Protein AF-0000000079477435 (afdb_homodimer)

Solvent-accessible surface area (backbone atoms only — not comparable to full-atom values): 49999 Å² total; per-residue (Å²): 126,81,82,72,67,61,40,99,86,70,21,52,22,46,32,36,27,39,18,38,18,30,22,25,43,20,16,46,52,44,24,30,74,69,68,38,48,30,34,38,27,31,61,64,77,57,44,86,82,62,39,68,71,70,59,37,30,57,43,49,66,42,32,47,49,48,51,49,50,46,32,48,39,13,49,40,51,55,45,55,59,33,29,44,45,43,14,40,45,59,53,86,62,72,48,69,38,54,58,47,28,39,50,39,49,52,51,50,40,50,52,49,26,50,48,53,53,51,50,34,53,76,56,65,35,50,75,40,75,19,42,58,25,44,68,38,84,43,33,34,39,31,32,34,94,87,63,53,72,48,73,52,33,25,64,30,40,35,44,21,62,32,59,44,78,46,69,63,87,82,26,54,42,38,60,78,65,39,42,37,62,70,35,64,75,69,48,81,60,71,56,52,39,31,42,32,33,28,39,36,63,67,23,46,27,51,45,29,26,42,28,44,61,69,30,56,29,36,32,34,18,54,70,69,52,36,79,89,50,36,60,72,58,34,50,48,47,54,51,50,41,41,77,68,60,34,43,74,42,73,36,18,45,73,55,34,41,40,82,42,96,85,66,33,31,43,38,33,31,30,26,76,85,80,62,47,72,49,71,54,76,23,59,33,40,36,46,32,71,48,64,39,33,59,43,79,72,31,37,39,72,60,42,54,42,49,53,52,98,70,41,22,37,48,53,57,86,74,32,34,33,66,24,91,50,34,29,46,46,32,57,24,34,63,96,52,74,72,42,62,51,56,15,24,51,43,21,33,36,47,26,32,40,75,69,68,76,40,84,66,67,78,73,82,70,59,58,37,46,57,43,68,31,88,59,18,39,15,38,28,54,42,31,69,68,56,42,32,72,73,63,33,68,89,37,47,44,46,38,32,28,36,48,72,57,86,65,28,68,55,45,68,48,82,43,88,68,24,36,40,37,36,32,19,32,52,89,58,70,21,27,46,53,12,40,39,35,31,29,83,63,17,48,28,28,40,42,17,40,35,43,15,39,73,71,59,33,27,52,69,53,41,58,65,34,58,41,35,80,84,42,67,44,27,53,70,40,64,59,83,37,34,63,89,72,68,58,78,40,63,59,79,74,61,95,73,128,80,81,71,67,61,41,98,86,70,21,50,20,46,33,36,26,41,18,38,16,29,22,24,42,20,16,47,53,44,24,28,75,69,69,38,48,30,35,37,28,34,61,64,77,57,44,86,83,64,39,68,69,70,57,38,30,56,43,48,65,44,31,46,49,48,52,48,49,47,34,48,39,14,50,41,50,56,45,54,59,32,28,43,44,43,15,40,46,58,54,85,64,74,49,66,39,55,58,48,28,37,51,39,48,52,51,50,38,51,52,50,27,50,49,53,53,50,50,34,53,76,55,64,34,49,75,42,76,19,43,60,26,44,69,37,85,44,32,33,40,30,33,35,95,86,63,53,72,48,74,52,34,27,63,29,39,35,42,22,62,32,60,44,77,45,69,63,88,82,26,54,43,40,61,80,65,38,43,35,62,70,35,64,75,70,48,81,60,72,58,52,39,30,40,33,33,30,40,35,64,67,25,46,28,52,45,29,24,42,27,45,61,68,31,54,29,38,32,33,18,54,68,70,51,36,78,90,52,37,60,70,59,36,50,48,47,54,53,48,40,41,75,68,59,34,42,74,42,72,34,16,46,74,54,34,40,40,80,42,96,87,67,33,31,43,36,31,29,30,28,77,85,80,61,48,73,49,70,54,75,25,59,34,40,36,44,32,72,49,64,41,34,58,44,78,70,31,38,40,71,61,43,53,43,50,53,51,98,71,42,22,37,47,54,55,85,74,33,34,33,68,23,90,50,35,31,49,44,33,56,24,35,63,97,52,74,71,42,62,51,56,16,24,51,43,21,33,37,48,26,33,40,74,68,66,75,39,84,64,63,78,71,83,70,59,59,37,46,58,42,65,31,88,60,19,38,15,38,30,55,43,31,68,69,55,41,32,72,74,63,34,68,89,38,47,46,45,37,32,28,38,49,71,58,86,65,29,68,55,46,68,50,83,43,88,68,24,35,40,37,36,32,21,32,51,89,57,70,22,27,47,53,14,39,39,35,31,29,84,62,17,49,30,29,42,43,18,40,34,42,15,40,73,71,60,36,27,52,70,53,40,59,64,35,57,42,36,80,83,45,66,44,28,52,70,40,61,60,83,37,34,64,88,72,66,58,79,39,63,60,80,71,60,96,76

pLDDT: mean 96.68, std 6.17, range [42.16, 98.94]

InterPro domains:
  IPR001100 Pyridine nucleotide-disulphide oxidoreductase, class I [PIRSF000350] (6-476)
  IPR004099 Pyridine nucleotide-disulphide oxidoreductase, dimerisation domain [PF02852] (367-478)
  IPR006338 Thioredoxin/glutathione reductase selenoprotein [TIGR01438] (11-496)
  IPR012999 Pyridine nucleotide-disulphide oxidoreductase, class I, active site [PS00076] (56-66)
  IPR016156 FAD/NAD-linked reductase, dimerisation domain superfamily [G3DSA:3.30.390.30] (366-496)
  IPR016156 FAD/NAD-linked reductase, dimerisation domain superfamily [SSF55424] (364-495)
  IPR023753 FAD/NAD(P)-binding domain [PF07992] (13-347)
  IPR036188 FAD/NAD(P)-binding domain superfamily [G3DSA:3.50.50.60] (13-356)
  IPR036188 FAD/NAD(P)-binding domain superfamily [G3DSA:3.50.50.60] (175-298)
  IPR036188 FAD/NAD(P)-binding domain superfamily [SSF51905] (12-220)
  IPR036188 FAD/NAD(P)-binding domain superfamily [SSF51905] (12-357)
  IPR046952 Glutathione reductase/thioredoxin reductase-like [PTHR42737] (12-484)

Secondary structure (DSSP, 8-state):
---PPP-TTSSSEEEEEE--SHHHHHHHHHHHHTT--EEEE------TT-----TTHHHHHHSHHHHHHHHHHHHHHHHHHHHHHTTEE--S--EE-HHHHHHHHHHHHHHHHHHHHHHHHHTT-EEE-SEEEEEETTEEEEE-TTS-EEEEEEEEEEE---EEE---SSSTTHHHH-B-TTTGGG-SS---SEEEE-SSHHHHHHHHHHHHTT--EEEEESS-TTTTS-HHHHHHHHHHHHHHT-EEEETEEEEEEEE-TTS-EEEEEEETTT--EEEEEESEEEE-S-EEE--GGG-GGGGT--B-TTSPBP--TTSB-SSTTEEE-GGGBTTS---HHHHHHHHHHHHHHHHTS--PPP--TT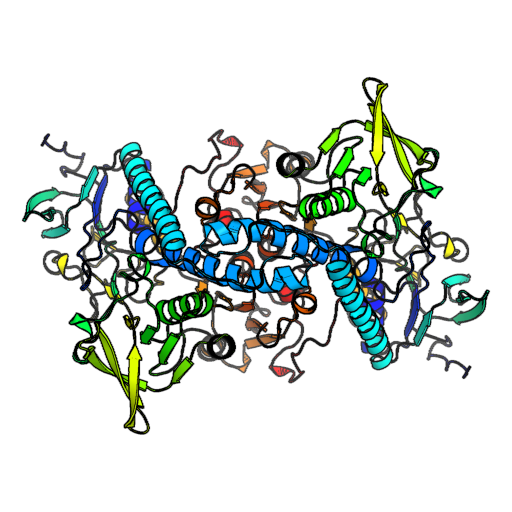--EEE-SSSEEEEEE--HHHHHHHH-GGGEEEEEEE---TTHHHHT---TT-EEEEEEEGGGTTEEEEEEEEETTHHHHHHHHHHHHHHT-BHHHHHHSPP-SS-SGGGGGG---BTTT----S------/---PPP-TTSSSEEEEEE--SHHHHHHHHHHHHTT--EEEE---PPPTT-----TTHHHHHHSHHHHHHHHHHHHHHHHHHHHHHTTEE--S--EE-HHHHHHHHHHHHHHHHHHHHHHHHHTT-EEE-SEEEEEETTEEEEE-TTS-EEEEEEEEEEE---EEE---SSSTTHHHH-B-TTTGGG-SS---SEEEE-SSHHHHHHHHHHHHTT--EEEEESS-TTTTS-HHHHHHHHHHHHHHT-EEEETEEEEEEEE-TTS-EEEEEEETTT--EEEEEESEEEE-S-EEE--GGG-GGGGT--B-TTSPBP--TTSB-SSTTEEE-GGGBTTS---HHHHHHHHHHHHHHHHTS--PPP--TT--EEE-SSSEEEEEE--HHHHHHHH-GGGEEEEEEE---TTHHHHT---TT-EEEEEEEGGGTTEEEEEEEEETTHHHHHHHHHHHHHHT-BHHHHHHSPP-SS-SGGGGGG---BTTT----S------

Foldseek 3Di:
DPDQDADPVGFSWAEEEEAQALLSLLLQLLLLVLPTAYAYEHEFDAALVRFDDAGHPCCLQLRVQLLVLLLVVLLVLLVVLLVVLVPDDDDPDDADDLQVSLVVSNVVSVVVRVVSVVSCVVSVYHYHHWHWADPELFKIWTAHPVGDIDMGGYQFYEYEHAWDADWDPQAPPGSNAAAESSPQSVDNDHQAQEEFEAAAQRRQSVQQSCVSNPHAYEYEAQAAHHPQAQRVLSVLLVVVSVVSHYHYDYNKDWRYWDQDPVRWTWTWMARPPPRDIDIDIGSHYYYHHDIADPQVSHNVVNYPFDAPPRQATEADQLQATPRRRYGYFANRHDPADRDSVQSSVSSSQNSCVSSVNDPDTRDRAFDKDWRSGSWIKIKTAHHPVRCCVVQNPVQKWKFKAQDDAPSCVSSVHDSPSFMWIWMFGNVVQGFTRMIMGIGPPNVVLCPVVSVVSVVGDHLVNLLVDQADPPDSSSVRSVTDDIVVVVDDRYPPDDPD/DPDQDADPVGFSWAEEEEAQALLSLLLQLLLLVLPTQYAYEHEFDAALVRFDDAGHPCCLQLRVQLLVLLLVVLLVLLVVLLVVLVPDDDDPDDADDLQVSLVVSNVVSVVVRVVSVVSCVVSVYHYHHWHWADPEQFKIWTAHPVGDIDMGGYQFYEYEHAWDADFDPQAPPGSNAAAESSPQSNDNDHQAQEEFEAAEQRRQSVQQSCVSNPHAYEYEAQAQHHPQAQRVLSVLLVVVSVVSHYHYDYNKDWRYWDQDPVRWTWTWMARPPPRDIDIDIGSHYYYHHDIADPQVSHNVVNYPFDAPPRQATEADQLQATPRRRYGYFANRHDPADRDSVQSSVSSSQNSCVSSVNDPDTRDRAFDKDWRSGSWIKIKTAHHPVVCCVVQNPVQKWKFKAQDDAPSCVSSVHDSPSFMWIWMFGVVLQGFTRMIMGIGPPNVVLCVVVSVVSVVGDHLVNLLVDQADPPDSSSVRSVTDDIVVVVDDRYPPPPPD

Structure (mmCIF, N/CA/C/O backbone):
data_AF-0000000079477435-model_v1
#
loop_
_entity.id
_entity.type
_entity.pdbx_description
1 polymer 'thioredoxin-disulfide reductase'
#
loop_
_atom_site.group_PDB
_atom_site.id
_atom_site.type_symbol
_atom_site.label_atom_id
_atom_site.label_alt_id
_atom_site.label_comp_id
_atom_site.label_asym_id
_atom_site.label_entity_id
_atom_site.label_seq_id
_atom_site.pdbx_PDB_ins_code
_atom_site.Cartn_x
_atom_site.Cartn_y
_atom_site.Cartn_z
_atom_site.occupancy
_atom_site.B_iso_or_equiv
_atom_site.auth_seq_id
_atom_site.auth_comp_id
_atom_site.auth_asym_id
_atom_site.auth_atom_id
_atom_site.pdbx_PDB_model_num
ATOM 1 N N . MET A 1 1 ? 20.766 38 28.891 1 51.88 1 MET A N 1
ATOM 2 C CA . MET A 1 1 ? 20.984 37.094 27.75 1 51.88 1 MET A CA 1
ATOM 3 C C . MET A 1 1 ? 22.156 37.594 26.906 1 51.88 1 MET A C 1
ATOM 5 O O . MET A 1 1 ? 22.328 38.812 26.719 1 51.88 1 MET A O 1
ATOM 9 N N . ALA A 1 2 ? 23.016 36.656 26.594 1 58.62 2 ALA A N 1
ATOM 10 C CA . ALA A 1 2 ? 24.234 37.031 25.875 1 58.62 2 ALA A CA 1
ATOM 11 C C . ALA A 1 2 ? 23.891 37.75 24.562 1 58.62 2 ALA A C 1
ATOM 13 O O . ALA A 1 2 ? 22.953 37.375 23.875 1 58.62 2 ALA A O 1
ATOM 14 N N . PRO A 1 3 ? 24.438 38.844 24.438 1 71.75 3 PRO A N 1
ATOM 15 C CA . PRO A 1 3 ? 24.25 39.562 23.172 1 71.75 3 PRO A CA 1
ATOM 16 C C . PRO A 1 3 ? 24.406 38.625 21.953 1 71.75 3 PRO A C 1
ATOM 18 O O . PRO A 1 3 ? 25.25 37.719 21.953 1 71.75 3 PRO A O 1
ATOM 21 N N . ILE A 1 4 ? 23.328 38.812 20.922 1 83.75 4 ILE A N 1
ATOM 22 C CA . ILE A 1 4 ? 23.391 38.031 19.703 1 83.75 4 ILE A CA 1
ATOM 23 C C . ILE A 1 4 ? 24.422 38.625 18.75 1 83.75 4 ILE A C 1
ATOM 25 O O . ILE A 1 4 ? 24.344 39.812 18.406 1 83.75 4 ILE A O 1
ATOM 29 N N . GLU A 1 5 ? 25.438 37.875 18.406 1 89.06 5 GLU A N 1
ATOM 30 C CA . GLU A 1 5 ? 26.453 38.312 17.453 1 89.06 5 GLU A CA 1
ATOM 31 C C . GLU A 1 5 ? 25.828 38.656 16.094 1 89.06 5 GLU A C 1
ATOM 33 O O . GLU A 1 5 ? 25.031 37.875 15.57 1 89.06 5 GLU A O 1
ATOM 38 N N . LYS A 1 6 ? 26.219 39.719 15.539 1 93.62 6 LYS A N 1
ATOM 39 C CA . LYS A 1 6 ? 25.625 40.188 14.289 1 93.62 6 LYS A CA 1
ATOM 40 C C . LYS A 1 6 ? 26.188 39.406 13.102 1 93.62 6 LYS A C 1
ATOM 42 O O . LYS A 1 6 ? 27.328 38.938 13.133 1 93.62 6 LYS A O 1
ATOM 47 N N . THR A 1 7 ? 25.328 39.312 12.102 1 96.06 7 THR A N 1
ATOM 48 C CA . THR A 1 7 ? 25.734 38.719 10.844 1 96.06 7 THR A CA 1
ATOM 49 C C . THR A 1 7 ? 26.578 39.688 10.016 1 96.06 7 THR A C 1
ATOM 51 O O . THR A 1 7 ? 26.781 40.812 10.414 1 96.06 7 THR A O 1
ATOM 54 N N . LYS A 1 8 ? 27.062 39.125 8.844 1 91.5 8 LYS A N 1
ATOM 55 C CA . LYS A 1 8 ? 27.859 39.969 7.945 1 91.5 8 LYS A CA 1
ATOM 56 C C . LYS A 1 8 ? 27.062 41.156 7.438 1 91.5 8 LYS A C 1
ATOM 58 O O . LYS A 1 8 ? 27.625 42.219 7.148 1 91.5 8 LYS A O 1
ATOM 63 N N . ASP A 1 9 ? 25.797 41.062 7.418 1 94.31 9 ASP A N 1
ATOM 64 C CA . ASP A 1 9 ? 24.922 42.125 6.898 1 94.31 9 ASP A CA 1
ATOM 65 C C . ASP A 1 9 ? 24.438 43.031 8.016 1 94.31 9 ASP A C 1
ATOM 67 O O . ASP A 1 9 ? 23.625 43.938 7.781 1 94.31 9 ASP A O 1
ATOM 71 N N . GLY A 1 10 ? 24.766 42.781 9.242 1 96.38 10 GLY A N 1
ATOM 72 C CA . GLY A 1 10 ? 24.5 43.688 10.352 1 96.38 10 GLY A CA 1
ATOM 73 C C . GLY A 1 10 ? 23.219 43.344 11.102 1 96.38 10 GLY A C 1
ATOM 74 O O . GLY A 1 10 ? 22.734 44.156 11.891 1 96.38 10 GLY A O 1
ATOM 75 N N . TYR A 1 11 ? 22.688 42.188 10.805 1 98.25 11 TYR A N 1
ATOM 76 C CA . TYR A 1 11 ? 21.469 41.75 11.484 1 98.25 11 TYR A CA 1
ATOM 77 C C . TYR A 1 11 ? 21.797 40.719 12.562 1 98.25 11 TYR A C 1
ATOM 79 O O . TYR A 1 11 ? 22.906 40.188 12.594 1 98.25 11 TYR A O 1
ATOM 87 N N . ASP A 1 12 ? 20.844 40.5 13.5 1 98.31 12 ASP A N 1
ATOM 88 C CA . ASP A 1 12 ? 21 39.438 14.469 1 98.31 12 ASP A CA 1
ATOM 89 C C . ASP A 1 12 ? 21.047 38.062 13.781 1 98.31 12 ASP A C 1
ATOM 91 O O . ASP A 1 12 ? 21.812 37.188 14.188 1 98.31 12 ASP A O 1
ATOM 95 N N . TYR A 1 13 ? 20.234 37.906 12.766 1 98.75 13 TYR A N 1
ATOM 96 C CA . TYR A 1 13 ? 20.141 36.656 12.031 1 98.75 13 TYR A CA 1
ATOM 97 C C . TYR A 1 13 ? 20.125 36.906 10.531 1 98.75 13 TYR A C 1
ATOM 99 O O . TYR A 1 13 ? 19.797 38 10.078 1 98.75 13 TYR A O 1
ATOM 107 N N . ASP A 1 14 ? 20.578 35.875 9.75 1 98.69 14 ASP A N 1
ATOM 108 C CA . ASP A 1 14 ? 20.359 35.875 8.312 1 98.69 14 ASP A CA 1
ATOM 109 C C . ASP A 1 14 ? 18.906 35.562 7.969 1 98.69 14 ASP A C 1
ATOM 111 O O . ASP A 1 14 ? 18.344 36.094 7.012 1 98.69 14 ASP A O 1
ATOM 115 N N . PHE A 1 15 ? 18.328 34.719 8.75 1 98.81 15 PHE A N 1
ATOM 116 C CA . PHE A 1 15 ? 17.031 34.125 8.406 1 98.81 15 PHE A CA 1
ATOM 117 C C . PHE A 1 15 ? 16.234 33.812 9.672 1 98.81 15 PHE A C 1
ATOM 119 O O . PHE A 1 15 ? 16.688 33.062 10.531 1 98.81 15 PHE A O 1
ATOM 126 N N . VAL A 1 16 ? 15.031 34.375 9.852 1 98.88 16 VAL A N 1
ATOM 127 C CA . VAL A 1 16 ? 14.148 34.094 10.977 1 98.88 16 VAL A CA 1
ATOM 128 C C . VAL A 1 16 ? 12.844 33.469 10.469 1 98.88 16 VAL A C 1
ATOM 130 O O . VAL A 1 16 ? 12.18 34.031 9.594 1 98.88 16 VAL A O 1
ATOM 133 N N . VAL A 1 17 ? 12.539 32.312 11 1 98.88 17 VAL A N 1
ATOM 134 C CA . VAL A 1 17 ? 11.297 31.625 10.688 1 98.88 17 VAL A CA 1
ATOM 135 C C . VAL A 1 17 ? 10.273 31.844 11.797 1 98.88 17 VAL A C 1
ATOM 137 O O . VAL A 1 17 ? 10.555 31.594 12.969 1 98.88 17 VAL A O 1
ATOM 140 N N . ILE A 1 18 ? 9.125 32.375 11.438 1 98.75 18 ILE A N 1
ATOM 141 C CA . ILE A 1 18 ? 8.023 32.531 12.383 1 98.75 18 ILE A CA 1
ATOM 142 C C . ILE A 1 18 ? 6.996 31.438 12.18 1 98.75 18 ILE A C 1
ATOM 144 O O . ILE A 1 18 ? 6.199 31.484 11.242 1 98.75 18 ILE A O 1
ATOM 148 N N . GLY A 1 19 ? 6.91 30.562 13.117 1 98.06 19 GLY A N 1
ATOM 149 C CA . GLY A 1 19 ? 6.109 29.344 13.023 1 98.06 19 GLY A CA 1
ATOM 150 C C . GLY A 1 19 ? 6.945 28.078 13.016 1 98.06 19 GLY A C 1
ATOM 151 O O . GLY A 1 19 ? 7.77 27.875 12.117 1 98.06 19 GLY A O 1
ATOM 152 N N . GLY A 1 20 ? 6.734 27.281 13.953 1 97.5 20 GLY A N 1
ATOM 153 C CA . GLY A 1 20 ? 7.508 26.062 14.117 1 97.5 20 GLY A CA 1
ATOM 154 C C . GLY A 1 20 ? 6.777 24.828 13.648 1 97.5 20 GLY A C 1
ATOM 155 O O . GLY A 1 20 ? 6.848 23.781 14.289 1 97.5 20 GLY A O 1
ATOM 156 N N . GLY A 1 21 ? 5.965 24.938 12.578 1 96.81 21 GLY A N 1
ATOM 157 C CA . GLY A 1 21 ? 5.367 23.781 11.93 1 96.81 21 GLY A CA 1
ATOM 158 C C . GLY A 1 21 ? 6.309 23.078 10.977 1 96.81 21 GLY A C 1
ATOM 159 O O . GLY A 1 21 ? 7.488 23.422 10.891 1 96.81 21 GLY A O 1
ATOM 160 N N . SER A 1 22 ? 5.816 22.109 10.211 1 95.75 22 SER A N 1
ATOM 161 C CA . SER A 1 22 ? 6.629 21.25 9.359 1 95.75 22 SER A CA 1
ATOM 162 C C . SER A 1 22 ? 7.398 22.078 8.32 1 95.75 22 SER A C 1
ATOM 164 O O . SER A 1 22 ? 8.586 21.844 8.102 1 95.75 22 SER A O 1
ATOM 166 N N . GLY A 1 23 ? 6.711 22.969 7.645 1 98 23 GLY A N 1
ATOM 167 C CA . GLY A 1 23 ? 7.371 23.781 6.648 1 98 23 GLY A CA 1
ATOM 168 C C . GLY A 1 23 ? 8.438 24.688 7.23 1 98 23 GLY A C 1
ATOM 169 O O . GLY A 1 23 ? 9.539 24.797 6.684 1 98 23 GLY A O 1
ATOM 170 N N . GLY A 1 24 ? 8.086 25.359 8.336 1 98.5 24 GLY A N 1
ATOM 171 C CA . GLY A 1 24 ? 9.039 26.234 8.992 1 98.5 24 GLY A CA 1
ATOM 172 C C . GLY A 1 24 ? 10.281 25.516 9.484 1 98.5 24 GLY A C 1
ATOM 173 O O . GLY A 1 24 ? 11.406 25.969 9.273 1 98.5 24 GLY A O 1
ATOM 174 N N . LEU A 1 25 ? 10.07 24.406 10.102 1 98.19 25 LEU A N 1
ATOM 175 C CA . LEU A 1 25 ? 11.195 23.641 10.633 1 98.19 25 LEU A CA 1
ATOM 176 C C . LEU A 1 25 ? 12.078 23.125 9.508 1 98.19 25 LEU A C 1
ATOM 178 O O . LEU A 1 25 ? 13.305 23.141 9.617 1 98.19 25 LEU A O 1
ATOM 182 N N . ALA A 1 26 ? 11.445 22.625 8.469 1 97.62 26 ALA A N 1
ATOM 183 C CA . ALA A 1 26 ? 12.211 22.156 7.32 1 97.62 26 ALA A CA 1
ATOM 184 C C . ALA A 1 26 ? 13.055 23.266 6.719 1 97.62 26 ALA A C 1
ATOM 186 O O . ALA A 1 26 ? 14.211 23.062 6.363 1 97.62 26 ALA A O 1
ATOM 187 N N . SER A 1 27 ? 12.469 24.422 6.586 1 98.75 27 SER A N 1
ATOM 188 C CA . SER A 1 27 ? 13.164 25.562 6.016 1 98.75 27 SER A CA 1
ATOM 189 C C . SER A 1 27 ? 14.328 26 6.902 1 98.75 27 SER A C 1
ATOM 191 O O . SER A 1 27 ? 15.422 26.281 6.41 1 98.75 27 SER A O 1
ATOM 193 N N . ALA A 1 28 ? 14.078 26.094 8.18 1 98.75 28 ALA A N 1
ATOM 194 C CA . ALA A 1 28 ? 15.102 26.516 9.133 1 98.75 28 ALA A CA 1
ATOM 195 C C . ALA A 1 28 ? 16.297 25.562 9.109 1 98.75 28 ALA A C 1
ATOM 197 O O . ALA A 1 28 ? 17.438 26.016 9.055 1 98.75 28 ALA A O 1
ATOM 198 N N . LYS A 1 29 ? 16.016 24.297 9.156 1 97.88 29 LYS A N 1
ATOM 199 C CA . LYS A 1 29 ? 17.094 23.312 9.164 1 97.88 29 LYS A CA 1
ATOM 200 C C . LYS A 1 29 ? 17.906 23.359 7.875 1 97.88 29 LYS A C 1
ATOM 202 O O . LYS A 1 29 ? 19.125 23.266 7.898 1 97.88 29 LYS A O 1
ATOM 207 N N . GLU A 1 30 ? 17.172 23.469 6.754 1 98.06 30 GLU A N 1
ATOM 208 C CA . GLU A 1 30 ? 17.859 23.578 5.469 1 98.06 30 GLU A CA 1
ATOM 209 C C . GLU A 1 30 ? 18.734 24.828 5.414 1 98.06 30 GLU A C 1
ATOM 211 O O . GLU A 1 30 ? 19.875 24.766 4.957 1 98.06 30 GLU A O 1
ATOM 216 N N . ALA A 1 31 ? 18.234 25.938 5.832 1 98.75 31 ALA A N 1
ATOM 217 C CA . ALA A 1 31 ? 18.969 27.203 5.836 1 98.75 31 ALA A CA 1
ATOM 218 C C . ALA A 1 31 ? 20.219 27.109 6.695 1 98.75 31 ALA A C 1
ATOM 220 O O . ALA A 1 31 ? 21.297 27.547 6.281 1 98.75 31 ALA A O 1
ATOM 221 N N . ALA A 1 32 ? 20.031 26.578 7.875 1 98.62 32 ALA A N 1
ATOM 222 C CA . ALA A 1 32 ? 21.172 26.422 8.773 1 98.62 32 ALA A CA 1
ATOM 223 C C . ALA A 1 32 ? 22.234 25.516 8.156 1 98.62 32 ALA A C 1
ATOM 225 O O . ALA A 1 32 ? 23.422 25.797 8.258 1 98.62 32 ALA A O 1
ATOM 226 N N . ALA A 1 33 ? 21.797 24.453 7.57 1 97.25 33 ALA A N 1
ATOM 227 C CA . ALA A 1 33 ? 22.719 23.516 6.93 1 97.25 33 ALA A CA 1
ATOM 228 C C . ALA A 1 33 ? 23.5 24.203 5.809 1 97.25 33 ALA A C 1
ATOM 230 O O . ALA A 1 33 ? 24.625 23.812 5.492 1 97.25 33 ALA A O 1
ATOM 231 N N . LEU A 1 34 ? 22.938 25.234 5.238 1 98.12 34 LEU A N 1
ATOM 232 C CA . LEU A 1 34 ? 23.562 25.953 4.125 1 98.12 34 LEU A CA 1
ATOM 233 C C . LEU A 1 34 ? 24.344 27.156 4.625 1 98.12 34 LEU A C 1
ATOM 235 O O . LEU A 1 34 ? 24.812 27.984 3.824 1 98.12 34 LEU A O 1
ATOM 239 N N . GLY A 1 35 ? 24.422 27.328 5.934 1 97.81 35 GLY A N 1
ATOM 240 C CA . GLY A 1 35 ? 25.359 28.297 6.504 1 97.81 35 GLY A CA 1
ATOM 241 C C . GLY A 1 35 ? 24.688 29.578 6.945 1 97.81 35 GLY A C 1
ATOM 242 O O . GLY A 1 35 ? 25.359 30.516 7.375 1 97.81 35 GLY A O 1
ATOM 243 N N . LEU A 1 36 ? 23.422 29.656 6.957 1 98.5 36 LEU A N 1
ATOM 244 C CA . LEU A 1 36 ? 22.719 30.859 7.391 1 98.5 36 LEU A CA 1
ATOM 245 C C . LEU A 1 36 ? 22.469 30.828 8.891 1 98.5 36 LEU A C 1
ATOM 247 O O . LEU A 1 36 ? 21.984 29.828 9.43 1 98.5 36 LEU A O 1
ATOM 251 N N . LYS A 1 37 ? 22.812 31.922 9.531 1 98.69 37 LYS A N 1
ATOM 252 C CA . LYS A 1 37 ? 22.438 32.062 10.93 1 98.69 37 LYS A CA 1
ATOM 253 C C . LYS A 1 37 ? 20.922 32.188 11.086 1 98.69 37 LYS A C 1
ATOM 255 O O . LYS A 1 37 ? 20.328 33.156 10.648 1 98.69 37 LYS A O 1
ATOM 260 N N . THR A 1 38 ? 20.297 31.172 11.773 1 98.75 38 THR A N 1
ATOM 261 C CA . THR A 1 38 ? 18.844 31.016 11.672 1 98.75 38 THR A CA 1
ATOM 262 C C . THR A 1 38 ? 18.219 30.969 13.055 1 98.75 38 THR A C 1
ATOM 264 O O . THR A 1 38 ? 18.797 30.422 14 1 98.75 38 THR A O 1
ATOM 267 N N . ALA A 1 39 ? 17.016 31.516 13.195 1 98.75 39 ALA A N 1
ATOM 268 C CA . ALA A 1 39 ? 16.188 31.391 14.398 1 98.75 39 ALA A CA 1
ATOM 269 C C . ALA A 1 39 ? 14.773 30.969 14.047 1 98.75 39 ALA A C 1
ATOM 271 O O . ALA A 1 39 ? 14.289 31.25 12.945 1 98.75 39 ALA A O 1
ATOM 272 N N . VAL A 1 40 ? 14.133 30.297 14.992 1 98.75 40 VAL A N 1
ATOM 273 C CA . VAL A 1 40 ? 12.734 29.891 14.867 1 98.75 40 VAL A CA 1
ATOM 274 C C . VAL A 1 40 ? 11.93 30.438 16.047 1 98.75 40 VAL A C 1
ATOM 276 O O . VAL A 1 40 ? 12.32 30.266 17.203 1 98.75 40 VAL A O 1
ATOM 279 N N . LEU A 1 41 ? 10.891 31.172 15.75 1 98.38 41 LEU A N 1
ATOM 280 C CA . LEU A 1 41 ? 9.891 31.562 16.734 1 98.38 41 LEU A CA 1
ATOM 281 C C . LEU A 1 41 ? 8.672 30.656 16.656 1 98.38 41 LEU A C 1
ATOM 283 O O . LEU A 1 41 ? 8.164 30.375 15.562 1 98.38 41 LEU A O 1
ATOM 287 N N . ASN A 1 42 ? 8.219 30.188 17.734 1 97.31 42 ASN A N 1
ATOM 288 C CA . ASN A 1 42 ? 7.004 29.391 17.766 1 97.31 42 ASN A CA 1
ATOM 289 C C . ASN A 1 42 ? 6.195 29.641 19.031 1 97.31 42 ASN A C 1
ATOM 291 O O . ASN A 1 42 ? 6.723 29.531 20.141 1 97.31 42 ASN A O 1
ATOM 295 N N . TYR A 1 43 ? 5.008 30.047 18.859 1 96 43 TYR A N 1
ATOM 296 C CA . TYR A 1 43 ? 4.055 30.266 19.953 1 96 43 TYR A CA 1
ATOM 297 C C . TYR A 1 43 ? 2.688 29.688 19.594 1 96 43 TYR A C 1
ATOM 299 O O . TYR A 1 43 ? 2.191 29.891 18.484 1 96 43 TYR A O 1
ATOM 307 N N . VAL A 1 44 ? 2.1 28.938 20.531 1 96.44 44 VAL A N 1
ATOM 308 C CA . VAL A 1 44 ? 0.788 28.328 20.312 1 96.44 44 VAL A CA 1
ATOM 309 C C . VAL A 1 44 ? -0.226 28.953 21.266 1 96.44 44 VAL A C 1
ATOM 311 O O . VAL A 1 44 ? -0.159 28.734 22.484 1 96.44 44 VAL A O 1
ATOM 314 N N . THR A 1 45 ? -1.097 29.75 20.641 1 94.38 45 THR A N 1
ATOM 315 C CA . THR A 1 45 ? -2.209 30.25 21.438 1 94.38 45 THR A CA 1
ATOM 316 C C . THR A 1 45 ? -3.146 29.125 21.844 1 94.38 45 THR A C 1
ATOM 318 O O . THR A 1 45 ? -3.533 28.312 21 1 94.38 45 THR A O 1
ATOM 321 N N . PRO A 1 46 ? -3.541 29.016 23.094 1 95.88 46 PRO A N 1
ATOM 322 C CA . PRO A 1 46 ? -4.449 27.938 23.516 1 95.88 46 PRO A CA 1
ATOM 323 C C . PRO A 1 46 ? -5.773 27.969 22.75 1 95.88 46 PRO A C 1
ATOM 325 O O . PRO A 1 46 ? -6.254 29.031 22.359 1 95.88 46 PRO A O 1
ATOM 328 N N . SER A 1 47 ? -6.375 26.75 22.562 1 96.94 47 SER A N 1
ATOM 329 C CA . SER A 1 47 ? -7.727 26.656 22.016 1 96.94 47 SER A CA 1
ATOM 330 C C . SER A 1 47 ? -8.758 27.188 23.016 1 96.94 47 SER A C 1
ATOM 332 O O . SER A 1 47 ? -8.422 27.516 24.141 1 96.94 47 SER A O 1
ATOM 334 N N . THR A 1 48 ? -10.016 27.25 22.547 1 95.44 48 THR A N 1
ATOM 335 C CA . THR A 1 48 ? -11.094 27.672 23.438 1 95.44 48 THR A CA 1
ATOM 336 C C . THR A 1 48 ? -11.258 26.703 24.594 1 95.44 48 THR A C 1
ATOM 338 O O . THR A 1 48 ? -11.82 27.047 25.641 1 95.44 48 THR A O 1
ATOM 341 N N . GLN A 1 49 ? -10.773 25.5 24.453 1 96.31 49 GLN A N 1
ATOM 342 C CA . GLN A 1 49 ? -10.828 24.5 25.516 1 96.31 49 GLN A CA 1
ATOM 343 C C . GLN A 1 49 ? -9.484 24.391 26.219 1 96.31 49 GLN A C 1
ATOM 345 O O . GLN A 1 49 ? -9.242 23.406 26.938 1 96.31 49 GLN A O 1
ATOM 350 N N . ASN A 1 50 ? -8.484 25.281 25.875 1 96.06 50 ASN A N 1
ATOM 351 C CA . ASN A 1 50 ? -7.219 25.469 26.578 1 96.06 50 ASN A CA 1
ATOM 352 C C . ASN A 1 50 ? -6.191 24.422 26.156 1 96.06 50 ASN A C 1
ATOM 354 O O . ASN A 1 50 ? -5.289 24.094 26.938 1 96.06 50 ASN A O 1
ATOM 358 N N . THR A 1 51 ? -6.352 23.859 25 1 97 51 THR A N 1
ATOM 359 C CA . THR A 1 51 ? -5.348 22.938 24.484 1 97 51 THR A CA 1
ATOM 360 C C . THR A 1 51 ? -4.184 23.703 23.859 1 97 51 THR A C 1
ATOM 362 O O . THR A 1 51 ? -4.391 24.656 23.094 1 97 51 THR A O 1
ATOM 365 N N . THR A 1 52 ? -2.904 23.391 24.203 1 96.5 52 THR A N 1
ATOM 366 C CA . THR A 1 52 ? -1.664 23.891 23.625 1 96.5 52 THR A CA 1
ATOM 367 C C . THR A 1 52 ? -0.711 22.734 23.312 1 96.5 52 THR A C 1
ATOM 369 O O . THR A 1 52 ? -0.985 21.578 23.656 1 96.5 52 THR A O 1
ATOM 372 N N . TRP A 1 53 ? 0.313 22.969 22.547 1 96.62 53 TRP A N 1
ATOM 373 C CA . TRP A 1 53 ? 1.233 21.906 22.172 1 96.62 53 TRP A CA 1
ATOM 374 C C . TRP A 1 53 ? 2.613 22.453 21.844 1 96.62 53 TRP A C 1
ATOM 376 O O . TRP A 1 53 ? 2.814 23.672 21.844 1 96.62 53 TRP A O 1
ATOM 386 N N . GLY A 1 54 ? 3.559 21.547 21.547 1 94.94 54 GLY A N 1
ATOM 387 C CA . GLY A 1 54 ? 4.945 21.922 21.312 1 94.94 54 GLY A CA 1
ATOM 388 C C . GLY A 1 54 ? 5.281 22.078 19.844 1 94.94 54 GLY A C 1
ATOM 389 O O . GLY A 1 54 ? 4.398 22.359 19.031 1 94.94 54 GLY A O 1
ATOM 390 N N . LEU A 1 55 ? 6.57 21.969 19.578 1 96.44 55 LEU A N 1
ATOM 391 C CA . LEU A 1 55 ? 7.094 22.141 18.219 1 96.44 55 LEU A CA 1
ATOM 392 C C . LEU A 1 55 ? 6.566 21.047 17.297 1 96.44 55 LEU A C 1
ATOM 394 O O . LEU A 1 55 ? 6.289 19.938 17.734 1 96.44 55 LEU A O 1
ATOM 398 N N . GLY A 1 56 ? 6.453 21.406 16.031 1 96.62 56 GLY A N 1
ATOM 399 C CA . GLY A 1 56 ? 6.059 20.438 15.023 1 96.62 56 GLY A CA 1
ATOM 400 C C . GLY A 1 56 ? 4.781 20.812 14.297 1 96.62 56 GLY A C 1
ATOM 401 O O . GLY A 1 56 ? 4.414 20.172 13.305 1 96.62 56 GLY A O 1
ATOM 402 N N . GLY A 1 57 ? 4.121 21.828 14.82 1 96.88 57 GLY A N 1
ATOM 403 C CA . GLY A 1 57 ? 2.951 22.375 14.141 1 96.88 57 GLY A CA 1
ATOM 404 C C . GLY A 1 57 ? 1.724 21.484 14.281 1 96.88 57 GLY A C 1
ATOM 405 O O . GLY A 1 57 ? 1.677 20.609 15.148 1 96.88 57 GLY A O 1
ATOM 406 N N . THR A 1 58 ? 0.705 21.797 13.469 1 96.88 58 THR A N 1
ATOM 407 C CA . THR A 1 58 ? -0.584 21.109 13.516 1 96.88 58 THR A CA 1
ATOM 408 C C . THR A 1 58 ? -0.42 19.625 13.219 1 96.88 58 THR A C 1
ATOM 410 O O . THR A 1 58 ? -0.934 18.781 13.953 1 96.88 58 THR A O 1
ATOM 413 N N . CYS A 1 59 ? 0.269 19.266 12.258 1 96.81 59 CYS A N 1
ATOM 414 C CA . CYS A 1 59 ? 0.363 17.891 11.766 1 96.81 59 CYS A CA 1
ATOM 415 C C . CYS A 1 59 ? 0.867 16.953 12.859 1 96.81 59 CYS A C 1
ATOM 417 O O . CYS A 1 59 ? 0.291 15.883 13.086 1 96.81 59 CYS A O 1
ATOM 419 N N . VAL A 1 60 ? 1.884 17.328 13.555 1 97.38 60 VAL A N 1
ATOM 420 C CA . VAL A 1 60 ? 2.523 16.484 14.562 1 97.38 60 VAL A CA 1
ATOM 421 C C . VAL A 1 60 ? 1.62 16.375 15.789 1 97.38 60 VAL A C 1
ATOM 423 O O . VAL A 1 60 ? 1.482 15.297 16.359 1 97.38 60 VAL A O 1
ATOM 426 N N . ASN A 1 61 ? 0.975 17.453 16.141 1 98.12 61 ASN A N 1
ATOM 427 C CA . ASN A 1 61 ? 0.42 17.578 17.484 1 98.12 61 ASN A CA 1
ATOM 428 C C . ASN A 1 61 ? -1.084 17.312 17.484 1 98.12 61 ASN A C 1
ATOM 430 O O . ASN A 1 61 ? -1.599 16.672 18.406 1 98.12 61 ASN A O 1
ATOM 434 N N . VAL A 1 62 ? -1.787 17.875 16.5 1 98.06 62 VAL A N 1
ATOM 435 C CA . VAL A 1 62 ? -3.242 17.875 16.594 1 98.06 62 VAL A CA 1
ATOM 436 C C . VAL A 1 62 ? -3.855 17.625 15.219 1 98.06 62 VAL A C 1
ATOM 438 O O . VAL A 1 62 ? -5 18.016 14.969 1 98.06 62 VAL A O 1
ATOM 441 N N . GLY A 1 63 ? -3.09 17.047 14.344 1 97.06 63 GLY A N 1
ATOM 442 C CA . GLY A 1 63 ? -3.539 16.859 12.977 1 97.06 63 GLY A CA 1
ATOM 443 C C . GLY A 1 63 ? -3.217 15.469 12.438 1 97.06 63 GLY A C 1
ATOM 444 O O . GLY A 1 63 ? -3.611 14.461 13.023 1 97.06 63 GLY A O 1
ATOM 445 N N . CYS A 1 64 ? -2.375 15.398 11.453 1 96.94 64 CYS A N 1
ATOM 446 C CA . CYS A 1 64 ? -2.141 14.219 10.625 1 96.94 64 CYS A CA 1
ATOM 447 C C . CYS A 1 64 ? -1.68 13.039 11.461 1 96.94 64 CYS A C 1
ATOM 449 O O . CYS A 1 64 ? -2.201 11.93 11.32 1 96.94 64 CYS A O 1
ATOM 451 N N . ILE A 1 65 ? -0.745 13.203 12.344 1 97.88 65 ILE A N 1
ATOM 452 C CA . ILE A 1 65 ? -0.114 12.094 13.047 1 97.88 65 ILE A CA 1
ATOM 453 C C . ILE A 1 65 ? -1.089 11.508 14.07 1 97.88 65 ILE A C 1
ATOM 455 O O . ILE A 1 65 ? -1.424 10.32 14.008 1 97.88 65 ILE A O 1
ATOM 459 N N . PRO A 1 66 ? -1.594 12.32 15.031 1 98.5 66 PRO A N 1
ATOM 460 C CA . PRO A 1 66 ? -2.553 11.703 15.953 1 98.5 66 PRO A CA 1
ATOM 461 C C . PRO A 1 66 ? -3.797 11.172 15.242 1 98.5 66 PRO A C 1
ATOM 463 O O . PRO A 1 66 ? -4.32 10.117 15.609 1 98.5 66 PRO A O 1
ATOM 466 N N . LYS A 1 67 ? -4.27 11.898 14.305 1 98.12 67 LYS A N 1
ATOM 467 C CA . LYS A 1 67 ? -5.449 11.445 13.57 1 98.12 67 LYS A CA 1
ATOM 468 C C . LYS A 1 67 ? -5.203 10.078 12.93 1 98.12 67 LYS A C 1
ATOM 470 O O . LYS A 1 67 ? -6.074 9.203 12.961 1 98.12 67 LYS A O 1
ATOM 475 N N . LYS A 1 68 ? -4.055 9.906 12.312 1 98.25 68 LYS A N 1
ATOM 476 C CA . LYS A 1 68 ? -3.697 8.625 11.703 1 98.25 68 LYS A CA 1
ATOM 477 C C . LYS A 1 68 ? -3.627 7.52 12.758 1 98.25 68 LYS A C 1
ATOM 479 O O . LYS A 1 68 ? -4.012 6.379 12.492 1 98.25 68 LYS A O 1
ATOM 484 N N . LEU A 1 69 ? -3.078 7.816 13.898 1 98.75 69 LEU A N 1
ATOM 485 C CA . LEU A 1 69 ? -2.936 6.816 14.953 1 98.75 69 LEU A CA 1
ATOM 486 C C . LEU A 1 69 ? -4.297 6.402 15.5 1 98.75 69 LEU A C 1
ATOM 488 O O . LEU A 1 69 ? -4.531 5.223 15.766 1 98.75 69 LEU A O 1
ATOM 492 N N . TYR A 1 70 ? -5.227 7.371 15.641 1 98.81 70 TYR A N 1
ATOM 493 C CA . TYR A 1 70 ? -6.59 7.035 16.047 1 98.81 70 TYR A CA 1
ATOM 494 C C . TYR A 1 70 ? -7.309 6.266 14.938 1 98.81 70 TYR A C 1
ATOM 496 O O . TYR A 1 70 ? -8.086 5.355 15.219 1 98.81 70 TYR A O 1
ATOM 504 N N . HIS A 1 71 ? -7.082 6.688 13.727 1 98.75 71 HIS A N 1
ATOM 505 C CA . HIS A 1 71 ? -7.586 5.934 12.578 1 98.75 71 HIS A CA 1
ATOM 506 C C . HIS A 1 71 ? -7.094 4.492 12.609 1 98.75 71 HIS A C 1
ATOM 508 O O . HIS A 1 71 ? -7.875 3.562 12.398 1 98.75 71 HIS A O 1
ATOM 514 N N . THR A 1 72 ? -5.809 4.281 12.906 1 98.69 72 THR A N 1
ATOM 515 C CA . THR A 1 72 ? -5.215 2.953 13.008 1 98.69 72 THR A CA 1
ATOM 516 C C . THR A 1 72 ? -5.895 2.141 14.109 1 98.69 72 THR A C 1
ATOM 518 O O . THR A 1 72 ? -6.184 0.957 13.922 1 98.69 72 THR A O 1
ATOM 521 N N . ALA A 1 73 ? -6.125 2.785 15.219 1 98.81 73 ALA A N 1
ATOM 522 C CA . ALA A 1 73 ? -6.824 2.113 16.312 1 98.81 73 ALA A CA 1
ATOM 523 C C . ALA A 1 73 ? -8.195 1.615 15.859 1 98.81 73 ALA A C 1
ATOM 525 O O . ALA A 1 73 ? -8.586 0.49 16.172 1 98.81 73 ALA A O 1
ATOM 526 N N . ALA A 1 74 ? -8.883 2.473 15.141 1 98.69 74 ALA A N 1
ATOM 527 C CA . ALA A 1 74 ? -10.211 2.105 14.641 1 98.69 74 ALA A CA 1
ATOM 528 C C . ALA A 1 74 ? -10.125 0.939 13.664 1 98.69 74 ALA A C 1
ATOM 530 O O . ALA A 1 74 ? -10.938 0.012 13.719 1 98.69 74 ALA A O 1
ATOM 531 N N . LEU A 1 75 ? -9.172 0.953 12.805 1 98.44 75 LEU A N 1
ATOM 532 C CA . LEU A 1 75 ? -8.992 -0.126 11.836 1 98.44 75 LEU A CA 1
ATOM 533 C C . LEU A 1 75 ? -8.695 -1.443 12.539 1 98.44 75 LEU A C 1
ATOM 535 O O . LEU A 1 75 ? -9.164 -2.5 12.117 1 98.44 75 LEU A O 1
ATOM 539 N N . LEU A 1 76 ? -7.816 -1.365 13.562 1 98.31 76 LEU A N 1
ATOM 540 C CA . LEU A 1 76 ? -7.496 -2.562 14.328 1 98.31 76 LEU A CA 1
ATOM 541 C C . LEU A 1 76 ? -8.75 -3.176 14.938 1 98.31 76 LEU A C 1
ATOM 543 O O . LEU A 1 76 ? -8.852 -4.398 15.055 1 98.31 76 LEU A O 1
ATOM 547 N N . GLY A 1 77 ? -9.703 -2.301 15.289 1 97.38 77 GLY A N 1
ATOM 548 C CA . GLY A 1 77 ? -10.977 -2.814 15.766 1 97.38 77 GLY A CA 1
ATOM 549 C C . GLY A 1 77 ? -11.688 -3.67 14.734 1 97.38 77 GLY A C 1
ATOM 550 O O . GLY A 1 77 ? -12.211 -4.742 15.062 1 97.38 77 GLY A O 1
ATOM 551 N N . ASP A 1 78 ? -11.734 -3.242 13.516 1 96.12 78 ASP A N 1
ATOM 552 C CA . ASP A 1 78 ? -12.305 -4.016 12.414 1 96.12 78 ASP A CA 1
ATOM 553 C C . ASP A 1 78 ? -11.523 -5.309 12.188 1 96.12 78 ASP A C 1
ATOM 555 O O . ASP A 1 78 ? -12.117 -6.355 11.906 1 96.12 78 ASP A O 1
ATOM 559 N N . GLU A 1 79 ? -10.266 -5.266 12.328 1 96.94 79 GLU A N 1
ATOM 560 C CA . GLU A 1 79 ? -9.398 -6.406 12.055 1 96.94 79 GLU A CA 1
ATOM 561 C C . GLU A 1 79 ? -9.547 -7.484 13.125 1 96.94 79 GLU A C 1
ATOM 563 O O . GLU A 1 79 ? -9.266 -8.656 12.875 1 96.94 79 GLU A O 1
ATOM 568 N N . LEU A 1 80 ? -9.938 -7.07 14.32 1 96.5 80 LEU A N 1
ATOM 569 C CA . LEU A 1 80 ? -10.258 -8.062 15.344 1 96.5 80 LEU A CA 1
ATOM 570 C C . LEU A 1 80 ? -11.391 -8.969 14.891 1 96.5 80 LEU A C 1
ATOM 572 O O . LEU A 1 80 ? -11.375 -10.172 15.148 1 96.5 80 LEU A O 1
ATOM 576 N N . LYS A 1 81 ? -12.344 -8.375 14.203 1 95 81 LYS A N 1
ATOM 577 C CA . LYS A 1 81 ? -13.43 -9.164 13.648 1 95 81 LYS A CA 1
ATOM 578 C C . LYS A 1 81 ? -12.93 -10.094 12.547 1 95 81 LYS A C 1
ATOM 580 O O . LYS A 1 81 ? -13.344 -11.25 12.461 1 95 81 LYS A O 1
ATOM 585 N N . ASP A 1 82 ? -12.102 -9.617 11.703 1 97.19 82 ASP A N 1
ATOM 586 C CA . ASP A 1 82 ? -11.508 -10.43 10.656 1 97.19 82 ASP A CA 1
ATOM 587 C C . ASP A 1 82 ? -10.727 -11.609 11.242 1 97.19 82 ASP A C 1
ATOM 589 O O . ASP A 1 82 ? -10.781 -12.719 10.711 1 97.19 82 ASP A O 1
ATOM 593 N N . ALA A 1 83 ? -9.953 -11.289 12.297 1 97.88 83 ALA A N 1
ATOM 594 C CA . ALA A 1 83 ? -9.078 -12.289 12.914 1 97.88 83 ALA A CA 1
ATOM 595 C C . ALA A 1 83 ? -9.875 -13.523 13.344 1 97.88 83 ALA A C 1
ATOM 597 O O . ALA A 1 83 ? -9.406 -14.648 13.195 1 97.88 83 ALA A O 1
ATOM 598 N N . ARG A 1 84 ? -11.086 -13.32 13.789 1 97 84 ARG A N 1
ATOM 599 C CA . ARG A 1 84 ? -11.922 -14.445 14.203 1 97 84 ARG A CA 1
ATOM 600 C C . ARG A 1 84 ? -12.266 -15.336 13.008 1 97 84 ARG A C 1
ATOM 602 O O . ARG A 1 84 ? -12.219 -16.562 13.109 1 97 84 ARG A O 1
ATOM 609 N N . LYS A 1 85 ? -12.57 -14.711 11.914 1 98 85 LYS A N 1
ATOM 610 C CA . LYS A 1 85 ? -12.914 -15.453 10.703 1 98 85 LYS A CA 1
ATOM 611 C C . LYS A 1 85 ? -11.695 -16.188 10.148 1 98 85 LYS A C 1
ATOM 613 O O . LYS A 1 85 ? -11.836 -17.219 9.477 1 98 85 LYS A O 1
ATOM 618 N N . TYR A 1 86 ? -10.531 -15.742 10.547 1 98.62 86 TYR A N 1
ATOM 619 C CA . TYR A 1 86 ? -9.289 -16.359 10.094 1 98.62 86 TYR A CA 1
ATOM 620 C C . TYR A 1 86 ? -8.766 -17.344 11.117 1 98.62 86 TYR A C 1
ATOM 622 O O . TYR A 1 86 ? -7.621 -17.812 11.023 1 98.62 86 TYR A O 1
ATOM 630 N N . GLY A 1 87 ? -9.484 -17.609 12.094 1 98.38 87 GLY A N 1
ATOM 631 C CA . GLY A 1 87 ? -9.203 -18.75 12.961 1 98.38 87 GLY A CA 1
ATOM 632 C C . GLY A 1 87 ? -8.711 -18.344 14.336 1 98.38 87 GLY A C 1
ATOM 633 O O . GLY A 1 87 ? -8.547 -19.203 15.211 1 98.38 87 GLY A O 1
ATOM 634 N N . TRP A 1 88 ? -8.523 -17.047 14.617 1 97.94 88 TRP A N 1
ATOM 635 C CA . TRP A 1 88 ? -8.086 -16.625 15.945 1 97.94 88 TRP A CA 1
ATOM 636 C C . TRP A 1 88 ? -9.258 -16.625 16.922 1 97.94 88 TRP A C 1
ATOM 638 O O . TRP A 1 88 ? -10.359 -16.203 16.578 1 97.94 88 TRP A O 1
ATOM 648 N N . GLU A 1 89 ? -8.969 -17.109 18.109 1 96.44 89 GLU A N 1
ATOM 649 C CA . GLU A 1 89 ? -10 -17.234 19.141 1 96.44 89 GLU A CA 1
ATOM 650 C C . GLU A 1 89 ? -9.633 -16.438 20.391 1 96.44 89 GLU A C 1
ATOM 652 O O . GLU A 1 89 ? -8.531 -16.594 20.922 1 96.44 89 GLU A O 1
ATOM 657 N N . PHE A 1 90 ? -10.469 -15.578 20.828 1 92.75 90 PHE A N 1
ATOM 658 C CA . PHE A 1 90 ? -10.383 -14.82 22.062 1 92.75 90 PHE A CA 1
ATOM 659 C C . PHE A 1 90 ? -11.773 -14.461 22.578 1 92.75 90 PHE A C 1
ATOM 661 O O . PHE A 1 90 ? -12.773 -14.82 21.969 1 92.75 90 PHE A O 1
ATOM 668 N N . SER A 1 91 ? -11.852 -13.844 23.719 1 88 91 SER A N 1
ATOM 669 C CA . SER A 1 91 ? -13.117 -13.578 24.375 1 88 91 SER A CA 1
ATOM 670 C C . SER A 1 91 ? -14.062 -12.789 23.469 1 88 91 SER A C 1
ATOM 672 O O . SER A 1 91 ? -13.609 -11.984 22.656 1 88 91 SER A O 1
ATOM 674 N N . GLU A 1 92 ? -15.281 -13.016 23.688 1 84.44 92 GLU A N 1
ATOM 675 C CA . GLU A 1 92 ? -16.297 -12.352 22.875 1 84.44 92 GLU A CA 1
ATOM 676 C C . GLU A 1 92 ? -16.438 -10.875 23.266 1 84.44 92 GLU A C 1
ATOM 678 O O . GLU A 1 92 ? -16.766 -10.039 22.422 1 84.44 92 GLU A O 1
ATOM 683 N N . THR A 1 93 ? -16.156 -10.711 24.5 1 87.38 93 THR A N 1
ATOM 684 C CA . THR A 1 93 ? -16.266 -9.336 24.969 1 87.38 93 THR A CA 1
ATOM 685 C C . THR A 1 93 ? -15.078 -8.508 24.5 1 87.38 93 THR A C 1
ATOM 687 O O . THR A 1 93 ? -13.93 -8.836 24.797 1 87.38 93 THR A O 1
ATOM 690 N N . LEU A 1 94 ? -15.367 -7.5 23.656 1 90.94 94 LEU A N 1
ATOM 691 C CA . LEU A 1 94 ? -14.375 -6.562 23.141 1 90.94 94 LEU A CA 1
ATOM 692 C C . LEU A 1 94 ? -14.711 -5.133 23.562 1 90.94 94 LEU A C 1
ATOM 694 O O . LEU A 1 94 ? -15.828 -4.66 23.328 1 90.94 94 LEU A O 1
ATOM 698 N N . THR A 1 95 ? -13.805 -4.523 24.312 1 94.81 95 THR A N 1
ATOM 699 C CA . THR A 1 95 ? -13.984 -3.133 24.703 1 94.81 95 THR A CA 1
ATOM 700 C C . THR A 1 95 ? -12.773 -2.293 24.312 1 94.81 95 THR A C 1
ATOM 702 O O . THR A 1 95 ? -11.719 -2.836 23.984 1 94.81 95 THR A O 1
ATOM 705 N N . HIS A 1 96 ? -12.977 -1.021 24.328 1 97.5 96 HIS A N 1
ATOM 706 C CA . HIS A 1 96 ? -11.875 -0.118 24 1 97.5 96 HIS A CA 1
ATOM 707 C C . HIS A 1 96 ? -11.609 0.861 25.141 1 97.5 96 HIS A C 1
ATOM 709 O O . HIS A 1 96 ? -12.547 1.457 25.688 1 97.5 96 HIS A O 1
ATOM 715 N N . ASN A 1 97 ? -10.375 0.975 25.453 1 98.12 97 ASN A N 1
ATOM 716 C CA . ASN A 1 97 ? -9.922 1.873 26.516 1 98.12 97 ASN A CA 1
ATOM 717 C C . ASN A 1 97 ? -9.32 3.154 25.953 1 98.12 97 ASN A C 1
ATOM 719 O O . ASN A 1 97 ? -8.18 3.156 25.484 1 98.12 97 ASN A O 1
ATOM 723 N N . TRP A 1 98 ? -10.047 4.258 26.094 1 98.38 98 TRP A N 1
ATOM 724 C CA . TRP A 1 98 ? -9.633 5.551 25.562 1 98.38 98 TRP A CA 1
ATOM 725 C C . TRP A 1 98 ? -8.32 6.012 26.203 1 98.38 98 TRP A C 1
ATOM 727 O O . TRP A 1 98 ? -7.445 6.547 25.516 1 98.38 98 TRP A O 1
ATOM 737 N N . ASP A 1 99 ? -8.148 5.828 27.406 1 98.19 99 ASP A N 1
ATOM 738 C CA . ASP A 1 99 ? -6.98 6.316 28.141 1 98.19 99 ASP A CA 1
ATOM 739 C C . ASP A 1 99 ? -5.703 5.645 27.641 1 98.19 99 ASP A C 1
ATOM 741 O O . ASP A 1 99 ? -4.66 6.293 27.516 1 98.19 99 ASP A O 1
ATOM 745 N N . THR A 1 100 ? -5.797 4.34 27.406 1 98.19 100 THR A N 1
ATOM 746 C CA . THR A 1 100 ? -4.645 3.619 26.875 1 98.19 100 THR A CA 1
ATOM 747 C C . THR A 1 100 ? -4.223 4.188 25.516 1 98.19 100 THR A C 1
ATOM 749 O O . THR A 1 100 ? -3.043 4.457 25.297 1 98.19 100 THR A O 1
ATOM 752 N N . LEU A 1 101 ? -5.176 4.383 24.656 1 98.62 101 LEU A N 1
ATOM 753 C CA . LEU A 1 101 ? -4.895 4.93 23.344 1 98.62 101 LEU A CA 1
ATOM 754 C C . LEU A 1 101 ? -4.332 6.344 23.453 1 98.62 101 LEU A C 1
ATOM 756 O O . LEU A 1 101 ? -3.277 6.645 22.875 1 98.62 101 LEU A O 1
ATOM 760 N N . ARG A 1 102 ? -5.023 7.168 24.141 1 98.31 102 ARG A N 1
ATOM 761 C CA . ARG A 1 102 ? -4.652 8.57 24.266 1 98.31 102 ARG A CA 1
ATOM 762 C C . ARG A 1 102 ? -3.256 8.719 24.859 1 98.31 102 ARG A C 1
ATOM 764 O O . ARG A 1 102 ? -2.451 9.516 24.391 1 98.31 102 ARG A O 1
ATOM 771 N N . SER A 1 103 ? -2.938 7.957 25.906 1 98.12 103 SER A N 1
ATOM 772 C CA . SER A 1 103 ? -1.627 8.031 26.547 1 98.12 103 SER A CA 1
ATOM 773 C C . SER A 1 103 ? -0.521 7.605 25.594 1 98.12 103 SER A C 1
ATOM 775 O O . SER A 1 103 ? 0.538 8.234 25.531 1 98.12 103 SER A O 1
ATOM 777 N N . GLY A 1 104 ? -0.805 6.484 24.859 1 98.25 104 GLY A N 1
ATOM 778 C CA . GLY A 1 104 ? 0.167 6.055 23.875 1 98.25 104 GLY A CA 1
ATOM 779 C C . GLY A 1 104 ? 0.443 7.105 22.812 1 98.25 104 GLY A C 1
ATOM 780 O O . GLY A 1 104 ? 1.601 7.375 22.484 1 98.25 104 GLY A O 1
ATOM 781 N N . VAL A 1 105 ? -0.598 7.723 22.344 1 98.38 105 VAL A N 1
ATOM 782 C CA . VAL A 1 105 ? -0.48 8.711 21.281 1 98.38 105 VAL A CA 1
ATOM 783 C C . VAL A 1 105 ? 0.203 9.969 21.812 1 98.38 105 VAL A C 1
ATOM 785 O O . VAL A 1 105 ? 1.112 10.508 21.172 1 98.38 105 VAL A O 1
ATOM 788 N N . THR A 1 106 ? -0.204 10.438 22.953 1 97.69 106 THR A N 1
ATOM 789 C CA . THR A 1 106 ? 0.353 11.656 23.516 1 97.69 106 THR A CA 1
ATOM 790 C C . THR A 1 106 ? 1.831 11.477 23.859 1 97.69 106 THR A C 1
ATOM 792 O O . THR A 1 106 ? 2.631 12.398 23.688 1 97.69 106 THR A O 1
ATOM 795 N N . ASP A 1 107 ? 2.193 10.297 24.359 1 97.81 107 ASP A N 1
ATOM 796 C CA . ASP A 1 107 ? 3.598 10.016 24.641 1 97.81 107 ASP A CA 1
ATOM 797 C C . ASP A 1 107 ? 4.43 10.055 23.359 1 97.81 107 ASP A C 1
ATOM 799 O O . ASP A 1 107 ? 5.543 10.578 23.359 1 97.81 107 ASP A O 1
ATOM 803 N N . TYR A 1 108 ? 3.91 9.484 22.406 1 97.69 108 TYR A N 1
ATOM 804 C CA . TYR A 1 108 ? 4.609 9.5 21.125 1 97.69 108 TYR A CA 1
ATOM 805 C C . TYR A 1 108 ? 4.773 10.93 20.609 1 97.69 108 TYR A C 1
ATOM 807 O O . TYR A 1 108 ? 5.852 11.305 20.156 1 97.69 108 TYR A O 1
ATOM 815 N N . ILE A 1 109 ? 3.744 11.734 20.656 1 97.94 109 ILE A N 1
ATOM 816 C CA . ILE A 1 109 ? 3.783 13.125 20.203 1 97.94 109 ILE A CA 1
ATOM 817 C C . ILE A 1 109 ? 4.836 13.891 21 1 97.94 109 ILE A C 1
ATOM 819 O O . ILE A 1 109 ? 5.621 14.648 20.438 1 97.94 109 ILE A O 1
ATOM 823 N N . LYS A 1 110 ? 4.875 13.68 22.297 1 97.44 110 LYS A N 1
ATOM 824 C CA . LYS A 1 110 ? 5.879 14.328 23.141 1 97.44 110 LYS A CA 1
ATOM 825 C C . LYS A 1 110 ? 7.289 13.961 22.688 1 97.44 110 LYS A C 1
ATOM 827 O O . LYS A 1 110 ? 8.188 14.805 22.688 1 97.44 110 LYS A O 1
ATOM 832 N N . SER A 1 111 ? 7.434 12.703 22.375 1 97.06 111 SER A N 1
ATOM 833 C CA . SER A 1 111 ? 8.734 12.266 21.875 1 97.06 111 SER A CA 1
ATOM 834 C C . SER A 1 111 ? 9.102 12.984 20.594 1 97.06 111 SER A C 1
ATOM 836 O O . SER A 1 111 ? 10.266 13.344 20.375 1 97.06 111 SER A O 1
ATOM 838 N N . LEU A 1 112 ? 8.156 13.227 19.75 1 96.81 112 LEU A N 1
ATOM 839 C CA . LEU A 1 112 ? 8.406 13.938 18.5 1 96.81 112 LEU A CA 1
ATOM 840 C C . LEU A 1 112 ? 8.758 15.398 18.766 1 96.81 112 LEU A C 1
ATOM 842 O O . LEU A 1 112 ? 9.641 15.961 18.109 1 96.81 112 LEU A O 1
ATOM 846 N N . ASN A 1 113 ? 8.008 16 19.672 1 97.25 113 ASN A N 1
ATOM 847 C CA . ASN A 1 113 ? 8.336 17.375 20.078 1 97.25 113 ASN A CA 1
ATOM 848 C C . ASN A 1 113 ? 9.781 17.469 20.562 1 97.25 113 ASN A C 1
ATOM 850 O O . ASN A 1 113 ? 10.492 18.406 20.203 1 97.25 113 ASN A O 1
ATOM 854 N N . TRP A 1 114 ? 10.195 16.516 21.359 1 96.06 114 TRP A N 1
ATOM 855 C CA . TRP A 1 114 ? 11.555 16.469 21.891 1 96.06 114 TRP A CA 1
ATOM 856 C C . TRP A 1 114 ? 12.57 16.328 20.766 1 96.06 114 TRP A C 1
ATOM 858 O O . TRP A 1 114 ? 13.594 17.016 20.75 1 96.06 114 TRP A O 1
ATOM 868 N N . ILE A 1 115 ? 12.281 15.508 19.859 1 95.06 115 ILE A N 1
ATOM 869 C CA . ILE A 1 115 ? 13.188 15.266 18.734 1 95.06 115 ILE A CA 1
ATOM 870 C C . ILE A 1 115 ? 13.352 16.547 17.922 1 95.06 115 ILE A C 1
ATOM 872 O O . ILE A 1 115 ? 14.461 16.859 17.469 1 95.06 115 ILE A O 1
ATOM 876 N N . HIS A 1 116 ? 12.266 17.281 17.672 1 96.12 116 HIS A N 1
ATOM 877 C CA . HIS A 1 116 ? 12.352 18.547 16.953 1 96.12 116 HIS A CA 1
ATOM 878 C C . HIS A 1 116 ? 13.219 19.547 17.719 1 96.12 116 HIS A C 1
ATOM 880 O O . HIS A 1 116 ? 14.031 20.25 17.109 1 96.12 116 HIS A O 1
ATOM 886 N N . ARG A 1 117 ? 13.07 19.594 18.984 1 96.25 117 ARG A N 1
ATOM 887 C CA . ARG A 1 117 ? 13.859 20.5 19.812 1 96.25 117 ARG A CA 1
ATOM 888 C C . ARG A 1 117 ? 15.344 20.156 19.734 1 96.25 117 ARG A C 1
ATOM 890 O O . ARG A 1 117 ? 16.188 21.047 19.594 1 96.25 117 ARG A O 1
ATOM 897 N N . VAL A 1 118 ? 15.641 18.891 19.859 1 95.88 118 VAL A N 1
ATOM 898 C CA . VAL A 1 118 ? 17.016 18.422 19.797 1 95.88 118 VAL A CA 1
ATOM 899 C C . VAL A 1 118 ? 17.609 18.703 18.422 1 95.88 118 VAL A C 1
ATOM 901 O O . VAL A 1 118 ? 18.766 19.094 18.312 1 95.88 118 VAL A O 1
ATOM 904 N N . SER A 1 119 ? 16.812 18.484 17.438 1 95 119 SER A N 1
ATOM 905 C CA . SER A 1 119 ? 17.266 18.703 16.062 1 95 119 SER A CA 1
ATOM 906 C C . SER A 1 119 ? 17.641 20.172 15.844 1 95 119 SER A C 1
ATOM 908 O O . SER A 1 119 ? 18.609 20.469 15.164 1 95 119 SER A O 1
ATOM 910 N N . LEU A 1 120 ? 16.844 21.109 16.344 1 97.06 120 LEU A N 1
ATOM 911 C CA . LEU A 1 120 ? 17.156 22.531 16.234 1 97.06 120 LEU A CA 1
ATOM 912 C C . LEU A 1 120 ? 18.453 22.875 16.953 1 97.06 120 LEU A C 1
ATOM 914 O O . LEU A 1 120 ? 19.281 23.625 16.438 1 97.06 120 LEU A O 1
ATOM 918 N N . ARG A 1 121 ? 18.609 22.266 18.078 1 96.94 121 ARG A N 1
ATOM 919 C CA . ARG A 1 121 ? 19.812 22.484 18.859 1 96.94 121 ARG A CA 1
ATOM 920 C C . ARG A 1 121 ? 21.047 21.984 18.125 1 96.94 121 ARG A C 1
ATOM 922 O O . ARG A 1 121 ? 22.062 22.688 18.031 1 96.94 121 ARG A O 1
ATOM 929 N N . ASN A 1 122 ? 20.906 20.812 17.609 1 95.5 122 ASN A N 1
ATOM 930 C CA . ASN A 1 122 ? 22.031 20.219 16.891 1 95.5 122 ASN A CA 1
ATOM 931 C C . ASN A 1 122 ? 22.375 21.016 15.633 1 95.5 122 ASN A C 1
ATOM 933 O O . ASN A 1 122 ? 23.547 21.078 15.234 1 95.5 122 ASN A O 1
ATOM 937 N N . ALA A 1 123 ? 21.422 21.672 15.086 1 96.69 123 ALA A N 1
ATOM 938 C CA . ALA A 1 123 ? 21.625 22.484 13.883 1 96.69 123 ALA A CA 1
ATOM 939 C C . ALA A 1 123 ? 22.047 23.906 14.227 1 96.69 123 ALA A C 1
ATOM 941 O O . ALA A 1 123 ? 22.219 24.734 13.344 1 96.69 123 ALA A O 1
ATOM 942 N N . LYS A 1 124 ? 22.141 24.203 15.516 1 97.5 124 LYS A N 1
ATOM 943 C CA . LYS A 1 124 ? 22.547 25.531 16.016 1 97.5 124 LYS A CA 1
ATOM 944 C C . LYS A 1 124 ? 21.547 26.594 15.578 1 97.5 124 LYS A C 1
ATOM 946 O O . LYS A 1 124 ? 21.938 27.672 15.117 1 97.5 124 LYS A O 1
ATOM 951 N N . ILE A 1 125 ? 20.328 26.203 15.641 1 98.56 125 ILE A N 1
ATOM 952 C CA . ILE A 1 125 ? 19.234 27.141 15.375 1 98.56 125 ILE A CA 1
ATOM 953 C C . ILE A 1 125 ? 18.688 27.672 16.688 1 98.56 125 ILE A C 1
ATOM 955 O O . ILE A 1 125 ? 18.328 26.891 17.578 1 98.56 125 ILE A O 1
ATOM 959 N N . ASP A 1 126 ? 18.672 28.984 16.844 1 98.19 126 ASP A N 1
ATOM 960 C CA . ASP A 1 126 ? 18.078 29.562 18.047 1 98.19 126 ASP A CA 1
ATOM 961 C C . ASP A 1 126 ? 16.562 29.391 18.047 1 98.19 126 ASP A C 1
ATOM 963 O O . ASP A 1 126 ? 15.891 29.719 17.062 1 98.19 126 ASP A O 1
ATOM 967 N N . TYR A 1 127 ? 16.062 28.844 19.125 1 97.88 127 TYR A N 1
ATOM 968 C CA . TYR A 1 127 ? 14.633 28.625 19.25 1 97.88 127 TYR A CA 1
ATOM 969 C C . TYR A 1 127 ? 14.055 29.531 20.328 1 97.88 127 TYR A C 1
ATOM 971 O O . TYR A 1 127 ? 14.555 29.578 21.453 1 97.88 127 TYR A O 1
ATOM 979 N N . TYR A 1 128 ? 13.039 30.281 19.984 1 97.5 128 TYR A N 1
ATOM 980 C CA . TYR A 1 128 ? 12.32 31.141 20.922 1 97.5 128 TYR A CA 1
ATOM 981 C C . TYR A 1 128 ? 10.852 30.719 21.016 1 97.5 128 TYR A C 1
ATOM 983 O O . TYR A 1 128 ? 10.117 30.812 20.031 1 97.5 128 TYR A O 1
ATOM 991 N N . ASN A 1 129 ? 10.406 30.297 22.172 1 97.19 129 ASN A N 1
ATOM 992 C CA . ASN A 1 129 ? 8.984 30.078 22.422 1 97.19 129 ASN A CA 1
ATOM 993 C C . ASN A 1 129 ? 8.242 31.391 22.656 1 97.19 129 ASN A C 1
ATOM 995 O O . ASN A 1 129 ? 7.754 31.641 23.766 1 97.19 129 ASN A O 1
ATOM 999 N N . MET A 1 130 ? 8.117 32.156 21.625 1 97.56 130 MET A N 1
ATOM 1000 C CA . MET A 1 130 ? 7.57 33.5 21.703 1 97.56 130 MET A CA 1
ATOM 1001 C C . MET A 1 130 ? 6.762 33.844 20.453 1 97.56 130 MET A C 1
ATOM 1003 O O . MET A 1 130 ? 7.004 33.281 19.391 1 97.56 130 MET A O 1
ATOM 1007 N N . GLU A 1 131 ? 5.73 34.656 20.672 1 97.25 131 GLU A N 1
ATOM 1008 C CA . GLU A 1 131 ? 4.922 35.188 19.562 1 97.25 131 GLU A CA 1
ATOM 1009 C C . GLU A 1 131 ? 5.637 36.312 18.844 1 97.25 131 GLU A C 1
ATOM 1011 O O . GLU A 1 131 ? 6.121 37.25 19.484 1 97.25 131 GLU A O 1
ATOM 1016 N N . GLY A 1 132 ? 5.73 36.281 17.531 1 97.62 132 GLY A N 1
ATOM 1017 C CA . GLY A 1 132 ? 6.426 37.281 16.766 1 97.62 132 GLY A CA 1
ATOM 1018 C C . GLY A 1 132 ? 5.488 38.219 16 1 97.62 132 GLY A C 1
ATOM 1019 O O . GLY A 1 132 ? 4.469 37.75 15.477 1 97.62 132 GLY A O 1
ATOM 1020 N N . SER A 1 133 ? 5.781 39.469 15.922 1 98.19 133 SER A N 1
ATOM 1021 C CA . SER A 1 133 ? 5.082 40.469 15.109 1 98.19 133 SER A CA 1
ATOM 1022 C C . SER A 1 133 ? 6.047 41.531 14.562 1 98.19 133 SER A C 1
ATOM 1024 O O . SER A 1 133 ? 7.016 41.875 15.227 1 98.19 133 SER A O 1
ATOM 1026 N N . PHE A 1 134 ? 5.75 42.062 13.398 1 98.69 134 PHE A N 1
ATOM 1027 C CA . PHE A 1 134 ? 6.684 42.969 12.727 1 98.69 134 PHE A CA 1
ATOM 1028 C C . PHE A 1 134 ? 6.594 44.375 13.305 1 98.69 134 PHE A C 1
ATOM 1030 O O . PHE A 1 134 ? 5.504 44.844 13.602 1 98.69 134 PHE A O 1
ATOM 1037 N N . ILE A 1 135 ? 7.777 44.938 13.484 1 98.12 135 ILE A N 1
ATOM 1038 C CA . ILE A 1 135 ? 7.918 46.375 13.75 1 98.12 135 ILE A CA 1
ATOM 1039 C C . ILE A 1 135 ? 8.227 47.094 12.453 1 98.12 135 ILE A C 1
ATOM 1041 O O . ILE A 1 135 ? 7.672 48.188 12.195 1 98.12 135 ILE A O 1
ATOM 1045 N N . ASP A 1 136 ? 9.117 46.625 11.75 1 97.62 136 ASP A N 1
ATOM 1046 C CA . ASP A 1 136 ? 9.484 47.094 10.414 1 97.62 136 ASP A CA 1
ATOM 1047 C C . ASP A 1 136 ? 10 45.938 9.555 1 97.62 136 ASP A C 1
ATOM 1049 O O . ASP A 1 136 ? 9.953 44.781 9.977 1 97.62 136 ASP A O 1
ATOM 1053 N N . VAL A 1 137 ? 10.516 46.188 8.398 1 97.5 137 VAL A N 1
ATOM 1054 C CA . VAL A 1 137 ? 10.766 45.156 7.391 1 97.5 137 VAL A CA 1
ATOM 1055 C C . VAL A 1 137 ? 11.938 44.281 7.824 1 97.5 137 VAL A C 1
ATOM 1057 O O . VAL A 1 137 ? 12.125 43.188 7.297 1 97.5 137 VAL A O 1
ATOM 1060 N N . HIS A 1 138 ? 12.75 44.656 8.82 1 98.5 138 HIS A N 1
ATOM 1061 C CA . HIS A 1 138 ? 13.898 43.875 9.25 1 98.5 138 HIS A CA 1
ATOM 1062 C C . HIS A 1 138 ? 13.859 43.625 10.75 1 98.5 138 HIS A C 1
ATOM 1064 O O . HIS A 1 138 ? 14.836 43.125 11.328 1 98.5 138 HIS A O 1
ATOM 1070 N N . THR A 1 139 ? 12.75 43.969 11.43 1 98.56 139 THR A N 1
ATOM 1071 C CA . THR A 1 139 ? 12.688 43.844 12.883 1 98.56 139 THR A CA 1
ATOM 1072 C C . THR A 1 139 ? 11.383 43.188 13.312 1 98.56 139 THR A C 1
ATOM 1074 O O . THR A 1 139 ? 10.305 43.625 12.891 1 98.56 139 THR A O 1
ATOM 1077 N N . VAL A 1 140 ? 11.5 42.188 14.234 1 98.38 140 VAL A N 1
ATOM 1078 C CA . VAL A 1 140 ? 10.336 41.531 14.82 1 98.38 140 VAL A CA 1
ATOM 1079 C C . VAL A 1 140 ? 10.375 41.688 16.344 1 98.38 140 VAL A C 1
ATOM 1081 O O . VAL A 1 140 ? 11.438 41.562 16.953 1 98.38 140 VAL A O 1
ATOM 1084 N N . LYS A 1 141 ? 9.234 42.062 16.828 1 98.19 141 LYS A N 1
ATOM 1085 C CA . LYS A 1 141 ? 9.023 42 18.281 1 98.19 141 LYS A CA 1
ATOM 1086 C C . LYS A 1 141 ? 8.57 40.625 18.719 1 98.19 141 LYS A C 1
ATOM 1088 O O . LYS A 1 141 ? 7.695 40.031 18.094 1 98.19 141 LYS A O 1
ATOM 1093 N N . MET A 1 142 ? 9.188 40.031 19.75 1 97.88 142 MET A N 1
ATOM 1094 C CA . MET A 1 142 ? 8.828 38.75 20.312 1 97.88 142 MET A CA 1
ATOM 1095 C C . MET A 1 142 ? 8.203 38.906 21.688 1 97.88 142 MET A C 1
ATOM 1097 O O . MET A 1 142 ? 8.664 39.688 22.5 1 97.88 142 MET A O 1
ATOM 1101 N N . LYS A 1 143 ? 7.176 38.25 21.875 1 97 143 LYS A N 1
ATOM 1102 C CA . LYS A 1 143 ? 6.477 38.312 23.156 1 97 143 LYS A CA 1
ATOM 1103 C C . LYS A 1 143 ? 6.262 36.906 23.734 1 97 143 LYS A C 1
ATOM 1105 O O . LYS A 1 143 ? 5.77 36.031 23.047 1 97 143 LYS A O 1
ATOM 1110 N N . SER A 1 144 ? 6.668 36.656 24.969 1 95.12 144 SER A N 1
ATOM 1111 C CA . SER A 1 144 ? 6.453 35.375 25.641 1 95.12 144 SER A CA 1
ATOM 1112 C C . SER A 1 144 ? 5.051 35.281 26.234 1 95.12 144 SER A C 1
ATOM 1114 O O . SER A 1 144 ? 4.336 36.281 26.281 1 95.12 144 SER A O 1
ATOM 1116 N N . ALA A 1 145 ? 4.695 34.062 26.688 1 91.69 145 ALA A N 1
ATOM 1117 C CA . ALA A 1 145 ? 3.402 33.875 27.328 1 91.69 145 ALA A CA 1
ATOM 1118 C C . ALA A 1 145 ? 3.271 34.719 28.594 1 91.69 145 ALA A C 1
ATOM 1120 O O . ALA A 1 145 ? 2.178 35.188 28.922 1 91.69 145 ALA A O 1
ATOM 1121 N N . GLY A 1 146 ? 4.375 35.031 29.25 1 92.56 146 GLY A N 1
ATOM 1122 C CA . GLY A 1 146 ? 4.383 35.812 30.469 1 92.56 146 GLY A CA 1
ATOM 1123 C C . GLY A 1 146 ? 4.41 37.281 30.234 1 92.56 146 GLY A C 1
ATOM 1124 O O . GLY A 1 146 ? 4.363 38.094 31.172 1 92.56 146 GLY A O 1
ATOM 1125 N N . GLY A 1 147 ? 4.547 37.688 29 1 91.88 147 GLY A N 1
ATOM 1126 C CA . GLY A 1 147 ? 4.457 39.094 28.672 1 91.88 147 GLY A CA 1
ATOM 1127 C C . GLY A 1 147 ? 5.809 39.75 28.406 1 91.88 147 GLY A C 1
ATOM 1128 O O . GLY A 1 147 ? 5.883 40.906 28 1 91.88 147 GLY A O 1
ATOM 1129 N N . ALA A 1 148 ? 6.852 38.969 28.594 1 94.12 148 ALA A N 1
ATOM 1130 C CA . ALA A 1 148 ? 8.18 39.531 28.312 1 94.12 148 ALA A CA 1
ATOM 1131 C C . ALA A 1 148 ? 8.352 39.781 26.812 1 94.12 148 ALA A C 1
ATOM 1133 O O . ALA A 1 148 ? 7.906 39 25.984 1 94.12 148 ALA A O 1
ATOM 1134 N N . GLU A 1 149 ? 9 40.906 26.484 1 96.19 149 GLU A N 1
ATOM 1135 C CA . GLU A 1 149 ? 9.188 41.312 25.094 1 96.19 149 GLU A CA 1
ATOM 1136 C C . GLU A 1 149 ? 10.664 41.438 24.734 1 96.19 149 GLU A C 1
ATOM 1138 O O . GLU A 1 149 ? 11.477 41.812 25.594 1 96.19 149 GLU A O 1
ATOM 1143 N N . ARG A 1 150 ? 10.977 41.062 23.547 1 95.44 150 ARG A N 1
ATOM 1144 C CA . ARG A 1 150 ? 12.297 41.188 22.938 1 95.44 150 ARG A CA 1
ATOM 1145 C C . ARG A 1 150 ? 12.188 41.469 21.453 1 95.44 150 ARG A C 1
ATOM 1147 O O . ARG A 1 150 ? 11.125 41.281 20.844 1 95.44 150 ARG A O 1
ATOM 1154 N N . GLN A 1 151 ? 13.266 42.094 20.938 1 97.31 151 GLN A N 1
ATOM 1155 C CA . GLN A 1 151 ? 13.312 42.312 19.5 1 97.31 151 GLN A CA 1
ATOM 1156 C C . GLN A 1 151 ? 14.516 41.625 18.859 1 97.31 151 GLN A C 1
ATOM 1158 O O . GLN A 1 151 ? 15.578 41.531 19.484 1 97.31 151 GLN A O 1
ATOM 1163 N N . ILE A 1 152 ? 14.367 41.219 17.672 1 98.12 152 ILE A N 1
ATOM 1164 C CA . ILE A 1 152 ? 15.484 40.688 16.891 1 98.12 152 ILE A CA 1
ATOM 1165 C C . ILE A 1 152 ? 15.383 41.219 15.453 1 98.12 152 ILE A C 1
ATOM 1167 O O . ILE A 1 152 ? 14.305 41.594 14.992 1 98.12 152 ILE A O 1
ATOM 1171 N N . THR A 1 153 ? 16.531 41.281 14.781 1 98.5 153 THR A N 1
ATOM 1172 C CA . THR A 1 153 ? 16.594 41.719 13.391 1 98.5 153 THR A CA 1
ATOM 1173 C C . THR A 1 153 ? 17.062 40.594 12.484 1 98.5 153 THR A C 1
ATOM 1175 O O . THR A 1 153 ? 17.734 39.656 12.945 1 98.5 153 THR A O 1
ATOM 1178 N N . SER A 1 154 ? 16.594 40.656 11.242 1 98.75 154 SER A N 1
ATOM 1179 C CA . SER A 1 154 ? 17 39.625 10.289 1 98.75 154 SER A CA 1
ATOM 1180 C C . SER A 1 154 ? 17.031 40.156 8.867 1 98.75 154 SER A C 1
ATOM 1182 O O . SER A 1 154 ? 16.344 41.125 8.555 1 98.75 154 SER A O 1
ATOM 1184 N N . LYS A 1 155 ? 17.891 39.531 8.062 1 98.69 155 LYS A N 1
ATOM 1185 C CA . LYS A 1 155 ? 17.938 39.844 6.637 1 98.69 155 LYS A CA 1
ATOM 1186 C C . LYS A 1 155 ? 16.672 39.375 5.93 1 98.69 155 LYS A C 1
ATOM 1188 O O . LYS A 1 155 ? 16.078 40.094 5.137 1 98.69 155 LYS A O 1
ATOM 1193 N N . TRP A 1 156 ? 16.281 38.125 6.133 1 98.81 156 TRP A N 1
ATOM 1194 C CA . TRP A 1 156 ? 15.07 37.531 5.555 1 98.81 156 TRP A CA 1
ATOM 1195 C C . TRP A 1 156 ? 14.156 36.969 6.645 1 98.81 156 TRP A C 1
ATOM 1197 O O . TRP A 1 156 ? 14.625 36.594 7.723 1 98.81 156 TRP A O 1
ATOM 1207 N N . PHE A 1 157 ? 12.836 36.938 6.379 1 98.88 157 PHE A N 1
ATOM 1208 C CA . PHE A 1 157 ? 11.836 36.312 7.238 1 98.88 157 PHE A CA 1
ATOM 1209 C C . PHE A 1 157 ? 11.016 35.281 6.457 1 98.88 157 PHE A C 1
ATOM 1211 O O . PHE A 1 157 ? 10.82 35.438 5.25 1 98.88 157 PHE A O 1
ATOM 1218 N N . LEU A 1 158 ? 10.602 34.25 7.133 1 98.94 158 LEU A N 1
ATOM 1219 C CA . LEU A 1 158 ? 9.633 33.281 6.605 1 98.94 158 LEU A CA 1
ATOM 1220 C C . LEU A 1 158 ? 8.414 33.188 7.516 1 98.94 158 LEU A C 1
ATOM 1222 O O . LEU A 1 158 ? 8.555 32.938 8.719 1 98.94 158 LEU A O 1
ATOM 1226 N N . LEU A 1 159 ? 7.277 33.406 6.918 1 98.88 159 LEU A N 1
ATOM 1227 C CA . LEU A 1 159 ? 6.016 33.219 7.625 1 98.88 159 LEU A CA 1
ATOM 1228 C C . LEU A 1 159 ? 5.496 31.812 7.434 1 98.88 159 LEU A C 1
ATOM 1230 O O . LEU A 1 159 ? 5.215 31.391 6.309 1 98.88 159 LEU A O 1
ATOM 1234 N N . SER A 1 160 ? 5.352 31.016 8.461 1 98.38 160 SER A N 1
ATOM 1235 C CA . SER A 1 160 ? 4.852 29.656 8.477 1 98.38 160 SER A CA 1
ATOM 1236 C C . SER A 1 160 ? 3.975 29.391 9.703 1 98.38 160 SER A C 1
ATOM 1238 O O . SER A 1 160 ? 4.16 28.406 10.406 1 98.38 160 SER A O 1
ATOM 1240 N N . VAL A 1 161 ? 3.004 30.25 9.984 1 98.12 161 VAL A N 1
ATOM 1241 C CA . VAL A 1 161 ? 2.312 30.297 11.266 1 98.12 161 VAL A CA 1
ATOM 1242 C C . VAL A 1 161 ? 1.103 29.375 11.242 1 98.12 161 VAL A C 1
ATOM 1244 O O . VAL A 1 161 ? 0.512 29.078 12.281 1 98.12 161 VAL A O 1
ATOM 1247 N N . GLY A 1 162 ? 0.743 28.844 10.109 1 97.19 162 GLY A N 1
ATOM 1248 C CA . GLY A 1 162 ? -0.345 27.891 10.008 1 97.19 162 GLY A CA 1
ATOM 1249 C C . GLY A 1 162 ? -1.701 28.484 10.328 1 97.19 162 GLY A C 1
ATOM 1250 O O . GLY A 1 162 ? -1.905 29.703 10.18 1 97.19 162 GLY A O 1
ATOM 1251 N N . GLY A 1 163 ? -2.668 27.609 10.586 1 96.75 163 GLY A N 1
ATOM 1252 C CA . GLY A 1 163 ? -4.035 28.031 10.859 1 96.75 163 GLY A CA 1
ATOM 1253 C C . GLY A 1 163 ? -4.613 27.375 12.102 1 96.75 163 GLY A C 1
ATOM 1254 O O . GLY A 1 163 ? -3.977 26.516 12.719 1 96.75 163 GLY A O 1
ATOM 1255 N N . ARG A 1 164 ? -5.75 27.844 12.484 1 97.06 164 ARG A N 1
ATOM 1256 C CA . ARG A 1 164 ? -6.52 27.312 13.602 1 97.06 164 ARG A CA 1
ATOM 1257 C C . ARG A 1 164 ? -7.949 26.984 13.18 1 97.06 164 ARG A C 1
ATOM 1259 O O . ARG A 1 164 ? -8.477 27.594 12.242 1 97.06 164 ARG A O 1
ATOM 1266 N N . PRO A 1 165 ? -8.594 26.016 13.914 1 97.69 165 PRO A N 1
ATOM 1267 C CA . PRO A 1 165 ? -9.984 25.703 13.578 1 97.69 165 PRO A CA 1
ATOM 1268 C C . PRO A 1 165 ? -10.914 26.906 13.742 1 97.69 165 PRO A C 1
ATOM 1270 O O . PRO A 1 165 ? -10.75 27.688 14.672 1 97.69 165 PRO A O 1
ATOM 1273 N N . THR A 1 166 ? -11.836 26.984 12.844 1 97.06 166 THR A N 1
ATOM 1274 C CA . THR A 1 166 ? -12.844 28.031 12.922 1 97.06 166 THR A CA 1
ATOM 1275 C C . THR A 1 166 ? -14.062 27.547 13.703 1 97.06 166 THR A C 1
ATOM 1277 O O . THR A 1 166 ? -14.516 26.406 13.531 1 97.06 166 THR A O 1
ATOM 1280 N N . LEU A 1 167 ? -14.562 28.297 14.641 1 97.69 167 LEU A N 1
ATOM 1281 C CA . LEU A 1 167 ? -15.844 28.094 15.305 1 97.69 167 LEU A CA 1
ATOM 1282 C C . LEU A 1 167 ? -16.859 29.125 14.836 1 97.69 167 LEU A C 1
ATOM 1284 O O . LEU A 1 167 ? -16.531 30.281 14.617 1 97.69 167 LEU A O 1
ATOM 1288 N N . PRO A 1 168 ? -18.078 28.672 14.68 1 97.12 168 PRO A N 1
ATOM 1289 C CA . PRO A 1 168 ? -19.078 29.609 14.188 1 97.12 168 PRO A CA 1
ATOM 1290 C C . PRO A 1 168 ? -19.438 30.688 15.211 1 97.12 168 PRO A C 1
ATOM 1292 O O . PRO A 1 168 ? -19.469 30.406 16.406 1 97.12 168 PRO A O 1
ATOM 1295 N N . ASP A 1 169 ? -19.719 31.859 14.672 1 94.38 169 ASP A N 1
ATOM 1296 C CA . ASP A 1 169 ? -20.094 32.969 15.539 1 94.38 169 ASP A CA 1
ATOM 1297 C C . ASP A 1 169 ? -21.594 33.031 15.742 1 94.38 169 ASP A C 1
ATOM 1299 O O . ASP A 1 169 ? -22.078 33.656 16.672 1 94.38 169 ASP A O 1
ATOM 1303 N N . ASP A 1 170 ? -22.312 32.344 15.008 1 95.69 170 ASP A N 1
ATOM 1304 C CA . ASP A 1 170 ? -23.75 32.531 14.984 1 95.69 170 ASP A CA 1
ATOM 1305 C C . ASP A 1 170 ? -24.469 31.328 15.594 1 95.69 170 ASP A C 1
ATOM 1307 O O . ASP A 1 170 ? -25.672 31.156 15.414 1 95.69 170 ASP A O 1
ATOM 1311 N N . VAL A 1 171 ? -23.812 30.422 16.219 1 98.19 171 VAL A N 1
ATOM 1312 C CA . VAL A 1 171 ? -24.406 29.281 16.922 1 98.19 171 VAL A CA 1
ATOM 1313 C C . VAL A 1 171 ? -24.188 29.438 18.422 1 98.19 171 VAL A C 1
ATOM 1315 O O . VAL A 1 171 ? -23.094 29.156 18.938 1 98.19 171 VAL A O 1
ATOM 1318 N N . PRO A 1 172 ? -25.25 29.812 19.141 1 98.19 172 PRO A N 1
ATOM 1319 C CA . PRO A 1 172 ? -25.094 29.969 20.594 1 98.19 172 PRO A CA 1
ATOM 1320 C C . PRO A 1 172 ? -24.516 28.734 21.266 1 98.19 172 PRO A C 1
ATOM 1322 O O . PRO A 1 172 ? -24.969 27.625 21.016 1 98.19 172 PRO A O 1
ATOM 1325 N N . GLY A 1 173 ? -23.469 28.969 22.047 1 98.06 173 GLY A N 1
ATOM 1326 C CA . GLY A 1 173 ? -22.859 27.906 22.844 1 98.06 173 GLY A CA 1
ATOM 1327 C C . GLY A 1 173 ? -21.703 27.234 22.141 1 98.06 173 GLY A C 1
ATOM 1328 O O . GLY A 1 173 ? -20.906 26.531 22.781 1 98.06 173 GLY A O 1
ATOM 1329 N N . ALA A 1 174 ? -21.547 27.406 20.797 1 97.94 174 ALA A N 1
ATOM 1330 C CA . ALA A 1 174 ? -20.516 26.719 20.031 1 97.94 174 ALA A CA 1
ATOM 1331 C C . ALA A 1 174 ? -19.125 27.078 20.547 1 97.94 174 ALA A C 1
ATOM 1333 O O . ALA A 1 174 ? -18.297 26.203 20.812 1 97.94 174 ALA A O 1
ATOM 1334 N N . LYS A 1 175 ? -18.781 28.328 20.672 1 96.75 175 LYS A N 1
ATOM 1335 C CA . LYS A 1 175 ? -17.469 28.781 21.109 1 96.75 175 LYS A CA 1
ATOM 1336 C C . LYS A 1 175 ? -17.172 28.359 22.547 1 96.75 175 LYS A C 1
ATOM 1338 O O . LYS A 1 175 ? -16.047 28 22.875 1 96.75 175 LYS A O 1
ATOM 1343 N N . GLU A 1 176 ? -18.188 28.359 23.328 1 96.75 176 GLU A N 1
ATOM 1344 C CA . GLU A 1 176 ? -18.031 28.078 24.766 1 96.75 176 GLU A CA 1
ATOM 1345 C C . GLU A 1 176 ? -17.844 26.594 25.016 1 96.75 176 GLU A C 1
ATOM 1347 O O . GLU A 1 176 ? -17.062 26.203 25.891 1 96.75 176 GLU A O 1
ATOM 1352 N N . TYR A 1 177 ? -18.531 25.766 24.203 1 97.56 177 TYR A N 1
ATOM 1353 C CA . TYR A 1 177 ? -18.656 24.391 24.672 1 97.56 177 TYR A CA 1
ATOM 1354 C C . TYR A 1 177 ? -18.047 23.406 23.672 1 97.56 177 TYR A C 1
ATOM 1356 O O . TYR A 1 177 ? -17.719 22.281 24.016 1 97.56 177 TYR A O 1
ATOM 1364 N N . ALA A 1 178 ? -17.938 23.781 22.438 1 98.06 178 ALA A N 1
ATOM 1365 C CA . ALA A 1 178 ? -17.531 22.828 21.406 1 98.06 178 ALA A CA 1
ATOM 1366 C C . ALA A 1 178 ? -16.031 22.594 21.422 1 98.06 178 ALA A C 1
ATOM 1368 O O . ALA A 1 178 ? -15.258 23.484 21.781 1 98.06 178 ALA A O 1
ATOM 1369 N N . ILE A 1 179 ? -15.641 21.406 21.078 1 98.5 179 ILE A N 1
ATOM 1370 C CA . ILE A 1 179 ? -14.234 21.094 20.844 1 98.5 179 ILE A CA 1
ATOM 1371 C C . ILE A 1 179 ? -13.945 21.141 19.344 1 98.5 179 ILE A C 1
ATOM 1373 O O . ILE A 1 179 ? -14.859 21.234 18.531 1 98.5 179 ILE A O 1
ATOM 1377 N N . THR A 1 180 ? -12.648 21.172 18.984 1 98.5 180 THR A N 1
ATOM 1378 C CA . THR A 1 180 ? -12.164 21.094 17.609 1 98.5 180 THR A CA 1
ATOM 1379 C C . THR A 1 180 ? -11.109 20 17.469 1 98.5 180 THR A C 1
ATOM 1381 O O . THR A 1 180 ? -10.852 19.25 18.406 1 98.5 180 THR A O 1
ATOM 1384 N N . SER A 1 181 ? -10.508 19.922 16.266 1 97.62 181 SER A N 1
ATOM 1385 C CA . SER A 1 181 ? -9.414 18.984 16.031 1 97.62 181 SER A CA 1
ATOM 1386 C C . SER A 1 181 ? -8.219 19.297 16.922 1 97.62 181 SER A C 1
ATOM 1388 O O . SER A 1 181 ? -7.395 18.422 17.188 1 97.62 181 SER A O 1
ATOM 1390 N N . ASP A 1 182 ? -8.133 20.484 17.438 1 98.19 182 ASP A N 1
ATOM 1391 C CA . ASP A 1 182 ? -7.039 20.859 18.328 1 98.19 182 ASP A CA 1
ATOM 1392 C C . ASP A 1 182 ? -7.199 20.219 19.703 1 98.19 182 ASP A C 1
ATOM 1394 O O . ASP A 1 182 ? -6.254 20.203 20.5 1 98.19 182 ASP A O 1
ATOM 1398 N N . ASP A 1 183 ? -8.414 19.703 20 1 98.44 183 ASP A N 1
ATOM 1399 C CA . ASP A 1 183 ? -8.719 19.328 21.375 1 98.44 183 ASP A CA 1
ATOM 1400 C C . ASP A 1 183 ? -8.891 17.812 21.5 1 98.44 183 ASP A C 1
ATOM 1402 O O . ASP A 1 183 ? -8.578 17.234 22.547 1 98.44 183 ASP A O 1
ATOM 1406 N N . ILE A 1 184 ? -9.398 17.188 20.5 1 98.56 184 ILE A N 1
ATOM 1407 C CA . ILE A 1 184 ? -10.008 15.867 20.609 1 98.56 184 ILE A CA 1
ATOM 1408 C C . ILE A 1 184 ? -8.961 14.852 21.047 1 98.56 184 ILE A C 1
ATOM 1410 O O . ILE A 1 184 ? -9.242 13.961 21.844 1 98.56 184 ILE A O 1
ATOM 1414 N N . PHE A 1 185 ? -7.742 14.938 20.641 1 97.81 185 PHE A N 1
ATOM 1415 C CA . PHE A 1 185 ? -6.711 13.938 20.891 1 97.81 185 PHE A CA 1
ATOM 1416 C C . PHE A 1 185 ? -6.125 14.094 22.281 1 97.81 185 PHE A C 1
ATOM 1418 O O . PHE A 1 185 ? -5.406 13.219 22.766 1 97.81 185 PHE A O 1
ATOM 1425 N N . HIS A 1 186 ? -6.465 15.211 22.906 1 95.38 186 HIS A N 1
ATOM 1426 C CA . HIS A 1 186 ? -5.918 15.516 24.219 1 95.38 186 HIS A CA 1
ATOM 1427 C C . HIS A 1 186 ? -6.98 15.375 25.297 1 95.38 186 HIS A C 1
ATOM 1429 O O . HIS A 1 186 ? -6.699 15.578 26.484 1 95.38 186 HIS A O 1
ATOM 1435 N N . MET A 1 187 ? -8.133 14.953 24.891 1 97.06 187 MET A N 1
ATOM 1436 C CA . MET A 1 187 ? -9.203 14.82 25.859 1 97.06 187 MET A CA 1
ATOM 1437 C C . MET A 1 187 ? -8.883 13.742 26.891 1 97.06 187 MET A C 1
ATOM 1439 O O . MET A 1 187 ? -8.539 12.617 26.531 1 97.06 187 MET A O 1
ATOM 1443 N N . GLN A 1 188 ? -9.07 14.062 28.109 1 95.25 188 GLN A N 1
ATOM 1444 C CA . GLN A 1 188 ? -8.789 13.117 29.188 1 95.25 188 GLN A CA 1
ATOM 1445 C C . GLN A 1 188 ? -9.836 12.008 29.234 1 95.25 188 GLN A C 1
ATOM 1447 O O . GLN A 1 188 ? -9.508 10.844 29.469 1 95.25 188 GLN A O 1
ATOM 1452 N N . ASN A 1 189 ? -11.07 12.438 29.078 1 95.88 189 ASN A N 1
ATOM 1453 C CA . ASN A 1 189 ? -12.156 11.461 28.984 1 95.88 189 ASN A CA 1
ATOM 1454 C C . ASN A 1 189 ? -12.555 11.195 27.547 1 95.88 189 ASN A C 1
ATOM 1456 O O . ASN A 1 189 ? -12.445 12.086 26.688 1 95.88 189 ASN A O 1
ATOM 1460 N N . ALA A 1 190 ? -13.07 9.953 27.344 1 97.62 190 ALA A N 1
ATOM 1461 C CA . ALA A 1 190 ? -13.547 9.617 26 1 97.62 190 ALA A CA 1
ATOM 1462 C C . ALA A 1 190 ? -14.633 10.594 25.547 1 97.62 190 ALA A C 1
ATOM 1464 O O . ALA A 1 190 ? -15.469 11.016 26.344 1 97.62 190 ALA A O 1
ATOM 1465 N N . PRO A 1 191 ? -14.641 10.914 24.266 1 98 191 PRO A N 1
ATOM 1466 C CA . PRO A 1 191 ? -15.609 11.891 23.75 1 98 191 PRO A CA 1
ATOM 1467 C C . PRO A 1 191 ? -17.047 11.406 23.859 1 98 191 PRO A C 1
ATOM 1469 O O . PRO A 1 191 ? -17.984 12.219 23.859 1 98 191 PRO A O 1
ATOM 1472 N N . GLY A 1 192 ? -17.266 10.016 23.953 1 98.38 192 GLY A N 1
ATOM 1473 C CA . GLY A 1 192 ? -18.609 9.477 24.047 1 98.38 192 GLY A CA 1
ATOM 1474 C C . GLY A 1 192 ? -19.438 9.734 22.812 1 98.38 192 GLY A C 1
ATOM 1475 O O . GLY A 1 192 ? -18.922 9.711 21.688 1 98.38 192 GLY A O 1
ATOM 1476 N N . LYS A 1 193 ? -20.828 9.789 23.031 1 98.81 193 LYS A N 1
ATOM 1477 C CA . LYS A 1 193 ? -21.703 10.18 21.938 1 98.81 193 LYS A CA 1
ATOM 1478 C C . LYS A 1 193 ? -21.359 11.57 21.406 1 98.81 193 LYS A C 1
ATOM 1480 O O . LYS A 1 193 ? -21.453 12.555 22.156 1 98.81 193 LYS A O 1
ATOM 1485 N N . THR A 1 194 ? -20.953 11.68 20.094 1 98.94 194 THR A N 1
ATOM 1486 C CA . THR A 1 194 ? -20.359 12.914 19.594 1 98.94 194 THR A CA 1
ATOM 1487 C C . THR A 1 194 ? -21.141 13.438 18.391 1 98.94 194 THR A C 1
ATOM 1489 O O . THR A 1 194 ? -21.484 12.672 17.484 1 98.94 194 THR A O 1
ATOM 1492 N N . PHE A 1 195 ? -21.438 14.711 18.375 1 98.94 195 PHE A N 1
ATOM 1493 C CA . PHE A 1 195 ? -22.016 15.43 17.25 1 98.94 195 PHE A CA 1
ATOM 1494 C C . PHE A 1 195 ? -20.922 16.188 16.484 1 98.94 195 PHE A C 1
ATOM 1496 O O . PHE A 1 195 ? -20.312 17.109 17.016 1 98.94 195 PHE A O 1
ATOM 1503 N N . VAL A 1 196 ? -20.656 15.773 15.273 1 98.94 196 VAL A N 1
ATOM 1504 C CA . VAL A 1 196 ? -19.609 16.359 14.445 1 98.94 196 VAL A CA 1
ATOM 1505 C C . VAL A 1 196 ? -20.219 17.281 13.398 1 98.94 196 VAL A C 1
ATOM 1507 O O . VAL A 1 196 ? -21.156 16.891 12.695 1 98.94 196 VAL A O 1
ATOM 1510 N N . VAL A 1 197 ? -19.703 18.469 13.281 1 98.88 197 VAL A N 1
ATOM 1511 C CA . VAL A 1 197 ? -20.188 19.438 12.297 1 98.88 197 VAL A CA 1
ATOM 1512 C C . VAL A 1 197 ? -19.125 19.656 11.219 1 98.88 197 VAL A C 1
ATOM 1514 O O . VAL A 1 197 ? -18.016 20.078 11.523 1 98.88 197 VAL A O 1
ATOM 1517 N N . GLY A 1 198 ? -19.469 19.391 9.984 1 98.5 198 GLY A N 1
ATOM 1518 C CA . GLY A 1 198 ? -18.562 19.578 8.859 1 98.5 198 GLY A CA 1
ATOM 1519 C C . GLY A 1 198 ? -18.625 18.438 7.852 1 98.5 198 GLY A C 1
ATOM 1520 O O . GLY A 1 198 ? -19.234 17.406 8.117 1 98.5 198 GLY A O 1
ATOM 1521 N N . GLY A 1 199 ? -18.031 18.625 6.691 1 98 199 GLY A N 1
ATOM 1522 C CA . GLY A 1 199 ? -18.141 17.625 5.645 1 98 199 GLY A CA 1
ATOM 1523 C C . GLY A 1 199 ? -16.828 17.391 4.922 1 98 199 GLY A C 1
ATOM 1524 O O . GLY A 1 199 ? -16.766 16.625 3.951 1 98 199 GLY A O 1
ATOM 1525 N N . SER A 1 200 ? -15.719 17.984 5.426 1 96.88 200 SER A N 1
ATOM 1526 C CA . SER A 1 200 ? -14.414 17.828 4.797 1 96.88 200 SER A CA 1
ATOM 1527 C C . SER A 1 200 ? -13.539 16.844 5.582 1 96.88 200 SER A C 1
ATOM 1529 O O . SER A 1 200 ? -14.039 16.078 6.395 1 96.88 200 SER A O 1
ATOM 1531 N N . TYR A 1 201 ? -12.188 16.766 5.34 1 94.44 201 TYR A N 1
ATOM 1532 C CA . TYR A 1 201 ? -11.242 15.766 5.828 1 94.44 201 TYR A CA 1
ATOM 1533 C C . TYR A 1 201 ? -11.359 15.602 7.34 1 94.44 201 TYR A C 1
ATOM 1535 O O . TYR A 1 201 ? -11.555 14.492 7.836 1 94.44 201 TYR A O 1
ATOM 1543 N N . VAL A 1 202 ? -11.266 16.766 7.98 1 97.75 202 VAL A N 1
ATOM 1544 C CA . VAL A 1 202 ? -11.141 16.703 9.43 1 97.75 202 VAL A CA 1
ATOM 1545 C C . VAL A 1 202 ? -12.422 16.141 10.039 1 97.75 202 VAL A C 1
ATOM 1547 O O . VAL A 1 202 ? -12.367 15.258 10.898 1 97.75 202 VAL A O 1
ATOM 1550 N N . ALA A 1 203 ? -13.562 16.547 9.523 1 98.75 203 ALA A N 1
ATOM 1551 C CA . ALA A 1 203 ? -14.852 16.109 10.055 1 98.75 203 ALA A CA 1
ATOM 1552 C C . ALA A 1 203 ? -15.055 14.609 9.812 1 98.75 203 ALA A C 1
ATOM 1554 O O . ALA A 1 203 ? -15.375 13.867 10.742 1 98.75 203 ALA A O 1
ATOM 1555 N N . LEU A 1 204 ? -14.844 14.172 8.609 1 98.88 204 LEU A N 1
ATOM 1556 C CA . LEU A 1 204 ? -15.164 12.797 8.242 1 98.88 204 LEU A CA 1
ATOM 1557 C C . LEU A 1 204 ? -14.164 11.82 8.859 1 98.88 204 LEU A C 1
ATOM 1559 O O . LEU A 1 204 ? -14.531 10.711 9.25 1 98.88 204 LEU A O 1
ATOM 1563 N N . GLU A 1 205 ? -12.891 12.219 8.891 1 98.81 205 GLU A N 1
ATOM 1564 C CA . GLU A 1 205 ? -11.883 11.359 9.516 1 98.81 205 GLU A CA 1
ATOM 1565 C C . GLU A 1 205 ? -12.141 11.195 11.008 1 98.81 205 GLU A C 1
ATOM 1567 O O . GLU A 1 205 ? -12.055 10.086 11.539 1 98.81 205 GLU A O 1
ATOM 1572 N N . CYS A 1 206 ? -12.461 12.312 11.68 1 98.88 206 CYS A N 1
ATOM 1573 C CA . CYS A 1 206 ? -12.758 12.242 13.102 1 98.88 206 CYS A CA 1
ATOM 1574 C C . CYS A 1 206 ? -14.008 11.406 13.359 1 98.88 206 CYS A C 1
ATOM 1576 O O . CYS A 1 206 ? -14.016 10.547 14.242 1 98.88 206 CYS A O 1
ATOM 1578 N N . ALA A 1 207 ? -15.047 11.672 12.555 1 98.94 207 ALA A N 1
ATOM 1579 C CA . ALA A 1 207 ? -16.266 10.883 12.695 1 98.94 207 ALA A CA 1
ATOM 1580 C C . ALA A 1 207 ? -16 9.398 12.461 1 98.94 207 ALA A C 1
ATOM 1582 O O . ALA A 1 207 ? -16.531 8.547 13.172 1 98.94 207 ALA A O 1
ATOM 1583 N N . GLY A 1 208 ? -15.172 9.141 11.508 1 98.81 208 GLY A N 1
ATOM 1584 C CA . GLY A 1 208 ? -14.852 7.766 11.156 1 98.81 208 GLY A CA 1
ATOM 1585 C C . GLY A 1 208 ? -14.18 7.004 12.281 1 98.81 208 GLY A C 1
ATOM 1586 O O . GLY A 1 208 ? -14.602 5.902 12.633 1 98.81 208 GLY A O 1
ATOM 1587 N N . PHE A 1 209 ? -13.055 7.578 12.844 1 98.75 209 PHE A N 1
ATOM 1588 C CA . PHE A 1 209 ? -12.352 6.809 13.859 1 98.75 209 PHE A CA 1
ATOM 1589 C C . PHE A 1 209 ? -13.164 6.738 15.148 1 98.75 209 PHE A C 1
ATOM 1591 O O . PHE A 1 209 ? -13.078 5.758 15.891 1 98.75 209 PHE A O 1
ATOM 1598 N N . LEU A 1 210 ? -14.031 7.797 15.445 1 98.88 210 LEU A N 1
ATOM 1599 C CA . LEU A 1 210 ? -14.891 7.719 16.625 1 98.88 210 LEU A CA 1
ATOM 1600 C C . LEU A 1 210 ? -15.875 6.562 16.5 1 98.88 210 LEU A C 1
ATOM 1602 O O . LEU A 1 210 ? -16.031 5.77 17.438 1 98.88 210 LEU A O 1
ATOM 1606 N N . THR A 1 211 ? -16.531 6.469 15.336 1 98.81 211 THR A N 1
ATOM 1607 C CA . THR A 1 211 ? -17.438 5.359 15.094 1 98.81 211 THR A CA 1
ATOM 1608 C C . THR A 1 211 ? -16.719 4.023 15.188 1 98.81 211 THR A C 1
ATOM 1610 O O . THR A 1 211 ? -17.219 3.076 15.797 1 98.81 211 THR A O 1
ATOM 1613 N N . GLY A 1 212 ? -15.531 3.982 14.609 1 98.25 212 GLY A N 1
ATOM 1614 C CA . GLY A 1 212 ? -14.742 2.758 14.602 1 98.25 212 GLY A CA 1
ATOM 1615 C C . GLY A 1 212 ? -14.312 2.318 15.984 1 98.25 212 GLY A C 1
ATOM 1616 O O . GLY A 1 212 ? -14.102 1.128 16.234 1 98.25 212 GLY A O 1
ATOM 1617 N N . LEU A 1 213 ? -14.18 3.281 16.891 1 98.44 213 LEU A N 1
ATOM 1618 C CA . LEU A 1 213 ? -13.781 2.979 18.25 1 98.44 213 LEU A CA 1
ATOM 1619 C C . LEU A 1 213 ? -14.984 2.609 19.109 1 98.44 213 LEU A C 1
ATOM 1621 O O . LEU A 1 213 ? -14.844 2.287 20.297 1 98.44 213 LEU A O 1
ATOM 1625 N N . GLY A 1 214 ? -16.188 2.723 18.547 1 97.31 214 GLY A N 1
ATOM 1626 C CA . GLY A 1 214 ? -17.375 2.223 19.219 1 97.31 214 GLY A CA 1
ATOM 1627 C C . GLY A 1 214 ? -18.266 3.328 19.75 1 97.31 214 GLY A C 1
ATOM 1628 O O . GLY A 1 214 ? -19.266 3.057 20.422 1 97.31 214 GLY A O 1
ATOM 1629 N N . TYR A 1 215 ? -18 4.555 19.469 1 98.5 215 TYR A N 1
ATOM 1630 C CA . TYR A 1 215 ? -18.812 5.66 19.969 1 98.5 215 TYR A CA 1
ATOM 1631 C C . TYR A 1 215 ? -19.938 5.992 19 1 98.5 215 TYR A C 1
ATOM 1633 O O . TYR A 1 215 ? -19.75 5.949 17.781 1 98.5 215 TYR A O 1
ATOM 1641 N N . GLU A 1 216 ? -21.094 6.297 19.516 1 98.75 216 GLU A N 1
ATOM 1642 C CA . GLU A 1 216 ? -22.156 6.84 18.688 1 98.75 216 GLU A CA 1
ATOM 1643 C C . GLU A 1 216 ? -21.766 8.195 18.109 1 98.75 216 GLU A C 1
ATOM 1645 O O . GLU A 1 216 ? -21.391 9.109 18.844 1 98.75 216 GLU A O 1
ATOM 1650 N N . THR A 1 217 ? -21.812 8.312 16.797 1 98.94 217 THR A N 1
ATOM 1651 C CA . THR A 1 217 ? -21.328 9.523 16.141 1 98.94 217 THR A CA 1
ATOM 1652 C C . THR A 1 217 ? -22.328 10 15.086 1 98.94 217 THR A C 1
ATOM 1654 O O . THR A 1 217 ? -22.797 9.211 14.266 1 98.94 217 THR A O 1
ATOM 1657 N N . GLN A 1 218 ? -22.688 11.242 15.117 1 98.94 218 GLN A N 1
ATOM 1658 C CA . GLN A 1 218 ? -23.547 11.875 14.125 1 98.94 218 GLN A CA 1
ATOM 1659 C C . GLN A 1 218 ? -22.828 13.039 13.445 1 98.94 218 GLN A C 1
ATOM 1661 O O . GLN A 1 218 ? -22.109 13.797 14.094 1 98.94 218 GLN A O 1
ATOM 1666 N N . VAL A 1 219 ? -23 13.117 12.141 1 98.94 219 VAL A N 1
ATOM 1667 C CA . VAL A 1 219 ? -22.344 14.172 11.375 1 98.94 219 VAL A CA 1
ATOM 1668 C C . VAL A 1 219 ? -23.406 15.117 10.797 1 98.94 219 VAL A C 1
ATOM 1670 O O . VAL A 1 219 ? -24.359 14.68 10.141 1 98.94 219 VAL A O 1
ATOM 1673 N N . CYS A 1 220 ? -23.266 16.328 11.086 1 98.81 220 CYS A N 1
ATOM 1674 C CA . CYS A 1 220 ? -24.078 17.391 10.484 1 98.81 220 CYS A CA 1
ATOM 1675 C C . CYS A 1 220 ? -23.391 17.953 9.242 1 98.81 220 CYS A C 1
ATOM 1677 O O . CYS A 1 220 ? -22.391 18.656 9.352 1 98.81 220 CYS A O 1
ATOM 1679 N N . LEU A 1 221 ? -23.938 17.656 8.117 1 98.12 221 LEU A N 1
ATOM 1680 C CA . LEU A 1 221 ? -23.375 18 6.816 1 98.12 221 LEU A CA 1
ATOM 1681 C C . LEU A 1 221 ? -24.25 19.031 6.105 1 98.12 221 LEU A C 1
ATOM 1683 O O . LEU A 1 221 ? -25.375 18.734 5.715 1 98.12 221 LEU A O 1
ATOM 1687 N N . ARG A 1 222 ? -23.703 20.172 5.973 1 96.94 222 ARG A N 1
ATOM 1688 C CA . ARG A 1 222 ? -24.5 21.281 5.434 1 96.94 222 ARG A CA 1
ATOM 1689 C C . ARG A 1 222 ? -24.781 21.078 3.947 1 96.94 222 ARG A C 1
ATOM 1691 O O . ARG A 1 222 ? -25.891 21.328 3.479 1 96.94 222 ARG A O 1
ATOM 1698 N N . SER A 1 223 ? -23.75 20.688 3.193 1 95.56 223 SER A N 1
ATOM 1699 C CA . SER A 1 223 ? -23.875 20.578 1.742 1 95.56 223 SER A CA 1
ATOM 1700 C C . SER A 1 223 ? -23.25 19.281 1.239 1 95.56 223 SER A C 1
ATOM 1702 O O . SER A 1 223 ? -23.688 18.188 1.614 1 95.56 223 SER A O 1
ATOM 1704 N N . ILE A 1 224 ? -22.281 19.359 0.367 1 96.31 224 ILE A N 1
ATOM 1705 C CA . ILE A 1 224 ? -21.703 18.156 -0.212 1 96.31 224 ILE A CA 1
ATOM 1706 C C . ILE A 1 224 ? -20.453 17.75 0.571 1 96.31 224 ILE A C 1
ATOM 1708 O O . ILE A 1 224 ? -19.734 18.609 1.095 1 96.31 224 ILE A O 1
ATOM 1712 N N . PRO A 1 225 ? -20.234 16.453 0.703 1 98.31 225 PRO A N 1
ATOM 1713 C CA . PRO A 1 225 ? -19.016 16 1.366 1 98.31 225 PRO A CA 1
ATOM 1714 C C . PRO A 1 225 ? -17.766 16.203 0.504 1 98.31 225 PRO A C 1
ATOM 1716 O O . PRO A 1 225 ? -17.828 16.047 -0.719 1 98.31 225 PRO A O 1
ATOM 1719 N N . LEU A 1 226 ? -16.641 16.531 1.146 1 98.12 226 LEU A N 1
ATOM 1720 C CA . LEU A 1 226 ? -15.336 16.609 0.492 1 98.12 226 LEU A CA 1
ATOM 1721 C C . LEU A 1 226 ? -15.398 17.5 -0.741 1 98.12 226 LEU A C 1
ATOM 1723 O O . LEU A 1 226 ? -15.016 17.078 -1.836 1 98.12 226 LEU A O 1
ATOM 1727 N N . ARG A 1 227 ? -15.812 18.688 -0.525 1 95.88 227 ARG A N 1
ATOM 1728 C CA . ARG A 1 227 ? -15.812 19.672 -1.602 1 95.88 227 ARG A CA 1
ATOM 1729 C C . ARG A 1 227 ? -14.453 19.75 -2.283 1 95.88 227 ARG A C 1
ATOM 1731 O O . ARG A 1 227 ? -13.422 19.797 -1.612 1 95.88 227 ARG A O 1
ATOM 1738 N N . GLY A 1 228 ? -14.398 19.703 -3.594 1 94.56 228 GLY A N 1
ATOM 1739 C CA . GLY A 1 228 ? -13.164 19.766 -4.355 1 94.56 228 GLY A CA 1
ATOM 1740 C C . GLY A 1 228 ? -12.656 18.406 -4.793 1 94.56 228 GLY A C 1
ATOM 1741 O O . GLY A 1 228 ? -11.758 18.312 -5.629 1 94.56 228 GLY A O 1
ATOM 1742 N N . PHE A 1 229 ? -13.203 17.359 -4.219 1 98.06 229 PHE A N 1
ATOM 1743 C CA . PHE A 1 229 ? -12.852 16 -4.609 1 98.06 229 PHE A CA 1
ATOM 1744 C C . PHE A 1 229 ? -13.82 15.469 -5.664 1 98.06 229 PHE A C 1
ATOM 1746 O O . PHE A 1 229 ? -14.836 16.109 -5.957 1 98.06 229 PHE A O 1
ATOM 1753 N N . ASP A 1 230 ? -13.438 14.336 -6.289 1 98.75 230 ASP A N 1
ATOM 1754 C CA . ASP A 1 230 ? -14.383 13.641 -7.16 1 98.75 230 ASP A CA 1
ATOM 1755 C C . ASP A 1 230 ? -15.664 13.281 -6.406 1 98.75 230 ASP A C 1
ATOM 1757 O O . ASP A 1 230 ? -15.617 12.555 -5.41 1 98.75 230 ASP A O 1
ATOM 1761 N N . GLN A 1 231 ? -16.766 13.758 -6.934 1 98.5 231 GLN A N 1
ATOM 1762 C CA . GLN A 1 231 ? -17.984 13.703 -6.133 1 98.5 231 GLN A CA 1
ATOM 1763 C C . GLN A 1 231 ? -18.578 12.305 -6.117 1 98.5 231 GLN A C 1
ATOM 1765 O O . GLN A 1 231 ? -19.281 11.922 -5.172 1 98.5 231 GLN A O 1
ATOM 1770 N N . GLN A 1 232 ? -18.344 11.492 -7.148 1 98.56 232 GLN A N 1
ATOM 1771 C CA . GLN A 1 232 ? -18.734 10.086 -7.066 1 98.56 232 GLN A CA 1
ATOM 1772 C C . GLN A 1 232 ? -18.016 9.375 -5.934 1 98.56 232 GLN A C 1
ATOM 1774 O O . GLN A 1 232 ? -18.625 8.656 -5.145 1 98.56 232 GLN A O 1
ATOM 1779 N N . MET A 1 233 ? -16.719 9.648 -5.84 1 98.75 233 MET A N 1
ATOM 1780 C CA . MET A 1 233 ? -15.898 9.031 -4.805 1 98.75 233 MET A CA 1
ATOM 1781 C C . MET A 1 233 ? -16.312 9.523 -3.42 1 98.75 233 MET A C 1
ATOM 1783 O O . MET A 1 233 ? -16.438 8.734 -2.484 1 98.75 233 MET A O 1
ATOM 1787 N N . ALA A 1 234 ? -16.516 10.836 -3.324 1 98.75 234 ALA A N 1
ATOM 1788 C CA . ALA A 1 234 ? -16.922 11.43 -2.055 1 98.75 234 ALA A CA 1
ATOM 1789 C C . ALA A 1 234 ? -18.234 10.82 -1.567 1 98.75 234 ALA A C 1
ATOM 1791 O O . ALA A 1 234 ? -18.391 10.523 -0.38 1 98.75 234 ALA A O 1
ATOM 1792 N N . GLY A 1 235 ? -19.156 10.688 -2.471 1 98.56 235 GLY A N 1
ATOM 1793 C CA . GLY A 1 235 ? -20.422 10.055 -2.135 1 98.56 235 GLY A CA 1
ATOM 1794 C C . GLY A 1 235 ? -20.266 8.633 -1.633 1 98.56 235 GLY A C 1
ATOM 1795 O O . GLY A 1 235 ? -20.922 8.234 -0.673 1 98.56 235 GLY A O 1
ATOM 1796 N N . MET A 1 236 ? -19.406 7.855 -2.238 1 98.62 236 MET A N 1
ATOM 1797 C CA . MET A 1 236 ? -19.172 6.469 -1.842 1 98.62 236 MET A CA 1
ATOM 1798 C C . MET A 1 236 ? -18.547 6.398 -0.457 1 98.62 236 MET A C 1
ATOM 1800 O O . MET A 1 236 ? -18.828 5.48 0.313 1 98.62 236 MET A O 1
ATOM 1804 N N . VAL A 1 237 ? -17.656 7.367 -0.123 1 98.75 237 VAL A N 1
ATOM 1805 C CA . VAL A 1 237 ? -17.047 7.43 1.201 1 98.75 237 VAL A CA 1
ATOM 1806 C C . VAL A 1 237 ? -18.141 7.598 2.262 1 98.75 237 VAL A C 1
ATOM 1808 O O . VAL A 1 237 ? -18.156 6.863 3.254 1 98.75 237 VAL A O 1
ATOM 1811 N N . VAL A 1 238 ? -19.031 8.547 2.037 1 98.75 238 VAL A N 1
ATOM 1812 C CA . VAL A 1 238 ? -20.094 8.844 2.998 1 98.75 238 VAL A CA 1
ATOM 1813 C C . VAL A 1 238 ? -21.031 7.648 3.117 1 98.75 238 VAL A C 1
ATOM 1815 O O . VAL A 1 238 ? -21.453 7.281 4.219 1 98.75 238 VAL A O 1
ATOM 1818 N N . ASP A 1 239 ? -21.344 7.012 1.974 1 98.56 239 ASP A N 1
ATOM 1819 C CA . ASP A 1 239 ? -22.203 5.82 1.979 1 98.56 239 ASP A CA 1
ATOM 1820 C C . ASP A 1 239 ? -21.578 4.711 2.83 1 98.56 239 ASP A C 1
ATOM 1822 O O . ASP A 1 239 ? -22.281 4.062 3.611 1 98.56 239 ASP A O 1
ATOM 1826 N N . TYR A 1 240 ? -20.344 4.488 2.666 1 98.62 240 TYR A N 1
ATOM 1827 C CA . TYR A 1 240 ? -19.656 3.469 3.445 1 98.62 240 TYR A CA 1
ATOM 1828 C C . TYR A 1 240 ? -19.688 3.807 4.93 1 98.62 240 TYR A C 1
ATOM 1830 O O . TYR A 1 240 ? -19.875 2.924 5.77 1 98.62 240 TYR A O 1
ATOM 1838 N N . MET A 1 241 ? -19.422 5.094 5.27 1 98.81 241 MET A N 1
ATOM 1839 C CA . MET A 1 241 ? -19.422 5.516 6.668 1 98.81 241 MET A CA 1
ATOM 1840 C C . MET A 1 241 ? -20.781 5.285 7.316 1 98.81 241 MET A C 1
ATOM 1842 O O . MET A 1 241 ? -20.859 4.883 8.477 1 98.81 241 MET A O 1
ATOM 1846 N N . GLU A 1 242 ? -21.812 5.516 6.551 1 98.62 242 GLU A N 1
ATOM 1847 C CA . GLU A 1 242 ? -23.156 5.254 7.07 1 98.62 242 GLU A CA 1
ATOM 1848 C C . GLU A 1 242 ? -23.359 3.77 7.359 1 98.62 242 GLU A C 1
ATOM 1850 O O . GLU A 1 242 ? -23.859 3.4 8.422 1 98.62 242 GLU A O 1
ATOM 1855 N N . LYS A 1 243 ? -22.922 2.965 6.457 1 98 243 LYS A N 1
ATOM 1856 C CA . LYS A 1 243 ? -23.031 1.52 6.637 1 98 243 LYS A CA 1
ATOM 1857 C C . LYS A 1 243 ? -22.172 1.043 7.797 1 98 243 LYS A C 1
ATOM 1859 O O . LYS A 1 243 ? -22.5 0.064 8.469 1 98 243 LYS A O 1
ATOM 1864 N N . HIS A 1 244 ? -21.109 1.802 8 1 97.69 244 HIS A N 1
ATOM 1865 C CA . HIS A 1 244 ? -20.156 1.464 9.047 1 97.69 244 HIS A CA 1
ATOM 1866 C C . HIS A 1 244 ? -20.656 1.929 10.414 1 97.69 244 HIS A C 1
ATOM 1868 O O . HIS A 1 244 ? -20.062 1.591 11.445 1 97.69 244 HIS A O 1
ATOM 1874 N N . GLY A 1 245 ? -21.703 2.801 10.43 1 98.56 245 GLY A N 1
ATOM 1875 C CA . GLY A 1 245 ? -22.328 3.072 11.703 1 98.56 245 GLY A CA 1
ATOM 1876 C C . GLY A 1 245 ? -22.453 4.555 12.008 1 98.56 245 GLY A C 1
ATOM 1877 O O . GLY A 1 245 ? -23.078 4.941 13 1 98.56 245 GLY A O 1
ATOM 1878 N N . THR A 1 246 ? -21.891 5.441 11.211 1 98.88 246 THR A N 1
ATOM 1879 C CA . THR A 1 246 ? -21.984 6.883 11.414 1 98.88 246 THR A CA 1
ATOM 1880 C C . THR A 1 246 ? -23.328 7.406 10.898 1 98.88 246 THR A C 1
ATOM 1882 O O . THR A 1 246 ? -23.75 7.074 9.789 1 98.88 246 THR A O 1
ATOM 1885 N N . LYS A 1 247 ? -24 8.188 11.656 1 98.88 247 LYS A N 1
ATOM 1886 C CA . LYS A 1 247 ? -25.266 8.789 11.227 1 98.88 247 LYS A CA 1
ATOM 1887 C C . LYS A 1 247 ? -25.031 10.164 10.609 1 98.88 247 LYS A C 1
ATOM 1889 O O . LYS A 1 247 ? -24.297 10.984 11.164 1 98.88 247 LYS A O 1
ATOM 1894 N N . PHE A 1 248 ? -25.688 10.453 9.477 1 98.81 248 PHE A N 1
ATOM 1895 C CA . PHE A 1 248 ? -25.516 11.734 8.797 1 98.81 248 PHE A CA 1
ATOM 1896 C C . PHE A 1 248 ? -26.812 12.523 8.773 1 98.81 248 PHE A C 1
ATOM 1898 O O . PHE A 1 248 ? -27.875 11.977 8.477 1 98.81 248 PHE A O 1
ATOM 1905 N N . HIS A 1 249 ? -26.781 13.75 9.172 1 98.62 249 HIS A N 1
ATOM 1906 C CA . HIS A 1 249 ? -27.812 14.75 8.914 1 98.62 249 HIS A CA 1
ATOM 1907 C C . HIS A 1 249 ? -27.438 15.641 7.734 1 98.62 249 HIS A C 1
ATOM 1909 O O . HIS A 1 249 ? -26.781 16.672 7.91 1 98.62 249 HIS A O 1
ATOM 1915 N N . ARG A 1 250 ? -27.922 15.305 6.582 1 97.69 250 ARG A N 1
ATOM 1916 C CA . ARG A 1 250 ? -27.562 16 5.352 1 97.69 250 ARG A CA 1
ATOM 1917 C C . ARG A 1 250 ? -28.391 17.266 5.164 1 97.69 250 ARG A C 1
ATOM 1919 O O . ARG A 1 250 ? -29.578 17.281 5.477 1 97.69 250 ARG A O 1
ATOM 1926 N N . GLY A 1 251 ? -27.75 18.281 4.672 1 98 251 GLY A N 1
ATOM 1927 C CA . GLY A 1 251 ? -28.422 19.547 4.422 1 98 251 GLY A CA 1
ATOM 1928 C C . GLY A 1 251 ? -28.812 20.266 5.695 1 98 251 GLY A C 1
ATOM 1929 O O . GLY A 1 251 ? -29.812 20.984 5.73 1 98 251 GLY A O 1
ATOM 1930 N N . CYS A 1 252 ? -28.078 20 6.738 1 98.5 252 CYS A N 1
ATOM 1931 C CA . CYS A 1 252 ? -28.438 20.578 8.031 1 98.5 252 CYS A CA 1
ATOM 1932 C C . CYS A 1 252 ? -27.328 21.453 8.57 1 98.5 252 CYS A C 1
ATOM 1934 O O . CYS A 1 252 ? -26.156 21.297 8.195 1 98.5 252 CYS A O 1
ATOM 1936 N N . VAL A 1 253 ? -27.641 22.391 9.445 1 98.44 253 VAL A N 1
ATOM 1937 C CA . VAL A 1 253 ? -26.703 23.25 10.156 1 98.44 253 VAL A CA 1
ATOM 1938 C C . VAL A 1 253 ? -27.062 23.297 11.641 1 98.44 253 VAL A C 1
ATOM 1940 O O . VAL A 1 253 ? -28.234 23.281 12 1 98.44 253 VAL A O 1
ATOM 1943 N N . PRO A 1 254 ? -26.094 23.281 12.516 1 98.56 254 PRO A N 1
ATOM 1944 C CA . PRO A 1 254 ? -26.406 23.438 13.938 1 98.56 254 PRO A CA 1
ATOM 1945 C C . PRO A 1 254 ? -26.969 24.828 14.273 1 98.56 254 PRO A C 1
ATOM 1947 O O . PRO A 1 254 ? -26.547 25.828 13.672 1 98.56 254 PRO A O 1
ATOM 1950 N N . THR A 1 255 ? -27.844 24.875 15.305 1 98.38 255 THR A N 1
ATOM 1951 C CA . THR A 1 255 ? -28.438 26.156 15.641 1 98.38 255 THR A CA 1
ATOM 1952 C C . THR A 1 255 ? -28.25 26.469 17.125 1 98.38 255 THR A C 1
ATOM 1954 O O . THR A 1 255 ? -28.406 27.625 17.547 1 98.38 255 THR A O 1
ATOM 1957 N N . LEU A 1 256 ? -27.906 25.422 17.859 1 98.38 256 LEU A N 1
ATOM 1958 C CA . LEU A 1 256 ? -27.781 25.641 19.297 1 98.38 256 LEU A CA 1
ATOM 1959 C C . LEU A 1 256 ? -26.969 24.531 19.953 1 98.38 256 LEU A C 1
ATOM 1961 O O . LEU A 1 256 ? -27.125 23.344 19.609 1 98.38 256 LEU A O 1
ATOM 1965 N N . VAL A 1 257 ? -26.094 24.891 20.828 1 98.69 257 VAL A N 1
ATOM 1966 C CA . VAL A 1 257 ? -25.438 23.984 21.766 1 98.69 257 VAL A CA 1
ATOM 1967 C C . VAL A 1 257 ? -25.672 24.484 23.203 1 98.69 257 VAL A C 1
ATOM 1969 O O . VAL A 1 257 ? -25.266 25.578 23.562 1 98.69 257 VAL A O 1
ATOM 1972 N N . GLU A 1 258 ? -26.312 23.672 23.969 1 98.44 258 GLU A N 1
ATOM 1973 C CA . GLU A 1 258 ? -26.625 24.062 25.344 1 98.44 258 GLU A CA 1
ATOM 1974 C C . GLU A 1 258 ? -26.125 23.016 26.344 1 98.44 258 GLU A C 1
ATOM 1976 O O . GLU A 1 258 ? -26.438 21.828 26.203 1 98.44 258 GLU A O 1
ATOM 1981 N N . LYS A 1 259 ? -25.422 23.5 27.328 1 98.25 259 LYS A N 1
ATOM 1982 C CA . LYS A 1 259 ? -24.969 22.594 28.375 1 98.25 259 LYS A CA 1
ATOM 1983 C C . LYS A 1 259 ? -26.109 22.25 29.328 1 98.25 259 LYS A C 1
ATOM 1985 O O . LYS A 1 259 ? -26.797 23.141 29.828 1 98.25 259 LYS A O 1
ATOM 1990 N N . GLN A 1 260 ? -26.234 21.016 29.547 1 98.12 260 GLN A N 1
ATOM 1991 C CA . GLN A 1 260 ? -27.266 20.531 30.438 1 98.12 260 GLN A CA 1
ATOM 1992 C C . GLN A 1 260 ? -26.734 20.359 31.859 1 98.12 260 GLN A C 1
ATOM 1994 O O . GLN A 1 260 ? -25.516 20.328 32.062 1 98.12 260 GLN A O 1
ATOM 1999 N N . PRO A 1 261 ? -27.625 20.141 32.875 1 97.44 261 PRO A N 1
ATOM 2000 C CA . PRO A 1 261 ? -27.188 19.984 34.25 1 97.44 261 PRO A CA 1
ATOM 2001 C C . PRO A 1 261 ? -26.297 18.766 34.469 1 97.44 261 PRO A C 1
ATOM 2003 O O . PRO A 1 261 ? -25.422 18.766 35.344 1 97.44 261 PRO A O 1
ATOM 2006 N N . ASP A 1 262 ? -26.438 17.828 33.688 1 96.81 262 ASP A N 1
ATOM 2007 C CA . ASP A 1 262 ? -25.688 16.594 33.844 1 96.81 262 ASP A CA 1
ATOM 2008 C C . ASP A 1 262 ? -24.344 16.656 33.125 1 96.81 262 ASP A C 1
ATOM 2010 O O . ASP A 1 262 ? -23.594 15.688 33.094 1 96.81 262 ASP A O 1
ATOM 2014 N N . GLY A 1 263 ? -24.094 17.719 32.469 1 96.06 263 GLY A N 1
ATOM 2015 C CA . GLY A 1 263 ? -22.812 17.906 31.844 1 96.06 263 GLY A CA 1
ATOM 2016 C C . GLY A 1 263 ? -22.828 17.625 30.359 1 96.06 263 GLY A C 1
ATOM 2017 O O . GLY A 1 263 ? -21.875 17.953 29.641 1 96.06 263 GLY A O 1
ATOM 2018 N N . LYS A 1 264 ? -23.953 17.047 29.906 1 98.31 264 LYS A N 1
ATOM 2019 C CA . LYS A 1 264 ? -24.094 16.75 28.484 1 98.31 264 LYS A CA 1
ATOM 2020 C C . LYS A 1 264 ? -24.562 17.984 27.703 1 98.31 264 LYS A C 1
ATOM 2022 O O . LYS A 1 264 ? -24.828 19.031 28.312 1 98.31 264 LYS A O 1
ATOM 2027 N N . PHE A 1 265 ? -24.594 17.859 26.391 1 98.81 265 PHE A N 1
ATOM 2028 C CA . PHE A 1 265 ? -24.938 19.016 25.562 1 98.81 265 PHE A CA 1
ATOM 2029 C C . PHE A 1 265 ? -26.203 18.734 24.75 1 98.81 265 PHE A C 1
ATOM 2031 O O . PHE A 1 265 ? -26.234 17.781 23.969 1 98.81 265 PHE A O 1
ATOM 2038 N N . HIS A 1 266 ? -27.188 19.516 24.984 1 98.75 266 HIS A N 1
ATOM 2039 C CA . HIS A 1 266 ? -28.344 19.547 24.078 1 98.75 266 HIS A CA 1
ATOM 2040 C C . HIS A 1 266 ? -28.016 20.297 22.797 1 98.75 266 HIS A C 1
ATOM 2042 O O . HIS A 1 266 ? -27.641 21.469 22.828 1 98.75 266 HIS A O 1
ATOM 2048 N N . VAL A 1 267 ? -28.094 19.625 21.594 1 98.88 267 VAL A N 1
ATOM 2049 C CA . VAL A 1 267 ? -27.75 20.219 20.312 1 98.88 267 VAL A CA 1
ATOM 2050 C C . VAL A 1 267 ? -29 20.281 19.422 1 98.88 267 VAL A C 1
ATOM 2052 O O . VAL A 1 267 ? -29.719 19.297 19.281 1 98.88 267 VAL A O 1
ATOM 2055 N N . GLU A 1 268 ? -29.234 21.438 18.859 1 98.75 268 GLU A N 1
ATOM 2056 C CA . GLU A 1 268 ? -30.281 21.594 17.859 1 98.75 268 GLU A CA 1
ATOM 2057 C C . GLU A 1 268 ? -29.688 21.891 16.484 1 98.75 268 GLU A C 1
ATOM 2059 O O . GLU A 1 268 ? -28.656 22.562 16.375 1 98.75 268 GLU A O 1
ATOM 2064 N N . TRP A 1 269 ? -30.297 21.312 15.461 1 98.69 269 TRP A N 1
ATOM 2065 C CA . TRP A 1 269 ? -29.922 21.609 14.086 1 98.69 269 TRP A CA 1
ATOM 2066 C C . TRP A 1 269 ? -31.156 21.766 13.203 1 98.69 269 TRP A C 1
ATOM 2068 O O . TRP A 1 269 ? -32.25 21.406 13.602 1 98.69 269 TRP A O 1
ATOM 2078 N N . LYS A 1 270 ? -30.969 22.375 12.109 1 98.25 270 LYS A N 1
ATOM 2079 C CA . LYS A 1 270 ? -32.094 22.625 11.195 1 98.25 270 LYS A CA 1
ATOM 2080 C C . LYS A 1 270 ? -31.703 22.281 9.758 1 98.25 270 LYS A C 1
ATOM 2082 O O . LYS A 1 270 ? -30.594 22.547 9.32 1 98.25 270 LYS A O 1
ATOM 2087 N N . ASN A 1 271 ? -32.625 21.641 9.055 1 98.12 271 ASN A N 1
ATOM 2088 C CA . ASN A 1 271 ? -32.438 21.422 7.625 1 98.12 271 ASN A CA 1
ATOM 2089 C C . ASN A 1 271 ? -32.594 22.719 6.836 1 98.12 271 ASN A C 1
ATOM 2091 O O . ASN A 1 271 ? -33.594 23.422 6.984 1 98.12 271 ASN A O 1
ATOM 2095 N N . THR A 1 272 ? -31.672 23 6.02 1 96.75 272 THR A N 1
ATOM 2096 C CA . THR A 1 272 ? -31.625 24.312 5.371 1 96.75 272 THR A CA 1
ATOM 2097 C C . THR A 1 272 ? -32.688 24.406 4.273 1 96.75 272 THR A C 1
ATOM 2099 O O . THR A 1 272 ? -33.062 25.5 3.875 1 96.75 272 THR A O 1
ATOM 2102 N N . ALA A 1 273 ? -33.156 23.281 3.777 1 96.19 273 ALA A N 1
ATOM 2103 C CA . ALA A 1 273 ? -34.156 23.266 2.725 1 96.19 273 ALA A CA 1
ATOM 2104 C C . ALA A 1 273 ? -35.562 23.234 3.316 1 96.19 273 ALA A C 1
ATOM 2106 O O . ALA A 1 273 ? -36.438 23.984 2.904 1 96.19 273 ALA A O 1
ATOM 2107 N N . SER A 1 274 ? -35.875 22.406 4.324 1 96.5 274 SER A N 1
ATOM 2108 C CA . SER A 1 274 ? -37.219 22.172 4.84 1 96.5 274 SER A CA 1
ATOM 2109 C C . SER A 1 274 ? -37.438 22.953 6.133 1 96.5 274 SER A C 1
ATOM 2111 O O . SER A 1 274 ? -38.594 23.094 6.574 1 96.5 274 SER A O 1
ATOM 2113 N N . ASP A 1 275 ? -36.438 23.344 6.785 1 95.88 275 ASP A N 1
ATOM 2114 C CA . ASP A 1 275 ? -36.469 24.062 8.055 1 95.88 275 ASP A CA 1
ATOM 2115 C C . ASP A 1 275 ? -36.875 23.125 9.195 1 95.88 275 ASP A C 1
ATOM 2117 O O . ASP A 1 275 ? -37.156 23.594 10.305 1 95.88 275 ASP A O 1
ATOM 2121 N N . GLU A 1 276 ? -36.875 21.938 8.867 1 97.5 276 GLU A N 1
ATOM 2122 C CA . GLU A 1 276 ? -37.125 20.969 9.922 1 97.5 276 GLU A CA 1
ATOM 2123 C C . GLU A 1 276 ? -36.031 21 10.992 1 97.5 276 GLU A C 1
ATOM 2125 O O . GLU A 1 276 ? -34.844 21.094 10.672 1 97.5 276 GLU A O 1
ATOM 2130 N N . VAL A 1 277 ? -36.531 20.953 12.25 1 98 277 VAL A N 1
ATOM 2131 C CA . VAL A 1 277 ? -35.594 21.047 13.367 1 98 277 VAL A CA 1
ATOM 2132 C C . VAL A 1 277 ? -35.406 19.672 14.008 1 98 277 VAL A C 1
ATOM 2134 O O . VAL A 1 277 ? -36.375 18.922 14.18 1 98 277 VAL A O 1
ATOM 2137 N N . GLY A 1 278 ? -34.156 19.312 14.195 1 98.25 278 GLY A N 1
ATOM 2138 C CA . GLY A 1 278 ? -33.781 18.156 14.977 1 98.25 278 GLY A CA 1
ATOM 2139 C C . GLY A 1 278 ? -33 18.484 16.219 1 98.25 278 GLY A C 1
ATOM 2140 O O . GLY A 1 278 ? -32.469 19.594 16.344 1 98.25 278 GLY A O 1
ATOM 2141 N N . SER A 1 279 ? -33 17.578 17.203 1 98.62 279 SER A N 1
ATOM 2142 C CA . SER A 1 279 ? -32.188 17.766 18.406 1 98.62 279 SER A CA 1
ATOM 2143 C C . SER A 1 279 ? -31.844 16.422 19.047 1 98.62 279 SER A C 1
ATOM 2145 O O . SER A 1 279 ? -32.5 15.414 18.797 1 98.62 279 SER A O 1
ATOM 2147 N N . ASP A 1 280 ? -30.859 16.391 19.766 1 98.69 280 ASP A N 1
ATOM 2148 C CA . ASP A 1 280 ? -30.438 15.242 20.562 1 98.69 280 ASP A CA 1
ATOM 2149 C C . ASP A 1 280 ? -29.422 15.672 21.625 1 98.69 280 ASP A C 1
ATOM 2151 O O . ASP A 1 280 ? -29.078 16.844 21.734 1 98.69 280 ASP A O 1
ATOM 2155 N N . THR A 1 281 ? -29.078 14.836 22.562 1 98.75 281 THR A N 1
ATOM 2156 C CA . THR A 1 281 ? -28.109 15.094 23.625 1 98.75 281 THR A CA 1
ATOM 2157 C C . THR A 1 281 ? -26.812 14.336 23.375 1 98.75 281 THR A C 1
ATOM 2159 O O . THR A 1 281 ? -26.828 13.164 23.016 1 98.75 281 THR A O 1
ATOM 2162 N N . PHE A 1 282 ? -25.734 15.031 23.547 1 98.88 282 PHE A N 1
ATOM 2163 C CA . PHE A 1 282 ? -24.42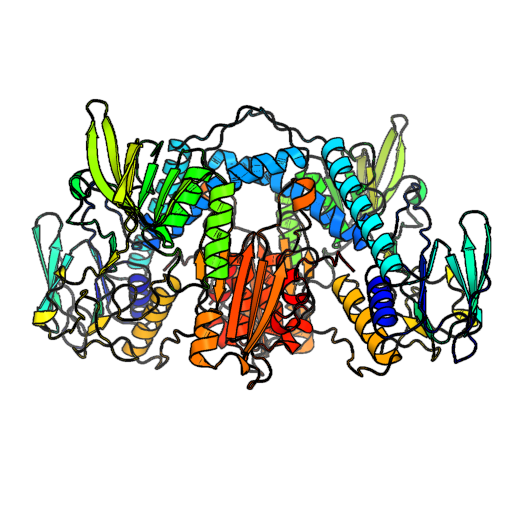2 14.469 23.219 1 98.88 282 PHE A CA 1
ATOM 2164 C C . PHE A 1 282 ? -23.438 14.672 24.375 1 98.88 282 PHE A C 1
ATOM 2166 O O . PHE A 1 282 ? -23.656 15.531 25.234 1 98.88 282 PHE A O 1
ATOM 2173 N N . ASP A 1 283 ? -22.406 13.828 24.438 1 98.75 283 ASP A N 1
ATOM 2174 C CA . ASP A 1 283 ? -21.312 14 25.375 1 98.75 283 ASP A CA 1
ATOM 2175 C C . ASP A 1 283 ? -20.312 15.055 24.891 1 98.75 283 ASP A C 1
ATOM 2177 O O . ASP A 1 283 ? -19.688 15.734 25.703 1 98.75 283 ASP A O 1
ATOM 2181 N N . SER A 1 284 ? -20.141 15.203 23.594 1 98.69 284 SER A N 1
ATOM 2182 C CA . SER A 1 284 ? -19.234 16.188 23.016 1 98.69 284 SER A CA 1
ATOM 2183 C C . SER A 1 284 ? -19.781 16.703 21.672 1 98.69 284 SER A C 1
ATOM 2185 O O . SER A 1 284 ? -20.578 16.031 21.031 1 98.69 284 SER A O 1
ATOM 2187 N N . VAL A 1 285 ? -19.422 17.922 21.297 1 98.88 285 VAL A N 1
ATOM 2188 C CA . VAL A 1 285 ? -19.719 18.547 20.016 1 98.88 285 VAL A CA 1
ATOM 2189 C C . VAL A 1 285 ? -18.422 19 19.359 1 98.88 285 VAL A C 1
ATOM 2191 O O . VAL A 1 285 ? -17.672 19.797 19.922 1 98.88 285 VAL A O 1
ATOM 2194 N N . LEU A 1 286 ? -18.109 18.453 18.203 1 98.88 286 LEU A N 1
ATOM 2195 C CA . LEU A 1 286 ? -16.875 18.75 17.469 1 98.88 286 LEU A CA 1
ATOM 2196 C C . LEU A 1 286 ? -17.141 19.578 16.219 1 98.88 286 LEU A C 1
ATOM 2198 O O . LEU A 1 286 ? -17.844 19.125 15.32 1 98.88 286 LEU A O 1
ATOM 2202 N N . PHE A 1 287 ? -16.641 20.766 16.172 1 98.81 287 PHE A N 1
ATOM 2203 C CA . PHE A 1 287 ? -16.75 21.594 14.984 1 98.81 287 PHE A CA 1
ATOM 2204 C C . PHE A 1 287 ? -15.508 21.438 14.109 1 98.81 287 PHE A C 1
ATOM 2206 O O . PHE A 1 287 ? -14.383 21.688 14.562 1 98.81 287 PHE A O 1
ATOM 2213 N N . ALA A 1 288 ? -15.672 21.016 12.945 1 98.31 288 ALA A N 1
ATOM 2214 C CA . ALA A 1 288 ? -14.648 20.875 11.906 1 98.31 288 ALA A CA 1
ATOM 2215 C C . ALA A 1 288 ? -15.109 21.516 10.602 1 98.31 288 ALA A C 1
ATOM 2217 O O . ALA A 1 288 ? -15.234 20.844 9.578 1 98.31 288 ALA A O 1
ATOM 2218 N N . ILE A 1 289 ? -15.266 22.797 10.602 1 97.56 289 ILE A N 1
ATOM 2219 C CA . ILE A 1 289 ? -15.883 23.5 9.477 1 97.56 289 ILE A CA 1
ATOM 2220 C C . ILE A 1 289 ? -14.836 24.344 8.758 1 97.56 289 ILE A C 1
ATOM 2222 O O . ILE A 1 289 ? -15.188 25.312 8.07 1 97.56 289 ILE A O 1
ATOM 2226 N N . GLY A 1 290 ? -13.602 24.062 8.992 1 95.81 290 GLY A N 1
ATOM 2227 C CA . GLY A 1 290 ? -12.523 24.781 8.344 1 95.81 290 GLY A CA 1
ATOM 2228 C C . GLY A 1 290 ? -11.547 25.406 9.32 1 95.81 290 GLY A C 1
ATOM 2229 O O . GLY A 1 290 ? -11.789 25.422 10.523 1 95.81 290 GLY A O 1
ATOM 2230 N N . ARG A 1 291 ? -10.43 25.891 8.797 1 96.56 291 ARG A N 1
ATOM 2231 C CA . ARG A 1 291 ? -9.391 26.594 9.555 1 96.56 291 ARG A CA 1
ATOM 2232 C C . ARG A 1 291 ? -9.109 27.969 8.969 1 96.56 291 ARG A C 1
ATOM 2234 O O . ARG A 1 291 ? -9.336 28.203 7.781 1 96.56 291 ARG A O 1
ATOM 2241 N N . HIS A 1 292 ? -8.758 28.891 9.781 1 96.62 292 HIS A N 1
ATOM 2242 C CA . HIS A 1 292 ? -8.375 30.219 9.305 1 96.62 292 HIS A CA 1
ATOM 2243 C C . HIS A 1 292 ? -6.898 30.484 9.562 1 96.62 292 HIS A C 1
ATOM 2245 O O . HIS A 1 292 ? -6.328 29.984 10.531 1 96.62 292 HIS A O 1
ATOM 2251 N N . ALA A 1 293 ? -6.281 31.281 8.695 1 97.62 293 ALA A N 1
ATOM 2252 C CA . ALA A 1 293 ? -4.863 31.609 8.797 1 97.62 293 ALA A CA 1
ATOM 2253 C C . ALA A 1 293 ? -4.59 32.469 10.023 1 97.62 293 ALA A C 1
ATOM 2255 O O . ALA A 1 293 ? -5.367 33.375 10.336 1 97.62 293 ALA A O 1
ATOM 2256 N N . LEU A 1 294 ? -3.506 32.25 10.711 1 96.69 294 LEU A N 1
ATOM 2257 C CA . LEU A 1 294 ? -3.137 33 11.891 1 96.69 294 LEU A CA 1
ATOM 2258 C C . LEU A 1 294 ? -2.203 34.156 11.531 1 96.69 294 LEU A C 1
ATOM 2260 O O . LEU A 1 294 ? -1.126 34.281 12.109 1 96.69 294 LEU A O 1
ATOM 2264 N N . THR A 1 295 ? -2.645 35 10.648 1 97.75 295 THR A N 1
ATOM 2265 C CA . THR A 1 295 ? -1.754 36.031 10.141 1 97.75 295 THR A CA 1
ATOM 2266 C C . THR A 1 295 ? -2.039 37.375 10.82 1 97.75 295 THR A C 1
ATOM 2268 O O . THR A 1 295 ? -1.209 38.281 10.781 1 97.75 295 THR A O 1
ATOM 2271 N N . LYS A 1 296 ? -3.123 37.531 11.516 1 94.94 296 LYS A N 1
ATOM 2272 C CA . LYS A 1 296 ? -3.521 38.812 12.102 1 94.94 296 LYS A CA 1
ATOM 2273 C C . LYS A 1 296 ? -2.533 39.25 13.18 1 94.94 296 LYS A C 1
ATOM 2275 O O . LYS A 1 296 ? -2.293 40.438 13.352 1 94.94 296 LYS A O 1
ATOM 2280 N N . VAL A 1 297 ? -1.985 38.344 13.82 1 94.69 297 VAL A N 1
ATOM 2281 C CA . VAL A 1 297 ? -1.136 38.656 14.969 1 94.69 297 VAL A CA 1
ATOM 2282 C C . VAL A 1 297 ? 0.24 39.125 14.484 1 94.69 297 VAL A C 1
ATOM 2284 O O . VAL A 1 297 ? 1.017 39.688 15.258 1 94.69 297 VAL A O 1
ATOM 2287 N N . LEU A 1 298 ? 0.574 39.062 13.195 1 98.25 298 LEU A N 1
ATOM 2288 C CA . LEU A 1 298 ? 1.923 39.25 12.672 1 98.25 298 LEU A CA 1
ATOM 2289 C C . LEU A 1 298 ? 2.184 40.719 12.375 1 98.25 298 LEU A C 1
ATOM 2291 O O . LEU A 1 298 ? 3.332 41.125 12.18 1 98.25 298 LEU A O 1
ATOM 2295 N N . ASN A 1 299 ? 1.163 41.594 12.414 1 98.06 299 ASN A N 1
ATOM 2296 C CA . ASN A 1 299 ? 1.279 43.031 12.062 1 98.06 299 ASN A CA 1
ATOM 2297 C C . ASN A 1 299 ? 1.872 43.188 10.664 1 98.06 299 ASN A C 1
ATOM 2299 O O . ASN A 1 299 ? 2.85 43.938 10.492 1 98.06 299 ASN A O 1
ATOM 2303 N N . LEU A 1 300 ? 1.242 42.5 9.719 1 98.62 300 LEU A N 1
ATOM 2304 C CA . LEU A 1 300 ? 1.769 42.438 8.359 1 98.62 300 LEU A CA 1
ATOM 2305 C C . LEU A 1 300 ? 1.63 43.781 7.672 1 98.62 300 LEU A C 1
ATOM 2307 O O . LEU A 1 300 ? 2.418 44.125 6.785 1 98.62 300 LEU A O 1
ATOM 2311 N N . GLU A 1 301 ? 0.682 44.562 8.062 1 96.88 301 GLU A N 1
ATOM 2312 C CA . GLU A 1 301 ? 0.47 45.875 7.48 1 96.88 301 GLU A CA 1
ATOM 2313 C C . GLU A 1 301 ? 1.687 46.781 7.691 1 96.88 301 GLU A C 1
ATOM 2315 O O . GLU A 1 301 ? 2.01 47.625 6.84 1 96.88 301 GLU A O 1
ATOM 2320 N N . ALA A 1 302 ? 2.324 46.594 8.734 1 97.12 302 ALA A N 1
ATOM 2321 C CA . ALA A 1 302 ? 3.477 47.406 9.094 1 97.12 302 ALA A CA 1
ATOM 2322 C C . ALA A 1 302 ? 4.621 47.219 8.102 1 97.12 302 ALA A C 1
ATOM 2324 O O . ALA A 1 302 ? 5.531 48.062 8.031 1 97.12 302 ALA A O 1
ATOM 2325 N N . VAL A 1 303 ? 4.559 46.156 7.398 1 98.25 303 VAL A N 1
ATOM 2326 C CA . VAL A 1 303 ? 5.711 45.875 6.555 1 98.25 303 VAL A CA 1
ATOM 2327 C C . VAL A 1 303 ? 5.262 45.688 5.109 1 98.25 303 VAL A C 1
ATOM 2329 O O . VAL A 1 303 ? 6.02 45.188 4.273 1 98.25 303 VAL A O 1
ATOM 2332 N N . GLY A 1 304 ? 3.998 45.938 4.809 1 97.81 304 GLY A N 1
ATOM 2333 C CA . GLY A 1 304 ? 3.51 45.969 3.439 1 97.81 304 GLY A CA 1
ATOM 2334 C C . GLY A 1 304 ? 3.225 44.594 2.875 1 97.81 304 GLY A C 1
ATOM 2335 O O . GLY A 1 304 ? 3.221 44.406 1.656 1 97.81 304 GLY A O 1
ATOM 2336 N N . VAL A 1 305 ? 3.035 43.594 3.697 1 98.69 305 VAL A N 1
ATOM 2337 C CA . VAL A 1 305 ? 2.65 42.25 3.238 1 98.69 305 VAL A CA 1
ATOM 2338 C C . VAL A 1 305 ? 1.141 42.188 3.02 1 98.69 305 VAL A C 1
ATOM 2340 O O . VAL A 1 305 ? 0.363 42.469 3.936 1 98.69 305 VAL A O 1
ATOM 2343 N N . LYS A 1 306 ? 0.741 41.812 1.839 1 98.5 306 LYS A N 1
ATOM 2344 C CA . LYS A 1 306 ? -0.676 41.812 1.487 1 98.5 306 LYS A CA 1
ATOM 2345 C C . LYS A 1 306 ? -1.292 40.438 1.749 1 98.5 306 LYS A C 1
ATOM 2347 O O . LYS A 1 306 ? -0.647 39.406 1.53 1 98.5 306 LYS A O 1
ATOM 2352 N N . THR A 1 307 ? -2.506 40.406 2.209 1 98.38 307 THR A N 1
ATOM 2353 C CA . THR A 1 307 ? -3.316 39.219 2.418 1 98.38 307 THR A CA 1
ATOM 2354 C C . THR A 1 307 ? -4.645 39.312 1.678 1 98.38 307 THR A C 1
ATOM 2356 O O . THR A 1 307 ? -5.039 40.406 1.255 1 98.38 307 THR A O 1
ATOM 2359 N N . ASP A 1 308 ? -5.277 38.219 1.441 1 97.69 308 ASP A N 1
ATOM 2360 C CA . ASP A 1 308 ? -6.633 38.281 0.909 1 97.69 308 ASP A CA 1
ATOM 2361 C C . ASP A 1 308 ? -7.648 38.531 2.016 1 97.69 308 ASP A C 1
ATOM 2363 O O . ASP A 1 308 ? -7.273 38.906 3.139 1 97.69 308 ASP A O 1
ATOM 2367 N N . SER A 1 309 ? -8.938 38.469 1.703 1 95.69 309 SER A N 1
ATOM 2368 C CA . SER A 1 309 ? -10.008 38.812 2.637 1 95.69 309 SER A CA 1
ATOM 2369 C C . SER A 1 309 ? -10.07 37.812 3.789 1 95.69 309 SER A C 1
ATOM 2371 O O . SER A 1 309 ? -10.648 38.125 4.84 1 95.69 309 SER A O 1
ATOM 2373 N N . LYS A 1 310 ? -9.492 36.656 3.609 1 94.94 310 LYS A N 1
ATOM 2374 C CA . LYS A 1 310 ? -9.523 35.625 4.641 1 94.94 310 LYS A CA 1
ATOM 2375 C C . LYS A 1 310 ? -8.234 35.625 5.457 1 94.94 310 LYS A C 1
ATOM 2377 O O . LYS A 1 310 ? -8.055 34.781 6.328 1 94.94 310 LYS A O 1
ATOM 2382 N N . GLY A 1 311 ? -7.355 36.5 5.145 1 96.69 311 GLY A N 1
ATOM 2383 C CA . GLY A 1 311 ? -6.117 36.625 5.898 1 96.69 311 GLY A CA 1
ATOM 2384 C C . GLY A 1 311 ? -4.992 35.781 5.332 1 96.69 311 GLY A C 1
ATOM 2385 O O . GLY A 1 311 ? -3.914 35.688 5.926 1 96.69 311 GLY A O 1
ATOM 2386 N N . LYS A 1 312 ? -5.172 35.188 4.211 1 98.38 312 LYS A N 1
ATOM 2387 C CA . LYS A 1 312 ? -4.121 34.375 3.586 1 98.38 312 LYS A CA 1
ATOM 2388 C C . LYS A 1 312 ? -3.133 35.25 2.83 1 98.38 312 LYS A C 1
ATOM 2390 O O . LYS A 1 312 ? -3.525 36.25 2.199 1 98.38 312 LYS A O 1
ATOM 2395 N N . VAL A 1 313 ? -1.952 34.938 2.834 1 98.75 313 VAL A N 1
ATOM 2396 C CA . VAL A 1 313 ? -0.872 35.75 2.318 1 98.75 313 VAL A CA 1
ATOM 2397 C C . VAL A 1 313 ? -0.783 35.625 0.801 1 98.75 313 VAL A C 1
ATOM 2399 O O . VAL A 1 313 ? -0.817 34.5 0.278 1 98.75 313 VAL A O 1
ATOM 2402 N N . ILE A 1 314 ? -0.714 36.688 0.07 1 98.5 314 ILE A N 1
ATOM 2403 C CA . ILE A 1 314 ? -0.519 36.719 -1.376 1 98.5 314 ILE A CA 1
ATOM 2404 C C . ILE A 1 314 ? 0.972 36.625 -1.695 1 98.5 314 ILE A C 1
ATOM 2406 O O . ILE A 1 314 ? 1.77 37.406 -1.181 1 98.5 314 ILE A O 1
ATOM 2410 N N . THR A 1 315 ? 1.351 35.719 -2.477 1 98.38 315 THR A N 1
ATOM 2411 C CA . THR A 1 315 ? 2.75 35.531 -2.846 1 98.38 315 THR A CA 1
ATOM 2412 C C . THR A 1 315 ? 2.895 35.375 -4.355 1 98.38 315 THR A C 1
ATOM 2414 O O . THR A 1 315 ? 1.902 35.188 -5.066 1 98.38 315 THR A O 1
ATOM 2417 N N . ASP A 1 316 ? 4.098 35.562 -4.852 1 97.75 316 ASP A N 1
ATOM 2418 C CA . ASP A 1 316 ? 4.41 35.219 -6.238 1 97.75 316 ASP A CA 1
ATOM 2419 C C . ASP A 1 316 ? 4.766 33.75 -6.379 1 97.75 316 ASP A C 1
ATOM 2421 O O . ASP A 1 316 ? 4.41 32.938 -5.523 1 97.75 316 ASP A O 1
ATOM 2425 N N . ASP A 1 317 ? 5.406 33.312 -7.496 1 96.19 317 ASP A N 1
ATOM 2426 C CA . ASP A 1 317 ? 5.664 31.891 -7.785 1 96.19 317 ASP A CA 1
ATOM 2427 C C . ASP A 1 317 ? 6.914 31.391 -7.062 1 96.19 317 ASP A C 1
ATOM 2429 O O . ASP A 1 317 ? 7.328 30.25 -7.234 1 96.19 317 ASP A O 1
ATOM 2433 N N . GLU A 1 318 ? 7.52 32.25 -6.25 1 97.69 318 GLU A N 1
ATOM 2434 C CA . GLU A 1 318 ? 8.656 31.859 -5.422 1 97.69 318 GLU A CA 1
ATOM 2435 C C . GLU A 1 318 ? 8.32 31.969 -3.936 1 97.69 318 GLU A C 1
ATOM 2437 O O . GLU A 1 318 ? 9.219 32.031 -3.09 1 97.69 318 GLU A O 1
ATOM 2442 N N . GLU A 1 319 ? 7.07 32.062 -3.605 1 98.5 319 GLU A N 1
ATOM 2443 C CA . GLU A 1 319 ? 6.543 32.156 -2.248 1 98.5 319 GLU A CA 1
ATOM 2444 C C . GLU A 1 319 ? 7.02 33.438 -1.573 1 98.5 319 GLU A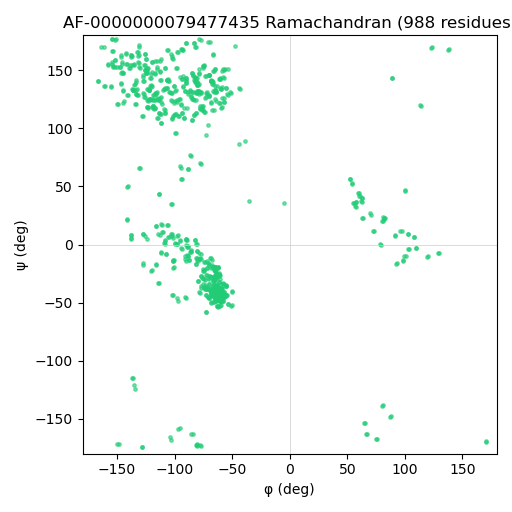 C 1
ATOM 2446 O O . GLU A 1 319 ? 7.117 33.5 -0.346 1 98.5 319 GLU A O 1
ATOM 2451 N N . ARG A 1 320 ? 7.383 34.406 -2.404 1 98.62 320 ARG A N 1
ATOM 2452 C CA . ARG A 1 320 ? 7.75 35.75 -1.908 1 98.62 320 ARG A CA 1
ATOM 2453 C C . ARG A 1 320 ? 6.52 36.625 -1.755 1 98.62 320 ARG A C 1
ATOM 2455 O O . ARG A 1 320 ? 5.68 36.688 -2.654 1 98.62 320 ARG A O 1
ATOM 2462 N N . THR A 1 321 ? 6.438 37.281 -0.589 1 98.69 321 THR A N 1
ATOM 2463 C CA . THR A 1 321 ? 5.312 38.188 -0.349 1 98.69 321 THR A CA 1
ATOM 2464 C C . THR A 1 321 ? 5.512 39.5 -1.082 1 98.69 321 THR A C 1
ATOM 2466 O O . THR A 1 321 ? 6.434 39.625 -1.892 1 98.69 321 THR A O 1
ATOM 2469 N N . THR A 1 322 ? 4.605 40.438 -0.802 1 98.25 322 THR A N 1
ATOM 2470 C CA . THR A 1 322 ? 4.727 41.781 -1.406 1 98.25 322 THR A CA 1
ATOM 2471 C C . THR A 1 322 ? 5.879 42.531 -0.776 1 98.25 322 THR A C 1
ATOM 2473 O O . THR A 1 322 ? 6.32 43.562 -1.319 1 98.25 322 THR A O 1
ATOM 2476 N N . ALA A 1 323 ? 6.32 42.156 0.374 1 98 323 ALA A N 1
ATOM 2477 C CA . ALA A 1 323 ? 7.586 42.625 0.92 1 98 323 ALA A CA 1
ATOM 2478 C C . ALA A 1 323 ? 8.758 41.781 0.44 1 98 323 ALA A C 1
ATOM 2480 O O . ALA A 1 323 ? 8.758 40.562 0.613 1 98 323 ALA A O 1
ATOM 2481 N N . SER A 1 324 ? 9.805 42.344 -0.106 1 97.19 324 SER A N 1
ATOM 2482 C CA . SER A 1 324 ? 10.844 41.656 -0.872 1 97.19 324 SER A CA 1
ATOM 2483 C C . SER A 1 324 ? 11.641 40.688 0.009 1 97.19 324 SER A C 1
ATOM 2485 O O . SER A 1 324 ? 12.188 39.719 -0.475 1 97.19 324 SER A O 1
ATOM 2487 N N . ASN A 1 325 ? 11.766 41 1.26 1 98.38 325 ASN A N 1
ATOM 2488 C CA . ASN A 1 325 ? 12.602 40.156 2.111 1 98.38 325 ASN A CA 1
ATOM 2489 C C . ASN A 1 325 ? 11.758 39.219 2.988 1 98.38 325 ASN A C 1
ATOM 2491 O O . ASN A 1 325 ? 12.273 38.625 3.93 1 98.38 325 ASN A O 1
ATOM 2495 N N . ILE A 1 326 ? 10.453 39.125 2.768 1 98.88 326 ILE A N 1
ATOM 2496 C CA . ILE A 1 326 ? 9.562 38.281 3.572 1 98.88 326 ILE A CA 1
ATOM 2497 C C . ILE A 1 326 ? 8.898 37.25 2.689 1 98.88 326 ILE A C 1
ATOM 2499 O O . ILE A 1 326 ? 8.289 37.562 1.669 1 98.88 326 ILE A O 1
ATOM 2503 N N . TYR A 1 327 ? 9.039 35.969 3.053 1 98.88 327 TYR A N 1
ATOM 2504 C CA . TYR A 1 327 ? 8.469 34.812 2.367 1 98.88 327 TYR A CA 1
ATOM 2505 C C . TYR A 1 327 ? 7.395 34.125 3.217 1 98.88 327 TYR A C 1
ATOM 2507 O O . TYR A 1 327 ? 7.285 34.406 4.414 1 98.88 327 TYR A O 1
ATOM 2515 N N . ALA A 1 328 ? 6.512 33.375 2.58 1 98.88 328 ALA A N 1
ATOM 2516 C CA . ALA A 1 328 ? 5.461 32.625 3.281 1 98.88 328 ALA A CA 1
ATOM 2517 C C . ALA A 1 328 ? 5.234 31.266 2.656 1 98.88 328 ALA A C 1
ATOM 2519 O O . ALA A 1 328 ? 5.531 31.062 1.478 1 98.88 328 ALA A O 1
ATOM 2520 N N . LEU A 1 329 ? 4.707 30.344 3.469 1 98.5 329 LEU A N 1
ATOM 2521 C CA . LEU A 1 329 ? 4.43 29.016 2.918 1 98.5 329 LEU A CA 1
ATOM 2522 C C . LEU A 1 329 ? 3.314 28.328 3.697 1 98.5 329 LEU A C 1
ATOM 2524 O O . LEU A 1 329 ? 2.924 28.797 4.773 1 98.5 329 LEU A O 1
ATOM 2528 N N . GLY A 1 330 ? 2.799 27.234 3.113 1 97.5 330 GLY A N 1
ATOM 2529 C CA . GLY A 1 330 ? 1.896 26.328 3.809 1 97.5 330 GLY A CA 1
ATOM 2530 C C . GLY A 1 330 ? 0.466 26.844 3.852 1 97.5 330 GLY A C 1
ATOM 2531 O O . GLY A 1 330 ? -0.034 27.391 2.867 1 97.5 330 GLY A O 1
ATOM 2532 N N . ASP A 1 331 ? -0.132 26.656 4.988 1 97.38 331 ASP A N 1
ATOM 2533 C CA . ASP A 1 331 ? -1.577 26.797 5.141 1 97.38 331 ASP A CA 1
ATOM 2534 C C . ASP A 1 331 ? -2.014 28.25 4.977 1 97.38 331 ASP A C 1
ATOM 2536 O O . ASP A 1 331 ? -3.201 28.531 4.805 1 97.38 331 ASP A O 1
ATOM 2540 N N . ILE A 1 332 ? -1.115 29.188 4.961 1 98.38 332 ILE A N 1
ATOM 2541 C CA . ILE A 1 332 ? -1.507 30.578 4.969 1 98.38 332 ILE A CA 1
ATOM 2542 C C . ILE A 1 332 ? -1.442 31.141 3.551 1 98.38 332 ILE A C 1
ATOM 2544 O O . ILE A 1 332 ? -1.71 32.344 3.334 1 98.38 332 ILE A O 1
ATOM 2548 N N . LEU A 1 333 ? -1.092 30.328 2.611 1 98.31 333 LEU A N 1
ATOM 2549 C CA . LEU A 1 333 ? -0.99 30.812 1.24 1 98.31 333 LEU A CA 1
ATOM 2550 C C . LEU A 1 333 ? -2.346 30.766 0.543 1 98.31 333 LEU A C 1
ATOM 2552 O O . LEU A 1 333 ? -3.15 29.875 0.808 1 98.31 333 LEU A O 1
ATOM 2556 N N . VAL A 1 334 ? -2.51 31.703 -0.323 1 97.38 334 VAL A N 1
ATOM 2557 C CA . VAL A 1 334 ? -3.705 31.734 -1.16 1 97.38 334 VAL A CA 1
ATOM 2558 C C . VAL A 1 334 ? -3.625 30.641 -2.219 1 97.38 334 VAL A C 1
ATOM 2560 O O . VAL A 1 334 ? -2.625 30.531 -2.934 1 97.38 334 VAL A O 1
ATOM 2563 N N . ASP A 1 335 ? -4.59 29.781 -2.355 1 93.25 335 ASP A N 1
ATOM 2564 C CA . ASP A 1 335 ? -4.84 28.844 -3.443 1 93.25 335 ASP A CA 1
ATOM 2565 C C . ASP A 1 335 ? -3.701 27.828 -3.564 1 93.25 335 ASP A C 1
ATOM 2567 O O . ASP A 1 335 ? -3.246 27.531 -4.672 1 93.25 335 ASP A O 1
ATOM 2571 N N . LYS A 1 336 ? -3.131 27.391 -2.438 1 95.69 336 LYS A N 1
ATOM 2572 C CA . LYS A 1 336 ? -2.109 26.359 -2.396 1 95.69 336 LYS A CA 1
ATOM 2573 C C . LYS A 1 336 ? -2.529 25.203 -1.482 1 95.69 336 LYS A C 1
ATOM 2575 O O . LYS A 1 336 ? -3.312 25.406 -0.552 1 95.69 336 LYS A O 1
ATOM 2580 N N . PRO A 1 337 ? -2.029 23.953 -1.827 1 94.81 337 PRO A N 1
ATOM 2581 C CA . PRO A 1 337 ? -2.379 22.812 -0.97 1 94.81 337 PRO A CA 1
ATOM 2582 C C . PRO A 1 337 ? -1.915 23 0.473 1 94.81 337 PRO A C 1
ATOM 2584 O O . PRO A 1 337 ? -0.799 23.469 0.711 1 94.81 337 PRO A O 1
ATOM 2587 N N . GLU A 1 338 ? -2.744 22.734 1.369 1 95.75 338 GLU A N 1
ATOM 2588 C CA . GLU A 1 338 ? -2.441 22.797 2.797 1 95.75 338 GLU A CA 1
ATOM 2589 C C . GLU A 1 338 ? -2.033 21.422 3.336 1 95.75 338 GLU A C 1
ATOM 2591 O O . GLU A 1 338 ? -2.754 20.828 4.137 1 95.75 338 GLU A O 1
ATOM 2596 N N . LEU A 1 339 ? -0.872 20.906 2.902 1 96.5 339 LEU A N 1
ATOM 2597 C CA . LEU A 1 339 ? -0.349 19.578 3.225 1 96.5 339 LEU A CA 1
ATOM 2598 C C . LEU A 1 339 ? 1.073 19.672 3.766 1 96.5 339 LEU A C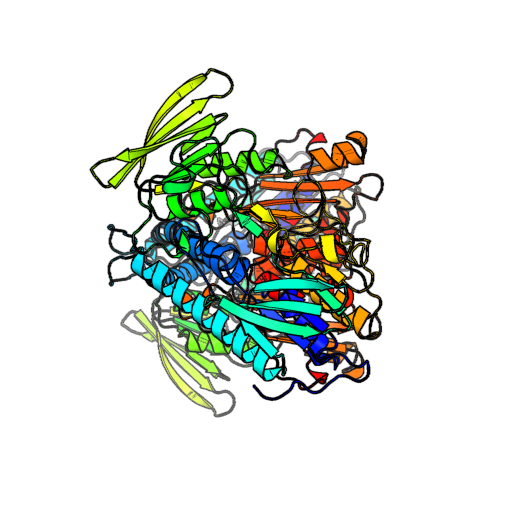 1
ATOM 2600 O O . LEU A 1 339 ? 1.891 20.438 3.244 1 96.5 339 LEU A O 1
ATOM 2604 N N . THR A 1 340 ? 1.367 18.875 4.746 1 96.38 340 THR A N 1
ATOM 2605 C CA . THR A 1 340 ? 2.643 18.875 5.457 1 96.38 340 THR A CA 1
ATOM 2606 C C . THR A 1 340 ? 3.799 18.641 4.488 1 96.38 340 THR A C 1
ATOM 2608 O O . THR A 1 340 ? 4.773 19.391 4.488 1 96.38 340 THR A O 1
ATOM 2611 N N . PRO A 1 341 ? 3.705 17.625 3.625 1 97 341 PRO A N 1
ATOM 2612 C CA . PRO A 1 341 ? 4.852 17.391 2.744 1 97 341 PRO A CA 1
ATOM 2613 C C . PRO A 1 341 ? 5.062 18.516 1.743 1 97 341 PRO A C 1
ATOM 2615 O O . PRO A 1 341 ? 6.199 18.812 1.359 1 97 341 PRO A O 1
ATOM 2618 N N . VAL A 1 342 ? 4.004 19.156 1.33 1 97.81 342 VAL A N 1
ATOM 2619 C CA . VAL A 1 342 ? 4.109 20.328 0.454 1 97.81 342 VAL A CA 1
ATOM 2620 C C . VAL A 1 342 ? 4.828 21.453 1.183 1 97.81 342 VAL A C 1
ATOM 2622 O O . VAL A 1 342 ? 5.758 22.062 0.642 1 97.81 342 VAL A O 1
ATOM 2625 N N . ALA A 1 343 ? 4.383 21.703 2.389 1 98.12 343 ALA A N 1
ATOM 2626 C CA . ALA A 1 343 ? 4.984 22.766 3.188 1 98.12 343 ALA A CA 1
ATOM 2627 C C . ALA A 1 343 ? 6.469 22.5 3.428 1 98.12 343 ALA A C 1
ATOM 2629 O O . ALA A 1 343 ? 7.297 23.406 3.293 1 98.12 343 ALA A O 1
ATOM 2630 N N . ALA A 1 344 ? 6.809 21.297 3.789 1 97.5 344 ALA A N 1
ATOM 2631 C CA . ALA A 1 344 ? 8.195 20.938 4.078 1 97.5 344 ALA A CA 1
ATOM 2632 C C . ALA A 1 344 ? 9.078 21.109 2.844 1 97.5 344 ALA A C 1
ATOM 2634 O O . ALA A 1 344 ? 10.164 21.703 2.926 1 97.5 344 ALA A O 1
ATOM 2635 N N . ARG A 1 345 ? 8.625 20.641 1.746 1 97.62 345 ARG A N 1
ATOM 2636 C CA . ARG A 1 345 ? 9.414 20.781 0.526 1 97.62 345 ARG A CA 1
ATOM 2637 C C . ARG A 1 345 ? 9.555 22.25 0.133 1 97.62 345 ARG A C 1
ATOM 2639 O O . ARG A 1 345 ? 10.648 22.703 -0.213 1 97.62 345 ARG A O 1
ATOM 2646 N N . THR A 1 346 ? 8.43 22.953 0.159 1 98.44 346 THR A N 1
ATOM 2647 C CA . THR A 1 346 ? 8.461 24.375 -0.154 1 98.44 346 THR A CA 1
ATOM 2648 C C . THR A 1 346 ? 9.469 25.109 0.736 1 98.44 346 THR A C 1
ATOM 2650 O O . THR A 1 346 ? 10.227 25.953 0.261 1 98.44 346 THR A O 1
ATOM 2653 N N . GLY A 1 347 ? 9.445 24.766 1.997 1 98.62 347 GLY A N 1
ATOM 2654 C CA . GLY A 1 347 ? 10.383 25.375 2.938 1 98.62 347 GLY A CA 1
ATOM 2655 C C . GLY A 1 347 ? 11.836 25.141 2.568 1 98.62 347 GLY A C 1
ATOM 2656 O O . GLY A 1 347 ? 12.648 26.062 2.602 1 98.62 347 GLY A O 1
ATOM 2657 N N . ARG A 1 348 ? 12.172 23.938 2.209 1 98.06 348 ARG A N 1
ATOM 2658 C CA . ARG A 1 348 ? 13.539 23.625 1.806 1 98.06 348 ARG A CA 1
ATOM 2659 C C . ARG A 1 348 ? 13.93 24.391 0.55 1 98.06 348 ARG A C 1
ATOM 2661 O O . ARG A 1 348 ? 15.047 24.906 0.457 1 98.06 348 ARG A O 1
ATOM 2668 N N . LEU A 1 349 ? 13.047 24.453 -0.382 1 98.44 349 LEU A N 1
ATOM 2669 C CA . LEU A 1 349 ? 13.336 25.125 -1.643 1 98.44 349 LEU A CA 1
ATOM 2670 C C . LEU A 1 349 ? 13.562 26.625 -1.422 1 98.44 349 LEU A C 1
ATOM 2672 O O . LEU A 1 349 ? 14.445 27.219 -2.037 1 98.44 349 LEU A O 1
ATOM 2676 N N . ILE A 1 350 ? 12.766 27.234 -0.558 1 98.75 350 ILE A N 1
ATOM 2677 C CA . ILE A 1 350 ? 12.945 28.641 -0.231 1 98.75 350 ILE A CA 1
ATOM 2678 C C . ILE A 1 350 ? 14.336 28.859 0.361 1 98.75 350 ILE A C 1
ATOM 2680 O O . ILE A 1 350 ? 15.062 29.766 -0.063 1 98.75 350 ILE A O 1
ATOM 2684 N N . ALA A 1 351 ? 14.711 28.031 1.311 1 98.75 351 ALA A N 1
ATOM 2685 C CA . ALA A 1 351 ? 16.016 28.156 1.958 1 98.75 351 ALA A CA 1
ATOM 2686 C C . ALA A 1 351 ? 17.141 28.047 0.94 1 98.75 351 ALA A C 1
ATOM 2688 O O . ALA A 1 351 ? 18.125 28.797 0.993 1 98.75 351 ALA A O 1
ATOM 2689 N N . ARG A 1 352 ? 17.031 27.125 0.045 1 98.56 352 ARG A N 1
ATOM 2690 C CA . ARG A 1 352 ? 18.047 26.922 -0.97 1 98.56 352 ARG A CA 1
ATOM 2691 C C . ARG A 1 352 ? 18.172 28.141 -1.884 1 98.56 352 ARG A C 1
ATOM 2693 O O . ARG A 1 352 ? 19.266 28.531 -2.275 1 98.56 352 ARG A O 1
ATOM 2700 N N . ARG A 1 353 ? 17.062 28.688 -2.271 1 98.62 353 ARG A N 1
ATOM 2701 C CA . ARG A 1 353 ? 17.078 29.875 -3.105 1 98.62 353 ARG A CA 1
ATOM 2702 C C . ARG A 1 353 ? 17.703 31.062 -2.363 1 98.62 353 ARG A C 1
ATOM 2704 O O . ARG A 1 353 ? 18.5 31.797 -2.932 1 98.62 353 ARG A O 1
ATOM 2711 N N . LEU A 1 354 ? 17.391 31.234 -1.098 1 98.38 354 LEU A N 1
ATOM 2712 C CA . LEU A 1 354 ? 17.922 32.344 -0.3 1 98.38 354 LEU A CA 1
ATOM 2713 C C . LEU A 1 354 ? 19.422 32.188 -0.108 1 98.38 354 LEU A C 1
ATOM 2715 O O . LEU A 1 354 ? 20.156 33.188 -0.085 1 98.38 354 LEU A O 1
ATOM 2719 N N . ALA A 1 355 ? 19.859 30.953 0.022 1 98.25 355 ALA A N 1
ATOM 2720 C CA . ALA A 1 355 ? 21.281 30.688 0.203 1 98.25 355 ALA A CA 1
ATOM 2721 C C . ALA A 1 355 ? 22.031 30.766 -1.123 1 98.25 355 ALA A C 1
ATOM 2723 O O . ALA A 1 355 ? 23.266 30.75 -1.149 1 98.25 355 ALA A O 1
ATOM 2724 N N . GLY A 1 356 ? 21.328 30.797 -2.232 1 98 356 GLY A N 1
ATOM 2725 C CA . GLY A 1 356 ? 21.938 30.938 -3.547 1 98 356 GLY A CA 1
ATOM 2726 C C . GLY A 1 356 ? 22.469 29.625 -4.102 1 98 356 GLY A C 1
ATOM 2727 O O . GLY A 1 356 ? 23.328 29.625 -4.984 1 98 356 GLY A O 1
ATOM 2728 N N . THR A 1 357 ? 21.906 28.516 -3.576 1 97.69 357 THR A N 1
ATOM 2729 C CA . THR A 1 357 ? 22.438 27.219 -3.992 1 97.69 357 THR A CA 1
ATOM 2730 C C . THR A 1 357 ? 21.531 26.562 -5.031 1 97.69 357 THR A C 1
ATOM 2732 O O . THR A 1 357 ? 21.922 25.609 -5.703 1 97.69 357 THR A O 1
ATOM 2735 N N . SER A 1 358 ? 20.375 27.047 -5.172 1 97.25 358 SER A N 1
ATOM 2736 C CA . SER A 1 358 ? 19.406 26.516 -6.125 1 97.25 358 SER A CA 1
ATOM 2737 C C . SER A 1 358 ? 18.406 27.578 -6.57 1 97.25 358 SER A C 1
ATOM 2739 O O . SER A 1 358 ? 18.203 28.578 -5.875 1 97.25 358 SER A O 1
ATOM 2741 N N . THR A 1 359 ? 17.859 27.422 -7.738 1 97.94 359 THR A N 1
ATOM 2742 C CA . THR A 1 359 ? 16.797 28.297 -8.219 1 97.94 359 THR A CA 1
ATOM 2743 C C . THR A 1 359 ? 15.492 27.516 -8.367 1 97.94 359 THR A C 1
ATOM 2745 O O . THR A 1 359 ? 14.5 28.047 -8.883 1 97.94 359 THR A O 1
ATOM 2748 N N . GLU A 1 360 ? 15.492 26.281 -7.871 1 97 360 GLU A N 1
ATOM 2749 C CA . GLU A 1 360 ? 14.352 25.391 -8.055 1 97 360 GLU A CA 1
ATOM 2750 C C . GLU A 1 360 ? 13.117 25.938 -7.34 1 97 360 GLU A C 1
ATOM 2752 O O . GLU A 1 360 ? 13.203 26.406 -6.207 1 97 360 GLU A O 1
ATOM 2757 N N . LYS A 1 361 ? 11.945 25.953 -8.047 1 97.75 361 LYS A N 1
ATOM 2758 C CA . LYS A 1 361 ? 10.664 26.375 -7.488 1 97.75 361 LYS A CA 1
ATOM 2759 C C . LYS A 1 361 ? 9.797 25.172 -7.148 1 97.75 361 LYS A C 1
ATOM 2761 O O . LYS A 1 361 ? 10.039 24.062 -7.629 1 97.75 361 LYS A O 1
ATOM 2766 N N . MET A 1 362 ? 8.828 25.359 -6.305 1 97.56 362 MET A N 1
ATOM 2767 C CA . MET A 1 362 ? 7.891 24.297 -5.941 1 97.56 362 MET A CA 1
ATOM 2768 C C . MET A 1 362 ? 6.922 24.016 -7.086 1 97.56 362 MET A C 1
ATOM 2770 O O . MET A 1 362 ? 6.398 24.938 -7.707 1 97.56 362 MET A O 1
ATOM 2774 N N . ASN A 1 363 ? 6.789 22.734 -7.426 1 96.19 363 ASN A N 1
ATOM 2775 C CA . ASN A 1 363 ? 5.758 22.266 -8.344 1 96.19 363 ASN A CA 1
ATOM 2776 C C . ASN A 1 363 ? 4.535 21.75 -7.598 1 96.19 363 ASN A C 1
ATOM 2778 O O . ASN A 1 363 ? 4.582 20.672 -7 1 96.19 363 ASN A O 1
ATOM 2782 N N . TYR A 1 364 ? 3.439 22.484 -7.691 1 96.56 364 TYR A N 1
ATOM 2783 C CA . TYR A 1 364 ? 2.246 22.141 -6.918 1 96.56 364 TYR A CA 1
ATOM 2784 C C . TYR A 1 364 ? 1.345 21.188 -7.695 1 96.56 364 TYR A C 1
ATOM 2786 O O . TYR A 1 364 ? 0.27 20.812 -7.219 1 96.56 364 TYR A O 1
ATOM 2794 N N . ASP A 1 365 ? 1.801 20.75 -8.883 1 94.56 365 ASP A N 1
ATOM 2795 C CA . ASP A 1 365 ? 0.978 19.875 -9.703 1 94.56 365 ASP A CA 1
ATOM 2796 C C . ASP A 1 365 ? 1.066 18.422 -9.227 1 94.56 365 ASP A C 1
ATOM 2798 O O . ASP A 1 365 ? 2.127 17.969 -8.789 1 94.56 365 ASP A O 1
ATOM 2802 N N . LEU A 1 366 ? -0.065 17.719 -9.312 1 97.19 366 LEU A N 1
ATOM 2803 C CA . LEU A 1 366 ? -0.149 16.281 -9.094 1 97.19 366 LEU A CA 1
ATOM 2804 C C . LEU A 1 366 ? 0.32 15.914 -7.688 1 97.19 366 LEU A C 1
ATOM 2806 O O . LEU A 1 366 ? 1.15 15.023 -7.52 1 97.19 366 LEU A O 1
ATOM 2810 N N . VAL A 1 367 ? -0.13 16.688 -6.75 1 98 367 VAL A N 1
ATOM 2811 C CA . VAL A 1 367 ? 0.04 16.359 -5.34 1 98 367 VAL A CA 1
ATOM 2812 C C . VAL A 1 367 ? -1.058 15.391 -4.895 1 98 367 VAL A C 1
ATOM 2814 O O . VAL A 1 367 ? -2.236 15.758 -4.867 1 98 367 VAL A O 1
ATOM 2817 N N . ALA A 1 368 ? -0.632 14.133 -4.598 1 98.31 368 ALA A N 1
ATOM 2818 C CA . ALA A 1 368 ? -1.597 13.125 -4.172 1 98.31 368 ALA A CA 1
ATOM 2819 C C . ALA A 1 368 ? -2.041 13.367 -2.732 1 98.31 368 ALA A C 1
ATOM 2821 O O . ALA A 1 368 ? -1.307 13.961 -1.94 1 98.31 368 ALA A O 1
ATOM 2822 N N . THR A 1 369 ? -3.227 12.922 -2.41 1 97.44 369 THR A N 1
ATOM 2823 C CA . THR A 1 369 ? -3.742 13.039 -1.05 1 97.44 369 THR A CA 1
ATOM 2824 C C . THR A 1 369 ? -4.629 11.844 -0.705 1 97.44 369 THR A C 1
ATOM 2826 O O . THR A 1 369 ? -4.98 11.055 -1.581 1 97.44 369 THR A O 1
ATOM 2829 N N . THR A 1 370 ? -4.848 11.633 0.569 1 98.62 370 THR A N 1
ATOM 2830 C CA . THR A 1 370 ? -5.691 10.547 1.057 1 98.62 370 THR A CA 1
ATOM 2831 C C . THR A 1 370 ? -6.621 11.039 2.164 1 98.62 370 THR A C 1
ATOM 2833 O O . THR A 1 370 ? -6.207 11.82 3.025 1 98.62 370 THR A O 1
ATOM 2836 N N . VAL A 1 371 ? -7.883 10.711 2.115 1 98.62 371 VAL A N 1
ATOM 2837 C CA . VAL A 1 371 ? -8.852 10.875 3.197 1 98.62 371 VAL A CA 1
ATOM 2838 C C . VAL A 1 371 ? -8.93 9.586 4.02 1 98.62 371 VAL A C 1
ATOM 2840 O O . VAL A 1 371 ? -9.391 8.555 3.525 1 98.62 371 VAL A O 1
ATOM 2843 N N . PHE A 1 372 ? -8.492 9.633 5.273 1 98.62 372 PHE A N 1
ATOM 2844 C CA . PHE A 1 372 ? -8.383 8.453 6.121 1 98.62 372 PHE A CA 1
ATOM 2845 C C . PHE A 1 372 ? -9.688 8.195 6.867 1 98.62 372 PHE A C 1
ATOM 2847 O O . PHE A 1 372 ? -9.727 8.273 8.094 1 98.62 372 PHE A O 1
ATOM 2854 N N . THR A 1 373 ? -10.734 7.883 6.141 1 98.69 373 THR A N 1
ATOM 2855 C CA . THR A 1 373 ? -11.992 7.395 6.68 1 98.69 373 THR A CA 1
ATOM 2856 C C . THR A 1 373 ? -11.984 5.871 6.773 1 98.69 373 THR A C 1
ATOM 2858 O O . THR A 1 373 ? -11.031 5.223 6.344 1 98.69 373 THR A O 1
ATOM 2861 N N . PRO A 1 374 ? -13.055 5.266 7.395 1 98.12 374 PRO A N 1
ATOM 2862 C CA . PRO A 1 374 ? -13.031 3.811 7.574 1 98.12 374 PRO A CA 1
ATOM 2863 C C . PRO A 1 374 ? -12.711 3.062 6.285 1 98.12 374 PRO A C 1
ATOM 2865 O O . PRO A 1 374 ? -12.031 2.031 6.316 1 98.12 374 PRO A O 1
ATOM 2868 N N . ILE A 1 375 ? -13.234 3.473 5.23 1 98.25 375 ILE A N 1
ATOM 2869 C CA . ILE A 1 375 ? -12.672 3.127 3.93 1 98.25 375 ILE A CA 1
ATOM 2870 C C . ILE A 1 375 ? -11.875 4.309 3.383 1 98.25 375 ILE A C 1
ATOM 2872 O O . ILE A 1 375 ? -12.375 5.434 3.328 1 98.25 375 ILE A O 1
ATOM 2876 N N . GLU A 1 376 ? -10.609 4.105 3.07 1 98.75 376 GLU A N 1
ATOM 2877 C CA . GLU A 1 376 ? -9.742 5.207 2.68 1 98.75 376 GLU A CA 1
ATOM 2878 C C . GLU A 1 376 ? -9.953 5.59 1.219 1 98.75 376 GLU A C 1
ATOM 2880 O O . GLU A 1 376 ? -10.211 4.73 0.377 1 98.75 376 GLU A O 1
ATOM 2885 N N . TYR A 1 377 ? -9.945 6.824 0.938 1 98.88 377 TYR A N 1
ATOM 2886 C CA . TYR A 1 377 ? -10.023 7.375 -0.411 1 98.88 377 TYR A CA 1
ATOM 2887 C C . TYR A 1 377 ? -8.766 8.148 -0.76 1 98.88 377 TYR A C 1
ATOM 2889 O O . TYR A 1 377 ? -8.406 9.102 -0.065 1 98.88 377 TYR A O 1
ATOM 2897 N N . ALA A 1 378 ? -7.996 7.715 -1.785 1 98.94 378 ALA A N 1
ATOM 2898 C CA . ALA A 1 378 ? -6.809 8.414 -2.266 1 98.94 378 ALA A CA 1
ATOM 2899 C C . ALA A 1 378 ? -6.988 8.875 -3.711 1 98.94 378 ALA A C 1
ATOM 2901 O O . ALA A 1 378 ? -7.648 8.195 -4.504 1 98.94 378 ALA A O 1
ATOM 2902 N N . CYS A 1 379 ? -6.387 10.008 -4.023 1 98.75 379 CYS A N 1
ATOM 2903 C CA . CYS A 1 379 ? -6.492 10.5 -5.391 1 98.75 379 CYS A CA 1
ATOM 2904 C C . CYS A 1 379 ? -5.27 11.336 -5.762 1 98.75 379 CYS A C 1
ATOM 2906 O O . CYS A 1 379 ? -4.527 11.781 -4.887 1 98.75 379 CYS A O 1
ATOM 2908 N N . CYS A 1 380 ? -5.02 11.469 -6.961 1 98.81 380 CYS A N 1
ATOM 2909 C CA . CYS A 1 380 ? -3.996 12.312 -7.57 1 98.81 380 CYS A CA 1
ATOM 2910 C C . CYS A 1 380 ? -4.48 12.883 -8.898 1 98.81 380 CYS A C 1
ATOM 2912 O O . CYS A 1 380 ? -5.004 12.156 -9.742 1 98.81 380 CYS A O 1
ATOM 2914 N N . GLY A 1 381 ? -4.301 14.203 -9.086 1 98.56 381 GLY A N 1
ATOM 2915 C CA . GLY A 1 381 ? -4.738 14.852 -10.312 1 98.56 381 GLY A CA 1
ATOM 2916 C C . GLY A 1 381 ? -6.18 15.32 -10.266 1 98.56 381 GLY A C 1
ATOM 2917 O O . GLY A 1 381 ? -6.664 15.734 -9.211 1 98.56 381 GLY A O 1
ATOM 2918 N N . LEU A 1 382 ? -6.859 15.305 -11.398 1 98.62 382 LEU A N 1
ATOM 2919 C CA . LEU A 1 382 ? -8.156 15.953 -11.539 1 98.62 382 LEU A CA 1
ATOM 2920 C C . LEU A 1 382 ? -9.289 15 -11.188 1 98.62 382 LEU A C 1
ATOM 2922 O O . LEU A 1 382 ? -9.203 13.797 -11.461 1 98.62 382 LEU A O 1
ATOM 2926 N N . SER A 1 383 ? -10.32 15.539 -10.562 1 98.62 383 SER A N 1
ATOM 2927 C CA . SER A 1 383 ? -11.594 14.836 -10.516 1 98.62 383 SER A CA 1
ATOM 2928 C C . SER A 1 383 ? -12.219 14.727 -11.898 1 98.62 383 SER A C 1
ATOM 2930 O O . SER A 1 383 ? -11.789 15.406 -12.836 1 98.62 383 SER A O 1
ATOM 2932 N N . GLU A 1 384 ? -13.195 13.797 -11.961 1 98.69 384 GLU A N 1
ATOM 2933 C CA . GLU A 1 384 ? -13.875 13.68 -13.25 1 98.69 384 GLU A CA 1
ATOM 2934 C C . GLU A 1 384 ? -14.531 15 -13.648 1 98.69 384 GLU A C 1
ATOM 2936 O O . GLU A 1 384 ? -14.43 15.43 -14.797 1 98.69 384 GLU A O 1
ATOM 2941 N N . GLU A 1 385 ? -15.188 15.758 -12.711 1 98.5 385 GLU A N 1
ATOM 2942 C CA . GLU A 1 385 ? -15.844 17.031 -12.969 1 98.5 385 GLU A CA 1
ATOM 2943 C C . GLU A 1 385 ? -14.836 18.078 -13.438 1 98.5 385 GLU A C 1
ATOM 2945 O O . GLU A 1 385 ? -15.086 18.812 -14.406 1 98.5 385 GLU A O 1
ATOM 2950 N N . ASP A 1 386 ? -13.711 18.156 -12.789 1 98.38 386 ASP A N 1
ATOM 2951 C CA . ASP A 1 386 ? -12.695 19.141 -13.141 1 98.38 386 ASP A CA 1
ATOM 2952 C C . ASP A 1 386 ? -12.078 18.844 -14.5 1 98.38 386 ASP A C 1
ATOM 2954 O O . ASP A 1 386 ? -11.719 19.75 -15.25 1 98.38 386 ASP A O 1
ATOM 2958 N N . ALA A 1 387 ? -11.875 17.531 -14.781 1 98.69 387 ALA A N 1
ATOM 2959 C CA . ALA A 1 387 ? -11.344 17.141 -16.078 1 98.69 387 ALA A CA 1
ATOM 2960 C C . ALA A 1 387 ? -12.289 17.531 -17.203 1 98.69 387 ALA A C 1
ATOM 2962 O O . ALA A 1 387 ? -11.859 18.031 -18.25 1 98.69 387 ALA A O 1
ATOM 2963 N N . ILE A 1 388 ? -13.594 17.281 -17 1 98.38 388 ILE A N 1
ATOM 2964 C CA . ILE A 1 388 ? -14.602 17.656 -17.984 1 98.38 388 ILE A CA 1
ATOM 2965 C C . ILE A 1 388 ? -14.586 19.172 -18.188 1 98.38 388 ILE A C 1
ATOM 2967 O O . ILE A 1 388 ? -14.633 19.656 -19.312 1 98.38 388 ILE A O 1
ATOM 2971 N N . LYS A 1 389 ? -14.555 19.938 -17.125 1 98.44 389 LYS A N 1
ATOM 2972 C CA . LYS A 1 389 ? -14.547 21.391 -17.188 1 98.44 389 LYS A CA 1
ATOM 2973 C C . LYS A 1 389 ? -13.32 21.906 -17.938 1 98.44 389 LYS A C 1
ATOM 2975 O O . LYS A 1 389 ? -13.43 22.828 -18.75 1 98.44 389 LYS A O 1
ATOM 2980 N N . LYS A 1 390 ? -12.203 21.312 -17.672 1 98.12 390 LYS A N 1
ATOM 2981 C CA . LYS A 1 390 ? -10.938 21.797 -18.219 1 98.12 390 LYS A CA 1
ATOM 2982 C C . LYS A 1 390 ? -10.758 21.375 -19.672 1 98.12 390 LYS A C 1
ATOM 2984 O O . LYS A 1 390 ? -10.258 22.156 -20.484 1 98.12 390 LYS A O 1
ATOM 2989 N N . TYR A 1 391 ? -11.125 20.125 -20.016 1 98.19 391 TYR A N 1
ATOM 2990 C CA . TYR A 1 391 ? -10.742 19.578 -21.312 1 98.19 391 TYR A CA 1
ATOM 2991 C C . TYR A 1 391 ? -11.977 19.297 -22.172 1 98.19 391 TYR A C 1
ATOM 2993 O O . TYR A 1 391 ? -11.859 19.109 -23.391 1 98.19 391 TYR A O 1
ATOM 3001 N N . GLY A 1 392 ? -13.156 19.234 -21.609 1 98.25 392 GLY A N 1
ATOM 3002 C CA . GLY A 1 392 ? -14.359 18.828 -22.312 1 98.25 392 GLY A CA 1
ATOM 3003 C C . GLY A 1 392 ? -14.602 17.328 -22.266 1 98.25 392 GLY A C 1
ATOM 3004 O O . GLY A 1 392 ? -13.664 16.547 -22.344 1 98.25 392 GLY A O 1
ATOM 3005 N N . GLN A 1 393 ? -15.859 16.938 -22.172 1 97.44 393 GLN A N 1
ATOM 3006 C CA . GLN A 1 393 ? -16.281 15.555 -22.016 1 97.44 393 GLN A CA 1
ATOM 3007 C C . GLN A 1 393 ? -15.719 14.688 -23.141 1 97.44 393 GLN A C 1
ATOM 3009 O O . GLN A 1 393 ? -15.328 13.539 -22.906 1 97.44 393 GLN A O 1
ATOM 3014 N N . ASP A 1 394 ? -15.609 15.18 -24.344 1 97.75 394 ASP A N 1
ATOM 3015 C CA . ASP A 1 394 ? -15.219 14.398 -25.516 1 97.75 394 ASP A CA 1
ATOM 3016 C C . ASP A 1 394 ? -13.719 14.156 -25.547 1 97.75 394 ASP A C 1
ATOM 3018 O O . ASP A 1 394 ? -13.234 13.312 -26.297 1 97.75 394 ASP A O 1
ATOM 3022 N N . ASN A 1 395 ? -13.055 14.875 -24.688 1 98.31 395 ASN A N 1
ATOM 3023 C CA . ASN A 1 395 ? -11.594 14.805 -24.75 1 98.31 395 ASN A CA 1
ATOM 3024 C C . ASN A 1 395 ? -11.031 13.977 -23.594 1 98.31 395 ASN A C 1
ATOM 3026 O O . ASN A 1 395 ? -9.82 13.906 -23.406 1 98.31 395 ASN A O 1
ATOM 3030 N N . ILE A 1 396 ? -11.906 13.344 -22.797 1 98.56 396 ILE A N 1
ATOM 3031 C CA . ILE A 1 396 ? -11.406 12.492 -21.719 1 98.56 396 ILE A CA 1
ATOM 3032 C C . ILE A 1 396 ? -12.016 11.094 -21.844 1 98.56 396 ILE A C 1
ATOM 3034 O O . ILE A 1 396 ? -13.078 10.922 -22.453 1 98.56 396 ILE A O 1
ATOM 3038 N N . GLU A 1 397 ? -11.312 10.086 -21.422 1 98.62 397 GLU A N 1
ATOM 3039 C CA . GLU A 1 397 ? -11.781 8.719 -21.234 1 98.62 397 GLU A CA 1
ATOM 3040 C C . GLU A 1 397 ? -11.672 8.289 -19.781 1 98.62 397 GLU A C 1
ATOM 3042 O O . GLU A 1 397 ? -10.641 8.508 -19.141 1 98.62 397 GLU A O 1
ATOM 3047 N N . VAL A 1 398 ? -12.758 7.766 -19.219 1 98.81 398 VAL A N 1
ATOM 3048 C CA . VAL A 1 398 ? -12.773 7.348 -17.812 1 98.81 398 VAL A CA 1
ATOM 3049 C C . VAL A 1 398 ? -12.789 5.824 -17.734 1 98.81 398 VAL A C 1
ATOM 3051 O O . VAL A 1 398 ? -13.742 5.18 -18.172 1 98.81 398 VAL A O 1
ATOM 3054 N N . TRP A 1 399 ? -11.719 5.258 -17.234 1 98.44 399 TRP A N 1
ATOM 3055 C CA . TRP A 1 399 ? -11.68 3.844 -16.891 1 98.44 399 TRP A CA 1
ATOM 3056 C C . TRP A 1 399 ? -12.117 3.629 -15.438 1 98.44 399 TRP A C 1
ATOM 3058 O O . TRP A 1 399 ? -11.773 4.422 -14.555 1 98.44 399 TRP A O 1
ATOM 3068 N N . HIS A 1 400 ? -12.891 2.611 -15.188 1 98.31 400 HIS A N 1
ATOM 3069 C CA . HIS A 1 400 ? -13.383 2.404 -13.828 1 98.31 400 HIS A CA 1
ATOM 3070 C C . HIS A 1 400 ? -13.789 0.952 -13.602 1 98.31 400 HIS A C 1
ATOM 3072 O O . HIS A 1 400 ? -14.023 0.214 -14.562 1 98.31 400 HIS A O 1
ATOM 3078 N N . SER A 1 401 ? -13.75 0.518 -12.383 1 97.56 401 SER A N 1
ATOM 3079 C CA . SER A 1 401 ? -14.141 -0.839 -12.023 1 97.56 401 SER A CA 1
ATOM 3080 C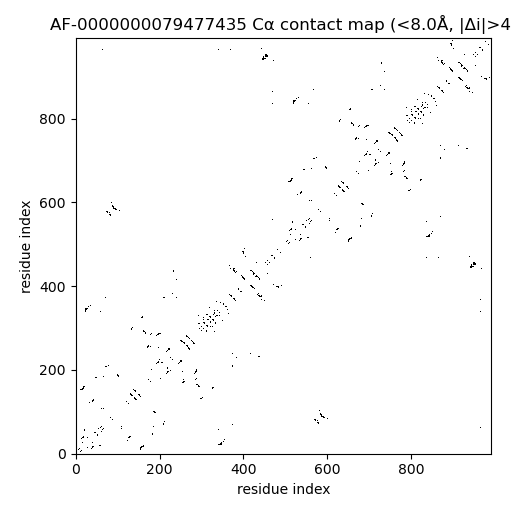 C . SER A 1 401 ? -14.32 -0.979 -10.516 1 97.56 401 SER A C 1
ATOM 3082 O O . SER A 1 401 ? -13.602 -0.344 -9.734 1 97.56 401 SER A O 1
ATOM 3084 N N . PHE A 1 402 ? -15.352 -1.746 -10.109 1 97.56 402 PHE A N 1
ATOM 3085 C CA . PHE A 1 402 ? -15.328 -2.332 -8.773 1 97.56 402 PHE A CA 1
ATOM 3086 C C . PHE A 1 402 ? -14.352 -3.502 -8.719 1 97.56 402 PHE A C 1
ATOM 3088 O O . PHE A 1 402 ? -13.977 -4.055 -9.75 1 97.56 402 PHE A O 1
ATOM 3095 N N . TYR A 1 403 ? -13.805 -3.818 -7.605 1 96.75 403 TYR A N 1
ATOM 3096 C CA . TYR A 1 403 ? -12.891 -4.945 -7.445 1 96.75 403 TYR A CA 1
ATOM 3097 C C . TYR A 1 403 ? -13.117 -5.645 -6.113 1 96.75 403 TYR A C 1
ATOM 3099 O O . TYR A 1 403 ? -13.859 -5.148 -5.262 1 96.75 403 TYR A O 1
ATOM 3107 N N . LYS A 1 404 ? -12.602 -6.836 -5.973 1 95.69 404 LYS A N 1
ATOM 3108 C CA . LYS A 1 404 ? -12.75 -7.637 -4.762 1 95.69 404 LYS A CA 1
ATOM 3109 C C . LYS A 1 404 ? -11.398 -8.117 -4.242 1 95.69 404 LYS A C 1
ATOM 3111 O O . LYS A 1 404 ? -10.773 -8.992 -4.84 1 95.69 404 LYS A O 1
ATOM 3116 N N . PRO A 1 405 ? -10.969 -7.547 -3.064 1 96.25 405 PRO A N 1
ATOM 3117 C CA . PRO A 1 405 ? -9.75 -8.094 -2.465 1 96.25 405 PRO A CA 1
ATOM 3118 C C . PRO A 1 405 ? -9.875 -9.57 -2.111 1 96.25 405 PRO A C 1
ATOM 3120 O O . PRO A 1 405 ? -10.922 -10.008 -1.628 1 96.25 405 PRO A O 1
ATOM 3123 N N . HIS A 1 406 ? -8.789 -10.328 -2.314 1 95.56 406 HIS A N 1
ATOM 3124 C CA . HIS A 1 406 ? -8.797 -11.766 -2.074 1 95.56 406 HIS A CA 1
ATOM 3125 C C . HIS A 1 406 ? -9.008 -12.078 -0.597 1 95.56 406 HIS A C 1
ATOM 3127 O O . HIS A 1 406 ? -9.414 -13.188 -0.244 1 95.56 406 HIS A O 1
ATOM 3133 N N . THR A 1 407 ? -8.766 -11.125 0.288 1 96.19 407 THR A N 1
ATOM 3134 C CA . THR A 1 407 ? -8.852 -11.359 1.726 1 96.19 407 THR A CA 1
ATOM 3135 C C . THR A 1 407 ? -10.273 -11.133 2.232 1 96.19 407 THR A C 1
ATOM 3137 O O . THR A 1 407 ? -10.602 -11.492 3.363 1 96.19 407 THR A O 1
ATOM 3140 N N . PHE A 1 408 ? -11.156 -10.523 1.447 1 96.81 408 PHE A N 1
ATOM 3141 C CA . PHE A 1 408 ? -12.469 -10.07 1.908 1 96.81 408 PHE A CA 1
ATOM 3142 C C . PHE A 1 408 ? -13.414 -11.25 2.084 1 96.81 408 PHE A C 1
ATOM 3144 O O . PHE A 1 408 ? -14.219 -11.273 3.023 1 96.81 408 PHE A O 1
ATOM 3151 N N . PRO A 1 409 ? -13.328 -12.273 1.183 1 96.75 409 PRO A N 1
ATOM 3152 C CA . PRO A 1 409 ? -14.312 -13.352 1.291 1 96.75 409 PRO A CA 1
ATOM 3153 C C . PRO A 1 409 ? -14.242 -14.086 2.629 1 96.75 409 PRO A C 1
ATOM 3155 O O . PRO A 1 409 ? -15.281 -14.336 3.252 1 96.75 409 PRO A O 1
ATOM 3158 N N . ILE A 1 410 ? -13.039 -14.375 3.104 1 97.56 410 ILE A N 1
ATOM 3159 C CA . ILE A 1 410 ? -12.898 -15.086 4.367 1 97.56 410 ILE A CA 1
ATOM 3160 C C . ILE A 1 410 ? -13.398 -14.211 5.516 1 97.56 410 ILE A C 1
ATOM 3162 O O . ILE A 1 410 ? -14.086 -14.695 6.414 1 97.56 410 ILE A O 1
ATOM 3166 N N . ALA A 1 411 ? -13.125 -12.922 5.426 1 97.31 411 ALA A N 1
ATOM 3167 C CA . ALA A 1 411 ? -13.508 -11.961 6.457 1 97.31 411 ALA A CA 1
ATOM 3168 C C . ALA A 1 411 ? -14.977 -11.562 6.32 1 97.31 411 ALA A C 1
ATOM 3170 O O . ALA A 1 411 ? -15.508 -10.828 7.156 1 97.31 411 ALA A O 1
ATOM 3171 N N . GLU A 1 412 ? -15.68 -12.031 5.242 1 96.5 412 GLU A N 1
ATOM 3172 C CA . GLU A 1 412 ? -17.062 -11.695 4.934 1 96.5 412 GLU A CA 1
ATOM 3173 C C . GLU A 1 412 ? -17.25 -10.18 4.836 1 96.5 412 GLU A C 1
ATOM 3175 O O . GLU A 1 412 ? -18.234 -9.641 5.352 1 96.5 412 GLU A O 1
ATOM 3180 N N . ARG A 1 413 ? -16.297 -9.531 4.344 1 95.88 413 ARG A N 1
ATOM 3181 C CA . ARG A 1 413 ? -16.375 -8.094 4.082 1 95.88 413 ARG A CA 1
ATOM 3182 C C . ARG A 1 413 ? -17.031 -7.824 2.727 1 95.88 413 ARG A C 1
ATOM 3184 O O . ARG A 1 413 ? -16.812 -8.578 1.774 1 95.88 413 ARG A O 1
ATOM 3191 N N . SER A 1 414 ? -17.766 -6.766 2.678 1 94.94 414 SER A N 1
ATOM 3192 C CA . SER A 1 414 ? -18.359 -6.344 1.413 1 94.94 414 SER A CA 1
ATOM 3193 C C . SER A 1 414 ? -17.359 -5.574 0.561 1 94.94 414 SER A C 1
ATOM 3195 O O . SER A 1 414 ? -16.578 -4.762 1.08 1 94.94 414 SER A O 1
ATOM 3197 N N . ASN A 1 415 ? -17.375 -5.844 -0.699 1 94.94 415 ASN A N 1
ATOM 3198 C CA . ASN A 1 415 ? -16.516 -5.105 -1.615 1 94.94 415 ASN A CA 1
ATOM 3199 C C . ASN A 1 415 ? -17.312 -4.105 -2.451 1 94.94 415 ASN A C 1
ATOM 3201 O O . ASN A 1 415 ? -16.828 -3.635 -3.484 1 94.94 415 ASN A O 1
ATOM 3205 N N . GLU A 1 416 ? -18.5 -3.789 -2.055 1 95.5 416 GLU A N 1
ATOM 3206 C CA . GLU A 1 416 ? -19.391 -2.945 -2.842 1 95.5 416 GLU A CA 1
ATOM 3207 C C . GLU A 1 416 ? -18.859 -1.521 -2.951 1 95.5 416 GLU A C 1
ATOM 3209 O O . GLU A 1 416 ? -19.25 -0.771 -3.846 1 95.5 416 GLU A O 1
ATOM 3214 N N . HIS A 1 417 ? -17.969 -1.151 -2.053 1 96.19 417 HIS A N 1
ATOM 3215 C CA . HIS A 1 417 ? -17.422 0.2 -2.092 1 96.19 417 HIS A CA 1
ATOM 3216 C C . HIS A 1 417 ? -15.961 0.194 -2.547 1 96.19 417 HIS A C 1
ATOM 3218 O O . HIS A 1 417 ? -15.305 1.234 -2.539 1 96.19 417 HIS A O 1
ATOM 3224 N N . CYS A 1 418 ? -15.398 -0.996 -2.859 1 98 418 CYS A N 1
ATOM 3225 C CA . CYS A 1 418 ? -14.078 -1.048 -3.467 1 98 418 CYS A CA 1
ATOM 3226 C C . CYS A 1 418 ? -14.133 -0.622 -4.93 1 98 418 CYS A C 1
ATOM 3228 O O . CYS A 1 418 ? -14.695 -1.328 -5.766 1 98 418 CYS A O 1
ATOM 3230 N N . TYR A 1 419 ? -13.484 0.542 -5.234 1 98.5 419 TYR A N 1
ATOM 3231 C CA . TYR A 1 419 ? -13.711 1.147 -6.543 1 98.5 419 TYR A CA 1
ATOM 3232 C C . TYR A 1 419 ? -12.453 1.853 -7.043 1 98.5 419 TYR A C 1
ATOM 3234 O O . TYR A 1 419 ? -11.719 2.453 -6.254 1 98.5 419 TYR A O 1
ATOM 3242 N N . ILE A 1 420 ? -12.195 1.692 -8.305 1 98.69 420 ILE A N 1
ATOM 3243 C CA . ILE A 1 420 ? -11.07 2.33 -8.992 1 98.69 420 ILE A CA 1
ATOM 3244 C C . ILE A 1 420 ? -11.594 3.191 -10.141 1 98.69 420 ILE A C 1
ATOM 3246 O O . ILE A 1 420 ? -12.5 2.783 -10.867 1 98.69 420 ILE A O 1
ATOM 3250 N N . LYS A 1 421 ? -11.062 4.387 -10.281 1 98.5 421 LYS A N 1
ATOM 3251 C CA . LYS A 1 421 ? -11.352 5.285 -11.398 1 98.5 421 LYS A CA 1
ATOM 3252 C C . LYS A 1 421 ? -10.094 6.023 -11.844 1 98.5 421 LYS A C 1
ATOM 3254 O O . LYS A 1 421 ? -9.352 6.562 -11.023 1 98.5 421 LYS A O 1
ATOM 3259 N N . TYR A 1 422 ? -9.734 6.047 -13.031 1 98.12 422 TYR A N 1
ATOM 3260 C CA . TYR A 1 422 ? -8.727 6.984 -13.508 1 98.12 422 TYR A CA 1
ATOM 3261 C C . TYR A 1 422 ? -9.109 7.559 -14.867 1 98.12 422 TYR A C 1
ATOM 3263 O O . TYR A 1 422 ? -9.914 6.969 -15.594 1 98.12 422 TYR A O 1
ATOM 3271 N N . ILE A 1 423 ? -8.672 8.742 -15.156 1 98.88 423 ILE A N 1
ATOM 3272 C CA . ILE A 1 423 ? -9.094 9.602 -16.266 1 98.88 423 ILE A CA 1
ATOM 3273 C C . ILE A 1 423 ? -7.934 9.797 -17.234 1 98.88 423 ILE A C 1
ATOM 3275 O O . ILE A 1 423 ? -6.852 10.234 -16.828 1 98.88 423 ILE A O 1
ATOM 3279 N N . GLY A 1 424 ? -8.156 9.484 -18.5 1 98.75 424 GLY A N 1
ATOM 3280 C CA . GLY A 1 424 ? -7.168 9.711 -19.547 1 98.75 424 GLY A CA 1
ATOM 3281 C C . GLY A 1 424 ? -7.5 10.898 -20.438 1 98.75 424 GLY A C 1
ATOM 3282 O O . GLY A 1 424 ? -8.672 11.164 -20.703 1 98.75 424 GLY A O 1
ATOM 3283 N N . ASN A 1 425 ? -6.488 11.695 -20.828 1 98.75 425 ASN A N 1
ATOM 3284 C CA . ASN A 1 425 ? -6.621 12.734 -21.844 1 98.75 425 ASN A CA 1
ATOM 3285 C C . ASN A 1 425 ? -6.449 12.164 -23.25 1 98.75 425 ASN A C 1
ATOM 3287 O O . ASN A 1 425 ? -5.328 11.875 -23.672 1 98.75 425 ASN A O 1
ATOM 3291 N N . ILE A 1 426 ? -7.48 12.055 -24 1 98.38 426 ILE A N 1
ATOM 3292 C CA . ILE A 1 426 ? -7.508 11.391 -25.297 1 98.38 426 ILE A CA 1
ATOM 3293 C C . ILE A 1 426 ? -6.5 12.047 -26.234 1 98.38 426 ILE A C 1
ATOM 3295 O O . ILE A 1 426 ? -5.773 11.359 -26.953 1 98.38 426 ILE A O 1
ATOM 3299 N N . LYS A 1 427 ? -6.402 13.328 -26.25 1 98.06 427 LYS A N 1
ATOM 3300 C CA . LYS A 1 427 ? -5.559 14.086 -27.172 1 98.06 427 LYS A CA 1
ATOM 3301 C C . LYS A 1 427 ? -4.078 13.898 -26.844 1 98.06 427 LYS A C 1
ATOM 3303 O O . LYS A 1 427 ? -3.211 14.195 -27.672 1 98.06 427 LYS A O 1
ATOM 3308 N N . GLU A 1 428 ? -3.822 13.438 -25.656 1 97.94 428 GLU A N 1
ATOM 3309 C CA . GLU A 1 428 ? -2.445 13.195 -25.25 1 97.94 428 GLU A CA 1
ATOM 3310 C C . GLU A 1 428 ? -2.189 11.703 -25.047 1 97.94 428 GLU A C 1
ATOM 3312 O O . GLU A 1 428 ? -1.62 11.297 -24.031 1 97.94 428 GLU A O 1
ATOM 3317 N N . ASN A 1 429 ? -2.678 10.906 -25.938 1 97.75 429 ASN A N 1
ATOM 3318 C CA . ASN A 1 429 ? -2.475 9.461 -25.938 1 97.75 429 ASN A CA 1
ATOM 3319 C C . ASN A 1 429 ? -2.959 8.82 -24.641 1 97.75 429 ASN A C 1
ATOM 3321 O O . ASN A 1 429 ? -2.291 7.949 -24.078 1 97.75 429 ASN A O 1
ATOM 3325 N N . ASN A 1 430 ? -3.986 9.391 -24.078 1 98.31 430 ASN A N 1
ATOM 3326 C CA . ASN A 1 430 ? -4.582 8.922 -22.828 1 98.31 430 ASN A CA 1
ATOM 3327 C C . ASN A 1 430 ? -3.588 8.969 -21.672 1 98.31 430 ASN A C 1
ATOM 3329 O O . ASN A 1 430 ? -3.445 7.996 -20.922 1 98.31 430 ASN A O 1
ATOM 3333 N N . LYS A 1 431 ? -2.84 10.062 -21.656 1 98.69 431 LYS A N 1
ATOM 3334 C CA . LYS A 1 431 ? -2.098 10.367 -20.438 1 98.69 431 LYS A CA 1
ATOM 3335 C C . LYS A 1 431 ? -3.029 10.43 -19.234 1 98.69 431 LYS A C 1
ATOM 3337 O O . LYS A 1 431 ? -4.117 11.008 -19.312 1 98.69 431 LYS A O 1
ATOM 3342 N N . ILE A 1 432 ? -2.637 9.812 -18.141 1 98.88 432 ILE A N 1
ATOM 3343 C CA . ILE A 1 432 ? -3.504 9.781 -16.969 1 98.88 432 ILE A CA 1
ATOM 3344 C C . ILE A 1 432 ? -3.432 11.117 -16.234 1 98.88 432 ILE A C 1
ATOM 3346 O O . ILE A 1 432 ? -2.379 11.492 -15.711 1 98.88 432 ILE A O 1
ATOM 3350 N N . ILE A 1 433 ? -4.57 11.812 -16.172 1 98.81 433 ILE A N 1
ATOM 3351 C CA . ILE A 1 433 ? -4.582 13.164 -15.625 1 98.81 433 ILE A CA 1
ATOM 3352 C C . ILE A 1 433 ? -5.355 13.172 -14.305 1 98.81 433 ILE A C 1
ATOM 3354 O O . ILE A 1 433 ? -5.414 14.195 -13.625 1 98.81 433 ILE A O 1
ATOM 3358 N N . GLY A 1 434 ? -5.957 12.141 -13.93 1 98.88 434 GLY A N 1
ATOM 3359 C CA . GLY A 1 434 ? -6.629 11.922 -12.656 1 98.88 434 GLY A CA 1
ATOM 3360 C C . GLY A 1 434 ? -6.73 10.461 -12.273 1 98.88 434 GLY A C 1
ATOM 3361 O O . GLY A 1 434 ? -6.98 9.609 -13.133 1 98.88 434 GLY A O 1
ATOM 3362 N N . MET A 1 435 ? -6.473 10.125 -11.07 1 98.88 435 MET A N 1
ATOM 3363 C CA . MET A 1 435 ? -6.609 8.766 -10.539 1 98.88 435 MET A CA 1
ATOM 3364 C C . MET A 1 435 ? -7.277 8.781 -9.172 1 98.88 435 MET A C 1
ATOM 3366 O O . MET A 1 435 ? -6.969 9.633 -8.336 1 98.88 435 MET A O 1
ATOM 3370 N N . HIS A 1 436 ? -8.242 7.922 -8.984 1 98.94 436 HIS A N 1
ATOM 3371 C CA . HIS A 1 436 ? -9.031 7.809 -7.766 1 98.94 436 HIS A CA 1
ATOM 3372 C C . HIS A 1 436 ? -9.141 6.355 -7.312 1 98.94 436 HIS A C 1
ATOM 3374 O O . HIS A 1 436 ? -9.422 5.469 -8.117 1 98.94 436 HIS A O 1
ATOM 3380 N N . PHE A 1 437 ? -8.836 6.137 -6.105 1 98.88 437 PHE A N 1
ATOM 3381 C CA . PHE A 1 437 ? -8.828 4.789 -5.547 1 98.88 437 PHE A CA 1
ATOM 3382 C C . PHE A 1 437 ? -9.531 4.758 -4.195 1 98.88 437 PHE A C 1
ATOM 3384 O O . PHE A 1 437 ? -9.156 5.488 -3.279 1 98.88 437 PHE A O 1
ATOM 3391 N N . LEU A 1 438 ? -10.594 3.953 -4.039 1 98.81 438 LEU A N 1
ATOM 3392 C CA . LEU A 1 438 ? -11.328 3.738 -2.799 1 98.81 438 LEU A CA 1
ATOM 3393 C C . LEU A 1 438 ? -11.148 2.307 -2.301 1 98.81 438 LEU A C 1
ATOM 3395 O O . LEU A 1 438 ? -11.539 1.355 -2.982 1 98.81 438 LEU A O 1
ATOM 3399 N N . GLY A 1 439 ? -10.484 2.141 -1.187 1 98.06 439 GLY A N 1
ATOM 3400 C CA . GLY A 1 439 ? -10.234 0.803 -0.67 1 98.06 439 GLY A CA 1
ATOM 3401 C C . GLY A 1 439 ? -9.266 0.785 0.494 1 98.06 439 GLY A C 1
ATOM 3402 O O . GLY A 1 439 ? -8.953 1.831 1.067 1 98.06 439 GLY A O 1
ATOM 3403 N N . GLN A 1 440 ? -8.82 -0.382 0.885 1 96.25 440 GLN A N 1
ATOM 3404 C CA . GLN A 1 440 ? -7.848 -0.559 1.956 1 96.25 440 GLN A CA 1
ATOM 3405 C C . GLN A 1 440 ? -6.484 0 1.558 1 96.25 440 GLN A C 1
ATOM 3407 O O . GLN A 1 440 ? -6.07 -0.13 0.404 1 96.25 440 GLN A O 1
ATOM 3412 N N . MET A 1 441 ? -5.828 0.672 2.479 1 97.44 441 MET A N 1
ATOM 3413 C CA . MET A 1 441 ? -4.465 1.17 2.324 1 97.44 441 MET A CA 1
ATOM 3414 C C . MET A 1 441 ? -4.355 2.09 1.113 1 97.44 441 MET A C 1
ATOM 3416 O O . MET A 1 441 ? -3.404 1.992 0.337 1 97.44 441 MET A O 1
ATOM 3420 N N . ALA A 1 442 ? -5.422 2.861 0.905 1 98.69 442 ALA A N 1
ATOM 3421 C CA . ALA A 1 442 ? -5.488 3.666 -0.312 1 98.69 442 ALA A CA 1
ATOM 3422 C C . ALA A 1 442 ? -4.281 4.598 -0.421 1 98.69 442 ALA A C 1
ATOM 3424 O O . ALA A 1 442 ? -3.74 4.797 -1.511 1 98.69 442 ALA A O 1
ATOM 3425 N N . GLY A 1 443 ? -3.867 5.203 0.718 1 98.5 443 GLY A N 1
ATOM 3426 C CA . GLY A 1 443 ? -2.721 6.098 0.688 1 98.5 443 GLY A CA 1
ATOM 3427 C C . GLY A 1 443 ? -1.432 5.398 0.295 1 98.5 443 GLY A C 1
ATOM 3428 O O . GLY A 1 443 ? -0.633 5.945 -0.469 1 98.5 443 GLY A O 1
ATOM 3429 N N . GLU A 1 444 ? -1.188 4.172 0.793 1 98.62 444 GLU A N 1
ATOM 3430 C CA . GLU A 1 444 ? -0.008 3.381 0.463 1 98.62 444 GLU A CA 1
ATOM 3431 C C . GLU A 1 444 ? 0.013 3.016 -1.019 1 98.62 444 GLU A C 1
ATOM 3433 O O . GLU A 1 444 ? 1.059 3.094 -1.668 1 98.62 444 GLU A O 1
ATOM 3438 N N . VAL A 1 445 ? -1.147 2.648 -1.496 1 98.62 445 VAL A N 1
ATOM 3439 C CA . VAL A 1 445 ? -1.306 2.189 -2.873 1 98.62 445 VAL A CA 1
ATOM 3440 C C . VAL A 1 445 ? -1.075 3.354 -3.834 1 98.62 445 VAL A C 1
ATOM 3442 O O . VAL A 1 445 ? -0.371 3.209 -4.836 1 98.62 445 VAL A O 1
ATOM 3445 N N . MET A 1 446 ? -1.567 4.508 -3.547 1 98.81 446 MET A N 1
ATOM 3446 C CA . MET A 1 446 ? -1.621 5.645 -4.465 1 98.81 446 MET A CA 1
ATOM 3447 C C . MET A 1 446 ? -0.247 6.285 -4.617 1 98.81 446 MET A C 1
ATOM 3449 O O . MET A 1 446 ? 0.066 6.848 -5.668 1 98.81 446 MET A O 1
ATOM 3453 N N . GLN A 1 447 ? 0.595 6.207 -3.59 1 98.81 447 GLN A N 1
ATOM 3454 C CA . GLN A 1 447 ? 1.854 6.945 -3.555 1 98.81 447 GLN A CA 1
ATOM 3455 C C . GLN A 1 447 ? 2.688 6.664 -4.801 1 98.81 447 GLN A C 1
ATOM 3457 O O . GLN A 1 447 ? 3.148 7.598 -5.465 1 98.81 447 GLN A O 1
ATOM 3462 N N . GLY A 1 448 ? 2.885 5.34 -5.117 1 98.69 448 GLY A N 1
ATOM 3463 C CA . GLY A 1 448 ? 3.682 4.984 -6.281 1 98.69 448 GLY A CA 1
ATOM 3464 C C . GLY A 1 448 ? 3.039 5.398 -7.594 1 98.69 448 GLY A C 1
ATOM 3465 O O . GLY A 1 448 ? 3.732 5.785 -8.539 1 98.69 448 GLY A O 1
ATOM 3466 N N . PHE A 1 449 ? 1.748 5.336 -7.676 1 98.81 449 PHE A N 1
ATOM 3467 C CA . PHE A 1 449 ? 1.045 5.727 -8.891 1 98.81 449 PHE A CA 1
ATOM 3468 C C . PHE A 1 449 ? 1.119 7.234 -9.094 1 98.81 449 PHE A C 1
ATOM 3470 O O . PHE A 1 449 ? 1.166 7.711 -10.234 1 98.81 449 PHE A O 1
ATOM 3477 N N . ALA A 1 450 ? 1.116 7.996 -7.969 1 98.75 450 ALA A N 1
ATOM 3478 C CA . ALA A 1 450 ? 1.332 9.438 -8.078 1 98.75 450 ALA A CA 1
ATOM 3479 C C . ALA A 1 450 ? 2.686 9.742 -8.711 1 98.75 450 ALA A C 1
ATOM 3481 O O . ALA A 1 450 ? 2.799 10.656 -9.531 1 98.75 450 ALA A O 1
ATOM 3482 N N . ALA A 1 451 ? 3.705 9 -8.336 1 98.69 451 ALA A N 1
ATOM 3483 C CA . ALA A 1 451 ? 5.016 9.141 -8.961 1 98.69 451 ALA A CA 1
ATOM 3484 C C . ALA A 1 451 ? 4.949 8.844 -10.461 1 98.69 451 ALA A C 1
ATOM 3486 O O . ALA A 1 451 ? 5.547 9.555 -11.266 1 98.69 451 ALA A O 1
ATOM 3487 N N . ALA A 1 452 ? 4.234 7.77 -10.797 1 98.75 452 ALA A N 1
ATOM 3488 C CA . ALA A 1 452 ? 4.074 7.402 -12.195 1 98.75 452 ALA A CA 1
ATOM 3489 C C . ALA A 1 452 ? 3.389 8.523 -12.977 1 98.75 452 ALA A C 1
ATOM 3491 O O . ALA A 1 452 ? 3.771 8.82 -14.117 1 98.75 452 ALA A O 1
ATOM 3492 N N . MET A 1 453 ? 2.381 9.133 -12.398 1 98.5 453 MET A N 1
ATOM 3493 C CA . MET A 1 453 ? 1.67 10.234 -13.039 1 98.5 453 MET A CA 1
ATOM 3494 C C . MET A 1 453 ? 2.59 11.438 -13.234 1 98.5 453 MET A C 1
ATOM 3496 O O . MET A 1 453 ? 2.516 12.117 -14.25 1 98.5 453 MET A O 1
ATOM 3500 N N . LYS A 1 454 ? 3.424 11.672 -12.242 1 96.44 454 LYS A N 1
ATOM 3501 C CA . LYS A 1 454 ? 4.375 12.773 -12.336 1 96.44 454 LYS A CA 1
ATOM 3502 C C . LYS A 1 454 ? 5.297 12.602 -13.539 1 96.44 454 LYS A C 1
ATOM 3504 O O . LYS A 1 454 ? 5.691 13.586 -14.164 1 96.44 454 LYS A O 1
ATOM 3509 N N . VAL A 1 455 ? 5.633 11.359 -13.883 1 97 455 VAL A N 1
ATOM 3510 C CA . VAL A 1 455 ? 6.516 11.062 -15.008 1 97 455 VAL A CA 1
ATOM 3511 C C . VAL A 1 455 ? 5.719 11.094 -16.312 1 97 455 VAL A C 1
ATOM 3513 O O . VAL A 1 455 ? 6.297 11.227 -17.391 1 97 455 VAL A O 1
ATOM 3516 N N . GLY A 1 456 ? 4.398 11.023 -16.25 1 98.06 456 GLY A N 1
ATOM 3517 C CA . GLY A 1 456 ? 3.541 11.109 -17.422 1 98.06 456 GLY A CA 1
ATOM 3518 C C . GLY A 1 456 ? 3.062 9.758 -17.906 1 98.06 456 GLY A C 1
ATOM 3519 O O . GLY A 1 456 ? 3.076 9.484 -19.109 1 98.06 456 GLY A O 1
ATOM 3520 N N . ILE A 1 457 ? 2.578 8.891 -17.078 1 98.69 457 ILE A N 1
ATOM 3521 C CA . ILE A 1 457 ? 2.152 7.543 -17.438 1 98.69 457 ILE A CA 1
ATOM 3522 C C . ILE A 1 457 ? 0.9 7.609 -18.312 1 98.69 457 ILE A C 1
ATOM 3524 O O . ILE A 1 457 ? 0.018 8.438 -18.078 1 98.69 457 ILE A O 1
ATOM 3528 N N . THR A 1 458 ? 0.817 6.762 -19.297 1 98.56 458 THR A N 1
ATOM 3529 C CA . THR A 1 458 ? -0.339 6.648 -20.172 1 98.56 458 THR A CA 1
ATOM 3530 C C . THR A 1 458 ? -1.138 5.387 -19.859 1 98.56 458 THR A C 1
ATOM 3532 O O . THR A 1 458 ? -0.672 4.523 -19.109 1 98.56 458 THR A O 1
ATOM 3535 N N . ARG A 1 459 ? -2.367 5.363 -20.453 1 98 459 ARG A N 1
ATOM 3536 C CA . ARG A 1 459 ? -3.203 4.18 -20.297 1 98 459 ARG A CA 1
ATOM 3537 C C . ARG A 1 459 ? -2.49 2.932 -20.797 1 98 459 ARG A C 1
ATOM 3539 O O . ARG A 1 459 ? -2.566 1.872 -20.172 1 98 459 ARG A O 1
ATOM 3546 N N . ALA A 1 460 ? -1.844 2.951 -21.938 1 96.75 460 ALA A N 1
ATOM 3547 C CA . ALA A 1 460 ? -1.129 1.812 -22.5 1 96.75 460 ALA A CA 1
ATOM 3548 C C . ALA A 1 460 ? -0.042 1.314 -21.562 1 96.75 460 ALA A C 1
ATOM 3550 O O . ALA A 1 460 ? 0.168 0.106 -21.422 1 96.75 460 ALA A O 1
ATOM 3551 N N . GLN A 1 461 ? 0.628 2.238 -20.891 1 97.31 461 GLN A N 1
ATOM 3552 C CA . GLN A 1 461 ? 1.696 1.88 -19.969 1 97.31 461 GLN A CA 1
ATOM 3553 C C . GLN A 1 461 ? 1.133 1.256 -18.688 1 97.31 461 GLN A C 1
ATOM 3555 O O . GLN A 1 461 ? 1.751 0.367 -18.109 1 97.31 461 GLN A O 1
ATOM 3560 N N . ILE A 1 462 ? -0.02 1.726 -18.203 1 97.81 462 ILE A N 1
ATOM 3561 C CA . ILE A 1 462 ? -0.686 1.072 -17.094 1 97.81 462 ILE A CA 1
ATOM 3562 C C . ILE A 1 462 ? -0.992 -0.381 -17.453 1 97.81 462 ILE A C 1
ATOM 3564 O O . ILE A 1 462 ? -0.73 -1.29 -16.656 1 97.81 462 ILE A O 1
ATOM 3568 N N . GLU A 1 463 ? -1.505 -0.586 -18.609 1 94.56 463 GLU A N 1
ATOM 3569 C CA . GLU A 1 463 ? -1.863 -1.931 -19.047 1 94.56 463 GLU A CA 1
ATOM 3570 C C . GLU A 1 463 ? -0.631 -2.824 -19.156 1 94.56 463 GLU A C 1
ATOM 3572 O O . GLU A 1 463 ? -0.706 -4.027 -18.906 1 94.56 463 GLU A O 1
ATOM 3577 N N . GLU A 1 464 ? 0.451 -2.252 -19.562 1 96.25 464 GLU A N 1
ATOM 3578 C CA . GLU A 1 464 ? 1.689 -3.004 -19.734 1 96.25 464 GLU A CA 1
ATOM 3579 C C . GLU A 1 464 ? 2.328 -3.34 -18.391 1 96.25 464 GLU A C 1
ATOM 3581 O O . GLU A 1 464 ? 3.168 -4.238 -18.312 1 96.25 464 GLU A O 1
ATOM 3586 N N . THR A 1 465 ? 1.999 -2.561 -17.375 1 97.62 465 THR A N 1
ATOM 3587 C CA . THR A 1 465 ? 2.537 -2.816 -16.047 1 97.62 465 THR A CA 1
ATOM 3588 C C . THR A 1 465 ? 1.966 -4.109 -15.469 1 97.62 465 THR A C 1
ATOM 3590 O O . THR A 1 465 ? 0.747 -4.262 -15.359 1 97.62 465 THR A O 1
ATOM 3593 N N . ILE A 1 466 ? 2.869 -5.078 -15.109 1 98 466 ILE A N 1
ATOM 3594 C CA . ILE A 1 466 ? 2.449 -6.367 -14.57 1 98 466 ILE A CA 1
ATOM 3595 C C . ILE A 1 466 ? 2.094 -6.215 -13.094 1 98 466 ILE A C 1
ATOM 3597 O O . ILE A 1 466 ? 2.82 -5.562 -12.336 1 98 466 ILE A O 1
ATOM 3601 N N . GLY A 1 467 ? 0.962 -6.727 -12.68 1 97.88 467 GLY A N 1
ATOM 3602 C CA . GLY A 1 467 ? 0.528 -6.652 -11.289 1 97.88 467 GLY A CA 1
ATOM 3603 C C . GLY A 1 467 ? 1.357 -7.516 -10.359 1 97.88 467 GLY A C 1
ATOM 3604 O O . GLY A 1 467 ? 1.847 -8.578 -10.758 1 97.88 467 GLY A O 1
ATOM 3605 N N . ILE A 1 468 ? 1.56 -7.074 -9.125 1 98.38 468 ILE A N 1
ATOM 3606 C CA . ILE A 1 468 ? 2.037 -7.938 -8.055 1 98.38 468 ILE A CA 1
ATOM 3607 C C . ILE A 1 468 ? 0.867 -8.727 -7.469 1 98.38 468 ILE A C 1
ATOM 3609 O O . ILE A 1 468 ? -0.036 -8.148 -6.859 1 98.38 468 ILE A O 1
ATOM 3613 N N . HIS A 1 469 ? 0.881 -10.031 -7.664 1 97.62 469 HIS A N 1
ATOM 3614 C CA . HIS A 1 469 ? -0.238 -10.875 -7.262 1 97.62 469 HIS A CA 1
ATOM 3615 C C . HIS A 1 469 ? 0.123 -11.734 -6.051 1 97.62 469 HIS A C 1
ATOM 3617 O O . HIS A 1 469 ? 1.21 -12.312 -6 1 97.62 469 HIS A O 1
ATOM 3623 N N . PRO A 1 470 ? -0.716 -11.828 -5.047 1 96.94 470 PRO A N 1
ATOM 3624 C CA . PRO A 1 470 ? -1.982 -11.102 -4.945 1 96.94 470 PRO A CA 1
ATOM 3625 C C . PRO A 1 470 ? -1.862 -9.82 -4.121 1 96.94 470 PRO A C 1
ATOM 3627 O O . PRO A 1 470 ? -1.359 -9.852 -2.994 1 96.94 470 PRO A O 1
ATOM 3630 N N . THR A 1 471 ? -2.229 -8.727 -4.641 1 97.88 471 THR A N 1
ATOM 3631 C CA . THR A 1 471 ? -2.354 -7.469 -3.914 1 97.88 471 THR A CA 1
ATOM 3632 C C . THR A 1 471 ? -3.619 -6.727 -4.332 1 97.88 471 THR A C 1
ATOM 3634 O O . THR A 1 471 ? -4.215 -7.039 -5.363 1 97.88 471 THR A O 1
ATOM 3637 N N . VAL A 1 472 ? -4.023 -5.793 -3.547 1 97.62 472 VAL A N 1
ATOM 3638 C CA . VAL A 1 472 ? -5.113 -4.891 -3.893 1 97.62 472 VAL A CA 1
ATOM 3639 C C . VAL A 1 472 ? -4.668 -3.938 -5 1 97.62 472 VAL A C 1
ATOM 3641 O O . VAL A 1 472 ? -5.43 -3.652 -5.926 1 97.62 472 VAL A O 1
ATOM 3644 N N . ALA A 1 473 ? -3.457 -3.516 -4.926 1 98.38 473 ALA A N 1
ATOM 3645 C CA . ALA A 1 473 ? -2.9 -2.525 -5.844 1 98.38 473 ALA A CA 1
ATOM 3646 C C . ALA A 1 473 ? -2.863 -3.061 -7.273 1 98.38 473 ALA A C 1
ATOM 3648 O O . ALA A 1 473 ? -2.939 -2.291 -8.234 1 98.38 473 ALA A O 1
ATOM 3649 N N . GLU A 1 474 ? -2.779 -4.402 -7.434 1 97.81 474 GLU A N 1
ATOM 3650 C CA . GLU A 1 474 ? -2.703 -4.973 -8.773 1 97.81 474 GLU A CA 1
ATOM 3651 C C . GLU A 1 474 ? -3.988 -4.715 -9.562 1 97.81 474 GLU A C 1
ATOM 3653 O O . GLU A 1 474 ? -3.982 -4.727 -10.789 1 97.81 474 GLU A O 1
ATOM 3658 N N . GLU A 1 475 ? -5.102 -4.473 -8.867 1 97.31 475 GLU A N 1
ATOM 3659 C CA . GLU A 1 475 ? -6.391 -4.25 -9.516 1 97.31 475 GLU A CA 1
ATOM 3660 C C . GLU A 1 475 ? -6.371 -2.979 -10.359 1 97.31 475 GLU A C 1
ATOM 3662 O O . GLU A 1 475 ? -7.121 -2.861 -11.328 1 97.31 475 GLU A O 1
ATOM 3667 N N . ILE A 1 476 ? -5.52 -2.043 -9.992 1 98 476 ILE A N 1
ATOM 3668 C CA . ILE A 1 476 ? -5.438 -0.773 -10.703 1 98 476 ILE A CA 1
ATOM 3669 C C . ILE A 1 476 ? -4.941 -1.011 -12.125 1 98 476 ILE A C 1
ATOM 3671 O O . ILE A 1 476 ? -5.426 -0.383 -13.07 1 98 476 ILE A O 1
ATOM 3675 N N . VAL A 1 477 ? -4.012 -1.955 -12.328 1 97.75 477 VAL A N 1
ATOM 3676 C CA . VAL A 1 477 ? -3.428 -2.143 -13.648 1 97.75 477 VAL A CA 1
ATOM 3677 C C . VAL A 1 477 ? -4.254 -3.152 -14.438 1 97.75 477 VAL A C 1
ATOM 3679 O O . VAL A 1 477 ? -3.918 -3.482 -15.578 1 97.75 477 VAL A O 1
ATOM 3682 N N . LYS A 1 478 ? -5.398 -3.607 -13.844 1 95.75 478 LYS A N 1
ATOM 3683 C CA . LYS A 1 478 ? -6.215 -4.625 -14.5 1 95.75 478 LYS A CA 1
ATOM 3684 C C . LYS A 1 478 ? -7.508 -4.023 -15.047 1 95.75 478 LYS A C 1
ATOM 3686 O O . LYS A 1 478 ? -8.258 -4.695 -15.758 1 95.75 478 LYS A O 1
ATOM 3691 N N . VAL A 1 479 ? -7.789 -2.748 -14.727 1 96.5 479 VAL A N 1
ATOM 3692 C CA . VAL A 1 479 ? -9.039 -2.119 -15.141 1 96.5 479 VAL A CA 1
ATOM 3693 C C . VAL A 1 479 ? -9.094 -2.041 -16.672 1 96.5 479 VAL A C 1
ATOM 3695 O O . VAL A 1 479 ? -8.164 -1.553 -17.297 1 96.5 479 VAL A O 1
ATOM 3698 N N . ASP A 1 480 ? -10.25 -2.49 -17.234 1 92.69 480 ASP A N 1
ATOM 3699 C CA . ASP A 1 480 ? -10.328 -2.494 -18.688 1 92.69 480 ASP A CA 1
ATOM 3700 C C . ASP A 1 480 ? -11.688 -1.993 -19.156 1 92.69 480 ASP A C 1
ATOM 3702 O O . ASP A 1 480 ? -11.992 -2.027 -20.359 1 92.69 480 ASP A O 1
ATOM 3706 N N . VAL A 1 481 ? -12.578 -1.521 -18.266 1 96.12 481 VAL A N 1
ATOM 3707 C CA . VAL A 1 481 ? -13.906 -1.017 -18.594 1 96.12 481 VAL A CA 1
ATOM 3708 C C . VAL A 1 481 ? -13.891 0.51 -18.609 1 96.12 481 VAL A C 1
ATOM 3710 O O . VAL A 1 481 ? -13.297 1.134 -17.719 1 96.12 481 VAL A O 1
ATOM 3713 N N . THR A 1 482 ? -14.5 1.121 -19.578 1 97.44 482 THR A N 1
ATOM 3714 C CA . THR A 1 482 ? -14.648 2.572 -19.609 1 97.44 482 THR A CA 1
ATOM 3715 C C . THR A 1 482 ? -16.094 2.971 -19.344 1 97.44 482 THR A C 1
ATOM 3717 O O . THR A 1 482 ? -17.016 2.203 -19.609 1 97.44 482 THR A O 1
ATOM 3720 N N . LYS A 1 483 ? -16.312 4.102 -18.812 1 96.94 483 LYS A N 1
ATOM 3721 C CA . LYS A 1 483 ? -17.672 4.605 -18.609 1 96.94 483 LYS A CA 1
ATOM 3722 C C . LYS A 1 483 ? -18.406 4.758 -19.938 1 96.94 483 LYS A C 1
ATOM 3724 O O . LYS A 1 483 ? -19.594 4.438 -20.031 1 96.94 483 LYS A O 1
ATOM 3729 N N . ARG A 1 484 ? -17.734 5.211 -20.984 1 96.44 484 ARG A N 1
ATOM 3730 C CA . ARG A 1 484 ? -18.328 5.457 -22.281 1 96.44 484 ARG A CA 1
ATOM 3731 C C . ARG A 1 484 ? -18.828 4.16 -22.906 1 96.44 484 ARG A C 1
ATOM 3733 O O . ARG A 1 484 ? -19.781 4.176 -23.703 1 96.44 484 ARG A O 1
ATOM 3740 N N . SER A 1 485 ? -18.219 3.029 -22.594 1 94.5 485 SER A N 1
ATOM 3741 C CA . SER A 1 485 ? -18.609 1.749 -23.172 1 94.5 485 SER A CA 1
ATOM 3742 C C . SER A 1 485 ? -19.984 1.317 -22.688 1 94.5 485 SER A C 1
ATOM 3744 O O . SER A 1 485 ? -20.656 0.506 -23.328 1 94.5 485 SER A O 1
ATOM 3746 N N . GLY A 1 486 ? -20.391 1.753 -21.453 1 94.19 486 GLY A N 1
ATOM 3747 C CA . GLY A 1 486 ? -21.656 1.354 -20.859 1 94.19 486 GLY A CA 1
ATOM 3748 C C . GLY A 1 486 ? -21.625 -0.04 -20.266 1 94.19 486 GLY A C 1
ATOM 3749 O O . GLY A 1 486 ? -22.609 -0.502 -19.703 1 94.19 486 GLY A O 1
ATOM 3750 N N . ILE A 1 487 ? -20.438 -0.694 -20.375 1 93.12 487 ILE A N 1
ATOM 3751 C CA . ILE A 1 487 ? -20.281 -2.031 -19.812 1 93.12 487 ILE A CA 1
ATOM 3752 C C . ILE A 1 487 ? -20.344 -1.958 -18.281 1 93.12 487 ILE A C 1
ATOM 3754 O O . ILE A 1 487 ? -19.797 -1.027 -17.688 1 93.12 487 ILE A O 1
ATOM 3758 N N . ASP A 1 488 ? -21 -2.941 -17.641 1 93.19 488 ASP A N 1
ATOM 3759 C CA . ASP A 1 488 ? -21.078 -3.018 -16.188 1 93.19 488 ASP A CA 1
ATOM 3760 C C . ASP A 1 488 ? -19.688 -3.148 -15.562 1 93.19 488 ASP A C 1
ATOM 3762 O O . ASP A 1 488 ? -18.953 -4.094 -15.859 1 93.19 488 ASP A O 1
ATOM 3766 N N . PRO A 1 489 ? -19.344 -2.229 -14.703 1 94.25 489 PRO A N 1
ATOM 3767 C CA . PRO A 1 489 ? -17.984 -2.217 -14.164 1 94.25 489 PRO A CA 1
ATOM 3768 C C . PRO A 1 489 ? -17.797 -3.205 -13.016 1 94.25 489 PRO A C 1
ATOM 3770 O O . PRO A 1 489 ? -16.719 -3.268 -12.422 1 94.25 489 PRO A O 1
ATOM 3773 N N . THR A 1 490 ? -18.844 -3.934 -12.656 1 88 490 THR A N 1
ATOM 3774 C CA . THR A 1 490 ? -18.703 -4.891 -11.562 1 88 490 THR A CA 1
ATOM 3775 C C . THR A 1 490 ? -17.844 -6.078 -11.984 1 88 490 THR A C 1
ATOM 3777 O O . THR A 1 490 ? -17.984 -6.586 -13.102 1 88 490 THR A O 1
ATOM 3780 N N . CYS A 1 491 ? -16.688 -6.051 -11.562 1 63.72 491 CYS A N 1
ATOM 3781 C CA . CYS A 1 491 ? -15.656 -7.02 -11.922 1 63.72 491 CYS A CA 1
ATOM 3782 C C . CYS A 1 491 ? -16.203 -8.438 -11.898 1 63.72 491 CYS A C 1
ATOM 3784 O O . CYS A 1 491 ? -16.672 -8.914 -10.859 1 63.72 491 CYS A O 1
ATOM 3786 N N . ALA A 1 492 ? -16.781 -8.875 -13 1 53.62 492 ALA A N 1
ATOM 3787 C CA . ALA A 1 492 ? -17.062 -10.312 -13.016 1 53.62 492 ALA A CA 1
ATOM 3788 C C . ALA A 1 492 ? -15.766 -11.125 -13.062 1 53.62 492 ALA A C 1
ATOM 3790 O O . ALA A 1 492 ? -15.797 -12.352 -13.016 1 53.62 492 ALA A O 1
ATOM 3791 N N . LYS A 1 493 ? -14.492 -10.484 -13.477 1 53.72 493 LYS A N 1
ATOM 3792 C CA . LYS A 1 493 ? -13.367 -11.281 -13.961 1 53.72 493 LYS A CA 1
ATOM 3793 C C . LYS A 1 493 ? -12.508 -11.781 -12.805 1 53.72 493 LYS A C 1
ATOM 3795 O O . LYS A 1 493 ? -11.984 -10.992 -12.023 1 53.72 493 LYS A O 1
ATOM 3800 N N . CYS A 1 494 ? -13.016 -12.797 -12.125 1 46.72 494 CYS A N 1
ATOM 3801 C CA . CYS A 1 494 ? -12.078 -13.43 -11.203 1 46.72 494 CYS A CA 1
ATOM 3802 C C . CYS A 1 494 ? -10.797 -13.836 -11.93 1 46.72 494 CYS A C 1
ATOM 3804 O O . CYS A 1 494 ? -10.844 -14.273 -13.078 1 46.72 494 CYS A O 1
ATOM 3806 N N . CYS A 1 495 ? -9.406 -13.914 -11.234 1 46.97 495 CYS A N 1
ATOM 3807 C CA . CYS A 1 495 ? -8 -14.281 -11.328 1 46.97 495 CYS A CA 1
ATOM 3808 C C . CYS A 1 495 ? -7.703 -14.977 -12.656 1 46.97 495 CYS A C 1
ATOM 3810 O O . CYS A 1 495 ? -7.531 -16.188 -12.695 1 46.97 495 CYS A O 1
ATOM 3812 N N . GLY A 1 496 ? -8.258 -14.664 -13.727 1 42.56 496 GLY A N 1
ATOM 3813 C CA . GLY A 1 496 ? -7.926 -15.266 -15.008 1 42.56 496 GLY A CA 1
ATOM 3814 C C . GLY A 1 496 ? -8.719 -14.695 -16.156 1 42.56 496 GLY A C 1
ATOM 3815 O O . GLY A 1 496 ? -9.82 -14.164 -15.969 1 42.56 496 GLY A O 1
ATOM 3816 N N . MET B 1 1 ? -21.203 -38.844 -27.484 1 51.94 1 MET B N 1
ATOM 3817 C CA . MET B 1 1 ? -20.953 -37.406 -27.453 1 51.94 1 MET B CA 1
ATOM 3818 C C . MET B 1 1 ? -21.156 -36.781 -28.844 1 51.94 1 MET B C 1
ATOM 3820 O O . MET B 1 1 ? -20.812 -37.406 -29.859 1 51.94 1 MET B O 1
ATOM 3824 N N . ALA B 1 2 ? -21.859 -35.688 -28.844 1 58.28 2 ALA B N 1
ATOM 3825 C CA . ALA B 1 2 ? -22.219 -35.094 -30.109 1 58.28 2 ALA B CA 1
ATOM 3826 C C . ALA B 1 2 ? -20.969 -34.75 -30.922 1 58.28 2 ALA B C 1
ATOM 3828 O O . ALA B 1 2 ? -19.969 -34.281 -30.359 1 58.28 2 ALA B O 1
ATOM 3829 N N . PRO B 1 3 ? -20.953 -35.219 -32.062 1 71.56 3 PRO B N 1
ATOM 3830 C CA . PRO B 1 3 ? -19.828 -34.844 -32.938 1 71.56 3 PRO B CA 1
ATOM 3831 C C . PRO B 1 3 ? -19.484 -33.375 -32.875 1 71.56 3 PRO B C 1
ATOM 3833 O O . PRO B 1 3 ? -20.391 -32.531 -32.75 1 71.56 3 PRO B O 1
ATOM 3836 N N . ILE B 1 4 ? -18.031 -33.094 -32.75 1 83.75 4 ILE B N 1
ATOM 3837 C CA . ILE B 1 4 ? -17.562 -31.719 -32.719 1 83.75 4 ILE B CA 1
ATOM 3838 C C . ILE B 1 4 ? -17.594 -31.141 -34.125 1 83.75 4 ILE B C 1
ATOM 3840 O O . ILE B 1 4 ? -16.969 -31.688 -35.062 1 83.75 4 ILE B O 1
ATOM 3844 N N . GLU B 1 5 ? -18.375 -30.125 -34.344 1 88.69 5 GLU B N 1
ATOM 3845 C CA . GLU B 1 5 ? -18.422 -29.469 -35.656 1 88.69 5 GLU B CA 1
ATOM 3846 C C . GLU B 1 5 ? -17.062 -28.906 -36.031 1 88.69 5 GLU B C 1
ATOM 3848 O O . GLU B 1 5 ? -16.391 -28.266 -35.219 1 88.69 5 GLU B O 1
ATOM 3853 N N . LYS B 1 6 ? -16.688 -29.141 -37.25 1 93.94 6 LYS B N 1
ATOM 3854 C CA . LYS B 1 6 ? -15.359 -28.734 -37.719 1 93.94 6 LYS B CA 1
ATOM 3855 C C . LYS B 1 6 ? -15.289 -27.234 -37.969 1 93.94 6 LYS B C 1
ATOM 3857 O O . LYS B 1 6 ? -16.297 -26.625 -38.344 1 93.94 6 LYS B O 1
ATOM 3862 N N . THR B 1 7 ? -14.086 -26.734 -37.812 1 95.88 7 THR B N 1
ATOM 3863 C CA . THR B 1 7 ? -13.812 -25.344 -38.125 1 95.88 7 THR B CA 1
ATOM 3864 C C . THR B 1 7 ? -13.641 -25.141 -39.625 1 95.88 7 THR B C 1
ATOM 3866 O O . THR B 1 7 ? -13.695 -26.094 -40.375 1 95.88 7 THR B O 1
ATOM 3869 N N . LYS B 1 8 ? -13.453 -23.859 -39.969 1 94.06 8 LYS B N 1
ATOM 3870 C CA . LYS B 1 8 ? -13.25 -23.531 -41.375 1 94.06 8 LYS B CA 1
ATOM 3871 C C . LYS B 1 8 ? -11.992 -24.203 -41.906 1 94.06 8 LYS B C 1
ATOM 3873 O O . LYS B 1 8 ? -11.922 -24.531 -43.094 1 94.06 8 LYS B O 1
ATOM 3878 N N . ASP B 1 9 ? -11.07 -24.484 -41.125 1 94.81 9 ASP B N 1
ATOM 3879 C CA . ASP B 1 9 ? -9.797 -25.062 -41.562 1 94.81 9 ASP B CA 1
ATOM 3880 C C . ASP B 1 9 ? -9.836 -26.594 -41.469 1 94.81 9 ASP B C 1
ATOM 3882 O O . ASP B 1 9 ? -8.828 -27.25 -41.688 1 94.81 9 ASP B O 1
ATOM 3886 N N . GLY B 1 10 ? -10.906 -27.203 -40.969 1 96.38 10 GLY B N 1
ATOM 3887 C CA . GLY B 1 10 ? -11.102 -28.641 -41 1 96.38 10 GLY B CA 1
ATOM 3888 C C . GLY B 1 10 ? -10.711 -29.328 -39.688 1 96.38 10 GLY B C 1
ATOM 3889 O O . GLY B 1 10 ? -10.578 -30.547 -39.656 1 96.38 10 GLY B O 1
ATOM 3890 N N . TYR B 1 11 ? -10.5 -28.5 -38.688 1 98.25 11 TYR B N 1
ATOM 3891 C CA . TYR B 1 11 ? -10.141 -29.047 -37.406 1 98.25 11 TYR B CA 1
ATOM 3892 C C . TYR B 1 11 ? -11.336 -29.031 -36.469 1 98.25 11 TYR B C 1
ATOM 3894 O O . TYR B 1 11 ? -12.344 -28.375 -36.719 1 98.25 11 TYR B O 1
ATOM 3902 N N . ASP B 1 12 ? -11.242 -29.828 -35.344 1 98.31 12 ASP B N 1
ATOM 3903 C CA . ASP B 1 12 ? -12.266 -29.766 -34.312 1 98.31 12 ASP B CA 1
ATOM 3904 C C . ASP B 1 12 ? -12.297 -28.375 -33.656 1 98.31 12 ASP B C 1
ATOM 3906 O O . ASP B 1 12 ? -13.375 -27.859 -33.344 1 98.31 12 ASP B O 1
ATOM 3910 N N . TYR B 1 13 ? -11.133 -27.812 -33.469 1 98.75 13 TYR B N 1
ATOM 3911 C CA . TYR B 1 13 ? -10.992 -26.5 -32.812 1 98.75 13 TYR B CA 1
ATOM 3912 C C . TYR B 1 13 ? -10 -25.625 -33.594 1 98.75 13 TYR B C 1
ATOM 3914 O O . TYR B 1 13 ? -9.156 -26.141 -34.312 1 98.75 13 TYR B O 1
ATOM 3922 N N . ASP B 1 14 ? -10.172 -24.297 -33.438 1 98.69 14 ASP B N 1
ATOM 3923 C CA . ASP B 1 14 ? -9.141 -23.359 -33.875 1 98.69 14 ASP B CA 1
ATOM 3924 C C . ASP B 1 14 ? -7.961 -23.344 -32.906 1 98.69 14 ASP B C 1
ATOM 3926 O O . ASP B 1 14 ? -6.809 -23.203 -33.344 1 98.69 14 ASP B O 1
ATOM 3930 N N . PHE B 1 15 ? -8.242 -23.516 -31.672 1 98.81 15 PHE B N 1
ATOM 3931 C CA . PHE B 1 15 ? -7.262 -23.281 -30.609 1 98.81 15 PHE B CA 1
ATOM 3932 C C . PHE B 1 15 ? -7.523 -24.188 -29.422 1 98.81 15 PHE B C 1
ATOM 3934 O O . PHE B 1 15 ? -8.609 -24.156 -28.844 1 98.81 15 PHE B O 1
ATOM 3941 N N . VAL B 1 16 ? -6.57 -25.047 -29.016 1 98.88 16 VAL B N 1
ATOM 3942 C CA . VAL B 1 16 ? -6.676 -25.906 -27.844 1 98.88 16 VAL B CA 1
ATOM 3943 C C . VAL B 1 16 ? -5.594 -25.547 -26.844 1 98.88 16 VAL B C 1
ATOM 3945 O O . VAL B 1 16 ? -4.41 -25.5 -27.172 1 98.88 16 VAL B O 1
ATOM 3948 N N . VAL B 1 17 ? -6.035 -25.25 -25.641 1 98.88 17 VAL B N 1
ATOM 3949 C CA . VAL B 1 17 ? -5.145 -24.938 -24.531 1 98.88 17 VAL B CA 1
ATOM 3950 C C . VAL B 1 17 ? -4.984 -26.156 -23.625 1 98.88 17 VAL B C 1
ATOM 3952 O O . VAL B 1 17 ? -5.973 -26.719 -23.156 1 98.88 17 VAL B O 1
ATOM 3955 N N . ILE B 1 18 ? -3.76 -26.609 -23.438 1 98.75 18 ILE B N 1
ATOM 3956 C CA . ILE B 1 18 ? -3.469 -27.703 -22.516 1 98.75 18 ILE B CA 1
ATOM 3957 C C . ILE B 1 18 ? -2.918 -27.125 -21.203 1 98.75 18 ILE B C 1
ATOM 3959 O O . ILE B 1 18 ? -1.748 -26.75 -21.125 1 98.75 18 ILE B O 1
ATOM 3963 N N . GLY B 1 19 ? -3.684 -27.25 -20.188 1 98.06 19 GLY B N 1
ATOM 3964 C CA . GLY B 1 19 ? -3.4 -26.625 -18.906 1 98.06 19 GLY B CA 1
ATOM 3965 C C . GLY B 1 19 ? -4.398 -25.547 -18.531 1 98.06 19 GLY B C 1
ATOM 3966 O O . GLY B 1 19 ? -4.543 -24.547 -19.25 1 98.06 19 GLY B O 1
ATOM 3967 N N . GLY B 1 20 ? -5.039 -25.719 -17.469 1 97.5 20 GLY B N 1
ATOM 3968 C CA . GLY B 1 20 ? -6.078 -24.812 -17.031 1 97.5 20 GLY B CA 1
ATOM 3969 C C . GLY B 1 20 ? -5.625 -23.891 -15.906 1 97.5 20 GLY B C 1
ATOM 3970 O O . GLY B 1 20 ? -6.375 -23.625 -14.969 1 97.5 20 GLY B O 1
ATOM 3971 N N . GLY B 1 21 ? -4.34 -23.469 -15.914 1 96.81 21 GLY B N 1
ATOM 3972 C CA . GLY B 1 21 ? -3.852 -22.438 -15.016 1 96.81 21 GLY B CA 1
ATOM 3973 C C . GLY B 1 21 ? -4.184 -21.031 -15.477 1 96.81 21 GLY B C 1
ATOM 3974 O O . GLY B 1 21 ? -4.902 -20.844 -16.453 1 96.81 21 GLY B O 1
ATOM 3975 N N . SER B 1 22 ? -3.646 -20.031 -14.812 1 95.81 22 SER B N 1
ATOM 3976 C CA . SER B 1 22 ? -3.992 -18.625 -15.047 1 95.81 22 SER B CA 1
ATOM 3977 C C . SER B 1 22 ? -3.689 -18.219 -16.484 1 95.81 22 SER B C 1
ATOM 3979 O O . SER B 1 22 ? -4.504 -17.547 -17.125 1 95.81 22 SER B O 1
ATOM 3981 N N . GLY B 1 23 ? -2.512 -18.531 -16.953 1 98 23 GLY B N 1
ATOM 3982 C CA . GLY B 1 23 ? -2.148 -18.188 -18.328 1 98 23 GLY B CA 1
ATOM 3983 C C . GLY B 1 23 ? -3.021 -18.859 -19.359 1 98 23 GLY B C 1
ATOM 3984 O O . GLY B 1 23 ? -3.469 -18.219 -20.312 1 98 23 GLY B O 1
ATOM 3985 N N . GLY B 1 24 ? -3.23 -20.172 -19.172 1 98.56 24 GLY B N 1
ATOM 3986 C CA . GLY B 1 24 ? -4.074 -20.922 -20.094 1 98.56 24 GLY B CA 1
ATOM 3987 C C . GLY B 1 24 ? -5.5 -20.406 -20.141 1 98.56 24 GLY B C 1
ATOM 3988 O O . GLY B 1 24 ? -6.066 -20.234 -21.234 1 98.56 24 GLY B O 1
ATOM 3989 N N . LEU B 1 25 ? -6.051 -20.172 -19.016 1 98.19 25 LEU B N 1
ATOM 3990 C CA . LEU B 1 25 ? -7.43 -19.703 -18.953 1 98.19 25 LEU B CA 1
ATOM 3991 C C . LEU B 1 25 ? -7.559 -18.312 -19.562 1 98.19 25 LEU B C 1
ATOM 3993 O O . LEU B 1 25 ? -8.523 -18.031 -20.281 1 98.19 25 LEU B O 1
ATOM 3997 N N . ALA B 1 26 ? -6.613 -17.453 -19.25 1 97.62 26 ALA B N 1
ATOM 3998 C CA . ALA B 1 26 ? -6.629 -16.125 -19.844 1 97.62 26 ALA B CA 1
ATOM 3999 C C . ALA B 1 26 ? -6.551 -16.188 -21.359 1 97.62 26 ALA B C 1
ATOM 4001 O O . ALA B 1 26 ? -7.262 -15.453 -22.047 1 97.62 26 ALA B O 1
ATOM 4002 N N . SER B 1 27 ? -5.691 -17.031 -21.859 1 98.69 27 SER B N 1
ATOM 4003 C CA . SER B 1 27 ? -5.523 -17.172 -23.297 1 98.69 27 SER B CA 1
ATOM 4004 C C . SER B 1 27 ? -6.785 -17.719 -23.953 1 98.69 27 SER B C 1
ATOM 4006 O O . SER B 1 27 ? -7.223 -17.234 -25 1 98.69 27 SER B O 1
ATOM 4008 N N . ALA B 1 28 ? -7.344 -18.734 -23.375 1 98.75 28 ALA B N 1
ATOM 4009 C CA . ALA B 1 28 ? -8.547 -19.375 -23.906 1 98.75 28 ALA B CA 1
ATOM 4010 C C . ALA B 1 28 ? -9.703 -18.375 -23.984 1 98.75 28 ALA B C 1
ATOM 4012 O O . ALA B 1 28 ? -10.391 -18.297 -25 1 98.75 28 ALA B O 1
ATOM 4013 N N . LYS B 1 29 ? -9.906 -17.672 -22.906 1 97.88 29 LYS B N 1
ATOM 4014 C CA . LYS B 1 29 ? -11.008 -16.703 -22.875 1 97.88 29 LYS B CA 1
ATOM 4015 C C . LYS B 1 29 ? -10.805 -15.602 -23.906 1 97.88 29 LYS B C 1
ATOM 4017 O O . LYS B 1 29 ? -11.758 -15.195 -24.562 1 97.88 29 LYS B O 1
ATOM 4022 N N . GLU B 1 30 ? -9.562 -15.109 -23.969 1 98.06 30 GLU B N 1
ATOM 4023 C CA . GLU B 1 30 ? -9.266 -14.086 -24.969 1 98.06 30 GLU B CA 1
ATOM 4024 C C . GLU B 1 30 ? -9.508 -14.602 -26.375 1 98.06 30 GLU B C 1
ATOM 4026 O O . GLU B 1 30 ? -10.094 -13.906 -27.203 1 98.06 30 GLU B O 1
ATOM 4031 N N . ALA B 1 31 ? -9.055 -15.766 -26.688 1 98.69 31 ALA B N 1
ATOM 4032 C CA . ALA B 1 31 ? -9.219 -16.375 -28 1 98.69 31 ALA B CA 1
ATOM 4033 C C . ALA B 1 31 ? -10.688 -16.547 -28.359 1 98.69 31 ALA B C 1
ATOM 4035 O O . ALA B 1 31 ? -11.109 -16.219 -29.469 1 98.69 31 ALA B O 1
ATOM 4036 N N . ALA B 1 32 ? -11.422 -17.078 -27.406 1 98.56 32 ALA B N 1
ATOM 4037 C CA . ALA B 1 32 ? -12.859 -17.25 -27.625 1 98.56 32 ALA B CA 1
ATOM 4038 C C . ALA B 1 32 ? -13.547 -15.914 -27.891 1 98.56 32 ALA B C 1
ATOM 4040 O O . ALA B 1 32 ? -14.398 -15.812 -28.781 1 98.56 32 ALA B O 1
ATOM 4041 N N . ALA B 1 33 ? -13.188 -14.938 -27.125 1 97.19 33 ALA B N 1
ATOM 4042 C CA . ALA B 1 33 ? -13.766 -13.609 -27.281 1 97.19 33 ALA B CA 1
ATOM 4043 C C . ALA B 1 33 ? -13.461 -13.039 -28.672 1 97.19 33 ALA B C 1
ATOM 4045 O O . ALA B 1 33 ? -14.219 -12.227 -29.188 1 97.19 33 ALA B O 1
ATOM 4046 N N . LEU B 1 34 ? -12.391 -13.5 -29.281 1 98.06 34 LEU B N 1
ATOM 4047 C CA . LEU B 1 34 ? -11.961 -13.008 -30.578 1 98.06 34 LEU B CA 1
ATOM 4048 C C . LEU B 1 34 ? -12.484 -13.898 -31.703 1 98.06 34 LEU B C 1
ATOM 4050 O O . LEU B 1 34 ? -12.094 -13.742 -32.875 1 98.06 34 LEU B O 1
ATOM 4054 N N . GLY B 1 35 ? -13.273 -14.906 -31.344 1 97.75 35 GLY B N 1
ATOM 4055 C CA . GLY B 1 35 ? -14.008 -15.656 -32.344 1 97.75 35 GLY B CA 1
ATOM 4056 C C . GLY B 1 35 ? -13.391 -17 -32.656 1 97.75 35 GLY B C 1
ATOM 4057 O O . GLY B 1 35 ? -13.867 -17.719 -33.562 1 97.75 35 GLY B O 1
ATOM 4058 N N . LEU B 1 36 ? -12.445 -17.438 -31.953 1 98.44 36 LEU B N 1
ATOM 4059 C CA . LEU B 1 36 ? -11.82 -18.734 -32.188 1 98.44 36 LEU B CA 1
ATOM 4060 C C . LEU B 1 36 ? -12.547 -19.844 -31.422 1 98.44 36 LEU B C 1
ATOM 4062 O O . LEU B 1 36 ? -12.812 -19.703 -30.234 1 98.44 36 LEU B O 1
ATOM 4066 N N . LYS B 1 37 ? -12.875 -20.891 -32.156 1 98.69 37 LYS B N 1
ATOM 4067 C CA . LYS B 1 37 ? -13.398 -22.062 -31.469 1 98.69 37 LYS B CA 1
ATOM 4068 C C . LYS B 1 37 ? -12.336 -22.703 -30.578 1 98.69 37 LYS B C 1
ATOM 4070 O O . LYS B 1 37 ? -11.344 -23.234 -31.062 1 98.69 37 LYS B O 1
ATOM 4075 N N . THR B 1 38 ? -12.586 -22.703 -29.234 1 98.69 38 THR B N 1
ATOM 4076 C CA . THR B 1 38 ? -11.508 -22.969 -28.281 1 98.69 38 THR B CA 1
ATOM 4077 C C . THR B 1 38 ? -11.883 -24.078 -27.312 1 98.69 38 THR B C 1
ATOM 4079 O O . THR B 1 38 ? -13.047 -24.203 -26.938 1 98.69 38 THR B O 1
ATOM 4082 N N . ALA B 1 39 ? -10.906 -24.906 -26.922 1 98.75 39 ALA B N 1
ATOM 4083 C CA . ALA B 1 39 ? -11.055 -25.906 -25.859 1 98.75 39 ALA B CA 1
ATOM 4084 C C . ALA B 1 39 ? -9.922 -25.812 -24.844 1 98.75 39 ALA B C 1
ATOM 4086 O O . ALA B 1 39 ? -8.812 -25.375 -25.188 1 98.75 39 ALA B O 1
ATOM 4087 N N . VAL B 1 40 ? -10.227 -26.203 -23.625 1 98.75 40 VAL B N 1
ATOM 4088 C CA . VAL B 1 40 ? -9.242 -26.281 -22.547 1 98.75 40 VAL B CA 1
ATOM 4089 C C . VAL B 1 40 ? -9.195 -27.688 -21.984 1 98.75 40 VAL B C 1
ATOM 4091 O O . VAL B 1 40 ? -10.227 -28.266 -21.641 1 98.75 40 VAL B O 1
ATOM 4094 N N . LEU B 1 41 ? -8.016 -28.281 -21.969 1 98.38 41 LEU B N 1
ATOM 4095 C CA . LEU B 1 41 ? -7.754 -29.531 -21.25 1 98.38 41 LEU B CA 1
ATOM 4096 C C . LEU B 1 41 ? -7.074 -29.25 -19.922 1 98.38 41 LEU B C 1
ATOM 4098 O O . LEU B 1 41 ? -6.125 -28.453 -19.844 1 98.38 41 LEU B O 1
ATOM 4102 N N . ASN B 1 42 ? -7.527 -29.812 -18.906 1 97.25 42 ASN B N 1
ATOM 4103 C CA . ASN B 1 42 ? -6.887 -29.672 -17.594 1 97.25 42 ASN B CA 1
ATOM 4104 C C . ASN B 1 42 ? -6.98 -30.969 -16.797 1 97.25 42 ASN B C 1
ATOM 4106 O O . ASN B 1 42 ? -8.07 -31.5 -16.594 1 97.25 42 ASN B O 1
ATOM 4110 N N . TYR B 1 43 ? -5.883 -31.469 -16.406 1 96 43 TYR B N 1
ATOM 4111 C CA . TYR B 1 43 ? -5.77 -32.656 -15.547 1 96 43 TYR B CA 1
ATOM 4112 C C . TYR B 1 43 ? -4.719 -32.438 -14.461 1 96 43 TYR B C 1
ATOM 4114 O O . TYR B 1 43 ? -3.627 -31.922 -14.742 1 96 43 TYR B O 1
ATOM 4122 N N . VAL B 1 44 ? -5.074 -32.781 -13.227 1 96.44 44 VAL B N 1
ATOM 4123 C CA . VAL B 1 44 ? -4.152 -32.625 -12.102 1 96.44 44 VAL B CA 1
ATOM 4124 C C . VAL B 1 44 ? -3.807 -34 -11.539 1 96.44 44 VAL B C 1
ATOM 4126 O O . VAL B 1 44 ? -4.656 -34.656 -10.945 1 96.44 44 VAL B O 1
ATOM 4129 N N . THR B 1 45 ? -2.545 -34.375 -11.812 1 94.5 45 THR B N 1
ATOM 4130 C CA . THR B 1 45 ? -2.061 -35.562 -11.156 1 94.5 45 THR B CA 1
ATOM 4131 C C . THR B 1 45 ? -1.946 -35.375 -9.648 1 94.5 45 THR B C 1
ATOM 4133 O O . THR B 1 45 ? -1.391 -34.375 -9.195 1 94.5 45 THR B O 1
ATOM 4136 N N . PRO B 1 46 ? -2.453 -36.281 -8.844 1 96 46 PRO B N 1
ATOM 4137 C CA . PRO B 1 46 ? -2.352 -36.125 -7.387 1 96 46 PRO B CA 1
ATOM 4138 C C . PRO B 1 46 ? -0.908 -36 -6.906 1 96 46 PRO B C 1
ATOM 4140 O O . PRO B 1 46 ? -0.002 -36.594 -7.512 1 96 46 PRO B O 1
ATOM 4143 N N . SER B 1 47 ? -0.704 -35.281 -5.781 1 97 47 SER B N 1
ATOM 4144 C CA . SER B 1 47 ? 0.596 -35.219 -5.117 1 97 47 SER B CA 1
ATOM 4145 C C . SER B 1 47 ? 0.915 -36.562 -4.457 1 97 47 SER B C 1
ATOM 4147 O O . SER B 1 47 ? 0.079 -37.469 -4.441 1 97 47 SER B O 1
ATOM 4149 N N . THR B 1 48 ? 2.15 -36.656 -3.926 1 95.5 48 THR B N 1
ATOM 4150 C CA . THR B 1 48 ? 2.537 -37.875 -3.219 1 95.5 48 THR B CA 1
ATOM 4151 C C . THR B 1 48 ? 1.664 -38.094 -1.985 1 95.5 48 THR B C 1
ATOM 4153 O O . THR B 1 48 ? 1.565 -39.219 -1.472 1 95.5 48 THR B O 1
ATOM 4156 N N . GLN B 1 49 ? 1.027 -37.062 -1.509 1 96.31 49 GLN B N 1
ATOM 4157 C CA . GLN B 1 49 ? 0.127 -37.156 -0.365 1 96.31 49 GLN B CA 1
ATOM 4158 C C . GLN B 1 49 ? -1.332 -37.156 -0.812 1 96.31 49 GLN B C 1
ATOM 4160 O O . GLN B 1 49 ? -2.236 -36.938 -0.004 1 96.31 49 GLN B O 1
ATOM 4165 N N . ASN B 1 50 ? -1.602 -37.219 -2.166 1 96.06 50 ASN B N 1
ATOM 4166 C CA . ASN B 1 50 ? -2.9 -37.438 -2.787 1 96.06 50 ASN B CA 1
ATOM 4167 C C . ASN B 1 50 ? -3.727 -36.156 -2.852 1 96.06 50 ASN B C 1
ATOM 4169 O O . ASN B 1 50 ? -4.957 -36.219 -2.877 1 96.06 50 ASN B O 1
ATOM 4173 N N . THR B 1 51 ? -3.082 -35.062 -2.82 1 97.06 51 THR B N 1
ATOM 4174 C CA . THR B 1 51 ? -3.779 -33.781 -3.004 1 97.06 51 THR B CA 1
ATOM 4175 C C . THR B 1 51 ? -4.035 -33.531 -4.484 1 97.06 51 THR B C 1
ATOM 4177 O O . THR B 1 51 ? -3.135 -33.688 -5.312 1 97.06 51 THR B O 1
ATOM 4180 N N . THR B 1 52 ? -5.273 -33.156 -4.902 1 96.5 52 THR B N 1
ATOM 4181 C CA . THR B 1 52 ? -5.688 -32.719 -6.23 1 96.5 52 THR B CA 1
ATOM 4182 C C . THR B 1 52 ? -6.547 -31.453 -6.137 1 96.5 52 THR B C 1
ATOM 4184 O O . THR B 1 52 ? -6.898 -31.016 -5.039 1 96.5 52 THR B O 1
ATOM 4187 N N . TRP B 1 53 ? -6.766 -30.781 -7.219 1 96.62 53 TRP B N 1
ATOM 4188 C CA . TRP B 1 53 ? -7.539 -29.547 -7.18 1 96.62 53 TRP B CA 1
ATOM 4189 C C . TRP B 1 53 ? -8.188 -29.266 -8.531 1 96.62 53 TRP B C 1
ATOM 4191 O O . TRP B 1 53 ? -7.984 -30.016 -9.492 1 96.62 53 TRP B O 1
ATOM 4201 N N . GLY B 1 54 ? -8.984 -28.188 -8.586 1 94.94 54 GLY B N 1
ATOM 4202 C CA . GLY B 1 54 ? -9.758 -27.844 -9.773 1 94.94 54 GLY B CA 1
ATOM 4203 C C . GLY B 1 54 ? -9.07 -26.844 -10.664 1 94.94 54 GLY B C 1
ATOM 4204 O O . GLY B 1 54 ? -7.84 -26.719 -10.648 1 94.94 54 GLY B O 1
ATOM 4205 N N . LEU B 1 55 ? -9.891 -26.172 -11.477 1 96.5 55 LEU B N 1
ATOM 4206 C CA . LEU B 1 55 ? -9.414 -25.188 -12.438 1 96.5 55 LEU B CA 1
ATOM 4207 C C . LEU B 1 55 ? -8.797 -24 -11.727 1 96.5 55 LEU B C 1
ATOM 4209 O O . LEU B 1 55 ? -9.188 -23.656 -10.609 1 96.5 55 LEU B O 1
ATOM 4213 N N . GLY B 1 56 ? -7.852 -23.375 -12.406 1 96.75 56 GLY B N 1
ATOM 4214 C CA . GLY B 1 56 ? -7.242 -22.172 -11.891 1 96.75 56 GLY B CA 1
ATOM 4215 C C . GLY B 1 56 ? -5.746 -22.297 -11.672 1 96.75 56 GLY B C 1
ATOM 4216 O O . GLY B 1 56 ? -5.062 -21.297 -11.422 1 96.75 56 GLY B O 1
ATOM 4217 N N . GLY B 1 57 ? -5.262 -23.531 -11.766 1 96.88 57 GLY B N 1
ATOM 4218 C CA . GLY B 1 57 ? -3.83 -23.766 -11.703 1 96.88 57 GLY B CA 1
ATOM 4219 C C . GLY B 1 57 ? -3.27 -23.656 -10.297 1 96.88 57 GLY B C 1
ATOM 4220 O O . GLY B 1 57 ? -4.02 -23.703 -9.32 1 96.88 57 GLY B O 1
ATOM 4221 N N . THR B 1 58 ? -1.936 -23.594 -10.203 1 96.88 58 THR B N 1
ATOM 4222 C CA . THR B 1 58 ? -1.215 -23.562 -8.938 1 96.88 58 THR B CA 1
ATOM 4223 C C . THR B 1 58 ? -1.6 -22.328 -8.125 1 96.88 58 THR B C 1
ATOM 4225 O O . THR B 1 58 ? -1.924 -22.438 -6.938 1 96.88 58 THR B O 1
ATOM 4228 N N . CYS B 1 59 ? -1.646 -21.234 -8.68 1 96.88 59 CYS B N 1
ATOM 4229 C CA . CYS B 1 59 ? -1.829 -19.969 -7.973 1 96.88 59 CYS B CA 1
ATOM 4230 C C . CYS B 1 59 ? -3.143 -19.953 -7.199 1 96.88 59 CYS B C 1
ATOM 4232 O O . CYS B 1 59 ? -3.174 -19.594 -6.023 1 96.88 59 CYS B O 1
ATOM 4234 N N . VAL B 1 60 ? -4.199 -20.375 -7.801 1 97.44 60 VAL B N 1
ATOM 4235 C CA . VAL B 1 60 ? -5.531 -20.328 -7.207 1 97.44 60 VAL B CA 1
ATOM 4236 C C . VAL B 1 60 ? -5.641 -21.375 -6.102 1 97.44 60 VAL B C 1
ATOM 4238 O O . VAL B 1 60 ? -6.215 -21.125 -5.043 1 97.44 60 VAL B O 1
ATOM 4241 N N . ASN B 1 61 ? -5.043 -22.516 -6.32 1 98.12 61 ASN B N 1
ATOM 4242 C CA . ASN B 1 61 ? -5.406 -23.703 -5.543 1 98.12 61 ASN B CA 1
ATOM 4243 C C . ASN B 1 61 ? -4.375 -24 -4.457 1 98.12 61 ASN B C 1
ATOM 4245 O O . ASN B 1 61 ? -4.738 -24.359 -3.334 1 98.12 61 ASN B O 1
ATOM 4249 N N . VAL B 1 62 ? -3.094 -23.891 -4.809 1 98.06 62 VAL B N 1
ATOM 4250 C CA . VAL B 1 62 ? -2.08 -24.391 -3.889 1 98.06 62 VAL B CA 1
ATOM 4251 C C . VAL B 1 62 ? -0.869 -23.453 -3.895 1 98.06 62 VAL B C 1
ATOM 4253 O O . VAL B 1 62 ? 0.248 -23.875 -3.584 1 98.06 62 VAL B O 1
ATOM 4256 N N . GLY B 1 63 ? -1.076 -22.234 -4.293 1 97 63 GLY B N 1
ATOM 4257 C CA . GLY B 1 63 ? 0.02 -21.281 -4.426 1 97 63 GLY B CA 1
ATOM 4258 C C . GLY B 1 63 ? -0.309 -19.906 -3.881 1 97 63 GLY B C 1
ATOM 4259 O O . GLY B 1 63 ? -0.672 -19.766 -2.711 1 97 63 GLY B O 1
ATOM 4260 N N . CYS B 1 64 ? -0.36 -18.922 -4.73 1 96.94 64 CYS B N 1
ATOM 4261 C CA . CYS B 1 64 ? -0.385 -17.5 -4.387 1 96.94 64 CYS B CA 1
ATOM 4262 C C . CYS B 1 64 ? -1.589 -17.172 -3.514 1 96.94 64 CYS B C 1
ATOM 4264 O O . CYS B 1 64 ? -1.451 -16.5 -2.488 1 96.94 64 CYS B O 1
ATOM 4266 N N . ILE B 1 65 ? -2.764 -17.609 -3.84 1 97.88 65 ILE B N 1
ATOM 4267 C CA . ILE B 1 65 ? -3.986 -17.188 -3.174 1 97.88 65 ILE B CA 1
ATOM 4268 C C . ILE B 1 65 ? -4.059 -17.812 -1.777 1 97.88 65 ILE B C 1
ATOM 4270 O O . ILE B 1 65 ? -4.129 -17.094 -0.778 1 97.88 65 ILE B O 1
ATOM 4274 N N . PRO B 1 66 ? -4.023 -19.156 -1.654 1 98.5 66 PRO B N 1
ATOM 4275 C CA . PRO B 1 66 ? -4.055 -19.688 -0.287 1 98.5 66 PRO B CA 1
ATOM 4276 C C . PRO B 1 66 ? -2.865 -19.219 0.55 1 98.5 66 PRO B C 1
ATOM 4278 O O . PRO B 1 66 ? -3.016 -18.938 1.743 1 98.5 66 PRO B O 1
ATOM 4281 N N . LYS B 1 67 ? -1.729 -19.172 -0.031 1 98.12 67 LYS B N 1
ATOM 4282 C CA . LYS B 1 67 ? -0.554 -18.719 0.708 1 98.12 67 LYS B CA 1
ATOM 4283 C C . LYS B 1 67 ? -0.755 -17.312 1.251 1 98.12 67 LYS B C 1
ATOM 4285 O O . LYS B 1 67 ? -0.396 -17.031 2.395 1 98.12 67 LYS B O 1
ATOM 4290 N N . LYS B 1 68 ? -1.289 -16.422 0.43 1 98.31 68 LYS B N 1
ATOM 4291 C CA . LYS B 1 68 ? -1.574 -15.055 0.862 1 98.31 68 LYS B CA 1
ATOM 4292 C C . LYS B 1 68 ? -2.59 -15.039 2.002 1 98.31 68 LYS B C 1
ATOM 4294 O O . LYS B 1 68 ? -2.49 -14.219 2.918 1 98.31 68 LYS B O 1
ATOM 4299 N N . LEU B 1 69 ? -3.594 -15.867 1.919 1 98.75 69 LEU B N 1
ATOM 4300 C CA . LEU B 1 69 ? -4.637 -15.906 2.939 1 98.75 69 LEU B CA 1
ATOM 4301 C C . LEU B 1 69 ? -4.082 -16.422 4.266 1 98.75 69 LEU B C 1
ATOM 4303 O O . LEU B 1 69 ? -4.422 -15.898 5.328 1 98.75 69 LEU B O 1
ATOM 4307 N N . TYR B 1 70 ? -3.186 -17.422 4.211 1 98.81 70 TYR B N 1
ATOM 4308 C CA . TYR B 1 70 ? -2.523 -17.891 5.426 1 98.81 70 TYR B CA 1
ATOM 4309 C C . TYR B 1 70 ? -1.558 -16.844 5.957 1 98.81 70 TYR B C 1
ATOM 4311 O O . TYR B 1 70 ? -1.422 -16.672 7.172 1 98.81 70 TYR B O 1
ATOM 4319 N N . HIS B 1 71 ? -0.87 -16.203 5.043 1 98.75 71 HIS B N 1
ATOM 4320 C CA . HIS B 1 71 ? -0.033 -15.07 5.418 1 98.75 71 HIS B CA 1
ATOM 4321 C C . HIS B 1 71 ? -0.846 -14 6.133 1 98.75 71 HIS B C 1
ATOM 4323 O O . HIS B 1 71 ? -0.419 -13.477 7.164 1 98.75 71 HIS B O 1
ATOM 4329 N N . THR B 1 72 ? -2.043 -13.68 5.625 1 98.69 72 THR B N 1
ATOM 4330 C CA . THR B 1 72 ? -2.941 -12.703 6.227 1 98.69 72 THR B CA 1
ATOM 4331 C C . THR B 1 72 ? -3.344 -13.133 7.637 1 98.69 72 THR B C 1
ATOM 4333 O O . THR B 1 72 ? -3.373 -12.32 8.555 1 98.69 72 THR B O 1
ATOM 4336 N N . ALA B 1 73 ? -3.639 -14.391 7.77 1 98.81 73 ALA B N 1
ATOM 4337 C CA . ALA B 1 73 ? -3.982 -14.922 9.086 1 98.81 73 ALA B CA 1
ATOM 4338 C C . ALA B 1 73 ? -2.846 -14.695 10.078 1 98.81 73 ALA B C 1
ATOM 4340 O O . ALA B 1 73 ? -3.084 -14.289 11.219 1 98.81 73 ALA B O 1
ATOM 4341 N N . ALA B 1 74 ? -1.651 -14.961 9.609 1 98.75 74 ALA B N 1
ATOM 4342 C CA . ALA B 1 74 ? -0.482 -14.773 10.469 1 98.75 74 ALA B CA 1
ATOM 4343 C C . ALA B 1 74 ? -0.306 -13.305 10.836 1 98.75 74 ALA B C 1
ATOM 4345 O O . ALA B 1 74 ? -0.018 -12.984 11.992 1 98.75 74 ALA B O 1
ATOM 4346 N N . LEU B 1 75 ? -0.486 -12.43 9.922 1 98.44 75 LEU B N 1
ATOM 4347 C CA . LEU B 1 75 ? -0.362 -11 10.172 1 98.44 75 LEU B CA 1
ATOM 4348 C C . LEU B 1 75 ? -1.404 -10.531 11.188 1 98.44 75 LEU B C 1
ATOM 4350 O O . LEU B 1 75 ? -1.114 -9.695 12.039 1 98.44 75 LEU B O 1
ATOM 4354 N N . LEU B 1 76 ? -2.637 -11.031 11.016 1 98.31 76 LEU B N 1
ATOM 4355 C CA . LEU B 1 76 ? -3.699 -10.688 11.953 1 98.31 76 LEU B CA 1
ATOM 4356 C C . LEU B 1 76 ? -3.314 -11.078 13.383 1 98.31 76 LEU B C 1
ATOM 4358 O O . LEU B 1 76 ? -3.682 -10.391 14.336 1 98.31 76 LEU B O 1
ATOM 4362 N N . GLY B 1 77 ? -2.566 -12.18 13.484 1 97.38 77 GLY B N 1
ATOM 4363 C CA . GLY B 1 77 ? -2.059 -12.547 14.797 1 97.38 77 GLY B CA 1
ATOM 4364 C C . GLY B 1 77 ? -1.167 -11.484 15.414 1 97.38 77 GLY B C 1
ATOM 4365 O O . GLY B 1 77 ? -1.301 -11.164 16.594 1 97.38 77 GLY B O 1
ATOM 4366 N N . ASP B 1 78 ? -0.277 -10.93 14.648 1 96.19 78 ASP B N 1
ATOM 4367 C CA . ASP B 1 78 ? 0.576 -9.836 15.086 1 96.19 78 ASP B CA 1
ATOM 4368 C C . ASP B 1 78 ? -0.253 -8.594 15.43 1 96.19 78 ASP B C 1
ATOM 4370 O O . ASP B 1 78 ? 0.041 -7.891 16.391 1 96.19 78 ASP B O 1
ATOM 4374 N N . GLU B 1 79 ? -1.256 -8.352 14.688 1 97 79 GLU B N 1
ATOM 4375 C CA . GLU B 1 79 ? -2.074 -7.152 14.844 1 97 79 GLU B CA 1
ATOM 4376 C C . GLU B 1 79 ? -2.934 -7.23 16.094 1 97 79 GLU B C 1
ATOM 4378 O O . GLU B 1 79 ? -3.34 -6.199 16.641 1 97 79 GLU B O 1
ATOM 4383 N N . LEU B 1 80 ? -3.244 -8.445 16.531 1 96.56 80 LEU B N 1
ATOM 4384 C CA . LEU B 1 80 ? -3.922 -8.602 17.812 1 96.56 80 LEU B CA 1
ATOM 4385 C C . LEU B 1 80 ? -3.076 -8.031 18.953 1 96.56 80 LEU B C 1
ATOM 4387 O O . LEU B 1 80 ? -3.607 -7.414 19.875 1 96.56 80 LEU B O 1
ATOM 4391 N N . LYS B 1 81 ? -1.788 -8.234 18.828 1 95 81 LYS B N 1
ATOM 4392 C CA . LYS B 1 81 ? -0.882 -7.66 19.828 1 95 81 LYS B CA 1
ATOM 4393 C C . LYS B 1 81 ? -0.862 -6.137 19.734 1 95 81 LYS B C 1
ATOM 4395 O O . LYS B 1 81 ? -0.859 -5.445 20.75 1 95 81 LYS B O 1
ATOM 4400 N N . ASP B 1 82 ? -0.829 -5.621 18.562 1 97.19 82 ASP B N 1
ATOM 4401 C CA . ASP B 1 82 ? -0.875 -4.176 18.344 1 97.19 82 ASP B CA 1
ATOM 4402 C C . ASP B 1 82 ? -2.158 -3.578 18.922 1 97.19 82 ASP B C 1
ATOM 4404 O O . ASP B 1 82 ? -2.133 -2.496 19.516 1 97.19 82 ASP B O 1
ATOM 4408 N N . ALA B 1 83 ? -3.271 -4.281 18.656 1 97.88 83 ALA B N 1
ATOM 4409 C CA . ALA B 1 83 ? -4.586 -3.791 19.078 1 97.88 83 ALA B CA 1
ATOM 4410 C C . ALA B 1 83 ? -4.625 -3.518 20.578 1 97.88 83 ALA B C 1
ATOM 4412 O O . ALA B 1 83 ? -5.223 -2.533 21.016 1 97.88 83 ALA B O 1
ATOM 4413 N N . ARG B 1 84 ? -3.951 -4.316 21.328 1 97 84 ARG B N 1
ATOM 4414 C CA . ARG B 1 84 ? -3.912 -4.117 22.781 1 97 84 ARG B CA 1
ATOM 4415 C C . ARG B 1 84 ? -3.205 -2.812 23.125 1 97 84 ARG B C 1
ATOM 4417 O O . ARG B 1 84 ? -3.672 -2.061 23.984 1 97 84 ARG B O 1
ATOM 4424 N N . LYS B 1 85 ? -2.133 -2.561 22.469 1 98 85 LYS B N 1
ATOM 4425 C CA . LYS B 1 85 ? -1.368 -1.337 22.688 1 98 85 LYS B CA 1
ATOM 4426 C C . LYS B 1 85 ? -2.156 -0.105 22.266 1 98 85 LYS B C 1
ATOM 4428 O O . LYS B 1 85 ? -1.95 0.989 22.781 1 98 85 LYS B O 1
ATOM 4433 N N . TYR B 1 86 ? -3.119 -0.325 21.406 1 98.56 86 TYR B N 1
ATOM 4434 C CA . TYR B 1 86 ? -3.945 0.767 20.906 1 98.56 86 TYR B CA 1
ATOM 4435 C C . TYR B 1 86 ? -5.254 0.864 21.672 1 98.56 86 TYR B C 1
ATOM 4437 O O . TYR B 1 86 ? -6.176 1.574 21.266 1 98.56 86 TYR B O 1
ATOM 4445 N N . GLY B 1 87 ? -5.387 0.146 22.688 1 98.38 87 GLY B N 1
ATOM 4446 C CA . GLY B 1 87 ? -6.457 0.383 23.641 1 98.38 87 GLY B CA 1
ATOM 4447 C C . GLY B 1 87 ? -7.531 -0.688 23.609 1 98.38 87 GLY B C 1
ATOM 4448 O O . GLY B 1 87 ? -8.438 -0.684 24.438 1 98.38 87 GLY B O 1
ATOM 4449 N N . TRP B 1 88 ? -7.449 -1.682 22.719 1 97.94 88 TRP B N 1
ATOM 4450 C CA . TRP B 1 88 ? -8.445 -2.748 22.688 1 97.94 88 TRP B CA 1
ATOM 4451 C C . TRP B 1 88 ? -8.172 -3.781 23.781 1 97.94 88 TRP B C 1
ATOM 4453 O O . TRP B 1 88 ? -7.02 -4.152 24.016 1 97.94 88 TRP B O 1
ATOM 4463 N N . GLU B 1 89 ? -9.242 -4.18 24.406 1 96.44 89 GLU B N 1
ATOM 4464 C CA . GLU B 1 89 ? -9.133 -5.117 25.516 1 96.44 89 GLU B CA 1
ATOM 4465 C C . GLU B 1 89 ? -9.922 -6.395 25.25 1 96.44 89 GLU B C 1
ATOM 4467 O O . GLU B 1 89 ? -11.109 -6.34 24.906 1 96.44 89 GLU B O 1
ATOM 4472 N N . PHE B 1 90 ? -9.305 -7.508 25.328 1 92.69 90 PHE B N 1
ATOM 4473 C CA . PHE B 1 90 ? -9.891 -8.844 25.25 1 92.69 90 PHE B CA 1
ATOM 4474 C C . PHE B 1 90 ? -9.062 -9.844 26.047 1 92.69 90 PHE B C 1
ATOM 4476 O O . PHE B 1 90 ? -8.047 -9.484 26.641 1 92.69 90 PHE B O 1
ATOM 4483 N N . SER B 1 91 ? -9.5 -11.062 26.109 1 87.94 91 SER B N 1
ATOM 4484 C CA . SER B 1 91 ? -8.875 -12.078 26.953 1 87.94 91 SER B CA 1
ATOM 4485 C C . SER B 1 91 ? -7.398 -12.25 26.609 1 87.94 91 SER B C 1
ATOM 4487 O O . SER B 1 91 ? -7.008 -12.086 25.453 1 87.94 91 SER B O 1
ATOM 4489 N N . GLU B 1 92 ? -6.68 -12.609 27.578 1 84.5 92 GLU B N 1
ATOM 4490 C CA . GLU B 1 92 ? -5.242 -12.797 27.391 1 84.5 92 GLU B CA 1
ATOM 4491 C C . GLU B 1 92 ? -4.949 -14.07 26.609 1 84.5 92 GLU B C 1
ATOM 4493 O O . GLU B 1 92 ? -3.945 -14.148 25.891 1 84.5 92 GLU B O 1
ATOM 4498 N N . THR B 1 93 ? -5.852 -14.953 26.828 1 87.38 93 THR B N 1
ATOM 4499 C CA . THR B 1 93 ? -5.648 -16.219 26.125 1 87.38 93 THR B CA 1
ATOM 4500 C C . THR B 1 93 ? -5.996 -16.078 24.656 1 87.38 93 THR B C 1
ATOM 4502 O O . THR B 1 93 ? -7.121 -15.719 24.297 1 87.38 93 THR B O 1
ATOM 4505 N N . LEU B 1 94 ? -4.973 -16.25 23.797 1 90.94 94 LEU B N 1
ATOM 4506 C CA . LEU B 1 94 ? -5.109 -16.203 22.344 1 90.94 94 LEU B CA 1
ATOM 4507 C C . LEU B 1 94 ? -4.684 -17.531 21.719 1 90.94 94 LEU B C 1
ATOM 4509 O O . LEU B 1 94 ? -3.578 -18.016 21.969 1 90.94 94 LEU B O 1
ATOM 4513 N N . THR B 1 95 ? -5.629 -18.188 21.047 1 94.88 95 THR B N 1
ATOM 4514 C CA . THR B 1 95 ? -5.316 -19.422 20.359 1 94.88 95 THR B CA 1
ATOM 4515 C C . THR B 1 95 ? -5.73 -19.344 18.891 1 94.88 95 THR B C 1
ATOM 4517 O O . THR B 1 95 ? -6.473 -18.438 18.5 1 94.88 95 THR B O 1
ATOM 4520 N N . HIS B 1 96 ? -5.211 -20.25 18.125 1 97.5 96 HIS B N 1
ATOM 4521 C CA . HIS B 1 96 ? -5.559 -20.297 16.703 1 97.5 96 HIS B CA 1
ATOM 4522 C C . HIS B 1 96 ? -6.145 -21.641 16.328 1 97.5 96 HIS B C 1
ATOM 4524 O O . HIS B 1 96 ? -5.602 -22.688 16.688 1 97.5 96 HIS B O 1
ATOM 4530 N N . ASN B 1 97 ? -7.223 -21.578 15.625 1 98.19 97 ASN B N 1
ATOM 4531 C CA . ASN B 1 97 ? -7.922 -22.766 15.148 1 98.19 97 ASN B CA 1
ATOM 4532 C C . ASN B 1 97 ? -7.641 -23.016 13.672 1 98.19 97 ASN B C 1
ATOM 4534 O O . ASN B 1 97 ? -8.211 -22.359 12.805 1 98.19 97 ASN B O 1
ATOM 4538 N N . TRP B 1 98 ? -6.871 -24.062 13.398 1 98.38 98 TRP B N 1
ATOM 4539 C CA . TRP B 1 98 ? -6.465 -24.422 12.047 1 98.38 98 TRP B CA 1
ATOM 4540 C C . TRP B 1 98 ? -7.676 -24.781 11.188 1 98.38 98 TRP B C 1
ATOM 4542 O O . TRP B 1 98 ? -7.754 -24.391 10.023 1 98.38 98 TRP B O 1
ATOM 4552 N N . ASP B 1 99 ? -8.586 -25.438 11.688 1 98.19 99 ASP B N 1
ATOM 4553 C CA . ASP B 1 99 ? -9.742 -25.922 10.93 1 98.19 99 ASP B CA 1
ATOM 4554 C C . ASP B 1 99 ? -10.586 -24.75 10.43 1 98.19 99 ASP B C 1
ATOM 4556 O O . ASP B 1 99 ? -11.086 -24.781 9.297 1 98.19 99 ASP B O 1
ATOM 4560 N N . THR B 1 100 ? -10.773 -23.766 11.297 1 98.25 100 THR B N 1
ATOM 4561 C CA . THR B 1 100 ? -11.523 -22.578 10.891 1 98.25 100 THR B CA 1
ATOM 4562 C C . THR B 1 100 ? -10.844 -21.891 9.711 1 98.25 100 THR B C 1
ATOM 4564 O O . THR B 1 100 ? -11.5 -21.547 8.719 1 98.25 100 THR B O 1
ATOM 4567 N N . LEU B 1 101 ? -9.57 -21.703 9.805 1 98.62 101 LEU B N 1
ATOM 4568 C CA . LEU B 1 101 ? -8.812 -21.062 8.734 1 98.62 101 LEU B CA 1
ATOM 4569 C C . LEU B 1 101 ? -8.867 -21.891 7.461 1 98.62 101 LEU B C 1
ATOM 4571 O O . LEU B 1 101 ? -9.219 -21.391 6.391 1 98.62 101 LEU B O 1
ATOM 4575 N N . ARG B 1 102 ? -8.523 -23.125 7.582 1 98.38 102 ARG B N 1
ATOM 4576 C CA . ARG B 1 102 ? -8.453 -24.031 6.438 1 98.38 102 ARG B CA 1
ATOM 4577 C C . ARG B 1 102 ? -9.805 -24.109 5.727 1 98.38 102 ARG B C 1
ATOM 4579 O O . ARG B 1 102 ? -9.867 -24.062 4.496 1 98.38 102 ARG B O 1
ATOM 4586 N N . SER B 1 103 ? -10.898 -24.25 6.477 1 98.12 103 SER B N 1
ATOM 4587 C CA . SER B 1 103 ? -12.227 -24.344 5.887 1 98.12 103 SER B CA 1
ATOM 4588 C C . SER B 1 103 ? -12.594 -23.078 5.137 1 98.12 103 SER B C 1
ATOM 4590 O O . SER B 1 103 ? -13.156 -23.125 4.043 1 98.12 103 SER B O 1
ATOM 4592 N N . GLY B 1 104 ? -12.281 -21.922 5.793 1 98.25 104 GLY B N 1
ATOM 4593 C CA . GLY B 1 104 ? -12.531 -20.656 5.113 1 98.25 104 GLY B CA 1
ATOM 4594 C C . GLY B 1 104 ? -11.773 -20.531 3.801 1 98.25 104 GLY B C 1
ATOM 4595 O O . GLY B 1 104 ? -12.352 -20.125 2.785 1 98.25 104 GLY B O 1
ATOM 4596 N N . VAL B 1 105 ? -10.539 -20.922 3.82 1 98.38 105 VAL B N 1
ATOM 4597 C CA . VAL B 1 105 ? -9.688 -20.797 2.643 1 98.38 105 VAL B CA 1
ATOM 4598 C C . VAL B 1 105 ? -10.141 -21.797 1.571 1 98.38 105 VAL B C 1
ATOM 4600 O O . VAL B 1 105 ? -10.273 -21.422 0.399 1 98.38 105 VAL B O 1
ATOM 4603 N N . THR B 1 106 ? -10.375 -23 1.937 1 97.75 106 THR B N 1
ATOM 4604 C CA . THR B 1 106 ? -10.773 -24.031 0.98 1 97.75 106 THR B CA 1
ATOM 4605 C C . THR B 1 106 ? -12.117 -23.703 0.348 1 97.75 106 THR B C 1
ATOM 4607 O O . THR B 1 106 ? -12.328 -23.938 -0.842 1 97.75 106 THR B O 1
ATOM 4610 N N . ASP B 1 107 ? -13.047 -23.172 1.146 1 97.88 107 ASP B N 1
ATOM 4611 C CA . ASP B 1 107 ? -14.336 -22.766 0.606 1 97.88 107 ASP B CA 1
ATOM 4612 C C . ASP B 1 107 ? -14.164 -21.641 -0.429 1 97.88 107 ASP B C 1
ATOM 4614 O O . ASP B 1 107 ? -14.828 -21.656 -1.471 1 97.88 107 ASP B O 1
ATOM 4618 N N . TYR B 1 108 ? -13.375 -20.75 -0.098 1 97.75 108 TYR B N 1
ATOM 4619 C CA . TYR B 1 108 ? -13.117 -19.672 -1.04 1 97.75 108 TYR B CA 1
ATOM 4620 C C . TYR B 1 108 ? -12.508 -20.203 -2.33 1 97.75 108 TYR B C 1
ATOM 4622 O O . TYR B 1 108 ? -12.914 -19.812 -3.426 1 97.75 108 TYR B O 1
ATOM 4630 N N . ILE B 1 109 ? -11.531 -21.062 -2.252 1 97.94 109 ILE B N 1
ATOM 4631 C CA . ILE B 1 109 ? -10.875 -21.656 -3.414 1 97.94 109 ILE B CA 1
ATOM 4632 C C . ILE B 1 109 ? -11.906 -22.406 -4.266 1 97.94 109 ILE B C 1
ATOM 4634 O O . ILE B 1 109 ? -11.914 -22.266 -5.492 1 97.94 109 ILE B O 1
ATOM 4638 N N . LYS B 1 110 ? -12.773 -23.156 -3.637 1 97.5 110 LYS B N 1
ATOM 4639 C CA . LYS B 1 110 ? -13.828 -23.859 -4.359 1 97.5 110 LYS B CA 1
ATOM 4640 C C . LYS B 1 110 ? -14.711 -22.875 -5.133 1 97.5 110 LYS B C 1
ATOM 4642 O O . LYS B 1 110 ? -15.125 -23.172 -6.258 1 97.5 110 LYS B O 1
ATOM 4647 N N . SER B 1 111 ? -15.008 -21.797 -4.469 1 97.12 111 SER B N 1
ATOM 4648 C CA . SER B 1 111 ? -15.797 -20.781 -5.148 1 97.12 111 SER B CA 1
ATOM 4649 C C . SER B 1 111 ? -15.078 -20.25 -6.379 1 97.12 111 SER B C 1
ATOM 4651 O O . SER B 1 111 ? -15.703 -19.984 -7.41 1 97.12 111 SER B O 1
ATOM 4653 N N . LEU B 1 112 ? -13.789 -20.109 -6.312 1 96.88 112 LEU B N 1
ATOM 4654 C CA . LEU B 1 112 ? -13.008 -19.641 -7.449 1 96.88 112 LEU B CA 1
ATOM 4655 C C . LEU B 1 112 ? -13 -20.672 -8.562 1 96.88 112 LEU B C 1
ATOM 4657 O O . LEU B 1 112 ? -13.078 -20.328 -9.742 1 96.88 112 LEU B O 1
ATOM 4661 N N . ASN B 1 113 ? -12.812 -21.922 -8.164 1 97.25 113 ASN B N 1
ATOM 4662 C CA . ASN B 1 113 ? -12.883 -23 -9.156 1 97.25 113 ASN B CA 1
ATOM 4663 C C . ASN B 1 113 ? -14.211 -22.969 -9.906 1 97.25 113 ASN B C 1
ATOM 4665 O O . ASN B 1 113 ? -14.242 -23.125 -11.133 1 97.25 113 ASN B O 1
ATOM 4669 N N . TRP B 1 114 ? -15.289 -22.766 -9.18 1 96.06 114 TRP B N 1
ATOM 4670 C CA . TRP B 1 114 ? -16.625 -22.703 -9.758 1 96.06 114 TRP B CA 1
ATOM 4671 C C . TRP B 1 114 ? -16.734 -21.531 -10.727 1 96.06 114 TRP B C 1
ATOM 4673 O O . TRP B 1 114 ? -17.297 -21.672 -11.82 1 96.06 114 TRP B O 1
ATOM 4683 N N . ILE B 1 115 ? -16.219 -20.438 -10.336 1 95.12 115 ILE B N 1
ATOM 4684 C CA . ILE B 1 115 ? -16.297 -19.234 -11.156 1 95.12 115 ILE B CA 1
ATOM 4685 C C . ILE B 1 115 ? -15.547 -19.453 -12.469 1 95.12 115 ILE B C 1
ATOM 4687 O O . ILE B 1 115 ? -15.992 -19.016 -13.531 1 95.12 115 ILE B O 1
ATOM 4691 N N . HIS B 1 116 ? -14.367 -20.094 -12.422 1 96.12 116 HIS B N 1
ATOM 4692 C CA . HIS B 1 116 ? -13.625 -20.406 -13.633 1 96.12 116 HIS B CA 1
ATOM 4693 C C . HIS B 1 116 ? -14.422 -21.328 -14.547 1 96.12 116 HIS B C 1
ATOM 4695 O O . HIS B 1 116 ? -14.445 -21.125 -15.766 1 96.12 116 HIS B O 1
ATOM 4701 N N . ARG B 1 117 ? -15.07 -22.297 -13.977 1 96.25 117 ARG B N 1
ATOM 4702 C CA . ARG B 1 117 ? -15.875 -23.219 -14.766 1 96.25 117 ARG B CA 1
ATOM 4703 C C . ARG B 1 117 ? -17.031 -22.5 -15.445 1 96.25 117 ARG B C 1
ATOM 4705 O O . ARG B 1 117 ? -17.297 -22.734 -16.625 1 96.25 117 ARG B O 1
ATOM 4712 N N . VAL B 1 118 ? -17.703 -21.656 -14.703 1 95.88 118 VAL B N 1
ATOM 4713 C CA . VAL B 1 118 ? -18.828 -20.891 -15.227 1 95.88 118 VAL B CA 1
ATOM 4714 C C . VAL B 1 118 ? -18.344 -19.953 -16.328 1 95.88 118 VAL B C 1
ATOM 4716 O O . VAL B 1 118 ? -19.016 -19.781 -17.359 1 95.88 118 VAL B O 1
ATOM 4719 N N . SER B 1 119 ? -17.234 -19.359 -16.094 1 95.06 119 SER B N 1
ATOM 4720 C CA . SER B 1 119 ? -16.672 -18.422 -17.062 1 95.06 119 SER B CA 1
ATOM 4721 C C . SER B 1 119 ? -16.375 -19.125 -18.391 1 95.06 119 SER B C 1
ATOM 4723 O O . SER B 1 119 ? -16.594 -18.562 -19.469 1 95.06 119 SER B O 1
ATOM 4725 N N . LEU B 1 120 ? -15.805 -20.328 -18.359 1 97.06 120 LEU B N 1
ATOM 4726 C CA . LEU B 1 120 ? -15.539 -21.094 -19.578 1 97.06 120 LEU B CA 1
ATOM 4727 C C . LEU B 1 120 ? -16.844 -21.422 -20.312 1 97.06 120 LEU B C 1
ATOM 4729 O O . LEU B 1 120 ? -16.906 -21.297 -21.531 1 97.06 120 LEU B O 1
ATOM 4733 N N . ARG B 1 121 ? -17.812 -21.75 -19.547 1 96.94 121 ARG B N 1
ATOM 4734 C CA . ARG B 1 121 ? -19.109 -22.078 -20.125 1 96.94 121 ARG B CA 1
ATOM 4735 C C . ARG B 1 121 ? -19.734 -20.859 -20.812 1 96.94 121 ARG B C 1
ATOM 4737 O O . ARG B 1 121 ? -20.203 -20.969 -21.938 1 96.94 121 ARG B O 1
ATOM 4744 N N . ASN B 1 122 ? -19.672 -19.781 -20.109 1 95.5 122 ASN B N 1
ATOM 4745 C CA . ASN B 1 122 ? -20.234 -18.547 -20.656 1 95.5 122 ASN B CA 1
ATOM 4746 C C . ASN B 1 122 ? -19.5 -18.109 -21.906 1 95.5 122 ASN B C 1
ATOM 4748 O O . ASN B 1 122 ? -20.094 -17.516 -22.812 1 95.5 122 ASN B O 1
ATOM 4752 N N . ALA B 1 123 ? -18.266 -18.453 -22.016 1 96.69 123 ALA B N 1
ATOM 4753 C CA . ALA B 1 123 ? -17.438 -18.078 -23.156 1 96.69 123 ALA B CA 1
ATOM 4754 C C . ALA B 1 123 ? -17.531 -19.125 -24.266 1 96.69 123 ALA B C 1
ATOM 4756 O O . ALA B 1 123 ? -16.875 -19 -25.312 1 96.69 123 ALA B O 1
ATOM 4757 N N . LYS B 1 124 ? -18.281 -20.188 -24.031 1 97.5 124 LYS B N 1
ATOM 4758 C CA . LYS B 1 124 ? -18.484 -21.266 -24.984 1 97.5 124 LYS B CA 1
ATOM 4759 C C . LYS B 1 124 ? -17.156 -21.969 -25.297 1 97.5 124 LYS B C 1
ATOM 4761 O O . LYS B 1 124 ? -16.844 -22.219 -26.469 1 97.5 124 LYS B O 1
ATOM 4766 N N . ILE B 1 125 ? -16.422 -22.125 -24.281 1 98.56 125 ILE B N 1
ATOM 4767 C CA . ILE B 1 125 ? -15.172 -22.875 -24.359 1 98.56 125 ILE B CA 1
ATOM 4768 C C . ILE B 1 125 ? -15.391 -24.297 -23.875 1 98.56 125 ILE B C 1
ATOM 4770 O O . ILE B 1 125 ? -15.898 -24.516 -22.766 1 98.56 125 ILE B O 1
ATOM 4774 N N . ASP B 1 126 ? -15.086 -25.281 -24.719 1 98.19 126 ASP B N 1
ATOM 4775 C CA . ASP B 1 126 ? -15.203 -26.672 -24.281 1 98.19 126 ASP B CA 1
ATOM 4776 C C . ASP B 1 126 ? -14.125 -27 -23.25 1 98.19 126 ASP B C 1
ATOM 4778 O O . ASP B 1 126 ? -12.945 -26.734 -23.453 1 98.19 126 ASP B O 1
ATOM 4782 N N . TYR B 1 127 ? -14.57 -27.547 -22.156 1 97.88 127 TYR B N 1
ATOM 4783 C CA . TYR B 1 127 ? -13.656 -27.922 -21.094 1 97.88 127 TYR B CA 1
ATOM 4784 C C . TYR B 1 127 ? -13.609 -29.453 -20.938 1 97.88 127 TYR B C 1
ATOM 4786 O O . TYR B 1 127 ? -14.648 -30.094 -20.828 1 97.88 127 TYR B O 1
ATOM 4794 N N . TYR B 1 128 ? -12.422 -30 -21 1 97.5 128 TYR B N 1
ATOM 4795 C CA . TYR B 1 128 ? -12.195 -31.422 -20.781 1 97.5 128 TYR B CA 1
ATOM 4796 C C . TYR B 1 128 ? -11.297 -31.656 -19.578 1 97.5 128 TYR B C 1
ATOM 4798 O O . TYR B 1 128 ? -10.133 -31.25 -19.578 1 97.5 128 TYR B O 1
ATOM 4806 N N . ASN B 1 129 ? -11.797 -32.312 -18.547 1 97.19 129 ASN B N 1
ATOM 4807 C CA . ASN B 1 129 ? -10.961 -32.75 -17.438 1 97.19 129 ASN B CA 1
ATOM 4808 C C . ASN B 1 129 ? -10.164 -34 -17.797 1 97.19 129 ASN B C 1
ATOM 4810 O O . ASN B 1 129 ? -10.398 -35.062 -17.25 1 97.19 129 ASN B O 1
ATOM 4814 N N . MET B 1 130 ? -9.219 -33.812 -18.656 1 97.56 130 MET B N 1
ATOM 4815 C CA . MET B 1 130 ? -8.453 -34.938 -19.234 1 97.56 130 MET B CA 1
ATOM 4816 C C . MET B 1 130 ? -7.004 -34.531 -19.469 1 97.56 130 MET B C 1
ATOM 4818 O O . MET B 1 130 ? -6.707 -33.344 -19.641 1 97.56 130 MET B O 1
ATOM 4822 N N . GLU B 1 131 ? -6.125 -35.5 -19.328 1 97.19 131 GLU B N 1
ATOM 4823 C CA . GLU B 1 131 ? -4.711 -35.312 -19.641 1 97.19 131 GLU B CA 1
ATOM 4824 C C . GLU B 1 131 ? -4.461 -35.375 -21.141 1 97.19 131 GLU B C 1
ATOM 4826 O O . GLU B 1 131 ? -4.922 -36.281 -21.828 1 97.19 131 GLU B O 1
ATOM 4831 N N . GLY B 1 132 ? -3.76 -34.375 -21.688 1 97.62 132 GLY B N 1
ATOM 4832 C CA . GLY B 1 132 ? -3.506 -34.312 -23.109 1 97.62 132 GLY B CA 1
ATOM 4833 C C . GLY B 1 132 ? -2.078 -34.656 -23.484 1 97.62 132 GLY B C 1
ATOM 4834 O O . GLY B 1 132 ? -1.14 -34.312 -22.766 1 97.62 132 GLY B O 1
ATOM 4835 N N . SER B 1 133 ? -1.859 -35.344 -24.594 1 98.19 133 SER B N 1
ATOM 4836 C CA . SER B 1 133 ? -0.556 -35.656 -25.172 1 98.19 133 SER B CA 1
ATOM 4837 C C . SER B 1 133 ? -0.624 -35.688 -26.688 1 98.19 133 SER B C 1
ATOM 4839 O O . SER B 1 133 ? -1.635 -36.094 -27.266 1 98.19 133 SER B O 1
ATOM 4841 N N . PHE B 1 134 ? 0.463 -35.312 -27.344 1 98.69 134 PHE B N 1
ATOM 4842 C CA . PHE B 1 134 ? 0.445 -35.156 -28.797 1 98.69 134 PHE B CA 1
ATOM 4843 C C . PHE B 1 134 ? 0.583 -36.5 -29.484 1 98.69 134 PHE B C 1
ATOM 4845 O O . PHE B 1 134 ? 1.361 -37.375 -29.047 1 98.69 134 PHE B O 1
ATOM 4852 N N . ILE B 1 135 ? -0.228 -36.656 -30.531 1 98.12 135 ILE B N 1
ATOM 4853 C CA . ILE B 1 135 ? -0.065 -37.75 -31.484 1 98.12 135 ILE B CA 1
ATOM 4854 C C . ILE B 1 135 ? 0.71 -37.25 -32.719 1 98.12 135 ILE B C 1
ATOM 4856 O O . ILE B 1 135 ? 1.603 -37.938 -33.219 1 98.12 135 ILE B O 1
ATOM 4860 N N . ASP B 1 136 ? 0.334 -36.156 -33.188 1 97.62 136 ASP B N 1
ATOM 4861 C CA . ASP B 1 136 ? 1.001 -35.438 -34.25 1 97.62 136 ASP B CA 1
ATOM 4862 C C . ASP B 1 136 ? 0.791 -33.938 -34.094 1 97.62 136 ASP B C 1
ATOM 4864 O O . ASP B 1 136 ? 0.216 -33.469 -33.125 1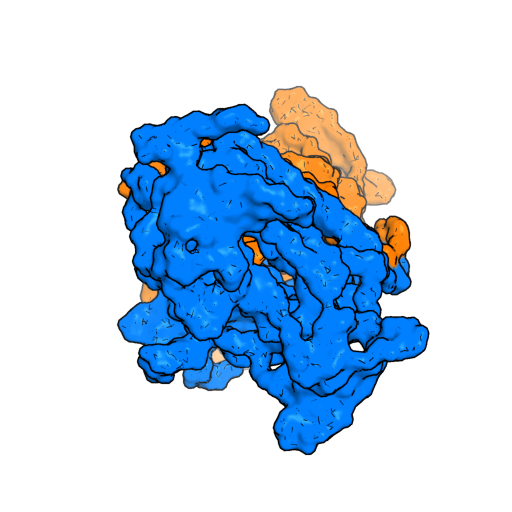 97.62 136 ASP B O 1
ATOM 4868 N N . VAL B 1 137 ? 1.19 -33.156 -35.062 1 97.44 137 VAL B N 1
ATOM 4869 C CA . VAL B 1 137 ? 1.31 -31.703 -34.906 1 97.44 137 VAL B CA 1
ATOM 4870 C C . VAL B 1 137 ? -0.081 -31.062 -34.812 1 97.44 137 VAL B C 1
ATOM 4872 O O . VAL B 1 137 ? -0.23 -29.938 -34.375 1 97.44 137 VAL B O 1
ATOM 4875 N N . HIS B 1 138 ? -1.174 -31.75 -35.188 1 98.5 138 HIS B N 1
ATOM 4876 C CA . HIS B 1 138 ? -2.518 -31.188 -35.156 1 98.5 138 HIS B CA 1
ATOM 4877 C C . HIS B 1 138 ? -3.473 -32.094 -34.375 1 98.5 138 HIS B C 1
ATOM 4879 O O . HIS B 1 138 ? -4.688 -31.875 -34.406 1 98.5 138 HIS B O 1
ATOM 4885 N N . THR B 1 139 ? -2.955 -33.125 -33.688 1 98.56 139 THR B N 1
ATOM 4886 C CA . THR B 1 139 ? -3.822 -34.062 -32.969 1 98.56 139 THR B CA 1
ATOM 4887 C C . THR B 1 139 ? -3.312 -34.312 -31.562 1 98.56 139 THR B C 1
ATOM 4889 O O . THR B 1 139 ? -2.133 -34.625 -31.375 1 98.56 139 THR B O 1
ATOM 4892 N N . VAL B 1 140 ? -4.262 -34.25 -30.578 1 98.38 140 VAL B N 1
ATOM 4893 C CA . VAL B 1 140 ? -3.953 -34.594 -29.188 1 98.38 140 VAL B CA 1
ATOM 4894 C C . VAL B 1 140 ? -4.848 -35.719 -28.703 1 98.38 140 VAL B C 1
ATOM 4896 O O . VAL B 1 140 ? -6.039 -35.75 -29.031 1 98.38 140 VAL B O 1
ATOM 4899 N N . LYS B 1 141 ? -4.184 -36.656 -28.094 1 98.19 141 LYS B N 1
ATOM 4900 C CA . LYS B 1 141 ? -4.91 -37.688 -27.359 1 98.19 141 LYS B CA 1
ATOM 4901 C C . LYS B 1 141 ? -5.258 -37.219 -25.953 1 98.19 141 LYS B C 1
ATOM 4903 O O . LYS B 1 141 ? -4.418 -36.625 -25.266 1 98.19 141 LYS B O 1
ATOM 4908 N N . MET B 1 142 ? -6.512 -37.375 -25.5 1 97.88 142 MET B N 1
ATOM 4909 C CA . MET B 1 142 ? -6.98 -37.031 -24.172 1 97.88 142 MET B CA 1
ATOM 4910 C C . MET B 1 142 ? -7.297 -38.281 -23.344 1 97.88 142 MET B C 1
ATOM 4912 O O . MET B 1 142 ? -7.883 -39.219 -23.859 1 97.88 142 MET B O 1
ATOM 4916 N N . LYS B 1 143 ? -6.844 -38.281 -22.203 1 97 143 LYS B N 1
ATOM 4917 C CA . LYS B 1 143 ? -7.082 -39.406 -21.312 1 97 143 LYS B CA 1
ATOM 4918 C C . LYS B 1 143 ? -7.688 -38.969 -20 1 97 143 LYS B C 1
ATOM 4920 O O . LYS B 1 143 ? -7.176 -38.031 -19.344 1 97 143 LYS B O 1
ATOM 4925 N N . SER B 1 144 ? -8.812 -39.531 -19.562 1 95.19 144 SER B N 1
ATOM 4926 C CA . SER B 1 144 ? -9.438 -39.219 -18.281 1 95.19 144 SER B CA 1
ATOM 4927 C C . SER B 1 144 ? -8.789 -39.969 -17.141 1 95.19 144 SER B C 1
ATOM 4929 O O . SER B 1 144 ? -7.992 -40.875 -17.375 1 95.19 144 SER B O 1
ATOM 4931 N N . ALA B 1 145 ? -9.164 -39.594 -15.914 1 91.69 145 ALA B N 1
ATOM 4932 C CA . ALA B 1 145 ? -8.664 -40.312 -14.734 1 91.69 145 ALA B CA 1
ATOM 4933 C C . ALA B 1 145 ? -9.062 -41.781 -14.75 1 91.69 145 ALA B C 1
ATOM 4935 O O . ALA B 1 145 ? -8.32 -42.625 -14.281 1 91.69 145 ALA B O 1
ATOM 4936 N N . GLY B 1 146 ? -10.195 -42.094 -15.367 1 92.56 146 GLY B N 1
ATOM 4937 C CA . GLY B 1 146 ? -10.703 -43.469 -15.422 1 92.56 146 GLY B CA 1
ATOM 4938 C C . GLY B 1 146 ? -10.125 -44.25 -16.578 1 92.56 146 GLY B C 1
ATOM 4939 O O . GLY B 1 146 ? -10.414 -45.438 -16.719 1 92.56 146 GLY B O 1
ATOM 4940 N N . GLY B 1 147 ? -9.359 -43.625 -17.422 1 91.88 147 GLY B N 1
ATOM 4941 C CA . GLY B 1 147 ? -8.68 -44.344 -18.469 1 91.88 147 GLY B CA 1
ATOM 4942 C C . GLY B 1 147 ? -9.328 -44.188 -19.828 1 91.88 147 GLY B C 1
ATOM 4943 O O . GLY B 1 147 ? -8.789 -44.625 -20.844 1 91.88 147 GLY B O 1
ATOM 4944 N N . ALA B 1 148 ? -10.43 -43.5 -19.859 1 94.12 148 ALA B N 1
ATOM 4945 C CA . ALA B 1 148 ? -11.078 -43.25 -21.156 1 94.12 148 ALA B CA 1
ATOM 4946 C C . ALA B 1 148 ? -10.227 -42.344 -22.031 1 94.12 148 ALA B C 1
ATOM 4948 O O . ALA B 1 148 ? -9.625 -41.375 -21.547 1 94.12 148 ALA B O 1
ATOM 4949 N N . GLU B 1 149 ? -10.172 -42.656 -23.328 1 96.19 149 GLU B N 1
ATOM 4950 C CA . GLU B 1 149 ? -9.352 -41.906 -24.266 1 96.19 149 GLU B CA 1
ATOM 4951 C C . GLU B 1 149 ? -10.195 -41.312 -25.391 1 96.19 149 GLU B C 1
ATOM 4953 O O . GLU B 1 149 ? -11.188 -41.906 -25.812 1 96.19 149 GLU B O 1
ATOM 4958 N N . ARG B 1 150 ? -9.812 -40.125 -25.797 1 95.38 150 ARG B N 1
ATOM 4959 C CA . ARG B 1 150 ? -10.383 -39.406 -26.922 1 95.38 150 ARG B CA 1
ATOM 4960 C C . ARG B 1 150 ? -9.32 -38.594 -27.641 1 95.38 150 ARG B C 1
ATOM 4962 O O . ARG B 1 150 ? -8.227 -38.375 -27.109 1 95.38 150 ARG B O 1
ATOM 4969 N N . GLN B 1 151 ? -9.625 -38.312 -28.922 1 97.31 151 GLN B N 1
ATOM 4970 C CA . GLN B 1 151 ? -8.719 -37.469 -29.688 1 97.31 151 GLN B CA 1
ATOM 4971 C C . GLN B 1 151 ? -9.438 -36.219 -30.188 1 97.31 151 GLN B C 1
ATOM 4973 O O . GLN B 1 151 ? -10.625 -36.25 -30.5 1 97.31 151 GLN B O 1
ATOM 4978 N N . ILE B 1 152 ? -8.742 -35.156 -30.266 1 98.12 152 ILE B N 1
ATOM 4979 C CA . ILE B 1 152 ? -9.242 -33.938 -30.891 1 98.12 152 ILE B CA 1
ATOM 4980 C C . ILE B 1 152 ? -8.156 -33.312 -31.766 1 98.12 152 ILE B C 1
ATOM 4982 O O . ILE B 1 152 ? -6.969 -33.531 -31.547 1 98.12 152 ILE B O 1
ATOM 4986 N N . THR B 1 153 ? -8.578 -32.531 -32.781 1 98.5 153 THR B N 1
ATOM 4987 C CA . THR B 1 153 ? -7.656 -31.844 -33.656 1 98.5 153 THR B CA 1
ATOM 4988 C C . THR B 1 153 ? -7.801 -30.328 -33.5 1 98.5 153 THR B C 1
ATOM 4990 O O . THR B 1 153 ? -8.852 -29.844 -33.094 1 98.5 153 THR B O 1
ATOM 4993 N N . SER B 1 154 ? -6.688 -29.656 -33.781 1 98.75 154 SER B N 1
ATOM 4994 C CA . SER B 1 154 ? -6.73 -28.203 -33.688 1 98.75 154 SER B CA 1
ATOM 4995 C C . SER B 1 154 ? -5.727 -27.547 -34.625 1 98.75 154 SER B C 1
ATOM 4997 O O . SER B 1 154 ? -4.738 -28.188 -35.031 1 98.75 154 SER B O 1
ATOM 4999 N N . LYS B 1 155 ? -6.074 -26.312 -35.031 1 98.69 155 LYS B N 1
ATOM 5000 C CA . LYS B 1 155 ? -5.148 -25.516 -35.844 1 98.69 155 LYS B CA 1
ATOM 5001 C C . LYS B 1 155 ? -3.936 -25.094 -35.031 1 98.69 155 LYS B C 1
ATOM 5003 O O . LYS B 1 155 ? -2.799 -25.188 -35.469 1 98.69 155 LYS B O 1
ATOM 5008 N N . TRP B 1 156 ? -4.145 -24.531 -33.844 1 98.81 156 TRP B N 1
ATOM 5009 C CA . TRP B 1 156 ? -3.076 -24.109 -32.938 1 98.81 156 TRP B CA 1
ATOM 5010 C C . TRP B 1 156 ? -3.221 -24.781 -31.562 1 98.81 156 TRP B C 1
ATOM 5012 O O . TRP B 1 156 ? -4.328 -25.141 -31.156 1 98.81 156 TRP B O 1
ATOM 5022 N N . PHE B 1 157 ? -2.088 -24.969 -30.844 1 98.88 157 PHE B N 1
ATOM 5023 C CA . PHE B 1 157 ? -2.057 -25.438 -29.453 1 98.88 157 PHE B CA 1
ATOM 5024 C C . PHE B 1 157 ? -1.285 -24.484 -28.562 1 98.88 157 PHE B C 1
ATOM 5026 O O . PHE B 1 157 ? -0.366 -23.797 -29.031 1 98.88 157 PHE B O 1
ATOM 5033 N N . LEU B 1 158 ? -1.697 -24.391 -27.312 1 98.94 158 LEU B N 1
ATOM 5034 C CA . LEU B 1 158 ? -0.953 -23.688 -26.281 1 98.94 158 LEU B CA 1
ATOM 5035 C C . LEU B 1 158 ? -0.631 -24.609 -25.109 1 98.94 158 LEU B C 1
ATOM 5037 O O . LEU B 1 158 ? -1.527 -25.25 -24.562 1 98.94 158 LEU B O 1
ATOM 5041 N N . LEU B 1 159 ? 0.645 -24.703 -24.828 1 98.88 159 LEU B N 1
ATOM 5042 C CA . LEU B 1 159 ? 1.096 -25.438 -23.656 1 98.88 159 LEU B CA 1
ATOM 5043 C C . LEU B 1 159 ? 1.169 -24.531 -22.438 1 98.88 159 LEU B C 1
ATOM 5045 O O . LEU B 1 159 ? 1.935 -23.562 -22.422 1 98.88 159 LEU B O 1
ATOM 5049 N N . SER B 1 160 ? 0.421 -24.766 -21.406 1 98.44 160 SER B N 1
ATOM 5050 C CA . SER B 1 160 ? 0.37 -24.031 -20.141 1 98.44 160 SER B CA 1
ATOM 5051 C C . SER B 1 160 ? 0.205 -24.984 -18.953 1 98.44 160 SER B C 1
ATOM 5053 O O . SER B 1 160 ? -0.657 -24.766 -18.109 1 98.44 160 SER B O 1
ATOM 5055 N N . VAL B 1 161 ? 1.017 -26.016 -18.844 1 98.19 161 VAL B N 1
ATOM 5056 C CA . VAL B 1 161 ? 0.769 -27.156 -17.969 1 98.19 161 VAL B CA 1
ATOM 5057 C C . VAL B 1 161 ? 1.404 -26.891 -16.594 1 98.19 161 VAL B C 1
ATOM 5059 O O . VAL B 1 161 ? 1.129 -27.609 -15.633 1 98.19 161 VAL B O 1
ATOM 5062 N N . GLY B 1 162 ? 2.189 -25.875 -16.469 1 97.19 162 GLY B N 1
ATOM 5063 C CA . GLY B 1 162 ? 2.768 -25.5 -15.18 1 97.19 162 GLY B CA 1
ATOM 5064 C C . GLY B 1 162 ? 3.758 -26.516 -14.656 1 97.19 162 GLY B C 1
ATOM 5065 O O . GLY B 1 162 ? 4.375 -27.25 -15.43 1 97.19 162 GLY B O 1
ATOM 5066 N N . GLY B 1 163 ? 4.051 -26.422 -13.359 1 96.81 163 GLY B N 1
ATOM 5067 C CA . GLY B 1 163 ? 5.02 -27.281 -12.703 1 96.81 163 GLY B CA 1
ATOM 5068 C C . GLY B 1 163 ? 4.504 -27.891 -11.414 1 96.81 163 GLY B C 1
ATOM 5069 O O . GLY B 1 163 ? 3.408 -27.562 -10.961 1 96.81 163 GLY B O 1
ATOM 5070 N N . ARG B 1 164 ? 5.258 -28.812 -10.906 1 97.06 164 ARG B N 1
ATOM 5071 C CA . ARG B 1 164 ? 4.996 -29.469 -9.633 1 97.06 164 ARG B CA 1
ATOM 5072 C C . ARG B 1 164 ? 6.207 -29.375 -8.711 1 97.06 164 ARG B C 1
ATOM 5074 O O . ARG B 1 164 ? 7.344 -29.281 -9.18 1 97.06 164 ARG B O 1
ATOM 5081 N N . PRO B 1 165 ? 5.941 -29.438 -7.367 1 97.69 165 PRO B N 1
ATOM 5082 C CA . PRO B 1 165 ? 7.082 -29.422 -6.445 1 97.69 165 PRO B CA 1
ATOM 5083 C C . PRO B 1 165 ? 8.023 -30.609 -6.656 1 97.69 165 PRO B C 1
ATOM 5085 O O . PRO B 1 165 ? 7.578 -31.719 -6.93 1 97.69 165 PRO B O 1
ATOM 5088 N N . THR B 1 166 ? 9.281 -30.312 -6.5 1 97.06 166 THR B N 1
ATOM 5089 C CA . THR B 1 166 ? 10.297 -31.359 -6.582 1 97.06 166 THR B CA 1
ATOM 5090 C C . THR B 1 166 ? 10.57 -31.953 -5.203 1 97.06 166 THR B C 1
ATOM 5092 O O . THR B 1 166 ? 10.672 -31.219 -4.215 1 97.06 166 THR B O 1
ATOM 5095 N N . LEU B 1 167 ? 10.594 -33.219 -5.055 1 97.69 167 LEU B N 1
ATOM 5096 C CA . LEU B 1 167 ? 11.078 -33.938 -3.879 1 97.69 167 LEU B CA 1
ATOM 5097 C C . LEU B 1 167 ? 12.43 -34.594 -4.16 1 97.69 167 LEU B C 1
ATOM 5099 O O . LEU B 1 167 ? 12.656 -35.125 -5.262 1 97.69 167 LEU B O 1
ATOM 5103 N N . PRO B 1 168 ? 13.289 -34.562 -3.174 1 97.12 168 PRO B N 1
ATOM 5104 C CA . PRO B 1 168 ? 14.609 -35.125 -3.422 1 97.12 168 PRO B CA 1
ATOM 5105 C C . PRO B 1 168 ? 14.57 -36.656 -3.555 1 97.12 168 PRO B C 1
ATOM 5107 O O . PRO B 1 168 ? 13.781 -37.312 -2.871 1 97.12 168 PRO B O 1
ATOM 5110 N N . ASP B 1 169 ? 15.445 -37.125 -4.406 1 94.38 169 ASP B N 1
ATOM 5111 C CA . ASP B 1 169 ? 15.531 -38.562 -4.609 1 94.38 169 ASP B CA 1
ATOM 5112 C C . ASP B 1 169 ? 16.531 -39.188 -3.645 1 94.38 169 ASP B C 1
ATOM 5114 O O . ASP B 1 169 ? 16.516 -40.406 -3.428 1 94.38 169 ASP B O 1
ATOM 5118 N N . ASP B 1 170 ? 17.312 -38.469 -3.043 1 95.69 170 ASP B N 1
ATOM 5119 C CA . ASP B 1 170 ? 18.438 -39 -2.303 1 95.69 170 ASP B CA 1
ATOM 5120 C C . ASP B 1 170 ? 18.234 -38.844 -0.797 1 95.69 170 ASP B C 1
ATOM 5122 O O . ASP B 1 170 ? 19.188 -39 -0.02 1 95.69 170 ASP B O 1
ATOM 5126 N N . VAL B 1 171 ? 17.109 -38.5 -0.316 1 98.19 171 VAL B N 1
ATOM 5127 C CA . VAL B 1 171 ? 16.781 -38.406 1.104 1 98.19 171 VAL B CA 1
ATOM 5128 C C . VAL B 1 171 ? 15.766 -39.5 1.465 1 98.19 171 VAL B C 1
ATOM 5130 O O . VAL B 1 171 ? 14.57 -39.344 1.203 1 98.19 171 VAL B O 1
ATOM 5133 N N . PRO B 1 172 ? 16.219 -40.531 2.121 1 98.19 172 PRO B N 1
ATOM 5134 C CA . PRO B 1 172 ? 15.289 -41.625 2.488 1 98.19 172 PRO B CA 1
ATOM 5135 C C . PRO B 1 172 ? 14.078 -41.094 3.262 1 98.19 172 PRO B C 1
ATOM 5137 O O . PRO B 1 172 ? 14.227 -40.312 4.207 1 98.19 172 PRO B O 1
ATOM 5140 N N . GLY B 1 173 ? 12.906 -41.5 2.779 1 98.06 173 GLY B N 1
ATOM 5141 C CA . GLY B 1 173 ? 11.664 -41.156 3.469 1 98.06 173 GLY B CA 1
ATOM 5142 C C . GLY B 1 173 ? 11.023 -39.875 2.957 1 98.06 173 GLY B C 1
ATOM 5143 O O . GLY B 1 173 ? 9.844 -39.625 3.217 1 98.06 173 GLY B O 1
ATOM 5144 N N . ALA B 1 174 ? 11.781 -39 2.211 1 97.94 174 ALA B N 1
ATOM 5145 C CA . ALA B 1 174 ? 11.266 -37.719 1.763 1 97.94 174 ALA B CA 1
ATOM 5146 C C . ALA B 1 174 ? 10.039 -37.906 0.87 1 97.94 174 ALA B C 1
ATOM 5148 O O . ALA B 1 174 ? 9.008 -37.281 1.093 1 97.94 174 ALA B O 1
ATOM 5149 N N . LYS B 1 175 ? 10.078 -38.688 -0.144 1 96.75 175 LYS B N 1
ATOM 5150 C CA . LYS B 1 175 ? 8.984 -38.906 -1.088 1 96.75 175 LYS B CA 1
ATOM 5151 C C . LYS B 1 175 ? 7.777 -39.531 -0.399 1 96.75 175 LYS B C 1
ATOM 5153 O O . LYS B 1 175 ? 6.633 -39.188 -0.703 1 96.75 175 LYS B O 1
ATOM 5158 N N . GLU B 1 176 ? 8.039 -40.375 0.526 1 96.75 176 GLU B N 1
ATOM 5159 C CA . GLU B 1 176 ? 6.988 -41.156 1.191 1 96.75 176 GLU B CA 1
ATOM 5160 C C . GLU B 1 176 ? 6.246 -40.281 2.211 1 96.75 176 GLU B C 1
ATOM 5162 O O . GLU B 1 176 ? 5.027 -40.406 2.357 1 96.75 176 GLU B O 1
ATOM 5167 N N . TYR B 1 177 ? 6.996 -39.406 2.887 1 97.56 177 TYR B N 1
ATOM 5168 C CA . TYR B 1 177 ? 6.395 -38.844 4.098 1 97.56 177 TYR B CA 1
ATOM 5169 C C . TYR B 1 177 ? 6.27 -37.344 4.008 1 97.56 177 TYR B C 1
ATOM 5171 O O . TYR B 1 177 ? 5.473 -36.719 4.73 1 97.56 177 TYR B O 1
ATOM 5179 N N . ALA B 1 178 ? 7.035 -36.688 3.189 1 98.06 178 ALA B N 1
ATOM 5180 C CA . ALA B 1 178 ? 7.086 -35.25 3.195 1 98.06 178 ALA B CA 1
ATOM 5181 C C . ALA B 1 178 ? 5.887 -34.656 2.461 1 98.06 178 ALA B C 1
ATOM 5183 O O . ALA B 1 178 ? 5.367 -35.25 1.52 1 98.06 178 ALA B O 1
ATOM 5184 N N . ILE B 1 179 ? 5.449 -33.531 2.914 1 98.5 179 ILE B N 1
ATOM 5185 C CA . ILE B 1 179 ? 4.461 -32.719 2.189 1 98.5 179 ILE B CA 1
ATOM 5186 C C . ILE B 1 179 ? 5.16 -31.641 1.386 1 98.5 179 ILE B C 1
ATOM 5188 O O . ILE B 1 179 ? 6.359 -31.406 1.553 1 98.5 179 ILE B O 1
ATOM 5192 N N . THR B 1 180 ? 4.422 -31.016 0.448 1 98.5 180 THR B N 1
ATOM 5193 C CA . THR B 1 180 ? 4.875 -29.859 -0.334 1 98.5 180 THR B CA 1
ATOM 5194 C C . THR B 1 180 ? 3.852 -28.734 -0.272 1 98.5 180 THR B C 1
ATOM 5196 O O . THR B 1 180 ? 2.871 -28.812 0.47 1 98.5 180 THR B O 1
ATOM 5199 N N . SER B 1 181 ? 4.113 -27.672 -1.06 1 97.69 181 SER B N 1
ATOM 5200 C CA . SER B 1 181 ? 3.164 -26.562 -1.155 1 97.69 181 SER B CA 1
ATOM 5201 C C . SER B 1 181 ? 1.832 -27.016 -1.735 1 97.69 181 SER B C 1
ATOM 5203 O O . SER B 1 181 ? 0.801 -26.375 -1.526 1 97.69 181 SER B O 1
ATOM 5205 N N . ASP B 1 182 ? 1.812 -28.141 -2.404 1 98.19 182 ASP B N 1
ATOM 5206 C CA . ASP B 1 182 ? 0.581 -28.672 -2.977 1 98.19 182 ASP B CA 1
ATOM 5207 C C . ASP B 1 182 ? -0.323 -29.25 -1.892 1 98.19 182 ASP B C 1
ATOM 5209 O O . ASP B 1 182 ? -1.505 -29.5 -2.131 1 98.19 182 ASP B O 1
ATOM 5213 N N . ASP B 1 183 ? 0.236 -29.469 -0.681 1 98.44 183 ASP B N 1
ATOM 5214 C CA . ASP B 1 183 ? -0.483 -30.266 0.307 1 98.44 183 ASP B CA 1
ATOM 5215 C C . ASP B 1 183 ? -0.881 -29.422 1.514 1 98.44 183 ASP B C 1
ATOM 5217 O O . ASP B 1 183 ? -1.924 -29.656 2.127 1 98.44 183 ASP B O 1
ATOM 5221 N N . ILE B 1 184 ? -0.076 -28.469 1.85 1 98.56 184 ILE B N 1
ATOM 5222 C CA . ILE B 1 184 ? -0.088 -27.859 3.178 1 98.56 184 ILE B CA 1
ATOM 5223 C C . ILE B 1 184 ? -1.432 -27.172 3.42 1 98.56 184 ILE B C 1
ATOM 5225 O O . ILE B 1 184 ? -1.969 -27.219 4.527 1 98.56 184 ILE B O 1
ATOM 5229 N N . PHE B 1 185 ? -2.059 -26.594 2.465 1 97.81 185 PHE B N 1
ATOM 5230 C CA . PHE B 1 185 ? -3.264 -25.781 2.635 1 97.81 185 PHE B CA 1
ATOM 5231 C C . PHE B 1 185 ? -4.496 -26.672 2.738 1 97.81 185 PHE B C 1
ATOM 5233 O O . PHE B 1 185 ? -5.578 -26.203 3.105 1 97.81 185 PHE B O 1
ATOM 5240 N N . HIS B 1 186 ? -4.297 -27.938 2.412 1 95.44 186 HIS B N 1
ATOM 5241 C CA . HIS B 1 186 ? -5.414 -28.875 2.4 1 95.44 186 HIS B CA 1
ATOM 5242 C C . HIS B 1 186 ? -5.324 -29.859 3.566 1 95.44 186 HIS B C 1
ATOM 5244 O O . HIS B 1 186 ? -6.191 -30.719 3.727 1 95.44 186 HIS B O 1
ATOM 5250 N N . MET B 1 187 ? -4.332 -29.641 4.379 1 97.12 187 MET B N 1
ATOM 5251 C CA . MET B 1 187 ? -4.164 -30.562 5.496 1 97.12 187 MET B CA 1
ATOM 5252 C C . MET B 1 187 ? -5.348 -30.484 6.457 1 97.12 187 MET B C 1
ATOM 5254 O O . MET B 1 187 ? -5.715 -29.391 6.895 1 97.12 187 MET B O 1
ATOM 5258 N N . GLN B 1 188 ? -5.848 -31.578 6.828 1 95.44 188 GLN B N 1
ATOM 5259 C CA . GLN B 1 188 ? -6.988 -31.625 7.734 1 95.44 188 GLN B CA 1
ATOM 5260 C C . GLN B 1 188 ? -6.578 -31.25 9.156 1 95.44 188 GLN B C 1
ATOM 5262 O O . GLN B 1 188 ? -7.32 -30.562 9.859 1 95.44 188 GLN B O 1
ATOM 5267 N N . ASN B 1 189 ? -5.445 -31.797 9.547 1 95.94 189 ASN B N 1
ATOM 5268 C CA . ASN B 1 189 ? -4.883 -31.422 10.836 1 95.94 189 ASN B CA 1
ATOM 5269 C C . ASN B 1 189 ? -3.795 -30.359 10.695 1 95.94 189 ASN B C 1
ATOM 5271 O O . ASN B 1 189 ? -3.1 -30.312 9.68 1 95.94 189 ASN B O 1
ATOM 5275 N N . ALA B 1 190 ? -3.676 -29.562 11.797 1 97.69 190 ALA B N 1
ATOM 5276 C CA . ALA B 1 190 ? -2.615 -28.562 11.797 1 97.69 190 ALA B CA 1
ATOM 5277 C C . ALA B 1 190 ? -1.248 -29.203 11.586 1 97.69 190 ALA B C 1
ATOM 5279 O O . ALA B 1 190 ? -0.979 -30.297 12.109 1 97.69 190 ALA B O 1
ATOM 5280 N N . PRO B 1 191 ? -0.369 -28.531 10.859 1 98 191 PRO B N 1
ATOM 5281 C CA . PRO B 1 191 ? 0.946 -29.094 10.562 1 98 191 PRO B CA 1
ATOM 5282 C C . PRO B 1 191 ? 1.801 -29.297 11.812 1 98 191 PRO B C 1
ATOM 5284 O O . PRO B 1 191 ? 2.73 -30.109 11.812 1 98 191 PRO B O 1
ATOM 5287 N N . GLY B 1 192 ? 1.488 -28.5 12.945 1 98.38 192 GLY B N 1
ATOM 5288 C CA . GLY B 1 192 ? 2.271 -28.625 14.164 1 98.38 192 GLY B CA 1
ATOM 5289 C C . GLY B 1 192 ? 3.713 -28.172 13.992 1 98.38 192 GLY B C 1
ATOM 5290 O O . GLY B 1 192 ? 3.994 -27.234 13.25 1 98.38 192 GLY B O 1
ATOM 5291 N N . LYS B 1 193 ? 4.613 -28.781 14.867 1 98.81 193 LYS B N 1
ATOM 5292 C CA . LYS B 1 193 ? 6.043 -28.547 14.695 1 98.81 193 LYS B CA 1
ATOM 5293 C C . LYS B 1 193 ? 6.516 -29 13.32 1 98.81 193 LYS B C 1
ATOM 5295 O O . LYS B 1 193 ? 6.422 -30.172 12.977 1 98.81 193 LYS B O 1
ATOM 5300 N N . THR B 1 194 ? 7.043 -28.031 12.469 1 98.94 194 THR B N 1
ATOM 5301 C CA . THR B 1 194 ? 7.277 -28.312 11.062 1 98.94 194 THR B CA 1
ATOM 5302 C C . THR B 1 194 ? 8.734 -28.062 10.695 1 98.94 194 THR B C 1
ATOM 5304 O O . THR B 1 194 ? 9.312 -27.031 11.078 1 98.94 194 THR B O 1
ATOM 5307 N N . PHE B 1 195 ? 9.344 -28.984 9.984 1 98.94 195 PHE B N 1
ATOM 5308 C CA . PHE B 1 195 ? 10.664 -28.844 9.383 1 98.94 195 PHE B CA 1
ATOM 5309 C C . PHE B 1 195 ? 10.555 -28.484 7.906 1 98.94 195 PHE B C 1
ATOM 5311 O O . PHE B 1 195 ? 10.055 -29.266 7.102 1 98.94 195 PHE B O 1
ATOM 5318 N N . VAL B 1 196 ? 10.953 -27.297 7.551 1 98.94 196 VAL B N 1
ATOM 5319 C CA . VAL B 1 196 ? 10.852 -26.781 6.184 1 98.94 196 VAL B CA 1
ATOM 5320 C C . VAL B 1 196 ? 12.219 -26.859 5.5 1 98.94 196 VAL B C 1
ATOM 5322 O O . VAL B 1 196 ? 13.219 -26.391 6.055 1 98.94 196 VAL B O 1
ATOM 5325 N N . VAL B 1 197 ? 12.258 -27.406 4.32 1 98.88 197 VAL B N 1
ATOM 5326 C CA . VAL B 1 197 ? 13.5 -27.484 3.562 1 98.88 197 VAL B CA 1
ATOM 5327 C C . VAL B 1 197 ? 13.438 -26.578 2.342 1 98.88 197 VAL B C 1
ATOM 5329 O O . VAL B 1 197 ? 12.547 -26.719 1.498 1 98.88 197 VAL B O 1
ATOM 5332 N N . GLY B 1 198 ? 14.352 -25.656 2.227 1 98.5 198 GLY B N 1
ATOM 5333 C CA . GLY B 1 198 ? 14.414 -24.719 1.111 1 98.5 198 GLY B CA 1
ATOM 5334 C C . GLY B 1 198 ? 14.727 -23.297 1.54 1 98.5 198 GLY B C 1
ATOM 5335 O O . GLY B 1 198 ? 14.703 -22.984 2.732 1 98.5 198 GLY B O 1
ATOM 5336 N N . GLY B 1 199 ? 15.055 -22.438 0.602 1 97.94 199 GLY B N 1
ATOM 5337 C CA . GLY B 1 199 ? 15.461 -21.078 0.94 1 97.94 199 GLY B CA 1
ATOM 5338 C C . GLY B 1 199 ? 14.859 -20.031 0.021 1 97.94 199 GLY B C 1
ATOM 5339 O O . GLY B 1 199 ? 15.18 -18.859 0.122 1 97.94 199 GLY B O 1
ATOM 5340 N N . SER B 1 200 ? 13.922 -20.438 -0.86 1 96.94 200 SER B N 1
ATOM 5341 C CA . SER B 1 200 ? 13.281 -19.516 -1.785 1 96.94 200 SER B CA 1
ATOM 5342 C C . SER B 1 200 ? 11.875 -19.156 -1.324 1 96.94 200 SER B C 1
ATOM 5344 O O . SER B 1 200 ? 11.523 -19.359 -0.162 1 96.94 200 SER B O 1
ATOM 5346 N N . TYR B 1 201 ? 11 -18.5 -2.166 1 94.38 201 TYR B N 1
ATOM 5347 C CA . TYR B 1 201 ? 9.711 -17.906 -1.837 1 94.38 201 TYR B CA 1
ATOM 5348 C C . TYR B 1 201 ? 8.828 -18.875 -1.069 1 94.38 201 TYR B C 1
ATOM 5350 O O . TYR B 1 201 ? 8.336 -18.562 0.012 1 94.38 201 TYR B O 1
ATOM 5358 N N . VAL B 1 202 ? 8.719 -20.062 -1.687 1 97.81 202 VAL B N 1
ATOM 5359 C CA . VAL B 1 202 ? 7.73 -20.984 -1.153 1 97.81 202 VAL B CA 1
ATOM 5360 C C . VAL B 1 202 ? 8.141 -21.438 0.251 1 97.81 202 VAL B C 1
ATOM 5362 O O . VAL B 1 202 ? 7.316 -21.438 1.171 1 97.81 202 VAL B O 1
ATOM 5365 N N . ALA B 1 203 ? 9.422 -21.703 0.456 1 98.75 203 ALA B N 1
ATOM 5366 C CA . ALA B 1 203 ? 9.922 -22.156 1.75 1 98.75 203 ALA B CA 1
ATOM 5367 C C . ALA B 1 203 ? 9.773 -21.078 2.812 1 98.75 203 ALA B C 1
ATOM 5369 O O . ALA B 1 203 ? 9.227 -21.328 3.891 1 98.75 203 ALA B O 1
ATOM 5370 N N . LEU B 1 204 ? 10.203 -19.891 2.523 1 98.88 204 LEU B N 1
ATOM 5371 C CA . LEU B 1 204 ? 10.25 -18.828 3.521 1 98.88 204 LEU B CA 1
ATOM 5372 C C . LEU B 1 204 ? 8.852 -18.312 3.834 1 98.88 204 LEU B C 1
ATOM 5374 O O . LEU B 1 204 ? 8.547 -17.969 4.98 1 98.88 204 LEU B O 1
ATOM 5378 N N . GLU B 1 205 ? 8 -18.219 2.805 1 98.81 205 GLU B N 1
ATOM 5379 C CA . GLU B 1 205 ? 6.629 -17.781 3.037 1 98.81 205 GLU B CA 1
ATOM 5380 C C . GLU B 1 205 ? 5.867 -18.781 3.893 1 98.81 205 GLU B C 1
ATOM 5382 O O . GLU B 1 205 ? 5.152 -18.406 4.82 1 98.81 205 GLU B O 1
ATOM 5387 N N . CYS B 1 206 ? 6.039 -20.078 3.58 1 98.88 206 CYS B N 1
ATOM 5388 C CA . CYS B 1 206 ? 5.375 -21.109 4.371 1 98.88 206 CYS B CA 1
ATOM 5389 C C . CYS B 1 206 ? 5.895 -21.109 5.805 1 98.88 206 CYS B C 1
ATOM 5391 O O . CYS B 1 206 ? 5.105 -21.156 6.754 1 98.88 206 CYS B O 1
ATOM 5393 N N . ALA B 1 207 ? 7.234 -21.031 5.938 1 98.94 207 ALA B N 1
ATOM 5394 C CA . ALA B 1 207 ? 7.812 -20.984 7.277 1 98.94 207 ALA B CA 1
ATOM 5395 C C . ALA B 1 207 ? 7.305 -19.766 8.047 1 98.94 207 ALA B C 1
ATOM 5397 O O . ALA B 1 207 ? 7.016 -19.859 9.242 1 98.94 207 ALA B O 1
ATOM 5398 N N . GLY B 1 208 ? 7.188 -18.688 7.352 1 98.81 208 GLY B N 1
ATOM 5399 C CA . GLY B 1 208 ? 6.746 -17.453 7.969 1 98.81 208 GLY B CA 1
ATOM 5400 C C . GLY B 1 208 ? 5.34 -17.531 8.531 1 98.81 208 GLY B C 1
ATOM 5401 O O . GLY B 1 208 ? 5.109 -17.172 9.695 1 98.81 208 GLY B O 1
ATOM 5402 N N . PHE B 1 209 ? 4.348 -17.953 7.684 1 98.75 209 PHE B N 1
ATOM 5403 C CA . PHE B 1 209 ? 2.98 -17.953 8.195 1 98.75 209 PHE B CA 1
ATOM 5404 C C . PHE B 1 209 ? 2.787 -19.031 9.242 1 98.75 209 PHE B C 1
ATOM 5406 O O . PHE B 1 209 ? 1.979 -18.891 10.164 1 98.75 209 PHE B O 1
ATOM 5413 N N . LEU B 1 210 ? 3.568 -20.203 9.148 1 98.88 210 LEU B N 1
ATOM 5414 C CA . LEU B 1 210 ? 3.473 -21.219 10.188 1 98.88 210 LEU B CA 1
ATOM 5415 C C . LEU B 1 210 ? 3.92 -20.672 11.539 1 98.88 210 LEU B C 1
ATOM 5417 O O . LEU B 1 210 ? 3.227 -20.844 12.539 1 98.88 210 LEU B O 1
ATOM 5421 N N . THR B 1 211 ? 5.082 -20 11.539 1 98.81 211 THR B N 1
ATOM 5422 C CA . THR B 1 211 ? 5.57 -19.375 12.766 1 98.81 211 THR B CA 1
ATOM 5423 C C . THR B 1 211 ? 4.57 -18.344 13.281 1 98.81 211 THR B C 1
ATOM 5425 O O . THR B 1 211 ? 4.289 -18.297 14.477 1 98.81 211 THR B O 1
ATOM 5428 N N . GLY B 1 212 ? 4.031 -17.562 12.367 1 98.31 212 GLY B N 1
ATOM 5429 C CA . GLY B 1 212 ? 3.088 -16.531 12.734 1 98.31 212 GLY B CA 1
ATOM 5430 C C . GLY B 1 212 ? 1.8 -17.062 13.328 1 98.31 212 GLY B C 1
ATOM 5431 O O . GLY B 1 212 ? 1.14 -16.391 14.117 1 98.31 212 GLY B O 1
ATOM 5432 N N . LEU B 1 213 ? 1.456 -18.281 12.938 1 98.44 213 LEU B N 1
ATOM 5433 C CA . LEU B 1 213 ? 0.24 -18.922 13.445 1 98.44 213 LEU B CA 1
ATOM 5434 C C . LEU B 1 213 ? 0.505 -19.625 14.766 1 98.44 213 LEU B C 1
ATOM 5436 O O . LEU B 1 213 ? -0.412 -20.188 15.367 1 98.44 213 LEU B O 1
ATOM 5440 N N . GLY B 1 214 ? 1.771 -19.672 15.195 1 97.38 214 GLY B N 1
ATOM 5441 C CA . GLY B 1 214 ? 2.1 -20.156 16.516 1 97.38 214 GLY B CA 1
ATOM 5442 C C . GLY B 1 214 ? 2.768 -21.516 16.5 1 97.38 214 GLY B C 1
ATOM 5443 O O . GLY B 1 214 ? 3.025 -22.094 17.562 1 97.38 214 GLY B O 1
ATOM 5444 N N . TYR B 1 215 ? 3.102 -22.047 15.375 1 98.5 215 TYR B N 1
ATOM 5445 C CA . TYR B 1 215 ? 3.732 -23.359 15.297 1 98.5 215 TYR B CA 1
ATOM 5446 C C . TYR B 1 215 ? 5.25 -23.234 15.367 1 98.5 215 TYR B C 1
ATOM 5448 O O . TYR B 1 215 ? 5.832 -22.312 14.797 1 98.5 215 TYR B O 1
ATOM 5456 N N . GLU B 1 216 ? 5.887 -24.156 16.062 1 98.75 216 GLU B N 1
ATOM 5457 C CA . GLU B 1 216 ? 7.34 -24.234 15.992 1 98.75 216 GLU B CA 1
ATOM 5458 C C . GLU B 1 216 ? 7.801 -24.609 14.586 1 98.75 216 GLU B C 1
ATOM 5460 O O . GLU B 1 216 ? 7.352 -25.609 14.023 1 98.75 216 GLU B O 1
ATOM 5465 N N . THR B 1 217 ? 8.664 -23.797 14.008 1 98.94 217 THR B N 1
ATOM 5466 C CA . THR B 1 217 ? 9.078 -23.984 12.625 1 98.94 217 THR B CA 1
ATOM 5467 C C . THR B 1 217 ? 10.586 -23.875 12.484 1 98.94 217 THR B C 1
ATOM 5469 O O . THR B 1 217 ? 11.195 -22.922 12.992 1 98.94 217 THR B O 1
ATOM 5472 N N . GLN B 1 218 ? 11.203 -24.812 11.859 1 98.94 218 GLN B N 1
ATOM 5473 C CA . GLN B 1 218 ? 12.625 -24.812 11.539 1 98.94 218 GLN B CA 1
ATOM 5474 C C . GLN B 1 218 ? 12.859 -24.891 10.039 1 98.94 218 GLN B C 1
ATOM 5476 O O . GLN B 1 218 ? 12.164 -25.625 9.336 1 98.94 218 GLN B O 1
ATOM 5481 N N . VAL B 1 219 ? 13.789 -24.094 9.57 1 98.94 219 VAL B N 1
ATOM 5482 C CA . VAL B 1 219 ? 14.086 -24.062 8.141 1 98.94 219 VAL B CA 1
ATOM 5483 C C . VAL B 1 219 ? 15.492 -24.594 7.891 1 98.94 219 VAL B C 1
ATOM 5485 O O . VAL B 1 219 ? 16.453 -24.141 8.508 1 98.94 219 VAL B O 1
ATOM 5488 N N . CYS B 1 220 ? 15.586 -25.547 7.086 1 98.81 220 CYS B N 1
ATOM 5489 C CA . CYS B 1 220 ? 16.859 -26.062 6.598 1 98.81 220 CYS B CA 1
ATOM 5490 C C . CYS B 1 220 ? 17.266 -25.359 5.305 1 98.81 220 CYS B C 1
ATOM 5492 O O . CYS B 1 220 ? 16.672 -25.594 4.254 1 98.81 220 CYS B O 1
ATOM 5494 N N . LEU B 1 221 ? 18.266 -24.547 5.402 1 98.12 221 LEU B N 1
ATOM 5495 C CA . LEU B 1 221 ? 18.734 -23.703 4.309 1 98.12 221 LEU B CA 1
ATOM 5496 C C . LEU B 1 221 ? 20.109 -24.156 3.832 1 98.12 221 LEU B C 1
ATOM 5498 O O . LEU B 1 221 ? 21.094 -24.016 4.562 1 98.12 221 LEU B O 1
ATOM 5502 N N . ARG B 1 222 ? 20.141 -24.656 2.66 1 96.88 222 ARG B N 1
ATOM 5503 C CA . ARG B 1 222 ? 21.375 -25.25 2.16 1 96.88 222 ARG B CA 1
ATOM 5504 C C . ARG B 1 222 ? 22.406 -24.172 1.872 1 96.88 222 ARG B C 1
ATOM 5506 O O . ARG B 1 222 ? 23.594 -24.344 2.176 1 96.88 222 ARG B O 1
ATOM 5513 N N . SER B 1 223 ? 22 -23.094 1.225 1 95.56 223 SER B N 1
ATOM 5514 C CA . SER B 1 223 ? 22.906 -22.047 0.793 1 95.56 223 SER B CA 1
ATOM 5515 C C . SER B 1 223 ? 22.359 -20.672 1.116 1 95.56 223 SER B C 1
ATOM 5517 O O . SER B 1 223 ? 22.062 -20.359 2.273 1 95.56 223 SER B O 1
ATOM 5519 N N . ILE B 1 224 ? 22.234 -19.812 0.137 1 96.31 224 ILE B N 1
ATOM 5520 C CA . ILE B 1 224 ? 21.797 -18.453 0.394 1 96.31 224 ILE B CA 1
ATOM 5521 C C . ILE B 1 224 ? 20.281 -18.359 0.231 1 96.31 224 ILE B C 1
ATOM 5523 O O . ILE B 1 224 ? 19.703 -19.062 -0.586 1 96.31 224 ILE B O 1
ATOM 5527 N N . PRO B 1 225 ? 19.656 -17.531 1.05 1 98.31 225 PRO B N 1
ATOM 5528 C CA . PRO B 1 225 ? 18.203 -17.328 0.883 1 98.31 225 PRO B CA 1
ATOM 5529 C C . PRO B 1 225 ? 17.875 -16.484 -0.346 1 98.31 225 PRO B C 1
ATOM 5531 O O . PRO B 1 225 ? 18.609 -15.555 -0.687 1 98.31 225 PRO B O 1
ATOM 5534 N N . LEU B 1 226 ? 16.75 -16.797 -0.997 1 98.12 226 LEU B N 1
ATOM 5535 C CA . LEU B 1 226 ? 16.203 -16 -2.09 1 98.12 226 LEU B CA 1
ATOM 5536 C C . LEU B 1 226 ? 17.266 -15.75 -3.16 1 98.12 226 LEU B C 1
ATOM 5538 O O . LEU B 1 226 ? 17.516 -14.602 -3.531 1 98.12 226 LEU B O 1
ATOM 5542 N N . ARG B 1 227 ? 17.797 -16.812 -3.654 1 95.88 227 ARG B N 1
ATOM 5543 C CA . ARG B 1 227 ? 18.734 -16.719 -4.762 1 95.88 227 ARG B CA 1
ATOM 5544 C C . ARG B 1 227 ? 18.172 -15.875 -5.898 1 95.88 227 ARG B C 1
ATOM 5546 O O . ARG B 1 227 ? 17.016 -16.062 -6.293 1 95.88 227 ARG B O 1
ATOM 5553 N N . GLY B 1 228 ? 18.906 -14.922 -6.41 1 94.56 228 GLY B N 1
ATOM 5554 C CA . GLY B 1 228 ? 18.469 -14.062 -7.504 1 94.56 228 GLY B CA 1
ATOM 5555 C C . GLY B 1 228 ? 17.953 -12.719 -7.035 1 94.56 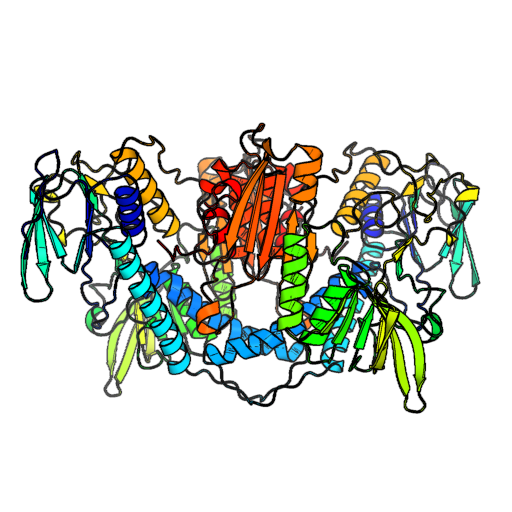228 GLY B C 1
ATOM 5556 O O . GLY B 1 228 ? 17.766 -11.805 -7.84 1 94.56 228 GLY B O 1
ATOM 5557 N N . PHE B 1 229 ? 17.688 -12.594 -5.75 1 98.06 229 PHE B N 1
ATOM 5558 C CA . PHE B 1 229 ? 17.25 -11.328 -5.172 1 98.06 229 PHE B CA 1
ATOM 5559 C C . PHE B 1 229 ? 18.453 -10.539 -4.648 1 98.06 229 PHE B C 1
ATOM 5561 O O . PHE B 1 229 ? 19.562 -11.055 -4.602 1 98.06 229 PHE B O 1
ATOM 5568 N N . ASP B 1 230 ? 18.203 -9.242 -4.332 1 98.75 230 ASP B N 1
ATOM 5569 C CA . ASP B 1 230 ? 19.219 -8.469 -3.625 1 98.75 230 ASP B CA 1
ATOM 5570 C C . ASP B 1 230 ? 19.609 -9.141 -2.309 1 98.75 230 ASP B C 1
ATOM 5572 O O . ASP B 1 230 ? 18.75 -9.344 -1.438 1 98.75 230 ASP B O 1
ATOM 5576 N N . GLN B 1 231 ? 20.875 -9.43 -2.176 1 98.5 231 GLN B N 1
ATOM 5577 C CA . GLN B 1 231 ? 21.281 -10.32 -1.091 1 98.5 231 GLN B CA 1
ATOM 5578 C C . GLN B 1 231 ? 21.297 -9.586 0.246 1 98.5 231 GLN B C 1
ATOM 5580 O O . GLN B 1 231 ? 21.125 -10.203 1.302 1 98.5 231 GLN B O 1
ATOM 5585 N N . GLN B 1 232 ? 21.5 -8.258 0.259 1 98.56 232 GLN B N 1
ATOM 5586 C CA . GLN B 1 232 ? 21.312 -7.508 1.498 1 98.56 232 GLN B CA 1
ATOM 5587 C C . GLN B 1 232 ? 19.875 -7.613 1.993 1 98.56 232 GLN B C 1
ATOM 5589 O O . GLN B 1 232 ? 19.641 -7.867 3.176 1 98.56 232 GLN B O 1
ATOM 5594 N N . MET B 1 233 ? 18.953 -7.477 1.061 1 98.75 233 MET B N 1
ATOM 5595 C CA . MET B 1 233 ? 17.531 -7.547 1.403 1 98.75 233 MET B CA 1
ATOM 5596 C C . MET B 1 233 ? 17.156 -8.953 1.856 1 98.75 233 MET B C 1
ATOM 5598 O O . MET B 1 233 ? 16.438 -9.117 2.848 1 98.75 233 MET B O 1
ATOM 5602 N N . ALA B 1 234 ? 17.641 -9.938 1.113 1 98.75 234 ALA B N 1
ATOM 5603 C CA . ALA B 1 234 ? 17.359 -11.328 1.454 1 98.75 234 ALA B CA 1
ATOM 5604 C C . ALA B 1 234 ? 17.859 -11.664 2.859 1 98.75 234 ALA B C 1
ATOM 5606 O O . ALA B 1 234 ? 17.156 -12.336 3.625 1 98.75 234 ALA B O 1
ATOM 5607 N N . GLY B 1 235 ? 19.031 -11.227 3.152 1 98.56 235 GLY B N 1
ATOM 5608 C CA . GLY B 1 235 ? 19.578 -11.422 4.488 1 98.56 235 GLY B CA 1
ATOM 5609 C C . GLY B 1 235 ? 18.734 -10.789 5.574 1 98.56 235 GLY B C 1
ATOM 5610 O O . GLY B 1 235 ? 18.516 -11.391 6.629 1 98.56 235 GLY B O 1
ATOM 5611 N N . MET B 1 236 ? 18.234 -9.594 5.352 1 98.62 236 MET B N 1
ATOM 5612 C CA . MET B 1 236 ? 17.406 -8.891 6.328 1 98.62 236 MET B CA 1
ATOM 5613 C C . MET B 1 236 ? 16.078 -9.617 6.543 1 98.62 236 MET B C 1
ATOM 5615 O O . MET B 1 236 ? 15.539 -9.625 7.652 1 98.62 236 MET B O 1
ATOM 5619 N N . VAL B 1 237 ? 15.516 -10.219 5.473 1 98.75 237 VAL B N 1
ATOM 5620 C CA . VAL B 1 237 ? 14.281 -10.992 5.582 1 98.75 237 VAL B CA 1
ATOM 5621 C C . VAL B 1 237 ? 14.5 -12.164 6.543 1 98.75 237 VAL B C 1
ATOM 5623 O O . VAL B 1 237 ? 13.695 -12.375 7.457 1 98.75 237 VAL B O 1
ATOM 5626 N N . VAL B 1 238 ? 15.586 -12.906 6.34 1 98.75 238 VAL B N 1
ATOM 5627 C CA . VAL B 1 238 ? 15.875 -14.078 7.152 1 98.75 238 VAL B CA 1
ATOM 5628 C C . VAL B 1 238 ? 16.141 -13.656 8.594 1 98.75 238 VAL B C 1
ATOM 5630 O O . VAL B 1 238 ? 15.672 -14.305 9.531 1 98.75 238 VAL B O 1
ATOM 5633 N N . ASP B 1 239 ? 16.859 -12.531 8.781 1 98.56 239 ASP B N 1
ATOM 5634 C CA . ASP B 1 239 ? 17.125 -12.008 10.117 1 98.56 239 ASP B CA 1
ATOM 5635 C C . ASP B 1 239 ? 15.828 -11.688 10.852 1 98.56 239 ASP B C 1
ATOM 5637 O O . ASP B 1 239 ? 15.68 -12.008 12.031 1 98.56 239 ASP B O 1
ATOM 5641 N N . TYR B 1 240 ? 14.953 -11.062 10.195 1 98.62 240 TYR B N 1
ATOM 5642 C CA . TYR B 1 240 ? 13.664 -10.727 10.789 1 98.62 240 TYR B CA 1
ATOM 5643 C C . TYR B 1 240 ? 12.891 -11.984 11.156 1 98.62 240 TYR B C 1
ATOM 5645 O O . TYR B 1 240 ? 12.266 -12.047 12.219 1 98.62 240 TYR B O 1
ATOM 5653 N N . MET B 1 241 ? 12.883 -12.984 10.25 1 98.75 241 MET B N 1
ATOM 5654 C CA . MET B 1 241 ? 12.164 -14.227 10.508 1 98.75 241 MET B CA 1
ATOM 5655 C C . MET B 1 241 ? 12.711 -14.93 11.742 1 98.75 241 MET B C 1
ATOM 5657 O O . MET B 1 241 ? 11.945 -15.5 12.531 1 98.75 241 MET B O 1
ATOM 5661 N N . GLU B 1 242 ? 14.008 -14.867 11.906 1 98.62 242 GLU B N 1
ATOM 5662 C CA . GLU B 1 242 ? 14.602 -15.453 13.102 1 98.62 242 GLU B CA 1
ATOM 5663 C C . GLU B 1 242 ? 14.125 -14.734 14.367 1 98.62 242 GLU B C 1
ATOM 5665 O O . GLU B 1 242 ? 13.75 -15.383 15.344 1 98.62 242 GLU B O 1
ATOM 5670 N N . LYS B 1 243 ? 14.109 -13.461 14.312 1 97.94 243 LYS B N 1
ATOM 5671 C CA . LYS B 1 243 ? 13.648 -12.664 15.445 1 97.94 243 LYS B CA 1
ATOM 5672 C C . LYS B 1 243 ? 12.164 -12.898 15.711 1 97.94 243 LYS B C 1
ATOM 5674 O O . LYS B 1 243 ? 11.711 -12.82 16.844 1 97.94 243 LYS B O 1
ATOM 5679 N N . HIS B 1 244 ? 11.484 -13.211 14.625 1 97.69 244 HIS B N 1
ATOM 5680 C CA . HIS B 1 244 ? 10.047 -13.43 14.695 1 97.69 244 HIS B CA 1
ATOM 5681 C C . HIS B 1 244 ? 9.727 -14.828 15.219 1 97.69 244 HIS B C 1
ATOM 5683 O O . HIS B 1 244 ? 8.57 -15.133 15.508 1 97.69 244 HIS B O 1
ATOM 5689 N N . GLY B 1 245 ? 10.758 -15.727 15.242 1 98.56 245 GLY B N 1
ATOM 5690 C CA . GLY B 1 245 ? 10.539 -16.984 15.945 1 98.56 245 GLY B CA 1
ATOM 5691 C C . GLY B 1 245 ? 10.898 -18.203 15.117 1 98.56 245 GLY B C 1
ATOM 5692 O O . GLY B 1 245 ? 10.875 -19.328 15.617 1 98.56 245 GLY B O 1
ATOM 5693 N N . THR B 1 246 ? 11.227 -18.062 13.836 1 98.88 246 THR B N 1
ATOM 5694 C CA . THR B 1 246 ? 11.609 -19.172 12.977 1 98.88 246 THR B CA 1
ATOM 5695 C C . THR B 1 246 ? 13.062 -19.562 13.227 1 98.88 246 THR B C 1
ATOM 5697 O O . THR B 1 246 ? 13.945 -18.703 13.273 1 98.88 246 THR B O 1
ATOM 5700 N N . LYS B 1 247 ? 13.344 -20.797 13.391 1 98.88 247 LYS B N 1
ATOM 5701 C CA . LYS B 1 247 ? 14.711 -21.281 13.562 1 98.88 247 LYS B CA 1
ATOM 5702 C C . LYS B 1 247 ? 15.32 -21.688 12.227 1 98.88 247 LYS B C 1
ATOM 5704 O O . LYS B 1 247 ? 14.688 -22.391 11.438 1 98.88 247 LYS B O 1
ATOM 5709 N N . PHE B 1 248 ? 16.594 -21.297 11.984 1 98.81 248 PHE B N 1
ATOM 5710 C CA . PHE B 1 248 ? 17.25 -21.609 10.719 1 98.81 248 PHE B CA 1
ATOM 5711 C C . PHE B 1 248 ? 18.453 -22.5 10.945 1 98.81 248 PHE B C 1
ATOM 5713 O O . PHE B 1 248 ? 19.25 -22.25 11.852 1 98.81 248 PHE B O 1
ATOM 5720 N N . HIS B 1 249 ? 18.562 -23.562 10.219 1 98.62 249 HIS B N 1
ATOM 5721 C CA . HIS B 1 249 ? 19.781 -24.359 10.055 1 98.62 249 HIS B CA 1
ATOM 5722 C C . HIS B 1 249 ? 20.484 -24.016 8.742 1 98.62 249 HIS B C 1
ATOM 5724 O O . HIS B 1 249 ? 20.203 -24.609 7.707 1 98.62 249 HIS B O 1
ATOM 5730 N N . ARG B 1 250 ? 21.438 -23.141 8.82 1 97.69 250 ARG B N 1
ATOM 5731 C CA . ARG B 1 250 ? 22.125 -22.625 7.633 1 97.69 250 ARG B CA 1
ATOM 5732 C C . ARG B 1 250 ? 23.219 -23.578 7.188 1 97.69 250 ARG B C 1
ATOM 5734 O O . ARG B 1 250 ? 23.922 -24.172 8.016 1 97.69 250 ARG B O 1
ATOM 5741 N N . GLY B 1 251 ? 23.344 -23.719 5.898 1 98 251 GLY B N 1
ATOM 5742 C CA . GLY B 1 251 ? 24.375 -24.578 5.336 1 98 251 GLY B CA 1
ATOM 5743 C C . GLY B 1 251 ? 24.109 -26.047 5.562 1 98 251 GLY B C 1
ATOM 5744 O O . GLY B 1 251 ? 25.047 -26.844 5.688 1 98 251 GLY B O 1
ATOM 5745 N N . CYS B 1 252 ? 22.875 -26.375 5.719 1 98.5 252 CYS B N 1
ATOM 5746 C CA . CYS B 1 252 ? 22.531 -27.766 6.055 1 98.5 252 CYS B CA 1
ATOM 5747 C C . CYS B 1 252 ? 21.641 -28.375 4.984 1 98.5 252 CYS B C 1
ATOM 5749 O O . CYS B 1 252 ? 20.953 -27.656 4.25 1 98.5 252 CYS B O 1
ATOM 5751 N N . VAL B 1 253 ? 21.625 -29.688 4.871 1 98.44 253 VAL B N 1
ATOM 5752 C CA . VAL B 1 253 ? 20.75 -30.453 3.988 1 98.44 253 VAL B CA 1
ATOM 5753 C C . VAL B 1 253 ? 20.125 -31.625 4.762 1 98.44 253 VAL B C 1
ATOM 5755 O O . VAL B 1 253 ? 20.781 -32.219 5.625 1 98.44 253 VAL B O 1
ATOM 5758 N N . PRO B 1 254 ? 18.891 -31.938 4.527 1 98.56 254 PRO B N 1
ATOM 5759 C CA . PRO B 1 254 ? 18.312 -33.125 5.168 1 98.56 254 PRO B CA 1
ATOM 5760 C C . PRO B 1 254 ? 18.938 -34.438 4.676 1 98.56 254 PRO B C 1
ATOM 5762 O O . PRO B 1 254 ? 19.297 -34.531 3.502 1 98.56 254 PRO B O 1
ATOM 5765 N N . THR B 1 255 ? 18.969 -35.438 5.59 1 98.38 255 THR B N 1
ATOM 5766 C CA . THR B 1 255 ? 19.609 -36.688 5.199 1 98.38 255 THR B CA 1
ATOM 5767 C C . THR B 1 255 ? 18.656 -37.844 5.449 1 98.38 255 THR B C 1
ATOM 5769 O O . THR B 1 255 ? 18.875 -38.938 4.914 1 98.38 255 THR B O 1
ATOM 5772 N N . LEU B 1 256 ? 17.656 -37.594 6.262 1 98.38 256 LEU B N 1
ATOM 5773 C CA . LEU B 1 256 ? 16.766 -38.688 6.609 1 98.38 256 LEU B CA 1
ATOM 5774 C C . LEU B 1 256 ? 15.43 -38.156 7.145 1 98.38 256 LEU B C 1
ATOM 5776 O O . LEU B 1 256 ? 15.398 -37.219 7.922 1 98.38 256 LEU B O 1
ATOM 5780 N N . VAL B 1 257 ? 14.367 -38.75 6.699 1 98.69 257 VAL B N 1
ATOM 5781 C CA . VAL B 1 257 ? 13.047 -38.625 7.301 1 98.69 257 VAL B CA 1
ATOM 5782 C C . VAL B 1 257 ? 12.508 -40 7.668 1 98.69 257 VAL B C 1
ATOM 5784 O O . VAL B 1 257 ? 12.312 -40.844 6.797 1 98.69 257 VAL B O 1
ATOM 5787 N N . GLU B 1 258 ? 12.273 -40.188 8.922 1 98.44 258 GLU B N 1
ATOM 5788 C CA . GLU B 1 258 ? 11.789 -41.5 9.383 1 98.44 258 GLU B CA 1
ATOM 5789 C C . GLU B 1 258 ? 10.516 -41.344 10.211 1 98.44 258 GLU B C 1
ATOM 5791 O O . GLU B 1 258 ? 10.469 -40.562 11.156 1 98.44 258 GLU B O 1
ATOM 5796 N N . LYS B 1 259 ? 9.547 -42.156 9.82 1 98.25 259 LYS B N 1
ATOM 5797 C CA . LYS B 1 259 ? 8.305 -42.125 10.594 1 98.25 259 LYS B CA 1
ATOM 5798 C C . LYS B 1 259 ? 8.469 -42.906 11.898 1 98.25 259 LYS B C 1
ATOM 5800 O O . LYS B 1 259 ? 8.938 -44.062 11.898 1 98.25 259 LYS B O 1
ATOM 5805 N N . GLN B 1 260 ? 8.062 -42.281 12.922 1 98.12 260 GLN B N 1
ATOM 5806 C CA . GLN B 1 260 ? 8.141 -42.906 14.234 1 98.12 260 GLN B CA 1
ATOM 5807 C C . GLN B 1 260 ? 6.828 -43.594 14.586 1 98.12 260 GLN B C 1
ATOM 5809 O O . GLN B 1 260 ? 5.797 -43.344 13.961 1 98.12 260 GLN B O 1
ATOM 5814 N N . PRO B 1 261 ? 6.816 -44.438 15.672 1 97.44 261 PRO B N 1
ATOM 5815 C CA . PRO B 1 261 ? 5.605 -45.156 16.062 1 97.44 261 PRO B CA 1
ATOM 5816 C C . PRO B 1 261 ? 4.465 -44.25 16.469 1 97.44 261 PRO B C 1
ATOM 5818 O O . PRO B 1 261 ? 3.293 -44.562 16.281 1 97.44 261 PRO B O 1
ATOM 5821 N N . ASP B 1 262 ? 4.762 -43.125 16.891 1 96.75 262 ASP B N 1
ATOM 5822 C CA . ASP B 1 262 ? 3.727 -42.219 17.359 1 96.75 262 ASP B CA 1
ATOM 5823 C C . ASP B 1 262 ? 3.199 -41.344 16.203 1 96.75 262 ASP B C 1
ATOM 5825 O O . ASP B 1 262 ? 2.369 -40.469 16.422 1 96.75 262 ASP B O 1
ATOM 5829 N N . GLY B 1 263 ? 3.719 -41.531 15.078 1 96.06 263 GLY B N 1
ATOM 5830 C CA . GLY B 1 263 ? 3.203 -40.812 13.914 1 96.06 263 GLY B CA 1
ATOM 5831 C C . GLY B 1 263 ? 4.023 -39.594 13.539 1 96.06 263 GLY B C 1
ATOM 5832 O O . GLY B 1 263 ? 3.861 -39.062 12.445 1 96.06 263 GLY B O 1
ATOM 5833 N N . LYS B 1 264 ? 4.953 -39.25 14.438 1 98.31 264 LYS B N 1
ATOM 5834 C CA . LYS B 1 264 ? 5.832 -38.125 14.156 1 98.31 264 LYS B CA 1
ATOM 5835 C C . LYS B 1 264 ? 7.012 -38.531 13.289 1 98.31 264 LYS B C 1
ATOM 5837 O O . LYS B 1 264 ? 7.16 -39.719 12.961 1 98.31 264 LYS B O 1
ATOM 5842 N N . PHE B 1 265 ? 7.793 -37.531 12.875 1 98.81 265 PHE B N 1
ATOM 5843 C CA . PHE B 1 265 ? 8.891 -37.812 11.961 1 98.81 265 PHE B CA 1
ATOM 5844 C C . PHE B 1 265 ? 10.227 -37.438 12.586 1 98.81 265 PHE B C 1
ATOM 5846 O O . PHE B 1 265 ? 10.445 -36.281 12.953 1 98.81 265 PHE B O 1
ATOM 5853 N N . HIS B 1 266 ? 11.062 -38.406 12.727 1 98.75 266 HIS B N 1
ATOM 5854 C CA . HIS B 1 266 ? 12.453 -38.156 13.055 1 98.75 266 HIS B CA 1
ATOM 5855 C C . HIS B 1 266 ? 13.219 -37.656 11.828 1 98.75 266 HIS B C 1
ATOM 5857 O O . HIS B 1 266 ? 13.273 -38.344 10.805 1 98.75 266 HIS B O 1
ATOM 5863 N N . VAL B 1 267 ? 13.805 -36.406 11.859 1 98.88 267 VAL B N 1
ATOM 5864 C CA . VAL B 1 267 ? 14.508 -35.812 10.734 1 98.88 267 VAL B CA 1
ATOM 5865 C C . VAL B 1 267 ? 15.984 -35.625 11.094 1 98.88 267 VAL B C 1
ATOM 5867 O O . VAL B 1 267 ? 16.297 -35.094 12.164 1 98.88 267 VAL B O 1
ATOM 5870 N N . GLU B 1 268 ? 16.828 -36.062 10.219 1 98.75 268 GLU B N 1
ATOM 5871 C CA . GLU B 1 268 ? 18.266 -35.781 10.344 1 98.75 268 GLU B CA 1
ATOM 5872 C C . GLU B 1 268 ? 18.734 -34.844 9.242 1 98.75 268 GLU B C 1
ATOM 5874 O O . GLU B 1 268 ? 18.25 -34.906 8.117 1 98.75 268 GLU B O 1
ATOM 5879 N N . TRP B 1 269 ? 19.625 -33.938 9.594 1 98.69 269 TRP B N 1
ATOM 5880 C CA . TRP B 1 269 ? 20.266 -33.062 8.625 1 98.69 269 TRP B CA 1
ATOM 5881 C C . TRP B 1 269 ? 21.75 -32.938 8.906 1 98.69 269 TRP B C 1
ATOM 5883 O O . TRP B 1 269 ? 22.219 -33.312 9.984 1 98.69 269 TRP B O 1
ATOM 5893 N N . LYS B 1 270 ? 22.469 -32.5 7.953 1 98.25 270 LYS B N 1
ATOM 5894 C CA . LYS B 1 270 ? 23.922 -32.375 8.086 1 98.25 270 LYS B CA 1
ATOM 5895 C C . LYS B 1 270 ? 24.406 -31.047 7.535 1 98.25 270 LYS B C 1
ATOM 5897 O O . LYS B 1 270 ? 23.906 -30.578 6.504 1 98.25 270 LYS B O 1
ATOM 5902 N N . ASN B 1 271 ? 25.297 -30.422 8.242 1 98.06 271 ASN B N 1
ATOM 5903 C CA . ASN B 1 271 ? 25.984 -29.234 7.734 1 98.06 271 ASN B CA 1
ATOM 5904 C C . ASN B 1 271 ? 26.953 -29.594 6.613 1 98.06 271 ASN B C 1
ATOM 5906 O O . ASN B 1 271 ? 27.812 -30.469 6.777 1 98.06 271 ASN B O 1
ATOM 5910 N N . THR B 1 272 ? 26.844 -28.938 5.527 1 96.75 272 THR B N 1
ATOM 5911 C CA . THR B 1 272 ? 27.594 -29.328 4.34 1 96.75 272 THR B CA 1
ATOM 5912 C C . THR B 1 272 ? 29.062 -28.953 4.477 1 96.75 272 THR B C 1
ATOM 5914 O O . THR B 1 272 ? 29.922 -29.5 3.781 1 96.75 272 THR B O 1
ATOM 5917 N N . ALA B 1 273 ? 29.375 -28 5.336 1 96.19 273 ALA B N 1
ATOM 5918 C CA . ALA B 1 273 ? 30.75 -27.562 5.535 1 96.19 273 ALA B CA 1
ATOM 5919 C C . ALA B 1 273 ? 31.422 -28.375 6.648 1 96.19 273 ALA B C 1
ATOM 5921 O O . ALA B 1 273 ? 32.531 -28.844 6.48 1 96.19 273 ALA B O 1
ATOM 5922 N N . SER B 1 274 ? 30.797 -28.609 7.801 1 96.5 274 SER B N 1
ATOM 5923 C CA . SER B 1 274 ? 31.406 -29.219 8.977 1 96.5 274 SER B CA 1
ATOM 5924 C C . SER B 1 274 ? 31.031 -30.703 9.094 1 96.5 274 SER B C 1
ATOM 5926 O O . SER B 1 274 ? 31.656 -31.438 9.859 1 96.5 274 SER B O 1
ATOM 5928 N N . ASP B 1 275 ? 30.016 -31.109 8.469 1 95.88 275 ASP B N 1
ATOM 5929 C CA . ASP B 1 275 ? 29.5 -32.469 8.5 1 95.88 275 ASP B CA 1
ATOM 5930 C C . ASP B 1 275 ? 28.828 -32.781 9.844 1 95.88 275 ASP B C 1
ATOM 5932 O O . ASP B 1 275 ? 28.5 -33.938 10.133 1 95.88 275 ASP B O 1
ATOM 5936 N N . GLU B 1 276 ? 28.656 -31.75 10.523 1 97.5 276 GLU B N 1
ATOM 5937 C CA . GLU B 1 276 ? 27.922 -31.922 11.773 1 97.5 276 GLU B CA 1
ATOM 5938 C C . GLU B 1 276 ? 26.484 -32.344 11.516 1 97.5 276 GLU B C 1
ATOM 5940 O O . GLU B 1 276 ? 25.828 -31.844 10.609 1 97.5 276 GLU B O 1
ATOM 5945 N N . VAL B 1 277 ? 26.062 -33.344 12.344 1 98 277 VAL B N 1
ATOM 5946 C CA . VAL B 1 277 ? 24.734 -33.906 12.156 1 98 277 VAL B CA 1
ATOM 5947 C C . VAL B 1 277 ? 23.797 -33.375 13.242 1 98 277 VAL B C 1
ATOM 5949 O O . VAL B 1 277 ? 24.172 -33.312 14.414 1 98 277 VAL B O 1
ATOM 5952 N N . GLY B 1 278 ? 22.656 -32.906 12.812 1 98.25 278 GLY B N 1
ATOM 5953 C CA . GLY B 1 278 ? 21.562 -32.562 13.711 1 98.25 278 GLY B CA 1
ATOM 5954 C C . GLY B 1 278 ? 20.328 -33.406 13.484 1 98.25 278 GLY B C 1
ATOM 5955 O O . GLY B 1 278 ? 20.203 -34.094 12.453 1 98.25 278 GLY B O 1
ATOM 5956 N N . SER B 1 279 ? 19.453 -33.5 14.508 1 98.56 279 SER B N 1
ATOM 5957 C CA . SER B 1 279 ? 18.203 -34.219 14.375 1 98.56 279 SER B CA 1
ATOM 5958 C C . SER B 1 279 ? 17.156 -33.688 15.344 1 98.56 279 SER B C 1
ATOM 5960 O O . SER B 1 279 ? 17.484 -33.031 16.344 1 98.56 279 SER B O 1
ATOM 5962 N N . ASP B 1 280 ? 15.984 -33.844 15.055 1 98.69 280 ASP B N 1
ATOM 5963 C CA . ASP B 1 280 ? 14.836 -33.531 15.898 1 98.69 280 ASP B CA 1
ATOM 5964 C C . ASP B 1 280 ? 13.578 -34.25 15.422 1 98.69 280 ASP B C 1
ATOM 5966 O O . ASP B 1 280 ? 13.617 -35 14.438 1 98.69 280 ASP B O 1
ATOM 5970 N N . THR B 1 281 ? 12.508 -34.25 16.156 1 98.75 281 THR B N 1
ATOM 5971 C CA . THR B 1 281 ? 11.234 -34.875 15.812 1 98.75 281 THR B CA 1
ATOM 5972 C C . THR B 1 281 ? 10.195 -33.812 15.453 1 98.75 281 THR B C 1
ATOM 5974 O O . THR B 1 281 ? 10.078 -32.781 16.141 1 98.75 281 THR B O 1
ATOM 5977 N N . PHE B 1 282 ? 9.5 -34.062 14.398 1 98.88 282 PHE B N 1
ATOM 5978 C CA . PHE B 1 282 ? 8.555 -33.062 13.875 1 98.88 282 PHE B CA 1
ATOM 5979 C C . PHE B 1 282 ? 7.203 -33.719 13.594 1 98.88 282 PHE B C 1
ATOM 5981 O O . PHE B 1 282 ? 7.102 -34.938 13.469 1 98.88 282 PHE B O 1
ATOM 5988 N N . ASP B 1 283 ? 6.152 -32.875 13.578 1 98.75 283 ASP B N 1
ATOM 5989 C CA . ASP B 1 283 ? 4.82 -33.312 13.18 1 98.75 283 ASP B CA 1
ATOM 5990 C C . ASP B 1 283 ? 4.691 -33.375 11.656 1 98.75 283 ASP B C 1
ATOM 5992 O O . ASP B 1 283 ? 3.938 -34.188 11.125 1 98.75 283 ASP B O 1
ATOM 5996 N N . SER B 1 284 ? 5.387 -32.531 10.93 1 98.69 284 SER B N 1
ATOM 5997 C CA . SER B 1 284 ? 5.371 -32.5 9.469 1 98.69 284 SER B CA 1
ATOM 5998 C C . SER B 1 284 ? 6.723 -32.062 8.906 1 98.69 284 SER B C 1
ATOM 6000 O O . SER B 1 284 ? 7.512 -31.422 9.602 1 98.69 284 SER B O 1
ATOM 6002 N N . VAL B 1 285 ? 7.051 -32.5 7.703 1 98.88 285 VAL B N 1
ATOM 6003 C CA . VAL B 1 285 ? 8.234 -32.125 6.934 1 98.88 285 VAL B CA 1
ATOM 6004 C C . VAL B 1 285 ? 7.809 -31.562 5.578 1 98.88 285 VAL B C 1
ATOM 6006 O O . VAL B 1 285 ? 7.16 -32.25 4.789 1 98.88 285 VAL B O 1
ATOM 6009 N N . LEU B 1 286 ? 8.117 -30.312 5.301 1 98.88 286 LEU B N 1
ATOM 6010 C CA . LEU B 1 286 ? 7.727 -29.625 4.074 1 98.88 286 LEU B CA 1
ATOM 6011 C C . LEU B 1 286 ? 8.938 -29.391 3.174 1 98.88 286 LEU B C 1
ATOM 6013 O O . LEU B 1 286 ? 9.867 -28.672 3.553 1 98.88 286 LEU B O 1
ATOM 6017 N N . PHE B 1 287 ? 8.945 -29.984 2.02 1 98.81 287 PHE B N 1
ATOM 6018 C CA . PHE B 1 287 ? 9.992 -29.734 1.035 1 98.81 287 PHE B CA 1
ATOM 6019 C C . PHE B 1 287 ? 9.555 -28.656 0.05 1 98.81 287 PHE B C 1
ATOM 6021 O O . PHE B 1 287 ? 8.523 -28.797 -0.608 1 98.81 287 PHE B O 1
ATOM 6028 N N . ALA B 1 288 ? 10.266 -27.625 -0.024 1 98.31 288 ALA B N 1
ATOM 6029 C CA . ALA B 1 288 ? 10.094 -26.516 -0.957 1 98.31 288 ALA B CA 1
ATOM 6030 C C . ALA B 1 288 ? 11.406 -26.156 -1.639 1 98.31 288 ALA B C 1
ATOM 6032 O O . ALA B 1 288 ? 11.922 -25.047 -1.483 1 98.31 288 ALA B O 1
ATOM 6033 N N . ILE B 1 289 ? 11.906 -27.031 -2.424 1 97.56 289 ILE B N 1
ATOM 6034 C CA . ILE B 1 289 ? 13.25 -26.906 -2.975 1 97.56 289 ILE B CA 1
ATOM 6035 C C . ILE B 1 289 ? 13.172 -26.656 -4.48 1 97.56 289 ILE B C 1
ATOM 6037 O O . ILE B 1 289 ? 14.133 -26.922 -5.211 1 97.56 289 ILE B O 1
ATOM 6041 N N . GLY B 1 290 ? 12.031 -26.25 -4.934 1 95.81 290 GLY B N 1
ATOM 6042 C CA . GLY B 1 290 ? 11.844 -25.953 -6.344 1 95.81 290 GLY B CA 1
ATOM 6043 C C . GLY B 1 290 ? 10.727 -26.75 -6.984 1 95.81 290 GLY B C 1
ATOM 6044 O O . GLY B 1 290 ? 10.18 -27.672 -6.363 1 95.81 290 GLY B O 1
ATOM 6045 N N . ARG B 1 291 ? 10.359 -26.375 -8.203 1 96.56 291 ARG B N 1
ATOM 6046 C CA . ARG B 1 291 ? 9.344 -27.031 -9.008 1 96.56 291 ARG B CA 1
ATOM 6047 C C . ARG B 1 291 ? 9.906 -27.453 -10.359 1 96.56 291 ARG B C 1
ATOM 6049 O O . ARG B 1 291 ? 10.859 -26.859 -10.859 1 96.56 291 ARG B O 1
ATOM 6056 N N . HIS B 1 292 ? 9.43 -28.516 -10.891 1 96.69 292 HIS B N 1
ATOM 6057 C CA . HIS B 1 292 ? 9.828 -28.953 -12.227 1 96.69 292 HIS B CA 1
ATOM 6058 C C . HIS B 1 292 ? 8.656 -28.859 -13.203 1 96.69 292 HIS B C 1
ATOM 6060 O O . HIS B 1 292 ? 7.504 -29.031 -12.812 1 96.69 292 HIS B O 1
ATOM 6066 N N . ALA B 1 293 ? 8.961 -28.594 -14.477 1 97.62 293 ALA B N 1
ATOM 6067 C CA . ALA B 1 293 ? 7.949 -28.453 -15.516 1 97.62 293 ALA B CA 1
ATOM 6068 C C . ALA B 1 293 ? 7.27 -29.797 -15.797 1 97.62 293 ALA B C 1
ATOM 6070 O O . ALA B 1 293 ? 7.926 -30.844 -15.828 1 97.62 293 ALA B O 1
ATOM 6071 N N . LEU B 1 294 ? 5.98 -29.781 -16.016 1 96.69 294 LEU B N 1
ATOM 6072 C CA . LEU B 1 294 ? 5.223 -31 -16.312 1 96.69 294 LEU B CA 1
ATOM 6073 C C . LEU B 1 294 ? 5.102 -31.219 -17.812 1 96.69 294 LEU B C 1
ATOM 6075 O O . LEU B 1 294 ? 4 -31.406 -18.328 1 96.69 294 LEU B O 1
ATOM 6079 N N . THR B 1 295 ? 6.211 -31.281 -18.469 1 97.75 295 THR B N 1
ATOM 6080 C CA . THR B 1 295 ? 6.172 -31.344 -19.922 1 97.75 295 THR B CA 1
ATOM 6081 C C . THR B 1 295 ? 6.367 -32.781 -20.422 1 97.75 295 THR B C 1
ATOM 6083 O O . THR B 1 295 ? 6.047 -33.094 -21.562 1 97.75 295 THR B O 1
ATOM 6086 N N . LYS B 1 296 ? 6.797 -33.688 -19.609 1 95 296 LYS B N 1
ATOM 6087 C CA . LYS B 1 296 ? 7.117 -35.062 -20.016 1 95 296 LYS B CA 1
ATOM 6088 C C . LYS B 1 296 ? 5.871 -35.781 -20.5 1 95 296 LYS B C 1
ATOM 6090 O O . LYS B 1 296 ? 5.945 -36.625 -21.422 1 95 296 LYS B O 1
ATOM 6095 N N . VAL B 1 297 ? 4.805 -35.5 -19.953 1 94.75 297 VAL B N 1
ATOM 6096 C CA . VAL B 1 297 ? 3.574 -36.219 -20.219 1 94.75 297 VAL B CA 1
ATOM 6097 C C . VAL B 1 297 ? 2.986 -35.781 -21.562 1 94.75 297 VAL B C 1
ATOM 6099 O O . VAL B 1 297 ? 2.119 -36.469 -22.125 1 94.75 297 VAL B O 1
ATOM 6102 N N . LEU B 1 298 ? 3.502 -34.75 -22.234 1 98.25 298 LEU B N 1
ATOM 6103 C CA . LEU B 1 298 ? 2.881 -34.125 -23.391 1 98.25 298 LEU B CA 1
ATOM 6104 C C . LEU B 1 298 ? 3.311 -34.812 -24.672 1 98.25 298 LEU B C 1
ATOM 6106 O O . LEU B 1 298 ? 2.705 -34.594 -25.734 1 98.25 298 LEU B O 1
ATOM 6110 N N . ASN B 1 299 ? 4.305 -35.719 -24.656 1 98.06 299 ASN B N 1
ATOM 6111 C CA . ASN B 1 299 ? 4.855 -36.344 -25.844 1 98.06 299 ASN B CA 1
ATOM 6112 C C . ASN B 1 299 ? 5.312 -35.344 -26.875 1 98.06 299 ASN B C 1
ATOM 6114 O O . ASN B 1 299 ? 4.918 -35.406 -28.031 1 98.06 299 ASN B O 1
ATOM 6118 N N . LEU B 1 300 ? 6.145 -34.406 -26.391 1 98.62 300 LEU B N 1
ATOM 6119 C CA . LEU B 1 300 ? 6.559 -33.281 -27.203 1 98.62 300 LEU B CA 1
ATOM 6120 C C . LEU B 1 300 ? 7.477 -33.719 -28.344 1 98.62 300 LEU B C 1
ATOM 6122 O O . LEU B 1 300 ? 7.527 -33.094 -29.391 1 98.62 300 LEU B O 1
ATOM 6126 N N . GLU B 1 301 ? 8.172 -34.781 -28.156 1 96.94 301 GLU B N 1
ATOM 6127 C CA . GLU B 1 301 ? 9.07 -35.312 -29.172 1 96.94 301 GLU B CA 1
ATOM 6128 C C . GLU B 1 301 ? 8.305 -35.688 -30.438 1 96.94 301 GLU B C 1
ATOM 6130 O O . GLU B 1 301 ? 8.828 -35.531 -31.547 1 96.94 301 GLU B O 1
ATOM 6135 N N . ALA B 1 302 ? 7.145 -36.094 -30.281 1 97.19 302 ALA B N 1
ATOM 6136 C CA . ALA B 1 302 ? 6.312 -36.531 -31.391 1 97.19 302 ALA B CA 1
ATOM 6137 C C . ALA B 1 302 ? 6.012 -35.375 -32.344 1 97.19 302 ALA B C 1
ATOM 6139 O O . ALA B 1 302 ? 5.629 -35.594 -33.5 1 97.19 302 ALA B O 1
ATOM 6140 N N . VAL B 1 303 ? 6.172 -34.219 -31.844 1 98.25 303 VAL B N 1
ATOM 6141 C CA . VAL B 1 303 ? 5.742 -33.062 -32.656 1 98.25 303 VAL B CA 1
ATOM 6142 C C . VAL B 1 303 ? 6.891 -32.094 -32.844 1 98.25 303 VAL B C 1
ATOM 6144 O O . VAL B 1 303 ? 6.688 -30.953 -33.281 1 98.25 303 VAL B O 1
ATOM 6147 N N . GLY B 1 304 ? 8.086 -32.438 -32.375 1 97.81 304 GLY B N 1
ATOM 6148 C CA . GLY B 1 304 ? 9.281 -31.641 -32.625 1 97.81 304 GLY B CA 1
ATOM 6149 C C . GLY B 1 304 ? 9.422 -30.438 -31.734 1 97.81 304 GLY B C 1
ATOM 6150 O O . GLY B 1 304 ? 10.086 -29.453 -32.094 1 97.81 304 GLY B O 1
ATOM 6151 N N . VAL B 1 305 ? 8.758 -30.391 -30.594 1 98.69 305 VAL B N 1
ATOM 6152 C CA . VAL B 1 305 ? 8.922 -29.328 -29.625 1 98.69 305 VAL B CA 1
ATOM 6153 C C . VAL B 1 305 ? 10.156 -29.578 -28.766 1 98.69 305 VAL B C 1
ATOM 6155 O O . VAL B 1 305 ? 10.266 -30.641 -28.125 1 98.69 305 VAL B O 1
ATOM 6158 N N . LYS B 1 306 ? 11.047 -28.641 -28.719 1 98.56 306 LYS B N 1
ATOM 6159 C CA . LYS B 1 306 ? 12.305 -28.812 -28 1 98.56 306 LYS B CA 1
ATOM 6160 C C . LYS B 1 306 ? 12.195 -28.281 -26.578 1 98.56 306 LYS B C 1
ATOM 6162 O O . LYS B 1 306 ? 11.547 -27.25 -26.328 1 98.56 306 LYS B O 1
ATOM 6167 N N . THR B 1 307 ? 12.812 -28.953 -25.656 1 98.38 307 THR B N 1
ATOM 6168 C CA . THR B 1 307 ? 12.922 -28.562 -24.25 1 98.38 307 THR B CA 1
ATOM 6169 C C . THR B 1 307 ? 14.391 -28.516 -23.828 1 98.38 307 THR B C 1
ATOM 6171 O O . THR B 1 307 ? 15.258 -29.047 -24.516 1 98.38 307 THR B O 1
ATOM 6174 N N . ASP B 1 308 ? 14.688 -27.828 -22.781 1 97.75 308 ASP B N 1
ATOM 6175 C CA . ASP B 1 308 ? 16.031 -27.906 -22.203 1 97.75 308 ASP B CA 1
ATOM 6176 C C . ASP B 1 308 ? 16.188 -29.156 -21.344 1 97.75 308 ASP B C 1
ATOM 6178 O O . ASP B 1 308 ? 15.336 -30.047 -21.359 1 97.75 308 ASP B O 1
ATOM 6182 N N . SER B 1 309 ? 17.312 -29.281 -20.641 1 95.81 309 SER B N 1
ATOM 6183 C CA . SER B 1 309 ? 17.641 -30.469 -19.859 1 95.81 309 SER B CA 1
ATOM 6184 C C . SER B 1 309 ? 16.688 -30.625 -18.672 1 95.81 309 SER B C 1
ATOM 6186 O O . SER B 1 309 ? 16.578 -31.719 -18.125 1 95.81 309 SER B O 1
ATOM 6188 N N . LYS B 1 310 ? 16.031 -29.578 -18.281 1 95.06 310 LYS B N 1
ATOM 6189 C CA . LYS B 1 310 ? 15.125 -29.625 -17.141 1 95.06 310 LYS B CA 1
ATOM 6190 C C . LYS B 1 310 ? 13.68 -29.797 -17.594 1 95.06 310 LYS B C 1
ATOM 6192 O O . LYS B 1 310 ? 12.758 -29.781 -16.781 1 95.06 310 LYS B O 1
ATOM 6197 N N . GLY B 1 311 ? 13.469 -29.891 -18.875 1 96.75 311 GLY B N 1
ATOM 6198 C CA . GLY B 1 311 ? 12.141 -30.125 -19.406 1 96.75 311 GLY B CA 1
ATOM 6199 C C . GLY B 1 311 ? 11.391 -28.844 -19.719 1 96.75 311 GLY B C 1
ATOM 6200 O O . GLY B 1 311 ? 10.211 -28.875 -20.078 1 96.75 311 GLY B O 1
ATOM 6201 N N . LYS B 1 312 ? 12.016 -27.719 -19.641 1 98.38 312 LYS B N 1
ATOM 6202 C CA . LYS B 1 312 ? 11.375 -26.438 -19.953 1 98.38 312 LYS B CA 1
ATOM 6203 C C . LYS B 1 312 ? 11.367 -26.188 -21.469 1 98.38 312 LYS B C 1
ATOM 6205 O O . LYS B 1 312 ? 12.328 -26.516 -22.156 1 98.38 312 LYS B O 1
ATOM 6210 N N . VAL B 1 313 ? 10.398 -25.625 -21.938 1 98.75 313 VAL B N 1
ATOM 6211 C CA . VAL B 1 313 ? 10.156 -25.484 -23.375 1 98.75 313 VAL B CA 1
ATOM 6212 C C . VAL B 1 313 ? 10.961 -24.312 -23.922 1 98.75 313 VAL B C 1
ATOM 6214 O O . VAL B 1 313 ? 10.969 -23.219 -23.328 1 98.75 313 VAL B O 1
ATOM 6217 N N . ILE B 1 314 ? 11.672 -24.484 -25 1 98.5 314 ILE B N 1
ATOM 6218 C CA . ILE B 1 314 ? 12.406 -23.438 -25.703 1 98.5 314 ILE B CA 1
ATOM 6219 C C . ILE B 1 314 ? 11.469 -22.719 -26.672 1 98.5 314 ILE B C 1
ATOM 6221 O O . ILE B 1 314 ? 10.805 -23.344 -27.484 1 98.5 314 ILE B O 1
ATOM 6225 N N . THR B 1 315 ? 11.375 -21.469 -26.578 1 98.44 315 THR B N 1
ATOM 6226 C CA . THR B 1 315 ? 10.508 -20.672 -27.438 1 98.44 315 THR B CA 1
ATOM 6227 C C . THR B 1 315 ? 11.266 -19.484 -28.016 1 98.44 315 THR B C 1
ATOM 6229 O O . THR B 1 315 ? 12.375 -19.172 -27.578 1 98.44 315 THR B O 1
ATOM 6232 N N . ASP B 1 316 ? 10.719 -18.891 -29.062 1 97.75 316 ASP B N 1
ATOM 6233 C CA . ASP B 1 316 ? 11.227 -17.625 -29.562 1 97.75 316 ASP B CA 1
ATOM 6234 C C . ASP B 1 316 ? 10.602 -16.438 -28.812 1 97.75 316 ASP B C 1
ATOM 6236 O O . ASP B 1 316 ? 10.109 -16.609 -27.688 1 97.75 316 ASP B O 1
ATOM 6240 N N . ASP B 1 317 ? 10.672 -15.195 -29.328 1 96.25 317 ASP B N 1
ATOM 6241 C CA . ASP B 1 317 ? 10.234 -13.992 -28.625 1 96.25 317 ASP B CA 1
ATOM 6242 C C . ASP B 1 317 ? 8.727 -13.797 -28.75 1 96.25 317 ASP B C 1
ATOM 6244 O O . ASP B 1 317 ? 8.188 -12.797 -28.266 1 96.25 317 ASP B O 1
ATOM 6248 N N . GLU B 1 318 ? 8.047 -14.734 -29.375 1 97.75 318 GLU B N 1
ATOM 6249 C CA . GLU B 1 318 ? 6.59 -14.711 -29.469 1 97.75 318 GLU B CA 1
ATOM 6250 C C . GLU B 1 318 ? 5.98 -15.906 -28.75 1 97.75 318 GLU B C 1
ATOM 6252 O O . GLU B 1 318 ? 4.824 -16.266 -28.984 1 97.75 318 GLU B O 1
ATOM 6257 N N . GLU B 1 319 ? 6.727 -16.578 -27.922 1 98.56 319 GLU B N 1
ATOM 6258 C CA . GLU B 1 319 ? 6.332 -17.75 -27.141 1 98.56 319 GLU B CA 1
ATOM 6259 C C . GLU B 1 319 ? 5.961 -18.906 -28.062 1 98.56 319 GLU B C 1
ATOM 6261 O O . GLU B 1 319 ? 5.168 -19.781 -27.672 1 98.56 319 GLU B O 1
ATOM 6266 N N . ARG B 1 320 ? 6.484 -18.859 -29.281 1 98.62 320 ARG B N 1
ATOM 6267 C CA . ARG B 1 320 ? 6.309 -19.969 -30.219 1 98.62 320 ARG B CA 1
ATOM 6268 C C . ARG B 1 320 ? 7.395 -21.031 -30.031 1 98.62 320 ARG B C 1
ATOM 6270 O O . ARG B 1 320 ? 8.578 -20.688 -29.938 1 98.62 320 ARG B O 1
ATOM 6277 N N . THR B 1 321 ? 6.941 -22.281 -29.984 1 98.69 321 THR B N 1
ATOM 6278 C CA . THR B 1 321 ? 7.898 -23.375 -29.828 1 98.69 321 THR B CA 1
ATOM 6279 C C . THR B 1 321 ? 8.594 -23.672 -31.156 1 98.69 321 THR B C 1
ATOM 6281 O O . THR B 1 321 ? 8.438 -22.922 -32.125 1 98.69 321 THR B O 1
ATOM 6284 N N . THR B 1 322 ? 9.375 -24.75 -31.156 1 98.31 322 THR B N 1
ATOM 6285 C CA . THR B 1 322 ? 10.047 -25.172 -32.375 1 98.31 322 THR B CA 1
ATOM 6286 C C . THR B 1 322 ? 9.047 -25.766 -33.375 1 98.31 322 THR B C 1
ATOM 6288 O O . THR B 1 322 ? 9.352 -25.922 -34.562 1 98.31 322 THR B O 1
ATOM 6291 N N . ALA B 1 323 ? 7.906 -26.188 -32.906 1 98.06 323 ALA B N 1
ATOM 6292 C CA . ALA B 1 323 ? 6.785 -26.5 -33.781 1 98.06 323 ALA B CA 1
ATOM 6293 C C . ALA B 1 323 ? 5.953 -25.25 -34.094 1 98.06 323 ALA B C 1
ATOM 6295 O O . ALA B 1 323 ? 5.484 -24.578 -33.156 1 98.06 323 ALA B O 1
ATOM 6296 N N . SER B 1 324 ? 5.68 -24.906 -35.312 1 97.25 324 SER B N 1
ATOM 6297 C CA . SER B 1 324 ? 5.172 -23.625 -35.75 1 97.25 324 SER B CA 1
ATOM 6298 C C . SER B 1 324 ? 3.76 -23.375 -35.25 1 97.25 324 SER B C 1
ATOM 6300 O O . SER B 1 324 ? 3.348 -22.219 -35.062 1 97.25 324 SER B O 1
ATOM 6302 N N . ASN B 1 325 ? 3.004 -24.391 -35.031 1 98.38 325 ASN B N 1
ATOM 6303 C CA . ASN B 1 325 ? 1.62 -24.188 -34.625 1 98.38 325 ASN B CA 1
ATOM 6304 C C . ASN B 1 325 ? 1.437 -24.438 -33.125 1 98.38 325 ASN B C 1
ATOM 6306 O O . ASN B 1 325 ? 0.308 -24.547 -32.625 1 98.38 325 ASN B O 1
ATOM 6310 N N . ILE B 1 326 ? 2.504 -24.609 -32.344 1 98.88 326 ILE B N 1
ATOM 6311 C CA . ILE B 1 326 ? 2.432 -24.891 -30.906 1 98.88 326 ILE B CA 1
ATOM 6312 C C . ILE B 1 326 ? 3.137 -23.781 -30.125 1 98.88 326 ILE B C 1
ATOM 6314 O O . ILE B 1 326 ? 4.301 -23.484 -30.391 1 98.88 326 ILE B O 1
ATOM 6318 N N . TYR B 1 327 ? 2.422 -23.156 -29.188 1 98.88 327 TYR B N 1
ATOM 6319 C CA . TYR B 1 327 ? 2.914 -22.094 -28.312 1 98.88 327 TYR B CA 1
ATOM 6320 C C . TYR B 1 327 ? 2.998 -22.578 -26.875 1 98.88 327 TYR B C 1
ATOM 6322 O O . TYR B 1 327 ? 2.439 -23.625 -26.516 1 98.88 327 TYR B O 1
ATOM 6330 N N . ALA B 1 328 ? 3.811 -21.891 -26.062 1 98.88 328 ALA B N 1
ATOM 6331 C CA . ALA B 1 328 ? 3.953 -22.219 -24.641 1 98.88 328 ALA B CA 1
ATOM 6332 C C . ALA B 1 328 ? 4.082 -20.953 -23.797 1 98.88 328 ALA B C 1
ATOM 6334 O O . ALA B 1 328 ? 4.504 -19.906 -24.297 1 98.88 328 ALA B O 1
ATOM 6335 N N . LEU B 1 329 ? 3.703 -21.062 -22.516 1 98.5 329 LEU B N 1
ATOM 6336 C CA . LEU B 1 329 ? 3.842 -19.906 -21.641 1 98.5 329 LEU B CA 1
ATOM 6337 C C . LEU B 1 329 ? 3.99 -20.328 -20.188 1 98.5 329 LEU B C 1
ATOM 6339 O O . LEU B 1 329 ? 3.777 -21.5 -19.844 1 98.5 329 LEU B O 1
ATOM 6343 N N . GLY B 1 330 ? 4.398 -19.375 -19.344 1 97.5 330 GLY B N 1
ATOM 6344 C CA . GLY B 1 330 ? 4.375 -19.531 -17.906 1 97.5 330 GLY B CA 1
ATOM 6345 C C . GLY B 1 330 ? 5.562 -20.312 -17.375 1 97.5 330 GLY B C 1
ATOM 6346 O O . GLY B 1 330 ? 6.688 -20.141 -17.844 1 97.5 330 GLY B O 1
ATOM 6347 N N . ASP B 1 331 ? 5.262 -21.172 -16.453 1 97.44 331 ASP B N 1
ATOM 6348 C CA . ASP B 1 331 ? 6.281 -21.797 -15.609 1 97.44 331 ASP B CA 1
ATOM 6349 C C . ASP B 1 331 ? 7.137 -22.766 -16.422 1 97.44 331 ASP B C 1
ATOM 6351 O O . ASP B 1 331 ? 8.203 -23.188 -15.969 1 97.44 331 ASP B O 1
ATOM 6355 N N . ILE B 1 332 ? 6.77 -23.094 -17.609 1 98.44 332 ILE B N 1
ATOM 6356 C CA . ILE B 1 332 ? 7.473 -24.141 -18.359 1 98.44 332 ILE B CA 1
ATOM 6357 C C . ILE B 1 332 ? 8.453 -23.5 -19.344 1 98.44 332 ILE B C 1
ATOM 6359 O O . ILE B 1 332 ? 9.133 -24.203 -20.078 1 98.44 332 ILE B O 1
ATOM 6363 N N . LEU B 1 333 ? 8.508 -22.203 -19.359 1 98.38 333 LEU B N 1
ATOM 6364 C CA . LEU B 1 333 ? 9.398 -21.547 -20.297 1 98.38 333 LEU B CA 1
ATOM 6365 C C . LEU B 1 333 ? 10.812 -21.438 -19.734 1 98.38 333 LEU B C 1
ATOM 6367 O O . LEU B 1 333 ? 10.984 -21.281 -18.516 1 98.38 333 LEU B O 1
ATOM 6371 N N . VAL B 1 334 ? 11.734 -21.5 -20.609 1 97.44 334 VAL B N 1
ATOM 6372 C CA . VAL B 1 334 ? 13.141 -21.312 -20.25 1 97.44 334 VAL B CA 1
ATOM 6373 C C . VAL B 1 334 ? 13.391 -19.828 -19.953 1 97.44 334 VAL B C 1
ATOM 6375 O O . VAL B 1 334 ? 13.039 -18.953 -20.766 1 97.44 334 VAL B O 1
ATOM 6378 N N . ASP B 1 335 ? 13.93 -19.469 -18.844 1 93.5 335 ASP B N 1
ATOM 6379 C CA . ASP B 1 335 ? 14.484 -18.172 -18.469 1 93.5 335 ASP B CA 1
ATOM 6380 C C . ASP B 1 335 ? 13.414 -17.078 -18.5 1 93.5 335 ASP B C 1
ATOM 6382 O O . ASP B 1 335 ? 13.648 -15.984 -19 1 93.5 335 ASP B O 1
ATOM 6386 N N . LYS B 1 336 ? 12.18 -17.406 -18.078 1 95.81 336 LYS B N 1
ATOM 6387 C CA . LYS B 1 336 ? 11.094 -16.438 -17.953 1 95.81 336 LYS B CA 1
ATOM 6388 C C . LYS B 1 336 ? 10.508 -16.453 -16.547 1 95.81 336 LYS B C 1
ATOM 6390 O O . LYS B 1 336 ? 10.586 -17.469 -15.852 1 95.81 336 LYS B O 1
ATOM 6395 N N . PRO B 1 337 ? 9.969 -15.242 -16.109 1 94.94 337 PRO B N 1
ATOM 6396 C CA . PRO B 1 337 ? 9.375 -15.195 -14.781 1 94.94 337 PRO B CA 1
ATOM 6397 C C . PRO B 1 337 ? 8.219 -16.172 -14.617 1 94.94 337 PRO B C 1
ATOM 6399 O O . PRO B 1 337 ? 7.391 -16.312 -15.523 1 94.94 337 PRO B O 1
ATOM 6402 N N . GLU B 1 338 ? 8.203 -16.875 -13.57 1 95.81 338 GLU B N 1
ATOM 6403 C CA . GLU B 1 338 ? 7.141 -17.812 -13.234 1 95.81 338 GLU B CA 1
ATOM 6404 C C . GLU B 1 338 ? 6.098 -17.172 -12.328 1 95.81 338 GLU B C 1
ATOM 6406 O O . GLU B 1 338 ? 5.965 -17.547 -11.164 1 95.81 338 GLU B O 1
ATOM 6411 N N . LEU B 1 339 ? 5.348 -16.172 -12.828 1 96.56 339 LEU B N 1
ATOM 6412 C CA . LEU B 1 339 ? 4.371 -15.375 -12.102 1 96.56 339 LEU B CA 1
ATOM 6413 C C . LEU B 1 339 ? 3.023 -15.383 -12.812 1 96.56 339 LEU B C 1
ATOM 6415 O O . LEU B 1 339 ? 2.963 -15.289 -14.039 1 96.56 339 LEU B O 1
ATOM 6419 N N . THR B 1 340 ? 1.969 -15.445 -12.039 1 96.5 340 THR B N 1
ATOM 6420 C CA . THR B 1 340 ? 0.599 -15.555 -12.531 1 96.5 340 THR B CA 1
ATOM 6421 C C . THR B 1 340 ? 0.259 -14.383 -13.453 1 96.5 340 THR B C 1
ATOM 6423 O O . THR B 1 340 ? -0.238 -14.586 -14.562 1 96.5 340 THR B O 1
ATOM 6426 N N . PRO B 1 341 ? 0.543 -13.141 -13.031 1 97.06 341 PRO B N 1
ATOM 6427 C CA . PRO B 1 341 ? 0.158 -12.039 -13.906 1 97.06 341 PRO B CA 1
ATOM 6428 C C . PRO B 1 341 ? 0.945 -12.023 -15.219 1 97.06 341 PRO B C 1
ATOM 6430 O O . PRO B 1 341 ? 0.422 -11.602 -16.25 1 97.06 341 PRO B O 1
ATOM 6433 N N . VAL B 1 342 ? 2.178 -12.477 -15.18 1 97.81 342 VAL B N 1
ATOM 6434 C CA . VAL B 1 342 ? 2.973 -12.602 -16.406 1 97.81 342 VAL B CA 1
ATOM 6435 C C . VAL B 1 342 ? 2.338 -13.625 -17.328 1 97.81 342 VAL B C 1
ATOM 6437 O O . VAL B 1 342 ? 2.156 -13.367 -18.531 1 97.81 342 VAL B O 1
ATOM 6440 N N . ALA B 1 343 ? 2.012 -14.758 -16.766 1 98.19 343 ALA B N 1
ATOM 6441 C CA . ALA B 1 343 ? 1.405 -15.828 -17.547 1 98.19 343 ALA B CA 1
ATOM 6442 C C . ALA B 1 343 ? 0.084 -15.375 -18.156 1 98.19 343 ALA B C 1
ATOM 6444 O O . ALA B 1 343 ? -0.176 -15.625 -19.344 1 98.19 343 ALA B O 1
ATOM 6445 N N . ALA B 1 344 ? -0.756 -14.742 -17.391 1 97.5 344 ALA B N 1
ATOM 6446 C CA . ALA B 1 344 ? -2.062 -14.289 -17.859 1 97.5 344 ALA B CA 1
ATOM 6447 C C . ALA B 1 344 ? -1.919 -13.281 -19 1 97.5 344 ALA B C 1
ATOM 6449 O O . ALA B 1 344 ? -2.592 -13.398 -20.031 1 97.5 344 ALA B O 1
ATOM 6450 N N . ARG B 1 345 ? -1.068 -12.336 -18.828 1 97.69 345 ARG B N 1
ATOM 6451 C CA . ARG B 1 345 ? -0.875 -11.352 -19.875 1 97.69 345 ARG B CA 1
ATOM 6452 C C . ARG B 1 345 ? -0.304 -11.992 -21.141 1 97.69 345 ARG B C 1
ATOM 6454 O O . ARG B 1 345 ? -0.768 -11.719 -22.25 1 97.69 345 ARG B O 1
ATOM 6461 N N . THR B 1 346 ? 0.726 -12.812 -20.938 1 98.44 346 THR B N 1
ATOM 6462 C CA . THR B 1 346 ? 1.316 -13.516 -22.078 1 98.44 346 THR B CA 1
ATOM 6463 C C . THR B 1 346 ? 0.255 -14.312 -22.828 1 98.44 346 THR B C 1
ATOM 6465 O O . THR B 1 346 ? 0.23 -14.305 -24.062 1 98.44 346 THR B O 1
ATOM 6468 N N . GLY B 1 347 ? -0.591 -14.977 -22.094 1 98.62 347 GLY B N 1
ATOM 6469 C CA . GLY B 1 347 ? -1.669 -15.742 -22.703 1 98.62 347 GLY B CA 1
ATOM 6470 C C . GLY B 1 347 ? -2.592 -14.898 -23.562 1 98.62 347 GLY B C 1
ATOM 6471 O O . GLY B 1 347 ? -2.938 -15.281 -24.688 1 98.62 347 GLY B O 1
ATOM 6472 N N . ARG B 1 348 ? -2.982 -13.758 -23.078 1 98.06 348 ARG B N 1
ATOM 6473 C CA . ARG B 1 348 ? -3.846 -12.867 -23.828 1 98.06 348 ARG B CA 1
ATOM 6474 C C . ARG B 1 348 ? -3.15 -12.375 -25.094 1 98.06 348 ARG B C 1
ATOM 6476 O O . ARG B 1 348 ? -3.762 -12.32 -26.172 1 98.06 348 ARG B O 1
ATOM 6483 N N . LEU B 1 349 ? -1.91 -12.031 -24.984 1 98.44 349 LEU B N 1
ATOM 6484 C CA . LEU B 1 349 ? -1.164 -11.516 -26.125 1 98.44 349 LEU B CA 1
ATOM 6485 C C . LEU B 1 349 ? -1.018 -12.578 -27.203 1 98.44 349 LEU B C 1
ATOM 6487 O O . LEU B 1 349 ? -1.126 -12.273 -28.391 1 98.44 349 LEU B O 1
ATOM 6491 N N . ILE B 1 350 ? -0.761 -13.82 -26.812 1 98.75 350 ILE B N 1
ATOM 6492 C CA . ILE B 1 350 ? -0.67 -14.914 -27.766 1 98.75 350 ILE B CA 1
ATOM 6493 C C . ILE B 1 350 ? -1.991 -15.055 -28.516 1 98.75 350 ILE B C 1
ATOM 6495 O O . ILE B 1 350 ? -2.006 -15.125 -29.75 1 98.75 350 ILE B O 1
ATOM 6499 N N . ALA B 1 351 ? -3.094 -15.062 -27.812 1 98.75 351 ALA B N 1
ATOM 6500 C CA . ALA B 1 351 ? -4.41 -15.203 -28.422 1 98.75 351 ALA B CA 1
ATOM 6501 C C . ALA B 1 351 ? -4.668 -14.078 -29.422 1 98.75 351 ALA B C 1
ATOM 6503 O O . ALA B 1 351 ? -5.195 -14.32 -30.516 1 98.75 351 ALA B O 1
ATOM 6504 N N . ARG B 1 352 ? -4.316 -12.891 -29.062 1 98.56 352 ARG B N 1
ATOM 6505 C CA . ARG B 1 352 ? -4.527 -11.742 -29.938 1 98.56 352 ARG B CA 1
ATOM 6506 C C . ARG B 1 352 ? -3.697 -11.875 -31.219 1 98.56 352 ARG B C 1
ATOM 6508 O O . ARG B 1 352 ? -4.164 -11.531 -32.312 1 98.56 352 ARG B O 1
ATOM 6515 N N . ARG B 1 353 ? -2.484 -12.297 -31.094 1 98.56 353 ARG B N 1
ATOM 6516 C CA . ARG B 1 353 ? -1.637 -12.5 -32.25 1 98.56 353 ARG B CA 1
ATOM 6517 C C . ARG B 1 353 ? -2.195 -13.602 -33.156 1 98.56 353 ARG B C 1
ATOM 6519 O O . ARG B 1 353 ? -2.225 -13.453 -34.375 1 98.56 353 ARG B O 1
ATOM 6526 N N . LEU B 1 354 ? -2.67 -14.695 -32.594 1 98.38 354 LEU B N 1
ATOM 6527 C CA . LEU B 1 354 ? -3.217 -15.805 -33.344 1 98.38 354 LEU B CA 1
ATOM 6528 C C . LEU B 1 354 ? -4.492 -15.391 -34.094 1 98.38 354 LEU B C 1
ATOM 6530 O O . LEU B 1 354 ? -4.746 -15.844 -35.219 1 98.38 354 LEU B O 1
ATOM 6534 N N . ALA B 1 355 ? -5.258 -14.539 -33.438 1 98.19 355 ALA B N 1
ATOM 6535 C CA . ALA B 1 355 ? -6.504 -14.062 -34.031 1 98.19 355 ALA B CA 1
ATOM 6536 C C . ALA B 1 355 ? -6.234 -12.977 -35.062 1 98.19 355 ALA B C 1
ATOM 6538 O O . ALA B 1 355 ? -7.141 -12.57 -35.812 1 98.19 355 ALA B O 1
ATOM 6539 N N . GLY B 1 356 ? -5.035 -12.43 -35.125 1 98 356 GLY B N 1
ATOM 6540 C CA . GLY B 1 356 ? -4.656 -11.43 -36.094 1 98 356 GLY B CA 1
ATOM 6541 C C . GLY B 1 356 ? -5.094 -10.023 -35.719 1 98 356 GLY B C 1
ATOM 6542 O O . GLY B 1 356 ? -5.203 -9.148 -36.562 1 98 356 GLY B O 1
ATOM 6543 N N . THR B 1 357 ? -5.336 -9.828 -34.406 1 97.69 357 THR B N 1
ATOM 6544 C CA . THR B 1 357 ? -5.867 -8.531 -34 1 97.69 357 THR B CA 1
ATOM 6545 C C . THR B 1 357 ? -4.762 -7.66 -33.406 1 97.69 357 THR B C 1
ATOM 6547 O O . THR B 1 357 ? -4.934 -6.449 -33.25 1 97.69 357 THR B O 1
ATOM 6550 N N . SER B 1 358 ? -3.676 -8.227 -33.094 1 97.19 358 SER B N 1
ATOM 6551 C CA . SER B 1 358 ? -2.551 -7.5 -32.5 1 97.19 358 SER B CA 1
ATOM 6552 C C . SER B 1 358 ? -1.228 -8.188 -32.812 1 97.19 358 SER B C 1
ATOM 6554 O O . SER B 1 358 ? -1.199 -9.391 -33.094 1 97.19 358 SER B O 1
ATOM 6556 N N . THR B 1 359 ? -0.157 -7.445 -32.844 1 97.94 359 THR B N 1
ATOM 6557 C CA . THR B 1 359 ? 1.183 -8 -33 1 97.94 359 THR B CA 1
ATOM 6558 C C . THR B 1 359 ? 2.004 -7.785 -31.719 1 97.94 359 THR B C 1
ATOM 6560 O O . THR B 1 359 ? 3.203 -8.078 -31.703 1 97.94 359 THR B O 1
ATOM 6563 N N . GLU B 1 360 ? 1.334 -7.316 -30.672 1 97 360 GLU B N 1
ATOM 6564 C CA . GLU B 1 360 ? 2.025 -6.953 -29.438 1 97 360 GLU B CA 1
ATOM 6565 C C . GLU B 1 360 ? 2.676 -8.172 -28.797 1 97 360 GLU B C 1
ATOM 6567 O O . GLU B 1 360 ? 2.066 -9.242 -28.719 1 97 360 GLU B O 1
ATOM 6572 N N . LYS B 1 361 ? 3.973 -8.039 -28.391 1 97.75 361 LYS B N 1
ATOM 6573 C CA . LYS B 1 361 ? 4.711 -9.086 -27.688 1 97.75 361 LYS B CA 1
ATOM 6574 C C . LYS B 1 361 ? 4.789 -8.797 -26.188 1 97.75 361 LYS B C 1
ATOM 6576 O O . LYS B 1 361 ? 4.562 -7.66 -25.75 1 97.75 361 LYS B O 1
ATOM 6581 N N . MET B 1 362 ? 5.035 -9.789 -25.406 1 97.56 362 MET B N 1
ATOM 6582 C CA . MET B 1 362 ? 5.199 -9.633 -23.953 1 97.56 362 MET B CA 1
ATOM 6583 C C . MET B 1 362 ? 6.523 -8.945 -23.641 1 97.56 362 MET B C 1
ATOM 6585 O O . MET B 1 362 ? 7.559 -9.289 -24.203 1 97.56 362 MET B O 1
ATOM 6589 N N . ASN B 1 363 ? 6.445 -7.922 -22.797 1 96.25 363 ASN B N 1
ATOM 6590 C CA . ASN B 1 363 ? 7.625 -7.285 -22.219 1 96.25 363 ASN B CA 1
ATOM 6591 C C . ASN B 1 363 ? 7.922 -7.824 -20.828 1 96.25 363 ASN B C 1
ATOM 6593 O O . ASN B 1 363 ? 7.203 -7.523 -19.875 1 96.25 363 ASN B O 1
ATOM 6597 N N . TYR B 1 364 ? 9.016 -8.57 -20.719 1 96.62 364 TYR B N 1
ATOM 6598 C CA . TYR B 1 364 ? 9.336 -9.242 -19.469 1 96.62 364 TYR B CA 1
ATOM 6599 C C . TYR B 1 364 ? 10.18 -8.352 -18.562 1 96.62 364 TYR B C 1
ATOM 6601 O O . TYR B 1 364 ? 10.586 -8.758 -17.469 1 96.62 364 TYR B O 1
ATOM 6609 N N . ASP B 1 365 ? 10.414 -7.094 -19 1 94.69 365 ASP B N 1
ATOM 6610 C CA . ASP B 1 365 ? 11.258 -6.188 -18.234 1 94.69 365 ASP B CA 1
ATOM 6611 C C . ASP B 1 365 ? 10.469 -5.551 -17.094 1 94.69 365 ASP B C 1
ATOM 6613 O O . ASP B 1 365 ? 9.289 -5.242 -17.234 1 94.69 365 ASP B O 1
ATOM 6617 N N . LEU B 1 366 ? 11.148 -5.371 -15.953 1 97.19 366 LEU B N 1
ATOM 6618 C CA . LEU B 1 366 ? 10.648 -4.602 -14.82 1 97.19 366 LEU B CA 1
ATOM 6619 C C . LEU B 1 366 ? 9.344 -5.203 -14.289 1 97.19 366 LEU B C 1
ATOM 6621 O O . LEU B 1 366 ? 8.359 -4.488 -14.094 1 97.19 366 LEU B O 1
ATOM 6625 N N . VAL B 1 367 ? 9.352 -6.492 -14.18 1 98 367 VAL B N 1
ATOM 6626 C CA . VAL B 1 367 ? 8.281 -7.211 -13.5 1 98 367 VAL B CA 1
ATOM 6627 C C . VAL B 1 367 ? 8.531 -7.207 -11.992 1 98 367 VAL B C 1
ATOM 6629 O O . VAL B 1 367 ? 9.508 -7.801 -11.523 1 98 367 VAL B O 1
ATOM 6632 N N . ALA B 1 368 ? 7.656 -6.469 -11.266 1 98.31 368 ALA B N 1
ATOM 6633 C CA . ALA B 1 368 ? 7.809 -6.391 -9.812 1 98.31 368 ALA B CA 1
ATOM 6634 C C . ALA B 1 368 ? 7.344 -7.68 -9.141 1 98.31 368 ALA B C 1
ATOM 6636 O O . ALA B 1 368 ? 6.512 -8.406 -9.688 1 98.31 368 ALA B O 1
ATOM 6637 N N . THR B 1 369 ? 7.887 -7.957 -7.988 1 97.44 369 THR B N 1
ATOM 6638 C CA . THR B 1 369 ? 7.477 -9.125 -7.219 1 97.44 369 THR B CA 1
ATOM 6639 C C . THR B 1 369 ? 7.57 -8.844 -5.723 1 97.44 369 THR B C 1
ATOM 6641 O O . THR B 1 369 ? 8.109 -7.816 -5.309 1 97.44 369 THR B O 1
ATOM 6644 N N . THR B 1 370 ? 6.91 -9.672 -4.938 1 98.62 370 THR B N 1
ATOM 6645 C CA . THR B 1 370 ? 6.914 -9.547 -3.484 1 98.62 370 THR B CA 1
ATOM 6646 C C . THR B 1 370 ? 7.078 -10.914 -2.826 1 98.62 370 THR B C 1
ATOM 6648 O O . THR B 1 370 ? 6.492 -11.898 -3.277 1 98.62 370 THR B O 1
ATOM 6651 N N . VAL B 1 371 ? 7.938 -11.039 -1.845 1 98.62 371 VAL B N 1
ATOM 6652 C CA . VAL B 1 371 ? 8.047 -12.18 -0.949 1 98.62 371 VAL B CA 1
ATOM 6653 C C . VAL B 1 371 ? 7.223 -11.93 0.313 1 98.62 371 VAL B C 1
ATOM 6655 O O . VAL B 1 371 ? 7.559 -11.062 1.116 1 98.62 371 VAL B O 1
ATOM 6658 N N . PHE B 1 372 ? 6.16 -12.703 0.511 1 98.62 372 PHE B N 1
ATOM 6659 C CA . PHE B 1 372 ? 5.211 -12.484 1.594 1 98.62 372 PHE B CA 1
ATOM 6660 C C . PHE B 1 372 ? 5.645 -13.219 2.855 1 98.62 372 PHE B C 1
ATOM 6662 O O . PHE B 1 372 ? 4.957 -14.141 3.311 1 98.62 372 PHE B O 1
ATOM 6669 N N . THR B 1 373 ? 6.758 -12.828 3.418 1 98.69 373 THR B N 1
ATOM 6670 C CA . THR B 1 373 ? 7.219 -13.258 4.734 1 98.69 373 THR B CA 1
ATOM 6671 C C . THR B 1 373 ? 6.703 -12.32 5.824 1 98.69 373 THR B C 1
ATOM 6673 O O . THR B 1 373 ? 6.059 -11.312 5.527 1 98.69 373 THR B O 1
ATOM 6676 N N . PRO B 1 374 ? 6.93 -12.672 7.137 1 98.12 374 PRO B N 1
ATOM 6677 C CA . PRO B 1 374 ? 6.371 -11.836 8.203 1 98.12 374 PRO B CA 1
ATOM 6678 C C . PRO B 1 374 ? 6.688 -10.352 8.016 1 98.12 374 PRO B C 1
ATOM 6680 O O . PRO B 1 374 ? 5.863 -9.492 8.352 1 98.12 374 PRO B O 1
ATOM 6683 N N . ILE B 1 375 ? 7.824 -10.047 7.613 1 98.25 375 ILE B N 1
ATOM 6684 C CA . ILE B 1 375 ? 8.086 -8.75 7.004 1 98.25 375 ILE B CA 1
ATOM 6685 C C . ILE B 1 375 ? 8.18 -8.906 5.488 1 98.25 375 ILE B C 1
ATOM 6687 O O . ILE B 1 375 ? 8.938 -9.75 4.988 1 98.25 375 ILE B O 1
ATOM 6691 N N . GLU B 1 376 ? 7.379 -8.172 4.746 1 98.75 376 GLU B N 1
ATOM 6692 C CA . GLU B 1 376 ? 7.305 -8.359 3.303 1 98.75 376 GLU B CA 1
ATOM 6693 C C . GLU B 1 376 ? 8.461 -7.668 2.592 1 98.75 376 GLU B C 1
ATOM 6695 O O . GLU B 1 376 ? 8.906 -6.598 3.016 1 98.75 376 GLU B O 1
ATOM 6700 N N . TYR B 1 377 ? 9 -8.289 1.624 1 98.88 377 TYR B N 1
ATOM 6701 C CA . TYR B 1 377 ? 10.031 -7.734 0.761 1 98.88 377 TYR B CA 1
ATOM 6702 C C . TYR B 1 377 ? 9.547 -7.629 -0.679 1 98.88 377 TYR B C 1
ATOM 6704 O O . TYR B 1 377 ? 9.148 -8.625 -1.283 1 98.88 377 TYR B O 1
ATOM 6712 N N . ALA B 1 378 ? 9.461 -6.398 -1.254 1 98.94 378 ALA B N 1
ATOM 6713 C CA . ALA B 1 378 ? 9.086 -6.176 -2.648 1 98.94 378 ALA B CA 1
ATOM 6714 C C . ALA B 1 378 ? 10.234 -5.523 -3.426 1 98.94 378 ALA B C 1
ATOM 6716 O O . ALA B 1 378 ? 11 -4.734 -2.871 1 98.94 378 ALA B O 1
ATOM 6717 N N . CYS B 1 379 ? 10.32 -5.867 -4.691 1 98.75 379 CYS B N 1
ATOM 6718 C CA . CYS B 1 379 ? 11.367 -5.27 -5.512 1 98.75 379 CYS B CA 1
ATOM 6719 C C . CYS B 1 379 ? 10.938 -5.195 -6.973 1 98.75 379 CYS B C 1
ATOM 6721 O O . CYS B 1 379 ? 10 -5.879 -7.383 1 98.75 379 CYS B O 1
ATOM 6723 N N . CYS B 1 380 ? 11.516 -4.379 -7.691 1 98.81 380 CYS B N 1
ATOM 6724 C CA . CYS B 1 380 ? 11.375 -4.203 -9.133 1 98.81 380 CYS B CA 1
ATOM 6725 C C . CYS B 1 380 ? 12.711 -3.801 -9.758 1 98.81 380 CYS B C 1
ATOM 6727 O O . CYS B 1 380 ? 13.383 -2.9 -9.266 1 98.81 380 CYS B O 1
ATOM 6729 N N . GLY B 1 381 ? 13.086 -4.469 -10.859 1 98.56 381 GLY B N 1
ATOM 6730 C CA . GLY B 1 381 ? 14.344 -4.172 -11.531 1 98.56 381 GLY B CA 1
ATOM 6731 C C . GLY B 1 381 ? 15.516 -4.945 -10.969 1 98.56 381 GLY B C 1
ATOM 6732 O O . GLY B 1 381 ? 15.367 -6.098 -10.547 1 98.56 381 GLY B O 1
ATOM 6733 N N . LEU B 1 382 ? 16.703 -4.355 -11 1 98.62 382 LEU B N 1
ATOM 6734 C CA . LEU B 1 382 ? 17.938 -5.078 -10.727 1 98.62 382 LEU B CA 1
ATOM 6735 C C . LEU B 1 382 ? 18.281 -5.039 -9.242 1 98.62 382 LEU B C 1
ATOM 6737 O O . LEU B 1 382 ? 18.031 -4.035 -8.57 1 98.62 382 LEU B O 1
ATOM 6741 N N . SER B 1 383 ? 18.828 -6.141 -8.75 1 98.62 383 SER B N 1
ATOM 6742 C CA . SER B 1 383 ? 19.531 -6.098 -7.473 1 98.62 383 SER B CA 1
ATOM 6743 C C . SER B 1 383 ? 20.797 -5.246 -7.57 1 98.62 383 SER B C 1
ATOM 6745 O O . SER B 1 383 ? 21.25 -4.914 -8.672 1 98.62 383 SER B O 1
ATOM 6747 N N . GLU B 1 384 ? 21.281 -4.887 -6.359 1 98.69 384 GLU B N 1
ATOM 6748 C CA . GLU B 1 384 ? 22.531 -4.129 -6.375 1 98.69 384 GLU B CA 1
ATOM 6749 C C . GLU B 1 384 ? 23.641 -4.918 -7.055 1 98.69 384 GLU B C 1
ATOM 6751 O O . GLU B 1 384 ? 24.391 -4.367 -7.867 1 98.69 384 GLU B O 1
ATOM 6756 N N . GLU B 1 385 ? 23.797 -6.254 -6.816 1 98.56 385 GLU B N 1
ATOM 6757 C CA . GLU B 1 385 ? 24.812 -7.109 -7.41 1 98.56 385 GLU B CA 1
ATOM 6758 C C . GLU B 1 385 ? 24.656 -7.168 -8.93 1 98.56 385 GLU B C 1
ATOM 6760 O O . GLU B 1 385 ? 25.656 -7.043 -9.656 1 98.56 385 GLU B O 1
ATOM 6765 N N . ASP B 1 386 ? 23.453 -7.324 -9.398 1 98.38 386 ASP B N 1
ATOM 6766 C CA . ASP B 1 386 ? 23.219 -7.426 -10.836 1 98.38 386 ASP B CA 1
ATOM 6767 C C . ASP B 1 386 ? 23.484 -6.094 -11.531 1 98.38 386 ASP B C 1
ATOM 6769 O O . ASP B 1 386 ? 23.953 -6.066 -12.672 1 98.38 386 ASP B O 1
ATOM 6773 N N . ALA B 1 387 ? 23.125 -4.984 -10.859 1 98.69 387 ALA B N 1
ATOM 6774 C CA . ALA B 1 387 ? 23.391 -3.66 -11.414 1 98.69 387 ALA B CA 1
ATOM 6775 C C . ALA B 1 387 ? 24.891 -3.426 -11.562 1 98.69 387 ALA B C 1
ATOM 6777 O O . ALA B 1 387 ? 25.344 -2.902 -12.586 1 98.69 387 ALA B O 1
ATOM 6778 N N . ILE B 1 388 ? 25.656 -3.803 -10.523 1 98.38 388 ILE B N 1
ATOM 6779 C CA . ILE B 1 388 ? 27.109 -3.668 -10.562 1 98.38 388 ILE B CA 1
ATOM 6780 C C . ILE B 1 388 ? 27.672 -4.516 -11.695 1 98.38 388 ILE B C 1
ATOM 6782 O O . ILE B 1 388 ? 28.531 -4.055 -12.453 1 98.38 388 ILE B O 1
ATOM 6786 N N . LYS B 1 389 ? 27.234 -5.738 -11.828 1 98.44 389 LYS B N 1
ATOM 6787 C CA . LYS B 1 389 ? 27.703 -6.652 -12.875 1 98.44 389 LYS B CA 1
ATOM 6788 C C . LYS B 1 389 ? 27.406 -6.094 -14.258 1 98.44 389 LYS B C 1
ATOM 6790 O O . LYS B 1 389 ? 28.25 -6.172 -15.156 1 98.44 389 LYS B O 1
ATOM 6795 N N . LYS B 1 390 ? 26.234 -5.551 -14.422 1 98.12 390 LYS B N 1
ATOM 6796 C CA . LYS B 1 390 ? 25.766 -5.117 -15.734 1 98.12 390 LYS B CA 1
ATOM 6797 C C . LYS B 1 390 ? 26.391 -3.779 -16.125 1 98.12 390 LYS B C 1
ATOM 6799 O O . LYS B 1 390 ? 26.75 -3.568 -17.281 1 98.12 390 LYS B O 1
ATOM 6804 N N . TYR B 1 391 ? 26.5 -2.822 -15.172 1 98.19 391 TYR B N 1
ATOM 6805 C CA . TYR B 1 391 ? 26.828 -1.451 -15.531 1 98.19 391 TYR B CA 1
ATOM 6806 C C . TYR B 1 391 ? 28.172 -1.043 -14.938 1 98.19 391 TYR B C 1
ATOM 6808 O O . TYR B 1 391 ? 28.766 -0.039 -15.352 1 98.19 391 TYR B O 1
ATOM 6816 N N . GLY B 1 392 ? 28.688 -1.736 -13.969 1 98.25 392 GLY B N 1
ATOM 6817 C CA . GLY B 1 392 ? 29.891 -1.349 -13.227 1 98.25 392 GLY B CA 1
ATOM 6818 C C . GLY B 1 392 ? 29.594 -0.475 -12.023 1 98.25 392 GLY B C 1
ATOM 6819 O O . GLY B 1 392 ? 28.703 0.383 -12.078 1 98.25 392 GLY B O 1
ATOM 6820 N N . GLN B 1 393 ? 30.328 -0.668 -10.961 1 97.44 393 GLN B N 1
ATOM 6821 C CA . GLN B 1 393 ? 30.125 0.008 -9.688 1 97.44 393 GLN B CA 1
ATOM 6822 C C . GLN B 1 393 ? 30.141 1.524 -9.859 1 97.44 393 GLN B C 1
ATOM 6824 O O . GLN B 1 393 ? 29.375 2.234 -9.211 1 97.44 393 GLN B O 1
ATOM 6829 N N . ASP B 1 394 ? 30.938 2.074 -10.742 1 97.75 394 ASP B N 1
ATOM 6830 C CA . ASP B 1 394 ? 31.141 3.512 -10.898 1 97.75 394 ASP B CA 1
ATOM 6831 C C . ASP B 1 394 ? 29.969 4.145 -11.641 1 97.75 394 ASP B C 1
ATOM 6833 O O . ASP B 1 394 ? 29.812 5.367 -11.648 1 97.75 394 ASP B O 1
ATOM 6837 N N . ASN B 1 395 ? 29.172 3.281 -12.211 1 98.31 395 ASN B N 1
ATOM 6838 C CA . ASN B 1 395 ? 28.109 3.799 -13.062 1 98.31 395 ASN B CA 1
ATOM 6839 C C . ASN B 1 395 ? 26.75 3.713 -12.375 1 98.31 395 ASN B C 1
ATOM 6841 O O . ASN B 1 395 ? 25.719 4.004 -12.984 1 98.31 395 ASN B O 1
ATOM 6845 N N . ILE B 1 396 ? 26.734 3.314 -11.094 1 98.56 396 ILE B N 1
ATOM 6846 C CA . ILE B 1 396 ? 25.453 3.275 -10.383 1 98.56 396 ILE B CA 1
ATOM 6847 C C . ILE B 1 396 ? 25.562 4.098 -9.094 1 98.56 396 ILE B C 1
ATOM 6849 O O . ILE B 1 396 ? 26.656 4.312 -8.578 1 98.56 396 ILE B O 1
ATOM 6853 N N . GLU B 1 397 ? 24.484 4.668 -8.656 1 98.62 397 GLU B N 1
ATOM 6854 C CA . GLU B 1 397 ? 24.312 5.297 -7.348 1 98.62 397 GLU B CA 1
ATOM 6855 C C . GLU B 1 397 ? 23.219 4.605 -6.539 1 98.62 397 GLU B C 1
ATOM 6857 O O . GLU B 1 397 ? 22.125 4.324 -7.062 1 98.62 397 GLU B O 1
ATOM 6862 N N . VAL B 1 398 ? 23.516 4.23 -5.305 1 98.75 398 VAL B N 1
ATOM 6863 C CA . VAL B 1 398 ? 22.562 3.527 -4.453 1 98.75 398 VAL B CA 1
ATOM 6864 C C . VAL B 1 398 ? 22.078 4.461 -3.352 1 98.75 398 VAL B C 1
ATOM 6866 O O . VAL B 1 398 ? 22.859 4.914 -2.514 1 98.75 398 VAL B O 1
ATOM 6869 N N . TRP B 1 399 ? 20.812 4.805 -3.402 1 98.44 399 TRP B N 1
ATOM 6870 C CA . TRP B 1 399 ? 20.156 5.496 -2.301 1 98.44 399 TRP B CA 1
ATOM 6871 C C . TRP B 1 399 ? 19.547 4.5 -1.32 1 98.44 399 TRP B C 1
ATOM 6873 O O . TRP B 1 399 ? 19 3.471 -1.729 1 98.44 399 TRP B O 1
ATOM 6883 N N . HIS B 1 400 ? 19.656 4.754 -0.042 1 98.31 400 HIS B N 1
ATOM 6884 C CA . HIS B 1 400 ? 19.125 3.801 0.932 1 98.31 400 HIS B CA 1
ATOM 6885 C C . HIS B 1 400 ? 18.859 4.477 2.271 1 98.31 400 HIS B C 1
ATOM 6887 O O . HIS B 1 400 ? 19.391 5.555 2.549 1 98.31 400 HIS B O 1
ATOM 6893 N N . SER B 1 401 ? 17.969 3.936 3.029 1 97.5 401 SER B N 1
ATOM 6894 C CA . SER B 1 401 ? 17.641 4.453 4.352 1 97.5 401 SER B CA 1
ATOM 6895 C C . SER B 1 401 ? 16.812 3.447 5.148 1 97.5 401 SER B C 1
ATOM 6897 O O . SER B 1 401 ? 16 2.717 4.578 1 97.5 401 SER B O 1
ATOM 6899 N N . PHE B 1 402 ? 17.109 3.354 6.461 1 97.5 402 PHE B N 1
ATOM 6900 C CA . PHE B 1 402 ? 16.094 2.824 7.375 1 97.5 402 PHE B CA 1
ATOM 6901 C C . PHE B 1 402 ? 14.992 3.848 7.617 1 97.5 402 PHE B C 1
ATOM 6903 O O . PHE B 1 402 ? 15.172 5.039 7.355 1 97.5 402 PHE B O 1
ATOM 6910 N N . TYR B 1 403 ? 13.82 3.443 7.949 1 96.75 403 TYR B N 1
ATOM 6911 C CA . TYR B 1 403 ? 12.719 4.344 8.242 1 96.75 403 TYR B CA 1
ATOM 6912 C C . TYR B 1 403 ? 11.867 3.814 9.391 1 96.75 403 TYR B C 1
ATOM 6914 O O . TYR B 1 403 ? 12.055 2.678 9.836 1 96.75 403 TYR B O 1
ATOM 6922 N N . LYS B 1 404 ? 11.039 4.66 9.945 1 95.56 404 LYS B N 1
ATOM 6923 C CA . LYS B 1 404 ? 10.188 4.301 11.07 1 95.56 404 LYS B CA 1
ATOM 6924 C C . LYS B 1 404 ? 8.727 4.66 10.789 1 95.56 404 LYS B C 1
ATOM 6926 O O . LYS B 1 404 ? 8.367 5.836 10.773 1 95.56 404 LYS B O 1
ATOM 6931 N N . PRO B 1 405 ? 7.871 3.605 10.609 1 96.19 405 PRO B N 1
ATOM 6932 C CA . PRO B 1 405 ? 6.441 3.914 10.492 1 96.19 405 PRO B CA 1
ATOM 6933 C C . PRO B 1 405 ? 5.879 4.602 11.734 1 96.19 405 PRO B C 1
ATOM 6935 O O . PRO B 1 405 ? 6.234 4.238 12.852 1 96.19 405 PRO B O 1
ATOM 6938 N N . HIS B 1 406 ? 4.977 5.559 11.523 1 95.56 406 HIS B N 1
ATOM 6939 C CA . HIS B 1 406 ? 4.41 6.332 12.625 1 95.56 406 HIS B CA 1
ATOM 6940 C C . HIS B 1 406 ? 3.582 5.449 13.547 1 95.56 406 HIS B C 1
ATOM 6942 O O . HIS B 1 406 ? 3.344 5.805 14.703 1 95.56 406 HIS B O 1
ATOM 6948 N N . THR B 1 407 ? 3.154 4.281 13.094 1 96.19 407 THR B N 1
ATOM 6949 C CA . THR B 1 407 ? 2.279 3.41 13.875 1 96.19 407 THR B CA 1
ATOM 6950 C C . THR B 1 407 ? 3.094 2.484 14.773 1 96.19 407 THR B C 1
ATOM 6952 O O . THR B 1 407 ? 2.545 1.843 15.664 1 96.19 407 THR B O 1
ATOM 6955 N N . PHE B 1 408 ? 4.406 2.369 14.57 1 96.81 408 PHE B N 1
ATOM 6956 C CA . PHE B 1 408 ? 5.23 1.36 15.227 1 96.81 408 PHE B CA 1
ATOM 6957 C C . PHE B 1 408 ? 5.473 1.726 16.688 1 96.81 408 PHE B C 1
ATOM 6959 O O . PHE B 1 408 ? 5.488 0.853 17.547 1 96.81 408 PHE B O 1
ATOM 6966 N N . PRO B 1 409 ? 5.641 3.041 16.984 1 96.69 409 PRO B N 1
ATOM 6967 C CA . PRO B 1 409 ? 5.984 3.371 18.375 1 96.69 409 PRO B CA 1
ATOM 6968 C C . PRO B 1 409 ? 4.902 2.947 19.359 1 96.69 409 PRO B C 1
ATOM 6970 O O . PRO B 1 409 ? 5.211 2.377 20.406 1 96.69 409 PRO B O 1
ATOM 6973 N N . ILE B 1 410 ? 3.635 3.168 19.016 1 97.56 410 ILE B N 1
ATOM 6974 C CA . ILE B 1 410 ? 2.551 2.807 19.922 1 97.56 410 ILE B CA 1
ATOM 6975 C C . ILE B 1 410 ? 2.492 1.288 20.078 1 97.56 410 ILE B C 1
ATOM 6977 O O . ILE B 1 410 ? 2.316 0.777 21.188 1 97.56 410 ILE B O 1
ATOM 6981 N N . ALA B 1 411 ? 2.738 0.587 18.984 1 97.25 411 ALA B N 1
ATOM 6982 C CA . ALA B 1 411 ? 2.684 -0.872 18.953 1 97.25 411 ALA B CA 1
ATOM 6983 C C . ALA B 1 411 ? 3.969 -1.479 19.516 1 97.25 411 ALA B C 1
ATOM 6985 O O . ALA B 1 411 ? 4.078 -2.699 19.656 1 97.25 411 ALA B O 1
ATOM 6986 N N . GLU B 1 412 ? 4.992 -0.634 19.844 1 96.44 412 GLU B N 1
ATOM 6987 C CA . GLU B 1 412 ? 6.301 -1.061 20.312 1 96.44 412 GLU B CA 1
ATOM 6988 C C . GLU B 1 412 ? 6.957 -2.039 19.344 1 96.44 412 GLU B C 1
ATOM 6990 O O . GLU B 1 412 ? 7.535 -3.043 19.766 1 96.44 412 GLU B O 1
ATOM 6995 N N . ARG B 1 413 ? 6.742 -1.836 18.125 1 95.81 413 ARG B N 1
ATOM 6996 C CA . ARG B 1 413 ? 7.398 -2.617 17.078 1 95.81 413 ARG B CA 1
ATOM 6997 C C . ARG B 1 413 ? 8.773 -2.049 16.75 1 95.81 413 ARG B C 1
ATOM 6999 O O . ARG B 1 413 ? 8.969 -0.832 16.781 1 95.81 413 ARG B O 1
ATOM 7006 N N . SER B 1 414 ? 9.656 -2.93 16.422 1 94.81 414 SER B N 1
ATOM 7007 C CA . SER B 1 414 ? 10.984 -2.508 16 1 94.81 414 SER B CA 1
ATOM 7008 C C . SER B 1 414 ? 10.992 -2.119 14.523 1 94.81 414 SER B C 1
ATOM 7010 O O . SER B 1 414 ? 10.352 -2.777 13.703 1 94.81 414 SER B O 1
ATOM 7012 N N . ASN B 1 415 ? 11.688 -1.081 14.227 1 94.69 415 ASN B N 1
ATOM 7013 C CA . ASN B 1 415 ? 11.828 -0.668 12.828 1 94.69 415 ASN B CA 1
ATOM 7014 C C . ASN B 1 415 ? 13.219 -0.982 12.289 1 94.69 415 ASN B C 1
ATOM 7016 O O . ASN B 1 415 ? 13.633 -0.428 11.266 1 94.69 415 ASN B O 1
ATOM 7020 N N . GLU B 1 416 ? 13.945 -1.817 12.953 1 95.38 416 GLU B N 1
ATOM 7021 C CA . GLU B 1 416 ? 15.336 -2.094 12.594 1 95.38 416 GLU B CA 1
ATOM 7022 C C . GLU B 1 416 ? 15.43 -2.789 11.242 1 95.38 416 GLU B C 1
ATOM 7024 O O . GLU B 1 416 ? 16.484 -2.779 10.602 1 95.38 416 GLU B O 1
ATOM 7029 N N . HIS B 1 417 ? 14.344 -3.389 10.805 1 96.12 417 HIS B N 1
ATOM 7030 C CA . HIS B 1 417 ? 14.367 -4.086 9.523 1 96.12 417 HIS B CA 1
ATOM 7031 C C . HIS B 1 417 ? 13.57 -3.334 8.469 1 96.12 417 HIS B C 1
ATOM 7033 O O . HIS B 1 417 ? 13.391 -3.824 7.348 1 96.12 417 HIS B O 1
ATOM 7039 N N . CYS B 1 418 ? 12.984 -2.172 8.836 1 98 418 CYS B N 1
ATOM 7040 C CA . CYS B 1 418 ? 12.359 -1.319 7.828 1 98 418 CYS B CA 1
ATOM 7041 C C . CYS B 1 418 ? 13.414 -0.604 6.988 1 98 418 CYS B C 1
ATOM 7043 O O . CYS B 1 418 ? 14.125 0.267 7.488 1 98 418 CYS B O 1
ATOM 7045 N N . TYR B 1 419 ? 13.469 -0.958 5.668 1 98.5 419 TYR B N 1
ATOM 7046 C CA . TYR B 1 419 ? 14.602 -0.518 4.871 1 98.5 419 TYR B CA 1
ATOM 7047 C C . TYR B 1 419 ? 14.188 -0.257 3.428 1 98.5 419 TYR B C 1
ATOM 7049 O O . TYR B 1 419 ? 13.352 -0.976 2.877 1 98.5 419 TYR B O 1
ATOM 7057 N N . ILE B 1 420 ? 14.703 0.81 2.877 1 98.69 420 ILE B N 1
ATOM 7058 C CA . ILE B 1 420 ? 14.484 1.204 1.49 1 98.69 420 ILE B CA 1
ATOM 7059 C C . ILE B 1 420 ? 15.812 1.28 0.752 1 98.69 420 ILE B C 1
ATOM 7061 O O . ILE B 1 420 ? 16.812 1.774 1.296 1 98.69 420 ILE B O 1
ATOM 7065 N N . LYS B 1 421 ? 15.875 0.751 -0.45 1 98.5 421 LYS B N 1
ATOM 7066 C CA . LYS B 1 421 ? 17.031 0.85 -1.339 1 98.5 421 LYS B CA 1
ATOM 7067 C C . LYS B 1 421 ? 16.594 1.055 -2.787 1 98.5 421 LYS B C 1
ATOM 7069 O O . LYS B 1 421 ? 15.703 0.354 -3.277 1 98.5 421 LYS B O 1
ATOM 7074 N N . TYR B 1 422 ? 17.047 1.96 -3.48 1 98.12 422 TYR B N 1
ATOM 7075 C CA . TYR B 1 422 ? 16.859 1.978 -4.926 1 98.12 422 TYR B CA 1
ATOM 7076 C C . TYR B 1 422 ? 18.125 2.432 -5.633 1 98.12 422 TYR B C 1
ATOM 7078 O O . TYR B 1 422 ? 18.984 3.086 -5.027 1 98.12 422 TYR B O 1
ATOM 7086 N N . ILE B 1 423 ? 18.344 2 -6.836 1 98.88 423 ILE B N 1
ATOM 7087 C CA . ILE B 1 423 ? 19.578 2.082 -7.609 1 98.88 423 ILE B CA 1
ATOM 7088 C C . ILE B 1 423 ? 19.359 2.971 -8.828 1 98.88 423 ILE B C 1
ATOM 7090 O O . ILE B 1 423 ? 18.453 2.73 -9.633 1 98.88 423 ILE B O 1
ATOM 7094 N N . GLY B 1 424 ? 20.203 3.98 -8.984 1 98.75 424 GLY B N 1
ATOM 7095 C CA . GLY B 1 424 ? 20.172 4.852 -10.156 1 98.75 424 GLY B CA 1
ATOM 7096 C C . GLY B 1 424 ? 21.297 4.59 -11.125 1 98.75 424 GLY B C 1
ATOM 7097 O O . GLY B 1 424 ? 22.422 4.258 -10.711 1 98.75 424 GLY B O 1
ATOM 7098 N N . ASN B 1 425 ? 21.031 4.645 -12.438 1 98.75 425 ASN B N 1
ATOM 7099 C CA . ASN B 1 425 ? 22.047 4.625 -13.484 1 98.75 425 ASN B CA 1
ATOM 7100 C C . ASN B 1 425 ? 22.609 6.023 -13.75 1 98.75 425 ASN B C 1
ATOM 7102 O O . ASN B 1 425 ? 21.938 6.84 -14.398 1 98.75 425 ASN B O 1
ATOM 7106 N N . ILE B 1 426 ? 23.781 6.305 -13.352 1 98.38 426 ILE B N 1
ATOM 7107 C CA . ILE B 1 426 ? 24.391 7.637 -13.391 1 98.38 426 ILE B CA 1
ATOM 7108 C C . ILE B 1 426 ? 24.406 8.156 -14.828 1 98.38 426 ILE B C 1
ATOM 7110 O O . ILE B 1 426 ? 24.094 9.32 -15.078 1 98.38 426 ILE B O 1
ATOM 7114 N N . LYS B 1 427 ? 24.734 7.348 -15.781 1 98.06 427 LYS B N 1
ATOM 7115 C CA . LYS B 1 427 ? 24.891 7.742 -17.172 1 98.06 427 LYS B CA 1
ATOM 7116 C C . LYS B 1 427 ? 23.547 8.078 -17.812 1 98.06 427 LYS B C 1
ATOM 7118 O O . LYS B 1 427 ? 23.484 8.719 -18.859 1 98.06 427 LYS B O 1
ATOM 7123 N N . GLU B 1 428 ? 22.5 7.641 -17.172 1 97.94 428 GLU B N 1
ATOM 7124 C CA . GLU B 1 428 ? 21.156 7.922 -17.672 1 97.94 428 GLU B CA 1
ATOM 7125 C C . GLU B 1 428 ? 20.406 8.836 -16.703 1 97.94 428 GLU B C 1
ATOM 7127 O O . GLU B 1 428 ? 19.25 8.57 -16.359 1 97.94 428 GLU B O 1
ATOM 7132 N N . ASN B 1 429 ? 21.062 9.828 -16.219 1 97.75 429 ASN B N 1
ATOM 7133 C CA . ASN B 1 429 ? 20.484 10.844 -15.336 1 97.75 429 ASN B CA 1
ATOM 7134 C C . ASN B 1 429 ? 19.859 10.219 -14.094 1 97.75 429 ASN B C 1
ATOM 7136 O O . ASN B 1 429 ? 18.766 10.609 -13.68 1 97.75 429 ASN B O 1
ATOM 7140 N N . ASN B 1 430 ? 20.453 9.148 -13.641 1 98.31 430 ASN B N 1
ATOM 7141 C CA . ASN B 1 430 ? 20 8.414 -12.461 1 98.31 430 ASN B CA 1
ATOM 7142 C C . ASN B 1 430 ? 18.578 7.887 -12.641 1 98.31 430 ASN B C 1
ATOM 7144 O O . ASN B 1 430 ? 17.734 8.055 -11.758 1 98.31 430 ASN B O 1
ATOM 7148 N N . LYS B 1 431 ? 18.344 7.391 -13.836 1 98.69 431 LYS B N 1
ATOM 7149 C CA . LYS B 1 431 ? 17.156 6.566 -14.008 1 98.69 431 LYS B CA 1
ATOM 7150 C C . LYS B 1 431 ? 17.141 5.406 -13.023 1 98.69 431 LYS B C 1
ATOM 7152 O O . LYS B 1 431 ? 18.156 4.754 -12.805 1 98.69 431 LYS B O 1
ATOM 7157 N N . ILE B 1 432 ? 16 5.172 -12.398 1 98.88 432 ILE B N 1
ATOM 7158 C CA . ILE B 1 432 ? 15.93 4.121 -11.391 1 98.88 432 ILE B CA 1
ATOM 7159 C C . ILE B 1 432 ? 15.836 2.758 -12.07 1 98.88 432 ILE B C 1
ATOM 7161 O O . ILE B 1 432 ? 14.852 2.469 -12.758 1 98.88 432 ILE B O 1
ATOM 7165 N N . ILE B 1 433 ? 16.844 1.926 -11.828 1 98.81 433 ILE B N 1
ATOM 7166 C CA . ILE B 1 433 ? 16.938 0.655 -12.539 1 98.81 433 ILE B CA 1
ATOM 7167 C C . ILE B 1 433 ? 16.703 -0.498 -11.562 1 98.81 433 ILE B C 1
ATOM 7169 O O . ILE B 1 433 ? 16.656 -1.661 -11.969 1 98.81 433 ILE B O 1
ATOM 7173 N N . GLY B 1 434 ? 16.609 -0.268 -10.336 1 98.88 434 GLY B N 1
ATOM 7174 C CA . GLY B 1 434 ? 16.281 -1.209 -9.281 1 98.88 434 GLY B CA 1
ATOM 7175 C C . GLY B 1 434 ? 15.688 -0.543 -8.055 1 98.88 434 GLY B C 1
ATOM 7176 O O . GLY B 1 434 ? 16.125 0.534 -7.652 1 98.88 434 GLY B O 1
ATOM 7177 N N . MET B 1 435 ? 14.664 -1.082 -7.5 1 98.88 435 MET B N 1
ATOM 7178 C CA . MET B 1 435 ? 14.039 -0.603 -6.27 1 98.88 435 MET B CA 1
ATOM 7179 C C . MET B 1 435 ? 13.711 -1.764 -5.336 1 98.88 435 MET B C 1
ATOM 7181 O O . MET B 1 435 ? 13.234 -2.809 -5.785 1 98.88 435 MET B O 1
ATOM 7185 N N . HIS B 1 436 ? 14.062 -1.622 -4.086 1 98.94 436 HIS B N 1
ATOM 7186 C CA . HIS B 1 436 ? 13.883 -2.631 -3.051 1 98.94 436 HIS B CA 1
ATOM 7187 C C . HIS B 1 436 ? 13.25 -2.027 -1.8 1 98.94 436 HIS B C 1
ATOM 7189 O O . HIS B 1 436 ? 13.688 -0.974 -1.329 1 98.94 436 HIS B O 1
ATOM 7195 N N . PHE B 1 437 ? 12.234 -2.623 -1.354 1 98.88 437 PHE B N 1
ATOM 7196 C CA . PHE B 1 437 ? 11.484 -2.123 -0.205 1 98.88 437 PHE B CA 1
ATOM 7197 C C . PHE B 1 437 ? 11.18 -3.25 0.774 1 98.88 437 PHE B C 1
ATOM 7199 O O . PHE B 1 437 ? 10.562 -4.25 0.403 1 98.88 437 PHE B O 1
ATOM 7206 N N . LEU B 1 438 ? 11.633 -3.154 2.033 1 98.81 438 LEU B N 1
ATOM 7207 C CA . LEU B 1 438 ? 11.359 -4.094 3.115 1 98.81 438 LEU B CA 1
ATOM 7208 C C . LEU B 1 438 ? 10.508 -3.445 4.199 1 98.81 438 LEU B C 1
ATOM 7210 O O . LEU B 1 438 ? 10.922 -2.467 4.824 1 98.81 438 LEU B O 1
ATOM 7214 N N . GLY B 1 439 ? 9.289 -3.904 4.352 1 98.06 439 GLY B N 1
ATOM 7215 C CA . GLY B 1 439 ? 8.398 -3.311 5.336 1 98.06 439 GLY B CA 1
ATOM 7216 C C . GLY B 1 439 ? 6.969 -3.809 5.227 1 98.06 439 GLY B C 1
ATOM 7217 O O . GLY B 1 439 ? 6.703 -4.801 4.543 1 98.06 439 GLY B O 1
ATOM 7218 N N . GLN B 1 440 ? 6.055 -3.178 5.922 1 96.12 440 GLN B N 1
ATOM 7219 C CA . GLN B 1 440 ? 4.633 -3.51 5.887 1 96.12 440 GLN B CA 1
ATOM 7220 C C . GLN B 1 440 ? 4.031 -3.199 4.516 1 96.12 440 GLN B C 1
ATOM 7222 O O . GLN B 1 440 ? 4.379 -2.193 3.895 1 96.12 440 GLN B O 1
ATOM 7227 N N . MET B 1 441 ? 3.193 -4.09 4.027 1 97.38 441 MET B N 1
ATOM 7228 C CA . MET B 1 441 ? 2.426 -3.904 2.799 1 97.38 441 MET B CA 1
ATOM 7229 C C . MET B 1 441 ? 3.348 -3.637 1.615 1 97.38 441 MET B C 1
ATOM 7231 O O . MET B 1 441 ? 3.08 -2.752 0.8 1 97.38 441 MET B O 1
ATOM 7235 N N . ALA B 1 442 ? 4.5 -4.305 1.635 1 98.75 442 ALA B N 1
ATOM 7236 C CA . ALA B 1 442 ? 5.52 -4.008 0.632 1 98.75 442 ALA B CA 1
ATOM 7237 C C . ALA B 1 442 ? 4.969 -4.188 -0.78 1 98.75 442 ALA B C 1
ATOM 7239 O O . ALA B 1 442 ? 5.281 -3.402 -1.679 1 98.75 442 ALA B O 1
ATOM 7240 N N . GLY B 1 443 ? 4.16 -5.258 -0.995 1 98.5 443 GLY B N 1
ATOM 7241 C CA . GLY B 1 443 ? 3.594 -5.484 -2.314 1 98.5 443 GLY B CA 1
ATOM 7242 C C . GLY B 1 443 ? 2.668 -4.371 -2.768 1 98.5 443 GLY B C 1
ATOM 7243 O O . GLY B 1 443 ? 2.697 -3.967 -3.932 1 98.5 443 GLY B O 1
ATOM 7244 N N . GLU B 1 444 ? 1.821 -3.834 -1.87 1 98.62 444 GLU B N 1
ATOM 7245 C CA . GLU B 1 444 ? 0.907 -2.734 -2.164 1 98.62 444 GLU B CA 1
ATOM 7246 C C . GLU B 1 444 ? 1.671 -1.458 -2.506 1 98.62 444 GLU B C 1
ATOM 7248 O O . GLU B 1 444 ? 1.308 -0.743 -3.441 1 98.62 444 GLU B O 1
ATOM 7253 N N . VAL B 1 445 ? 2.709 -1.235 -1.743 1 98.62 445 VAL B N 1
ATOM 7254 C CA . VAL B 1 445 ? 3.516 -0.027 -1.874 1 98.62 445 VAL B CA 1
ATOM 7255 C C . VAL B 1 445 ? 4.273 -0.051 -3.199 1 98.62 445 VAL B C 1
ATOM 7257 O O . VAL B 1 445 ? 4.316 0.952 -3.916 1 98.62 445 VAL B O 1
ATOM 7260 N N . MET B 1 446 ? 4.809 -1.148 -3.598 1 98.81 446 MET B N 1
ATOM 7261 C CA . MET B 1 446 ? 5.746 -1.27 -4.711 1 98.81 446 MET B CA 1
ATOM 7262 C C . MET B 1 446 ? 5.016 -1.173 -6.047 1 98.81 446 MET B C 1
ATOM 7264 O O . MET B 1 446 ? 5.586 -0.718 -7.039 1 98.81 446 MET B O 1
ATOM 7268 N N . GLN B 1 447 ? 3.75 -1.58 -6.094 1 98.81 447 GLN B N 1
ATOM 7269 C CA . GLN B 1 447 ? 3.023 -1.713 -7.352 1 98.81 447 GLN B CA 1
ATOM 7270 C C . GLN B 1 447 ? 3.074 -0.416 -8.156 1 98.81 447 GLN B C 1
ATOM 7272 O O . GLN B 1 447 ? 3.412 -0.427 -9.344 1 98.81 447 GLN B O 1
ATOM 7277 N N . GLY B 1 448 ? 2.717 0.732 -7.484 1 98.75 448 GLY B N 1
ATOM 7278 C CA . GLY B 1 448 ? 2.725 2.01 -8.18 1 98.75 448 GLY B CA 1
ATOM 7279 C C . GLY B 1 448 ? 4.113 2.455 -8.594 1 98.75 448 GLY B C 1
ATOM 7280 O O . GLY B 1 448 ? 4.285 3.059 -9.656 1 98.75 448 GLY B O 1
ATOM 7281 N N . PHE B 1 449 ? 5.102 2.164 -7.809 1 98.81 449 PHE B N 1
ATOM 7282 C CA . PHE B 1 449 ? 6.473 2.537 -8.141 1 98.81 449 PHE B CA 1
ATOM 7283 C C . PHE B 1 449 ? 6.992 1.709 -9.305 1 98.81 449 PHE B C 1
ATOM 7285 O O . PHE B 1 449 ? 7.785 2.195 -10.117 1 98.81 449 PHE B O 1
ATOM 7292 N N . ALA B 1 450 ? 6.543 0.427 -9.383 1 98.75 450 ALA B N 1
ATOM 7293 C CA . ALA B 1 450 ? 6.875 -0.379 -10.555 1 98.75 450 ALA B CA 1
ATOM 7294 C C . ALA B 1 450 ? 6.352 0.269 -11.836 1 98.75 450 ALA B C 1
ATOM 7296 O O . ALA B 1 450 ? 7.035 0.274 -12.859 1 98.75 450 ALA B O 1
ATOM 7297 N N . ALA B 1 451 ? 5.148 0.812 -11.789 1 98.69 451 ALA B N 1
ATOM 7298 C CA . ALA B 1 451 ? 4.602 1.545 -12.922 1 98.69 451 ALA B CA 1
ATOM 7299 C C . ALA B 1 451 ? 5.461 2.758 -13.258 1 98.69 451 ALA B C 1
ATOM 7301 O O . ALA B 1 451 ? 5.723 3.035 -14.438 1 98.69 451 ALA B O 1
ATOM 7302 N N . ALA B 1 452 ? 5.875 3.477 -12.211 1 98.75 452 ALA B N 1
ATOM 7303 C CA . ALA B 1 452 ? 6.73 4.641 -12.414 1 98.75 452 ALA B CA 1
ATOM 7304 C C . ALA B 1 452 ? 8.047 4.246 -13.086 1 98.75 452 ALA B C 1
ATOM 7306 O O . ALA B 1 452 ? 8.531 4.953 -13.969 1 98.75 452 ALA B O 1
ATOM 7307 N N . MET B 1 453 ? 8.625 3.148 -12.68 1 98.5 453 MET B N 1
ATOM 7308 C CA . MET B 1 453 ? 9.867 2.656 -13.266 1 98.5 453 MET B CA 1
ATOM 7309 C C . MET B 1 453 ? 9.656 2.281 -14.727 1 98.5 453 MET B C 1
ATOM 7311 O O . MET B 1 453 ? 10.531 2.521 -15.562 1 98.5 453 MET B O 1
ATOM 7315 N N . LYS B 1 454 ? 8.523 1.677 -15 1 96.56 454 LYS B N 1
ATOM 7316 C CA . LYS B 1 454 ? 8.203 1.305 -16.375 1 96.56 454 LYS B CA 1
ATOM 7317 C C . LYS B 1 454 ? 8.203 2.527 -17.281 1 96.56 454 LYS B C 1
ATOM 7319 O O . LYS B 1 454 ? 8.586 2.439 -18.453 1 96.56 454 LYS B O 1
ATOM 7324 N N . VAL B 1 455 ? 7.785 3.688 -16.766 1 97.06 455 VAL B N 1
ATOM 7325 C CA . VAL B 1 455 ? 7.719 4.926 -17.531 1 97.06 455 VAL B CA 1
ATOM 7326 C C . VAL B 1 455 ? 9.102 5.574 -17.594 1 97.06 455 VAL B C 1
ATOM 7328 O O . VAL B 1 455 ? 9.359 6.418 -18.453 1 97.06 455 VAL B O 1
ATOM 7331 N N . GLY B 1 456 ? 10.031 5.172 -16.719 1 98.06 456 GLY B N 1
ATOM 7332 C CA . GLY B 1 456 ? 11.391 5.676 -16.734 1 98.06 456 GLY B CA 1
ATOM 7333 C C . GLY B 1 456 ? 11.633 6.754 -15.695 1 98.06 456 GLY B C 1
ATOM 7334 O O . GLY B 1 456 ? 12.273 7.77 -15.984 1 98.06 456 GLY B O 1
ATOM 7335 N N . ILE B 1 457 ? 11.227 6.605 -14.484 1 98.62 457 ILE B N 1
ATOM 7336 C CA . ILE B 1 457 ? 11.352 7.613 -13.43 1 98.62 457 ILE B CA 1
ATOM 7337 C C . ILE B 1 457 ? 12.828 7.797 -13.062 1 98.62 457 ILE B C 1
ATOM 7339 O O . ILE B 1 457 ? 13.586 6.824 -13.016 1 98.62 457 ILE B O 1
ATOM 7343 N N . THR B 1 458 ? 13.227 9.016 -12.82 1 98.56 458 THR B N 1
ATOM 7344 C CA . THR B 1 458 ? 14.586 9.359 -12.391 1 98.56 458 THR B CA 1
ATOM 7345 C C . THR B 1 458 ? 14.609 9.719 -10.914 1 98.56 458 THR B C 1
ATOM 7347 O O . THR B 1 458 ? 13.555 9.914 -10.297 1 98.56 458 THR B O 1
ATOM 7350 N N . ARG B 1 459 ? 15.867 9.773 -10.398 1 98 459 ARG B N 1
ATOM 7351 C CA . ARG B 1 459 ? 16.031 10.188 -9.008 1 98 459 ARG B CA 1
ATOM 7352 C C . ARG B 1 459 ? 15.438 11.57 -8.766 1 98 459 ARG B C 1
ATOM 7354 O O . ARG B 1 459 ? 14.797 11.812 -7.742 1 98 459 ARG B O 1
ATOM 7361 N N . ALA B 1 460 ? 15.648 12.539 -9.625 1 96.75 460 ALA B N 1
ATOM 7362 C CA . ALA B 1 460 ? 15.125 13.891 -9.492 1 96.75 460 ALA B CA 1
ATOM 7363 C C . ALA B 1 460 ? 13.602 13.891 -9.422 1 96.75 460 ALA B C 1
ATOM 7365 O O . ALA B 1 460 ? 13 14.648 -8.664 1 96.75 460 ALA B O 1
ATOM 7366 N N . GLN B 1 461 ? 12.977 13.023 -10.203 1 97.38 461 GLN B N 1
ATOM 7367 C CA . GLN B 1 461 ? 11.523 12.93 -10.234 1 97.38 461 GLN B CA 1
ATOM 7368 C C . GLN B 1 461 ? 10.984 12.289 -8.953 1 97.38 461 GLN B C 1
ATOM 7370 O O . GLN B 1 461 ? 9.906 12.648 -8.477 1 97.38 461 GLN B O 1
ATOM 7375 N N . ILE B 1 462 ? 11.688 11.305 -8.391 1 97.81 462 ILE B N 1
ATOM 7376 C CA . ILE B 1 462 ? 11.312 10.758 -7.094 1 97.81 462 ILE B CA 1
ATOM 7377 C C . ILE B 1 462 ? 11.32 11.867 -6.043 1 97.81 462 ILE B C 1
ATOM 7379 O O . ILE B 1 462 ? 10.383 11.984 -5.25 1 97.81 462 ILE B O 1
ATOM 7383 N N . GLU B 1 463 ? 12.344 12.648 -6.059 1 94.5 463 GLU B N 1
ATOM 7384 C CA . GLU B 1 463 ? 12.477 13.727 -5.086 1 94.5 463 GLU B CA 1
ATOM 7385 C C . GLU B 1 463 ? 11.359 14.758 -5.25 1 94.5 463 GLU B C 1
ATOM 7387 O O . GLU B 1 463 ? 10.906 15.352 -4.266 1 94.5 463 GLU B O 1
ATOM 7392 N N . GLU B 1 464 ? 10.961 14.984 -6.453 1 96.19 464 GLU B N 1
ATOM 7393 C CA . GLU B 1 464 ? 9.93 15.969 -6.746 1 96.19 464 GLU B CA 1
ATOM 7394 C C . GLU B 1 464 ? 8.547 15.445 -6.367 1 96.19 464 GLU B C 1
ATOM 7396 O O . GLU B 1 464 ? 7.602 16.234 -6.219 1 96.19 464 GLU B O 1
ATOM 7401 N N . THR B 1 465 ? 8.414 14.141 -6.297 1 97.56 465 THR B N 1
ATOM 7402 C CA . THR B 1 465 ? 7.141 13.539 -5.918 1 97.56 465 THR B CA 1
ATOM 7403 C C . THR B 1 465 ? 6.824 13.82 -4.453 1 97.56 465 THR B C 1
ATOM 7405 O O . THR B 1 465 ? 7.613 13.477 -3.568 1 97.56 465 THR B O 1
ATOM 7408 N N . ILE B 1 466 ? 5.652 14.477 -4.184 1 98 466 ILE B N 1
ATOM 7409 C CA . ILE B 1 466 ? 5.246 14.812 -2.824 1 98 466 ILE B CA 1
ATOM 7410 C C . ILE B 1 466 ? 4.664 13.586 -2.135 1 98 466 ILE B C 1
ATOM 7412 O O . ILE B 1 466 ? 3.875 12.852 -2.729 1 98 466 ILE B O 1
ATOM 7416 N N . GLY B 1 467 ? 5.094 13.297 -0.932 1 97.81 467 GLY B N 1
ATOM 7417 C CA . GLY B 1 467 ? 4.598 12.164 -0.174 1 97.81 467 GLY B CA 1
ATOM 7418 C C . GLY B 1 467 ? 3.164 12.336 0.29 1 97.81 467 GLY B C 1
ATOM 7419 O O . GLY B 1 467 ? 2.725 13.453 0.573 1 97.81 467 GLY B O 1
ATOM 7420 N N . ILE B 1 468 ? 2.4 11.242 0.34 1 98.38 468 ILE B N 1
ATOM 7421 C CA . ILE B 1 468 ? 1.142 11.211 1.076 1 98.38 468 ILE B CA 1
ATOM 7422 C C . ILE B 1 468 ? 1.418 10.977 2.561 1 98.38 468 ILE B C 1
ATOM 7424 O O . ILE B 1 468 ? 1.9 9.906 2.945 1 98.38 468 ILE B O 1
ATOM 7428 N N . HIS B 1 469 ? 1.136 11.969 3.379 1 97.62 469 HIS B N 1
ATOM 7429 C CA . HIS B 1 469 ? 1.47 11.906 4.797 1 97.62 469 HIS B CA 1
ATOM 7430 C C . HIS B 1 469 ? 0.218 11.742 5.652 1 97.62 469 HIS B C 1
ATOM 7432 O O . HIS B 1 469 ? -0.789 12.422 5.422 1 97.62 469 HIS B O 1
ATOM 7438 N N . PRO B 1 470 ? 0.206 10.867 6.625 1 96.94 470 PRO B N 1
ATOM 7439 C CA . PRO B 1 470 ? 1.297 9.93 6.922 1 96.94 470 PRO B CA 1
ATOM 7440 C C . PRO B 1 470 ? 1.091 8.562 6.289 1 96.94 470 PRO B C 1
ATOM 7442 O O . PRO B 1 470 ? 0.028 7.953 6.449 1 96.94 470 PRO B O 1
ATOM 7445 N N . THR B 1 471 ? 2.004 8.086 5.543 1 97.81 471 THR B N 1
ATOM 7446 C CA . THR B 1 471 ? 2.033 6.719 5.035 1 97.81 471 THR B CA 1
ATOM 7447 C C . THR B 1 471 ? 3.443 6.141 5.117 1 97.81 471 THR B C 1
ATOM 7449 O O . THR B 1 471 ? 4.414 6.883 5.289 1 97.81 471 THR B O 1
ATOM 7452 N N . VAL B 1 472 ? 3.543 4.863 5.023 1 97.62 472 VAL B N 1
ATOM 7453 C CA . VAL B 1 472 ? 4.828 4.184 4.918 1 97.62 472 VAL B CA 1
ATOM 7454 C C . VAL B 1 472 ? 5.453 4.461 3.553 1 97.62 472 VAL B C 1
ATOM 7456 O O . VAL B 1 472 ? 6.66 4.688 3.447 1 97.62 472 VAL B O 1
ATOM 7459 N N . ALA B 1 473 ? 4.641 4.5 2.555 1 98.38 473 ALA B N 1
ATOM 7460 C CA . ALA B 1 473 ? 5.078 4.656 1.171 1 98.38 473 ALA B CA 1
ATOM 7461 C C . ALA B 1 473 ? 5.754 6.008 0.958 1 98.38 473 ALA B C 1
ATOM 7463 O O . ALA B 1 473 ? 6.617 6.148 0.091 1 98.38 473 ALA B O 1
ATOM 7464 N N . GLU B 1 474 ? 5.391 7.023 1.778 1 97.81 474 GLU B N 1
ATOM 7465 C CA . GLU B 1 474 ? 5.977 8.352 1.601 1 97.81 474 GLU B CA 1
ATOM 7466 C C . GLU B 1 474 ? 7.473 8.336 1.887 1 97.81 474 GLU B C 1
ATOM 7468 O O . GLU B 1 474 ? 8.211 9.203 1.407 1 97.81 474 GLU B O 1
ATOM 7473 N N . GLU B 1 475 ? 7.949 7.359 2.664 1 97.31 475 GLU B N 1
ATOM 7474 C CA . GLU B 1 475 ? 9.359 7.273 3.033 1 97.31 475 GLU B CA 1
ATOM 7475 C C . GLU B 1 475 ? 10.234 7.027 1.81 1 97.31 475 GLU B C 1
ATOM 7477 O O . GLU B 1 475 ? 11.414 7.398 1.796 1 97.31 475 GLU B O 1
ATOM 7482 N N . ILE B 1 476 ? 9.656 6.422 0.792 1 98 476 ILE B N 1
ATOM 7483 C CA . ILE B 1 476 ? 10.406 6.105 -0.42 1 98 476 ILE B CA 1
ATOM 7484 C C . ILE B 1 476 ? 10.828 7.398 -1.116 1 98 476 ILE B C 1
ATOM 7486 O O . ILE B 1 476 ? 11.945 7.492 -1.638 1 98 476 ILE B O 1
ATOM 7490 N N . VAL B 1 477 ? 9.992 8.43 -1.093 1 97.75 477 VAL B N 1
ATOM 7491 C CA . VAL B 1 477 ? 10.305 9.641 -1.837 1 97.75 477 VAL B CA 1
ATOM 7492 C C . VAL B 1 477 ? 11.094 10.609 -0.95 1 97.75 477 VAL B C 1
ATOM 7494 O O . VAL B 1 477 ? 11.422 11.719 -1.37 1 97.75 477 VAL B O 1
ATOM 7497 N N . LYS B 1 478 ? 11.445 10.148 0.283 1 95.81 478 LYS B N 1
ATOM 7498 C CA . LYS B 1 478 ? 12.133 11.023 1.224 1 95.81 478 LYS B CA 1
ATOM 7499 C C . LYS B 1 478 ? 13.602 10.625 1.373 1 95.81 478 LYS B C 1
ATOM 7501 O O . LYS B 1 478 ? 14.383 11.328 2.014 1 95.81 478 LYS B O 1
ATOM 7506 N N . VAL B 1 479 ? 14 9.484 0.782 1 96.5 479 VAL B N 1
ATOM 7507 C CA . VAL B 1 479 ? 15.359 8.984 0.94 1 96.5 479 VAL B CA 1
ATOM 7508 C C . VAL B 1 479 ? 16.344 9.977 0.321 1 96.5 479 VAL B C 1
ATOM 7510 O O . VAL B 1 479 ? 16.188 10.375 -0.835 1 96.5 479 VAL B O 1
ATOM 7513 N N . ASP B 1 480 ? 17.406 10.312 1.108 1 92.62 480 ASP B N 1
ATOM 7514 C CA . ASP B 1 480 ? 18.344 11.305 0.583 1 92.62 480 ASP B CA 1
ATOM 7515 C C . ASP B 1 480 ? 19.781 10.891 0.867 1 92.62 480 ASP B C 1
ATOM 7517 O O . ASP B 1 480 ? 20.719 11.656 0.593 1 92.62 480 ASP B O 1
ATOM 7521 N N . VAL B 1 481 ? 20.047 9.703 1.426 1 96.19 481 VAL B N 1
ATOM 7522 C CA . VAL B 1 481 ? 21.375 9.203 1.742 1 96.19 481 VAL B CA 1
ATOM 7523 C C . VAL B 1 481 ? 21.828 8.211 0.672 1 96.19 481 VAL B C 1
ATOM 7525 O O . VAL B 1 481 ? 21.031 7.367 0.229 1 96.19 481 VAL B O 1
ATOM 7528 N N . THR B 1 482 ? 23.047 8.297 0.224 1 97.44 482 THR B N 1
ATOM 7529 C CA . THR B 1 482 ? 23.609 7.328 -0.706 1 97.44 482 THR B CA 1
ATOM 7530 C C . THR B 1 482 ? 24.641 6.441 -0.004 1 97.44 482 THR B C 1
ATOM 7532 O O . THR B 1 482 ? 25.25 6.855 0.979 1 97.44 482 THR B O 1
ATOM 7535 N N . LYS B 1 483 ? 24.812 5.277 -0.452 1 97 483 LYS B N 1
ATOM 7536 C CA . LYS B 1 483 ? 25.844 4.395 0.096 1 97 483 LYS B CA 1
ATOM 7537 C C . LYS B 1 483 ? 27.234 4.992 -0.089 1 97 483 LYS B C 1
ATOM 7539 O O . LYS B 1 483 ? 28.078 4.914 0.811 1 97 483 LYS B O 1
ATOM 7544 N N . ARG B 1 484 ? 27.484 5.613 -1.217 1 96.44 484 ARG B N 1
ATOM 7545 C CA . ARG B 1 484 ? 28.797 6.18 -1.546 1 96.44 484 ARG B CA 1
ATOM 7546 C C . ARG B 1 484 ? 29.156 7.305 -0.581 1 96.44 484 ARG B C 1
ATOM 7548 O O . ARG B 1 484 ? 30.344 7.555 -0.335 1 96.44 484 ARG B O 1
ATOM 7555 N N . SER B 1 485 ? 28.188 8.016 -0.047 1 94.5 485 SER B N 1
ATOM 7556 C CA . SER B 1 485 ? 28.453 9.141 0.849 1 94.5 485 SER B CA 1
ATOM 7557 C C . SER B 1 485 ? 29.047 8.664 2.172 1 94.5 485 SER B C 1
ATOM 7559 O O . SER B 1 485 ? 29.672 9.438 2.887 1 94.5 485 SER B O 1
ATOM 7561 N N . GLY B 1 486 ? 28.719 7.41 2.596 1 94.06 486 GLY B N 1
ATOM 7562 C CA . GLY B 1 486 ? 29.188 6.879 3.869 1 94.06 486 GLY B CA 1
ATOM 7563 C C . GLY B 1 486 ? 28.375 7.387 5.051 1 94.06 486 GLY B C 1
ATOM 7564 O O . GLY B 1 486 ? 28.625 7 6.191 1 94.06 486 GLY B O 1
ATOM 7565 N N . ILE B 1 487 ? 27.359 8.242 4.754 1 93.12 487 ILE B N 1
ATOM 7566 C CA . ILE B 1 487 ? 26.516 8.773 5.809 1 93.12 487 ILE B CA 1
ATOM 7567 C C . ILE B 1 487 ? 25.656 7.656 6.395 1 93.12 487 ILE B C 1
ATOM 7569 O O . ILE B 1 487 ? 25.172 6.793 5.664 1 93.12 487 ILE B O 1
ATOM 7573 N N . ASP B 1 488 ? 25.453 7.656 7.719 1 93.06 488 ASP B N 1
ATOM 7574 C CA . ASP B 1 488 ? 24.625 6.676 8.398 1 93.06 488 ASP B CA 1
ATOM 7575 C C . ASP B 1 488 ? 23.172 6.75 7.902 1 93.06 488 ASP B C 1
ATOM 7577 O O . ASP B 1 488 ? 22.531 7.797 8 1 93.06 488 ASP B O 1
ATOM 7581 N N . PRO B 1 489 ? 22.688 5.648 7.391 1 94.12 489 PRO B N 1
ATOM 7582 C CA . PRO B 1 489 ? 21.359 5.68 6.789 1 94.12 489 PRO B CA 1
ATOM 7583 C C . PRO B 1 489 ? 20.234 5.586 7.82 1 94.12 489 PRO B C 1
ATOM 7585 O O . PRO B 1 489 ? 19.062 5.566 7.461 1 94.12 489 PRO B O 1
ATOM 7588 N N . THR B 1 490 ? 20.562 5.492 9.078 1 87.44 490 THR B N 1
ATOM 7589 C CA . THR B 1 490 ? 19.531 5.398 10.109 1 87.44 490 THR B CA 1
ATOM 7590 C C . THR B 1 490 ? 18.828 6.738 10.297 1 87.44 490 THR B C 1
ATOM 7592 O O . THR B 1 490 ? 19.484 7.785 10.344 1 87.44 490 THR B O 1
ATOM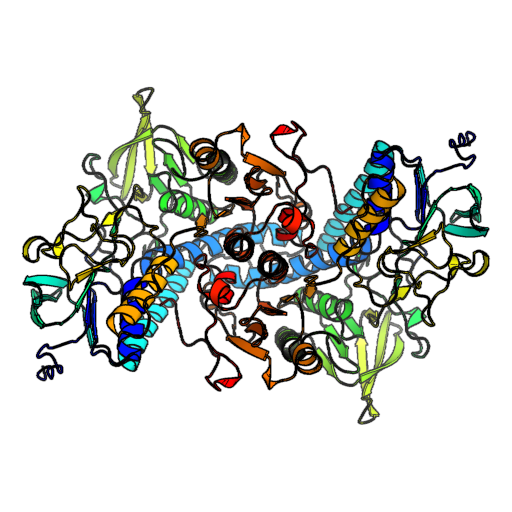 7595 N N . CYS B 1 491 ? 17.781 6.867 9.633 1 63 491 CYS B N 1
ATOM 7596 C CA . CYS B 1 491 ? 16.953 8.07 9.586 1 63 491 CYS B CA 1
ATOM 7597 C C . CYS B 1 491 ? 16.859 8.719 10.961 1 63 491 CYS B C 1
ATOM 7599 O O . CYS B 1 491 ? 16.391 8.102 11.922 1 63 491 CYS B O 1
ATOM 7601 N N . ALA B 1 492 ? 17.797 9.586 11.227 1 53.28 492 ALA B N 1
ATOM 7602 C CA . ALA B 1 492 ? 17.484 10.383 12.414 1 53.28 492 ALA B CA 1
ATOM 7603 C C . ALA B 1 492 ? 16.297 11.312 12.164 1 53.28 492 ALA B C 1
ATOM 7605 O O . ALA B 1 492 ? 15.867 12.031 13.07 1 53.28 492 ALA B O 1
ATOM 7606 N N . LYS B 1 493 ? 15.812 11.539 10.781 1 53.62 493 LYS B N 1
ATOM 7607 C CA . LYS B 1 493 ? 15.047 12.742 10.453 1 53.62 493 LYS B CA 1
ATOM 7608 C C . LYS B 1 493 ? 13.562 12.539 10.719 1 53.62 493 LYS B C 1
ATOM 7610 O O . LYS B 1 493 ? 12.938 11.633 10.164 1 53.62 493 LYS B O 1
ATOM 7615 N N . CYS B 1 494 ? 13.172 12.594 11.992 1 45.5 494 CYS B N 1
ATOM 7616 C CA . CYS B 1 494 ? 11.727 12.633 12.188 1 45.5 494 CYS B CA 1
ATOM 7617 C C . CYS B 1 494 ? 11.086 13.664 11.273 1 45.5 494 CYS B C 1
ATOM 7619 O O . CYS B 1 494 ? 11.773 14.516 10.703 1 45.5 494 CYS B O 1
ATOM 7621 N N . CYS B 1 495 ? 9.656 13.867 11.047 1 46.31 495 CYS B N 1
ATOM 7622 C CA . CYS B 1 495 ? 8.578 14.562 10.352 1 46.31 495 CYS B CA 1
ATOM 7623 C C . CYS B 1 495 ? 8.945 16.016 10.094 1 46.31 495 CYS B C 1
ATOM 7625 O O . CYS B 1 495 ? 8.43 16.922 10.75 1 46.31 495 CYS B O 1
ATOM 7627 N N . GLY B 1 496 ? 10.102 16.391 9.789 1 42.16 496 GLY B N 1
ATOM 7628 C CA . GLY B 1 496 ? 10.43 17.766 9.477 1 42.16 496 GLY B CA 1
ATOM 7629 C C . GLY B 1 496 ? 11.883 17.969 9.094 1 42.16 496 GLY B C 1
ATOM 7630 O O . GLY B 1 496 ? 12.75 17.172 9.469 1 42.16 496 GLY B O 1
#

Radius of gyration: 30.91 Å; Cα contacts (8 Å, |Δi|>4): 2377; chains: 2; bounding box: 69×93×76 Å

Nearest PDB structures (foldseek):
  4la1-assembly1_B  TM=9.759E-01  e=2.275E-69  Schistosoma japonicum
  8plm-assembly1_A-2  TM=9.738E-01  e=1.709E-69  Schistosoma mansoni
  8plv-assembly1_A  TM=9.752E-01  e=7.140E-69  Schistosoma mansoni
  8plf-assembly1_A  TM=9.715E-01  e=5.680E-69  Schistosoma mansoni
  8a1r-assembly1_A  TM=9.651E-01  e=1.141E-65  Schistosoma mansoni

Sequence (992 aa):
MAPIEKTKDGYDYDFVVIGGGSGGLASAKEAAALGLKTAVLNYVTPSTQNTTWGLGGTCVNVGCIPKKLYHTAALLGDELKDARKYGWEFSETLTHNWDTLRSGVTDYIKSLNWIHRVSLRNAKIDYYNMEGSFIDVHTVKMKSAGGAERQITSKWFLLSVGGRPTLPDDVPGAKEYAITSDDIFHMQNAPGKTFVVGGSYVALECAGFLTGLGYETQVCLRSIPLRGFDQQMAGMVVDYMEKHGTKFHRGCVPTLVEKQPDGKFHVEWKNTASDEVGSDTFDSVLFAIGRHALTKVLNLEAVGVKTDSKGKVITDDEERTTASNIYALGDILVDKPELTPVAARTGRLIARRLAGTSTEKMNYDLVATTVFTPIEYACCGLSEEDAIKKYGQDNIEVWHSFYKPHTFPIAERSNEHCYIKYIGNIKENNKIIGMHFLGQMAGEVMQGFAAAMKVGITRAQIEETIGIHPTVAEEIVKVDVTKRSGIDPTCAKCCGMAPIEKTKDGYDYDFVVIGGGSGGLASAKEAAALGLKTAVLNYVTPSTQNTTWGLGGTCVNVGCIPKKLYHTAALLGDELKDARKYGWEFSETLTHNWDTLRSGVTDYIKSLNWIHRVSLRNAKIDYYNMEGSFIDVHTVKMKSAGGAERQITSKWFLLSVGGRPTLPDDVPGAKEYAITSDDIFHMQNAPGKTFVVGGSYVALECAGFLTGLGYETQVCLRSIPLRGFDQQMAGMVVDYMEKHGTKFHRGCVPTLVEKQPDGKFHVEWKNTASDEVGSDTFDSVLFAIGRHALTKVLNLEAVGVKTDSKGKVITDDEERTTASNIYALGDILVDKPELTPVAARTGRLIARRLAGTSTEKMNYDLVATTVFTPIEYACCGLSEEDAIKKYGQDNIEVWHSFYKPHTFPIAERSNEHCYIKYIGNIKENNKIIGMHFLGQMAGEVMQGFAAAMKVGITRAQIEETIGIHPTVAEEIVKVDVTKRSGIDPTCAKCCG

Organism: Varroa destructor (NCBI:txid109461)